Protein AF-A0A502F7H4-F1 (afdb_monomer_lite)

InterPro domains:
  IPR032774 WG containing repeat [PF14903] (383-417)
  IPR032774 WG containing repeat [PF14903] (544-573)
  IPR032774 WG containing repeat [PF14903] (972-1001)
  IPR032774 WG containing repeat [PF14903] (1230-1254)

Structure (mmCIF, N/CA/C/O backbone):
data_AF-A0A502F7H4-F1
#
_entry.id   AF-A0A502F7H4-F1
#
loop_
_atom_site.group_PDB
_atom_site.id
_atom_site.type_symbol
_atom_site.label_atom_id
_atom_site.label_alt_id
_atom_site.label_comp_id
_atom_site.label_asym_id
_atom_site.label_entity_id
_atom_site.label_seq_id
_atom_site.pdbx_PDB_ins_code
_atom_site.Cartn_x
_atom_site.Cartn_y
_atom_site.Cartn_z
_atom_site.occupancy
_atom_site.B_iso_or_equiv
_atom_site.auth_seq_id
_atom_site.auth_comp_id
_atom_site.auth_asym_id
_atom_site.auth_atom_id
_atom_site.pdbx_PDB_model_num
ATOM 1 N N . MET A 1 1 ? -47.985 -21.378 -7.177 1.00 28.03 1 MET A N 1
ATOM 2 C CA . MET A 1 1 ? -47.290 -22.493 -6.497 1.00 28.03 1 MET A CA 1
ATOM 3 C C . MET A 1 1 ? -46.793 -22.004 -5.147 1.00 28.03 1 MET A C 1
ATOM 5 O O . MET A 1 1 ? -45.737 -21.401 -5.066 1.00 28.03 1 MET A O 1
ATOM 9 N N . ILE A 1 2 ? -47.601 -22.182 -4.105 1.00 29.59 2 ILE A N 1
ATOM 10 C CA . ILE A 1 2 ? -47.288 -21.796 -2.725 1.00 29.59 2 ILE A CA 1
ATOM 11 C C . ILE A 1 2 ? -47.338 -23.095 -1.933 1.00 29.59 2 ILE A C 1
ATOM 13 O O . ILE A 1 2 ? -48.426 -23.618 -1.712 1.00 29.59 2 ILE A O 1
ATOM 17 N N . LYS A 1 3 ? -46.186 -23.669 -1.583 1.00 32.53 3 LYS A N 1
ATOM 18 C CA . LYS A 1 3 ? -46.082 -24.738 -0.580 1.00 32.53 3 LYS A CA 1
ATOM 19 C C . LYS A 1 3 ? -44.624 -24.886 -0.144 1.00 32.53 3 LYS A C 1
ATOM 21 O O . LYS A 1 3 ? -43.753 -25.041 -0.989 1.00 32.53 3 LYS A O 1
ATOM 26 N N . LYS A 1 4 ? -44.443 -24.927 1.183 1.00 33.91 4 LYS A N 1
ATOM 27 C CA . LYS A 1 4 ? -43.222 -25.197 1.970 1.00 33.91 4 LYS A CA 1
ATOM 28 C C . LYS A 1 4 ? -42.332 -23.990 2.302 1.00 33.91 4 LYS A C 1
ATOM 30 O O . LYS A 1 4 ? -41.309 -23.777 1.675 1.00 33.91 4 LYS A O 1
ATOM 35 N N . LEU A 1 5 ? -42.692 -23.289 3.381 1.00 29.53 5 LEU A N 1
ATOM 36 C CA . LEU A 1 5 ? -41.850 -23.168 4.586 1.00 29.53 5 LEU A CA 1
ATOM 37 C C . LEU A 1 5 ? -42.707 -22.582 5.731 1.00 29.53 5 LEU A C 1
ATOM 39 O O . LEU A 1 5 ? -42.729 -21.383 5.976 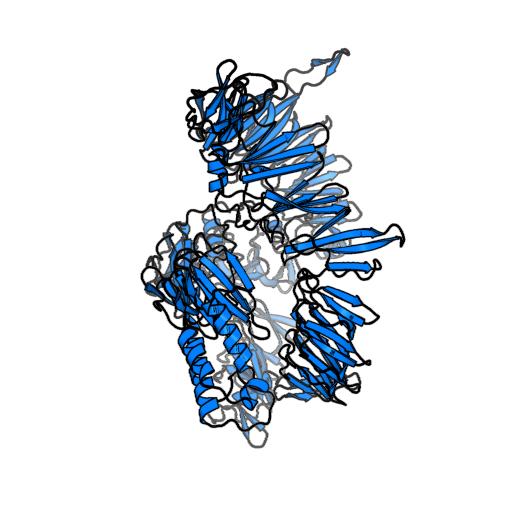1.00 29.53 5 LEU A O 1
ATOM 43 N N . PHE A 1 6 ? -43.482 -23.440 6.399 1.00 31.56 6 PHE A N 1
ATOM 44 C CA . PHE A 1 6 ? -44.110 -23.132 7.689 1.00 31.56 6 PHE A CA 1
ATOM 45 C C . PHE A 1 6 ? -43.195 -23.718 8.766 1.00 31.56 6 PHE A C 1
ATOM 47 O O . PHE A 1 6 ? -43.112 -24.938 8.879 1.00 31.56 6 PHE A O 1
ATOM 54 N N . PHE A 1 7 ? -42.487 -22.883 9.528 1.00 37.47 7 PHE A N 1
ATOM 55 C CA . PHE A 1 7 ? -41.624 -23.347 10.621 1.00 37.47 7 PHE A CA 1
ATOM 56 C C . PHE A 1 7 ? -41.727 -22.443 11.853 1.00 37.47 7 PHE A C 1
ATOM 58 O O . PHE A 1 7 ? -40.773 -21.803 12.263 1.00 37.47 7 PHE A O 1
ATOM 65 N N . VAL A 1 8 ? -42.911 -22.432 12.467 1.00 40.22 8 VAL A N 1
ATOM 66 C CA . VAL A 1 8 ? -43.048 -22.348 13.937 1.00 40.22 8 VAL A CA 1
ATOM 67 C C . VAL A 1 8 ? -44.054 -23.395 14.462 1.00 40.22 8 VAL A C 1
ATOM 69 O O . VAL A 1 8 ? -44.104 -23.682 15.656 1.00 40.22 8 VAL A O 1
ATOM 72 N N . PHE A 1 9 ? -44.807 -24.076 13.585 1.00 40.28 9 PHE A N 1
ATOM 73 C CA . PHE A 1 9 ? -45.880 -24.973 14.009 1.00 40.28 9 PHE A CA 1
ATOM 74 C C . PHE A 1 9 ? -46.032 -26.261 13.153 1.00 40.28 9 PHE A C 1
ATOM 76 O O . PHE A 1 9 ? -47.104 -26.554 12.640 1.00 40.28 9 PHE A O 1
ATOM 83 N N . ILE A 1 10 ? -45.002 -27.115 13.097 1.00 40.81 10 ILE A N 1
ATOM 84 C CA . ILE A 1 10 ? -45.096 -28.551 12.714 1.00 40.81 10 ILE A CA 1
ATOM 85 C C . ILE A 1 10 ? -44.168 -29.322 13.686 1.00 40.81 10 ILE A C 1
ATOM 87 O O . ILE A 1 10 ? -42.985 -29.020 13.731 1.00 40.81 10 ILE A O 1
ATOM 91 N N . LEU A 1 11 ? -44.653 -30.039 14.713 1.00 40.09 11 LEU A N 1
ATOM 92 C CA . LEU A 1 11 ? -45.137 -31.438 14.735 1.00 40.09 11 LEU A CA 1
ATOM 93 C C . LEU A 1 11 ? -44.173 -32.474 14.129 1.00 40.09 11 LEU A C 1
ATOM 95 O O . LEU A 1 11 ? -44.089 -32.606 12.915 1.00 40.09 11 LEU A O 1
ATOM 99 N N . LEU A 1 12 ? -43.560 -33.303 14.980 1.00 31.23 12 LEU A N 1
ATOM 100 C CA . LEU A 1 12 ? -43.298 -34.707 14.627 1.00 31.23 12 LEU A CA 1
ATOM 101 C C . LEU A 1 12 ? -44.657 -35.466 14.612 1.00 31.23 12 LEU A C 1
ATOM 103 O O . LEU A 1 12 ? -45.571 -35.052 15.328 1.00 31.23 12 LEU A O 1
ATOM 107 N N . PRO A 1 13 ? -44.859 -36.476 13.740 1.00 49.09 13 PRO A N 1
ATOM 108 C CA . PRO A 1 13 ? -46.152 -36.747 13.094 1.00 49.09 13 PRO A CA 1
ATOM 109 C C . PRO A 1 13 ? -47.101 -37.692 13.862 1.00 49.09 13 PRO A C 1
ATOM 111 O O . PRO A 1 13 ? -46.689 -38.379 14.789 1.00 49.09 13 PRO A O 1
ATOM 114 N N . LEU A 1 14 ? -48.344 -37.773 13.349 1.00 37.44 14 LEU A N 1
ATOM 115 C CA . LEU A 1 14 ? -49.436 -38.737 13.617 1.00 37.44 14 LEU A CA 1
ATOM 116 C C . LEU A 1 14 ? -50.524 -38.356 14.638 1.00 37.44 14 LEU A C 1
ATOM 118 O O . LEU A 1 14 ? -50.857 -39.171 15.482 1.00 37.44 14 LEU A O 1
ATOM 122 N N . PHE A 1 15 ? -51.206 -37.214 14.490 1.00 46.66 15 PHE A N 1
ATOM 123 C CA . PHE A 1 15 ? -52.634 -37.160 14.852 1.00 46.66 15 PHE A CA 1
ATOM 124 C C . PHE A 1 15 ? -53.412 -36.234 13.911 1.00 46.66 15 PHE A C 1
ATOM 126 O O . PHE A 1 15 ? -52.964 -35.141 13.571 1.00 46.66 15 PHE A O 1
ATOM 133 N N . VAL A 1 16 ? -54.586 -36.699 13.480 1.00 46.00 16 VAL A N 1
ATOM 134 C CA . VAL A 1 16 ? -55.570 -35.912 12.730 1.00 46.00 16 VAL A CA 1
ATOM 135 C C . VAL A 1 16 ? -56.130 -34.847 13.678 1.00 46.00 16 VAL A C 1
ATOM 137 O O . VAL A 1 16 ? -56.802 -35.184 14.651 1.00 46.00 16 VAL A O 1
ATOM 140 N N . PHE A 1 17 ? -55.824 -33.570 13.431 1.00 54.81 17 PHE A N 1
ATOM 141 C CA . PHE A 1 17 ? -56.501 -32.454 14.102 1.00 54.81 17 PHE A CA 1
ATOM 142 C C . PHE A 1 17 ? -57.950 -32.366 13.619 1.00 54.81 17 PHE A C 1
ATOM 144 O O . PHE A 1 17 ? -58.230 -32.653 12.454 1.00 54.81 17 PHE A O 1
ATOM 151 N N . SER A 1 18 ? -58.867 -31.887 14.461 1.00 62.34 18 SER A N 1
ATOM 152 C CA . SER A 1 18 ? -60.132 -31.366 13.937 1.00 62.34 18 SER A CA 1
ATOM 153 C C . SER A 1 18 ? -59.858 -30.103 13.108 1.00 62.34 18 SER A C 1
ATOM 155 O O . SER A 1 18 ? -58.998 -29.292 13.470 1.00 62.34 18 SER A O 1
ATOM 157 N N . GLN A 1 19 ? -60.576 -29.931 11.993 1.00 60.41 19 GLN A N 1
ATOM 158 C CA . GLN A 1 19 ? -60.394 -28.812 11.052 1.00 60.41 19 GLN A CA 1
ATOM 159 C C . GLN A 1 19 ? -60.458 -27.440 11.758 1.00 60.41 19 GLN A C 1
ATOM 161 O O . GLN A 1 19 ? -59.660 -26.548 11.467 1.00 60.41 19 GLN A O 1
ATOM 166 N N . ASP A 1 20 ? -61.323 -27.316 12.768 1.00 72.12 20 ASP A N 1
ATOM 167 C CA . ASP A 1 20 ? -61.491 -26.103 13.576 1.00 72.12 20 ASP A CA 1
ATOM 168 C C . ASP A 1 20 ? -60.264 -25.751 14.431 1.00 72.12 20 ASP A C 1
ATOM 170 O O . ASP A 1 20 ? -59.916 -24.577 14.582 1.00 72.12 20 ASP A O 1
ATOM 174 N N . THR A 1 21 ? -59.561 -26.747 14.976 1.00 73.75 21 THR A N 1
ATOM 175 C CA . THR A 1 21 ? -58.402 -26.517 15.859 1.00 73.75 21 THR A CA 1
ATOM 176 C C . THR A 1 21 ? -57.195 -26.005 15.075 1.00 73.75 21 THR A C 1
ATOM 178 O O . THR A 1 21 ? -56.481 -25.108 15.532 1.00 73.75 21 THR A O 1
ATOM 181 N N . GLN A 1 22 ? -56.993 -26.531 13.866 1.00 75.00 22 GLN A N 1
ATOM 182 C CA . GLN A 1 22 ? -55.946 -26.065 12.961 1.00 75.00 22 GLN A CA 1
ATOM 183 C C . GLN A 1 22 ? -56.221 -24.624 12.491 1.00 75.00 22 GLN A C 1
ATOM 185 O O . GLN A 1 22 ? -55.320 -23.786 12.542 1.00 75.00 22 GLN A O 1
ATOM 190 N N . ALA A 1 23 ? -57.473 -24.298 12.147 1.00 77.56 23 ALA A N 1
ATOM 191 C CA . ALA A 1 23 ? -57.866 -22.944 11.751 1.00 77.56 23 ALA A CA 1
ATOM 192 C C . ALA A 1 23 ? -57.669 -21.910 12.878 1.00 77.56 23 ALA A C 1
ATOM 194 O O . ALA A 1 23 ? -57.207 -20.791 12.635 1.00 77.56 23 ALA A O 1
ATOM 195 N N . LEU A 1 24 ? -57.974 -22.274 14.131 1.00 82.12 24 LEU A N 1
ATOM 196 C CA . LEU A 1 24 ? -57.732 -21.414 15.296 1.00 82.12 24 LEU A CA 1
ATOM 197 C C . LEU A 1 24 ? -56.237 -21.156 15.529 1.00 82.12 24 LEU A C 1
ATOM 199 O O . LEU A 1 24 ? -55.853 -20.032 15.849 1.00 82.12 24 LEU A O 1
ATOM 203 N N . ARG A 1 25 ? -55.386 -22.166 15.337 1.00 78.50 25 ARG A N 1
ATOM 204 C CA . ARG A 1 25 ? -53.929 -22.044 15.490 1.00 78.50 25 ARG A CA 1
ATOM 205 C C . ARG A 1 25 ? -53.314 -21.137 14.426 1.00 78.50 25 ARG A C 1
ATOM 207 O O . ARG A 1 25 ? -52.563 -20.231 14.774 1.00 78.50 25 ARG A O 1
ATOM 214 N N . GLU A 1 26 ? -53.684 -21.326 13.162 1.00 80.06 26 GLU A N 1
ATOM 215 C CA . GLU A 1 26 ? -53.226 -20.477 12.053 1.00 80.06 26 GLU A CA 1
ATOM 216 C C . GLU A 1 26 ? -53.678 -19.021 12.236 1.00 80.06 26 GLU A C 1
ATOM 218 O O . GLU A 1 26 ? -52.897 -18.085 12.048 1.00 80.06 26 GLU A O 1
ATOM 223 N N . ARG A 1 27 ? -54.920 -18.811 12.692 1.00 84.19 27 ARG A N 1
ATOM 224 C CA . ARG A 1 27 ? -55.437 -17.473 13.007 1.00 84.19 27 ARG A CA 1
ATOM 225 C C . ARG A 1 27 ? -54.692 -16.832 14.183 1.00 84.19 27 ARG A C 1
ATOM 227 O O . ARG A 1 27 ? -54.361 -15.650 14.118 1.00 84.19 27 ARG A O 1
ATOM 234 N N . ALA A 1 28 ? -54.394 -17.590 15.237 1.00 82.50 28 ALA A N 1
ATOM 235 C CA . ALA A 1 28 ? -53.617 -17.091 16.367 1.00 82.50 28 ALA A CA 1
ATOM 236 C C . ALA A 1 28 ? -52.179 -16.726 15.981 1.00 82.50 28 ALA A C 1
ATOM 238 O O . ALA A 1 28 ? -51.658 -15.707 16.440 1.00 82.50 28 ALA A O 1
ATOM 239 N N . GLU A 1 29 ? -51.546 -17.526 15.125 1.00 80.12 29 GLU A N 1
ATOM 240 C CA . GLU A 1 29 ? -50.216 -17.241 14.598 1.00 80.12 29 GLU A CA 1
ATOM 241 C C . GLU A 1 29 ? -50.236 -15.957 13.764 1.00 80.12 29 GLU A C 1
ATOM 243 O O . GLU A 1 29 ? -49.413 -15.076 13.988 1.00 80.12 29 GLU A O 1
ATOM 248 N N . ALA A 1 30 ? -51.234 -15.763 12.899 1.00 79.81 30 ALA A N 1
ATOM 249 C CA . ALA A 1 30 ? -51.377 -14.520 12.143 1.00 79.81 30 ALA A CA 1
ATOM 250 C C . ALA A 1 30 ? -51.477 -13.273 13.049 1.00 79.81 30 ALA A C 1
ATOM 252 O O . ALA A 1 30 ? -50.875 -12.243 12.736 1.00 79.81 30 ALA A O 1
ATOM 253 N N . TYR A 1 31 ? -52.186 -13.357 14.182 1.00 85.56 31 TYR A N 1
ATOM 254 C CA . TYR A 1 31 ? -52.224 -12.276 15.176 1.00 85.56 31 TYR A CA 1
ATOM 255 C C . TYR A 1 31 ? -50.870 -12.062 15.864 1.00 85.56 31 TYR A C 1
ATOM 257 O O . TYR A 1 31 ? -50.421 -10.922 15.979 1.00 85.56 31 TYR A O 1
ATOM 265 N N . TYR A 1 32 ? -50.177 -13.141 16.242 1.00 84.75 32 TYR A N 1
ATOM 266 C CA . TYR A 1 32 ? -48.832 -13.068 16.820 1.00 84.75 32 TYR A CA 1
ATOM 267 C C . TYR A 1 32 ? -47.852 -12.368 15.878 1.00 84.75 32 TYR A C 1
ATOM 269 O O . TYR A 1 32 ? -47.140 -11.456 16.290 1.00 84.75 32 TYR A O 1
ATOM 277 N N . GLN A 1 33 ? -47.863 -12.738 14.594 1.00 80.00 33 GLN A N 1
ATOM 278 C CA . GLN A 1 33 ? -46.980 -12.153 13.586 1.00 80.00 33 GLN A CA 1
ATOM 279 C C . GLN A 1 33 ? -47.222 -10.647 13.390 1.00 80.00 33 GLN A C 1
ATOM 281 O O . GLN A 1 33 ? -46.280 -9.922 13.070 1.00 80.00 33 GLN A O 1
ATOM 286 N N . LYS A 1 34 ? -48.455 -10.172 13.616 1.00 81.75 34 LYS A N 1
ATOM 287 C CA . LYS A 1 34 ? -48.834 -8.749 13.574 1.00 81.75 34 LYS A CA 1
ATOM 288 C C . LYS A 1 34 ? -48.540 -7.993 14.876 1.00 81.75 34 LYS A C 1
ATOM 290 O O . LYS A 1 34 ? -48.750 -6.787 14.926 1.00 81.75 34 LYS A O 1
ATOM 295 N N . GLY A 1 35 ? -48.073 -8.678 15.921 1.00 83.31 35 GLY A N 1
ATOM 296 C CA . GLY A 1 35 ? -47.876 -8.098 17.250 1.00 83.31 35 GLY A CA 1
ATOM 297 C C . GLY A 1 35 ? -49.164 -7.936 18.068 1.00 83.31 35 GLY A C 1
ATOM 298 O O . GLY A 1 35 ? -49.128 -7.316 19.129 1.00 83.31 35 GLY A O 1
ATOM 299 N N . ASP A 1 36 ? -50.294 -8.498 17.620 1.00 89.44 36 ASP A N 1
ATOM 300 C CA . ASP A 1 36 ? -51.555 -8.513 18.373 1.00 89.44 36 ASP A CA 1
ATOM 301 C C . ASP A 1 36 ? -51.586 -9.718 19.322 1.00 89.44 36 ASP A C 1
ATOM 303 O O . ASP A 1 36 ? -52.230 -10.749 19.100 1.00 89.44 36 ASP A O 1
ATOM 307 N N . PHE A 1 37 ? -50.796 -9.603 20.386 1.00 91.25 37 PHE A N 1
ATOM 308 C CA . PHE A 1 37 ? -50.578 -10.694 21.330 1.00 91.25 37 PHE A CA 1
ATOM 309 C C . PHE A 1 37 ? -51.839 -11.057 22.117 1.00 91.25 37 PHE A C 1
ATOM 311 O O . PHE A 1 37 ? -52.034 -12.228 22.440 1.00 91.25 37 PHE A O 1
ATOM 318 N N . LEU A 1 38 ? -52.722 -10.084 22.367 1.00 90.62 38 LEU A N 1
ATOM 319 C CA . LEU A 1 38 ? -53.966 -10.316 23.094 1.00 90.62 38 LEU A CA 1
ATOM 320 C C . LEU A 1 38 ? -54.949 -11.139 22.257 1.00 90.62 38 LEU A C 1
ATOM 322 O O . LEU A 1 38 ? -55.455 -12.148 22.749 1.00 90.62 38 LEU A O 1
ATOM 326 N N . GLN A 1 39 ? -55.182 -10.771 20.991 1.00 90.75 39 GLN A N 1
ATOM 327 C CA . GLN A 1 39 ? -56.037 -11.571 20.106 1.00 90.75 39 GLN A CA 1
ATOM 328 C C . GLN A 1 39 ? -55.432 -12.941 19.813 1.00 90.75 39 GLN A C 1
ATOM 330 O O . GLN A 1 39 ? -56.157 -13.939 19.769 1.00 90.75 39 GLN A O 1
ATOM 335 N N . SER A 1 40 ? -54.105 -13.022 19.672 1.00 88.81 40 SER A N 1
ATOM 336 C CA . SER A 1 40 ? -53.405 -14.301 19.532 1.00 88.81 40 SER A CA 1
ATOM 337 C C . SER A 1 40 ? -53.673 -15.216 20.734 1.00 88.81 40 SER A C 1
ATOM 339 O O . SER A 1 40 ? -54.110 -16.357 20.570 1.00 88.81 40 SER A O 1
ATOM 341 N N . TYR A 1 41 ? -53.523 -14.687 21.950 1.00 89.62 41 TYR A N 1
ATOM 342 C CA . TYR A 1 41 ? -53.738 -15.429 23.190 1.00 89.62 41 TYR A CA 1
ATOM 343 C C . TYR A 1 41 ? -55.202 -15.850 23.374 1.00 89.62 41 TYR A C 1
ATOM 345 O O . TYR A 1 41 ? -55.490 -17.018 23.647 1.00 89.62 41 TYR A O 1
ATOM 353 N N . GLN A 1 42 ? -56.147 -14.933 23.145 1.00 90.62 42 GLN A N 1
ATOM 354 C CA . GLN A 1 42 ? -57.584 -15.221 23.201 1.00 90.62 42 GLN A CA 1
ATOM 355 C C . GLN A 1 42 ? -57.995 -16.289 22.181 1.00 90.62 42 GLN A C 1
ATOM 357 O O . GLN A 1 42 ? -58.807 -17.160 22.493 1.00 90.62 42 GLN A O 1
ATOM 362 N N . THR A 1 43 ? -57.413 -16.261 20.979 1.00 89.25 43 THR A N 1
ATOM 363 C CA . THR A 1 43 ? -57.678 -17.260 19.938 1.00 89.25 43 THR A CA 1
ATOM 364 C C . THR A 1 43 ? -57.154 -18.637 20.348 1.00 89.25 43 THR A C 1
ATOM 366 O O . THR A 1 43 ? -57.890 -19.617 20.235 1.00 89.25 43 THR A O 1
ATOM 369 N N . LEU A 1 44 ? -55.945 -18.729 20.915 1.00 84.56 44 LEU A N 1
ATOM 370 C CA . LEU A 1 44 ? -55.416 -19.999 21.432 1.00 84.56 44 LEU A CA 1
ATOM 371 C C . LEU A 1 44 ? -56.202 -20.524 22.638 1.00 84.56 44 LEU A C 1
ATOM 373 O O . LEU A 1 44 ? -56.296 -21.736 22.826 1.00 84.56 44 LEU A O 1
ATOM 377 N N . ASN A 1 45 ? -56.794 -19.653 23.458 1.00 87.19 45 ASN A N 1
ATOM 378 C CA . ASN A 1 45 ? -57.625 -20.063 24.596 1.00 87.19 45 ASN A CA 1
ATOM 379 C C . ASN A 1 45 ? -58.962 -20.704 24.206 1.00 87.19 45 ASN A C 1
ATOM 381 O O . ASN A 1 45 ? -59.573 -21.379 25.036 1.00 87.19 45 ASN A O 1
ATOM 385 N N . LYS A 1 46 ? -59.386 -20.577 22.942 1.00 87.62 46 LYS A N 1
ATOM 386 C CA . LYS A 1 46 ? -60.527 -21.331 22.401 1.00 87.62 46 LYS A CA 1
ATOM 387 C C . LYS A 1 46 ? -60.203 -22.816 22.207 1.00 87.62 46 LYS A C 1
ATOM 389 O O . LYS A 1 46 ? -61.117 -23.633 22.176 1.00 87.62 46 LYS A O 1
ATOM 394 N N . ILE A 1 47 ? -58.918 -23.180 22.142 1.00 83.38 47 ILE A N 1
ATOM 395 C CA . ILE A 1 47 ? -58.469 -24.574 22.084 1.00 83.38 47 ILE A CA 1
ATOM 396 C C . ILE A 1 47 ? -58.470 -25.143 23.508 1.00 83.38 47 ILE A C 1
ATOM 398 O O . ILE A 1 47 ? -57.589 -24.828 24.314 1.00 83.38 47 ILE A O 1
ATOM 402 N N . LYS A 1 48 ? -59.485 -25.963 23.808 1.00 80.50 48 LYS A N 1
ATOM 403 C CA . LYS A 1 48 ? -59.674 -26.662 25.095 1.00 80.50 48 LYS A CA 1
ATOM 404 C C . LYS A 1 48 ? -59.524 -28.184 24.998 1.00 80.50 48 LYS A C 1
ATOM 406 O O . LYS A 1 48 ? -59.615 -28.862 26.017 1.00 80.50 48 LYS A O 1
ATOM 411 N N . ASP A 1 49 ? -59.313 -28.719 23.795 1.00 80.12 49 ASP A N 1
ATOM 412 C CA . ASP A 1 49 ? -59.144 -30.157 23.586 1.00 80.12 49 ASP A CA 1
ATOM 413 C C . ASP A 1 49 ? -57.907 -30.671 24.333 1.00 80.12 49 ASP A C 1
ATOM 415 O O . ASP A 1 49 ? -56.774 -30.280 24.042 1.00 80.12 49 ASP A O 1
ATOM 419 N N . LYS A 1 50 ? -58.135 -31.553 25.311 1.00 73.81 50 LYS A N 1
ATOM 420 C CA . LYS A 1 50 ? -57.101 -32.049 26.224 1.00 73.81 50 LYS A CA 1
ATOM 421 C C . LYS A 1 50 ? -55.988 -32.778 25.468 1.00 73.81 50 LYS A C 1
ATOM 423 O O . LYS A 1 50 ? -54.814 -32.541 25.737 1.00 73.81 50 LYS A O 1
ATOM 428 N N . LYS A 1 51 ? -56.348 -33.577 24.457 1.00 70.62 51 LYS A N 1
ATOM 429 C CA . LYS A 1 51 ? -55.387 -34.334 23.646 1.00 70.62 51 LYS A CA 1
ATOM 430 C C . LYS A 1 51 ? -54.486 -33.404 22.829 1.00 70.62 51 LYS A C 1
ATOM 432 O O . LYS A 1 51 ? -53.287 -33.649 22.737 1.00 70.62 51 LYS A O 1
ATOM 437 N N . THR A 1 52 ? -55.021 -32.314 22.287 1.00 69.94 52 THR A N 1
ATOM 438 C CA . THR A 1 52 ? -54.238 -31.288 21.587 1.00 69.94 52 THR A CA 1
ATOM 439 C C . THR A 1 52 ? -53.348 -30.507 22.551 1.00 69.94 52 THR A C 1
ATOM 441 O O . THR A 1 52 ? -52.190 -30.254 22.236 1.00 69.94 52 THR A O 1
ATOM 444 N N . LEU A 1 53 ? -53.848 -30.124 23.727 1.00 73.62 53 LEU A N 1
ATOM 445 C CA . LEU A 1 53 ? -53.075 -29.355 24.709 1.00 73.62 53 LEU A CA 1
ATOM 446 C C . LEU A 1 53 ? -51.894 -30.141 25.302 1.00 73.62 53 LEU A C 1
ATOM 448 O O . LEU A 1 53 ? -50.864 -29.537 25.593 1.00 73.62 53 LEU A O 1
ATOM 452 N N . GLU A 1 54 ? -52.037 -31.457 25.465 1.00 71.19 54 GLU A N 1
ATOM 453 C CA . GLU A 1 54 ? -50.978 -32.342 25.973 1.00 71.19 54 GLU A CA 1
ATOM 454 C C . GLU A 1 54 ? -49.951 -32.710 24.892 1.00 71.19 54 GLU A C 1
ATOM 456 O O . GLU A 1 54 ? -48.760 -32.788 25.181 1.00 71.19 54 GLU A O 1
ATOM 461 N N . ASN A 1 55 ? -50.387 -32.888 23.640 1.00 62.97 55 ASN A N 1
ATOM 462 C CA . ASN A 1 55 ? -49.526 -33.384 22.558 1.00 62.97 55 ASN A CA 1
ATOM 463 C C . ASN A 1 55 ? -48.994 -32.290 21.617 1.00 62.97 55 ASN A C 1
ATOM 465 O O . ASN A 1 55 ? -48.346 -32.597 20.617 1.00 62.97 55 ASN A O 1
ATOM 469 N N . THR A 1 56 ? -49.273 -31.011 21.885 1.00 67.38 56 THR A N 1
ATOM 470 C CA . THR A 1 56 ? -48.790 -29.899 21.053 1.00 67.38 56 THR A CA 1
ATOM 471 C C . THR A 1 56 ? -48.198 -28.759 21.870 1.00 67.38 56 THR A C 1
ATOM 473 O O . THR A 1 56 ? -48.435 -28.601 23.063 1.00 67.38 56 THR A O 1
ATOM 476 N N . ASN A 1 57 ? -47.485 -27.872 21.178 1.00 71.00 57 ASN A N 1
ATOM 477 C CA . ASN A 1 57 ? -46.839 -26.707 21.777 1.00 71.00 57 ASN A CA 1
ATOM 478 C C . ASN A 1 57 ? -47.803 -25.529 22.039 1.00 71.00 57 ASN A C 1
ATOM 480 O O . ASN A 1 57 ? -47.346 -24.411 22.269 1.00 71.00 57 ASN A O 1
ATOM 484 N N . VAL A 1 58 ? -49.129 -25.731 22.003 1.00 77.81 58 VAL A N 1
ATOM 485 C CA . VAL A 1 58 ? -50.123 -24.656 22.212 1.00 77.81 58 VAL A CA 1
ATOM 486 C C . VAL A 1 58 ? -49.957 -23.995 23.584 1.00 77.81 58 VAL A C 1
ATOM 488 O O . VAL A 1 58 ? -49.957 -22.768 23.673 1.00 77.81 58 VAL A O 1
ATOM 491 N N . ASN A 1 59 ? -49.741 -24.779 24.644 1.00 80.00 59 ASN A N 1
ATOM 492 C CA . ASN A 1 59 ? -49.510 -24.242 25.991 1.00 80.00 59 ASN A CA 1
ATOM 493 C C . ASN A 1 59 ? -48.183 -23.476 26.104 1.00 80.00 59 ASN A C 1
ATOM 495 O O . ASN A 1 59 ? -48.113 -22.458 26.789 1.00 80.00 59 ASN A O 1
ATOM 499 N N . LEU A 1 60 ? -47.153 -23.905 25.369 1.00 77.19 60 LEU A N 1
ATOM 500 C CA . LEU A 1 60 ? -45.883 -23.180 25.288 1.00 77.19 60 LEU A CA 1
ATOM 501 C C . LEU A 1 60 ? -46.060 -21.821 24.599 1.00 77.19 60 LEU A C 1
ATOM 503 O O . LEU A 1 60 ? -45.497 -20.826 25.049 1.00 77.19 60 LEU A O 1
ATOM 507 N N . TYR A 1 61 ? -46.885 -21.763 23.552 1.00 77.25 61 TYR A N 1
ATOM 508 C CA . TYR A 1 61 ? -47.203 -20.525 22.840 1.00 77.25 61 TYR A CA 1
ATOM 509 C C . TYR A 1 61 ? -48.027 -19.557 23.698 1.00 77.25 61 TYR A C 1
ATOM 511 O O . TYR A 1 61 ? -47.735 -18.364 23.728 1.00 77.25 61 TYR A O 1
ATOM 519 N N . LYS A 1 62 ? -49.012 -20.071 24.450 1.00 84.44 62 LYS A N 1
ATOM 520 C CA . LYS A 1 62 ? -49.783 -19.290 25.432 1.00 84.44 62 LYS A CA 1
ATOM 521 C C . LYS A 1 62 ? -48.874 -18.679 26.497 1.00 84.44 62 LYS A C 1
ATOM 523 O O . LYS A 1 62 ? -48.924 -17.474 26.704 1.00 84.44 62 LYS A O 1
ATOM 528 N N . SER A 1 63 ? -47.984 -19.482 27.081 1.00 84.50 63 SER A N 1
ATOM 529 C CA . SER A 1 63 ? -47.001 -19.003 28.059 1.00 84.50 63 SER A CA 1
ATOM 530 C C . SER A 1 63 ? -46.042 -17.964 27.460 1.00 84.50 63 SER A C 1
ATOM 532 O O . SER A 1 63 ? -45.705 -16.969 28.102 1.00 84.50 63 SER A O 1
ATOM 534 N N . HIS A 1 64 ? -45.627 -18.138 26.200 1.00 87.00 64 HIS A N 1
ATOM 535 C CA . HIS A 1 64 ? -44.802 -17.147 25.503 1.00 87.00 64 HIS A CA 1
ATOM 536 C C . HIS A 1 64 ? -45.538 -15.817 25.309 1.00 87.00 64 HIS A C 1
ATOM 538 O O . HIS A 1 64 ? -44.975 -14.761 25.582 1.00 87.00 64 HIS A O 1
ATOM 544 N N . LEU A 1 65 ? -46.806 -15.861 24.894 1.00 87.69 65 LEU A N 1
ATOM 545 C CA . LEU A 1 65 ? -47.669 -14.684 24.756 1.00 87.69 65 LEU A CA 1
ATOM 546 C C . LEU A 1 65 ? -47.915 -13.985 26.094 1.00 87.69 65 LEU A C 1
ATOM 548 O O . LEU A 1 65 ? -47.861 -12.759 26.151 1.00 87.69 65 LEU A O 1
ATOM 552 N N . GLU A 1 66 ? -48.139 -14.736 27.172 1.00 88.00 66 GLU A N 1
ATOM 553 C CA . GLU A 1 66 ? -48.262 -14.188 28.527 1.00 88.00 66 GLU A CA 1
ATOM 554 C C . GLU A 1 66 ? -47.001 -13.426 28.927 1.00 88.00 66 GLU A C 1
ATOM 556 O O . GLU A 1 66 ? -47.101 -12.283 29.367 1.00 88.00 66 GLU A O 1
ATOM 561 N N . ASN A 1 67 ? -45.817 -13.994 28.678 1.00 88.75 67 ASN A N 1
ATOM 562 C CA . ASN A 1 67 ? -44.557 -13.306 28.948 1.00 88.75 67 ASN A CA 1
ATOM 563 C C . ASN A 1 67 ? -44.419 -12.006 28.139 1.00 88.75 67 ASN A C 1
ATOM 565 O O . ASN A 1 67 ? -43.921 -11.010 28.660 1.00 88.75 67 ASN A O 1
ATOM 569 N N . ILE A 1 68 ? -44.895 -11.980 26.890 1.00 89.44 68 ILE A N 1
ATOM 570 C CA . ILE A 1 68 ? -44.917 -10.760 26.072 1.00 89.44 68 ILE A CA 1
ATOM 571 C C . ILE A 1 68 ? -45.868 -9.716 26.658 1.00 89.44 68 ILE A C 1
ATOM 573 O O . ILE A 1 68 ? -45.476 -8.564 26.842 1.00 89.44 68 ILE A O 1
ATOM 577 N N . MET A 1 69 ? -47.105 -10.097 26.966 1.00 90.69 69 MET A N 1
ATOM 578 C CA . MET A 1 69 ? -48.123 -9.168 27.464 1.00 90.69 69 MET A CA 1
ATOM 579 C C . MET A 1 69 ? -47.799 -8.640 28.869 1.00 90.69 69 MET A C 1
ATOM 581 O O . MET A 1 69 ? -48.104 -7.492 29.179 1.00 90.69 69 MET A O 1
ATOM 585 N N . GLN A 1 70 ? -47.150 -9.455 29.703 1.00 90.31 70 GLN A N 1
ATOM 586 C CA . GLN A 1 70 ? -46.723 -9.092 31.059 1.00 90.31 70 GLN A CA 1
ATOM 587 C C . GLN A 1 70 ? -45.349 -8.401 31.090 1.00 90.31 70 GLN A C 1
ATOM 589 O O . GLN A 1 70 ? -44.865 -8.053 32.163 1.00 90.31 70 GLN A O 1
ATOM 594 N N . HIS A 1 71 ? -44.719 -8.172 29.929 1.00 90.38 71 HIS A N 1
ATOM 595 C CA . HIS A 1 71 ? -43.375 -7.590 29.816 1.00 90.38 71 HIS A CA 1
ATOM 596 C C . HIS A 1 71 ? -42.304 -8.377 30.603 1.00 90.38 71 HIS A C 1
ATOM 598 O O . HIS A 1 71 ? -41.331 -7.816 31.112 1.00 90.38 71 HIS A O 1
ATOM 604 N N . HIS A 1 72 ? -42.467 -9.699 30.696 1.00 89.62 72 HIS A N 1
ATOM 605 C CA . HIS A 1 72 ? -41.499 -10.605 31.305 1.00 89.62 72 HIS A CA 1
ATOM 606 C C . HIS A 1 72 ? -40.350 -10.886 30.333 1.00 89.62 72 HIS A C 1
ATOM 608 O O . HIS A 1 72 ? -40.374 -11.808 29.514 1.00 89.62 72 HIS A O 1
ATOM 614 N N . PHE A 1 73 ? -39.312 -10.059 30.429 1.00 90.12 73 PHE A N 1
ATOM 615 C CA . PHE A 1 73 ? -38.122 -10.165 29.594 1.00 90.12 73 PHE A CA 1
ATOM 616 C C . PHE A 1 73 ? -37.117 -11.164 30.169 1.00 90.12 73 PHE A C 1
ATOM 618 O O . PHE A 1 73 ? -36.666 -11.036 31.304 1.00 90.12 73 PHE A O 1
ATOM 625 N N . PHE A 1 74 ? -36.685 -12.115 29.344 1.00 83.62 74 PHE A N 1
ATOM 626 C CA . PHE A 1 74 ? -35.576 -13.019 29.652 1.00 83.62 74 PHE A CA 1
ATOM 627 C C . PHE A 1 74 ? -34.226 -12.284 29.686 1.00 83.62 74 PHE A C 1
ATOM 629 O O . PHE A 1 74 ? -33.355 -12.589 30.500 1.00 83.62 74 PHE A O 1
ATOM 636 N N . LYS A 1 75 ? -34.035 -11.313 28.788 1.00 84.12 75 LYS A N 1
ATOM 637 C CA . LYS A 1 75 ? -32.865 -10.423 28.744 1.00 84.12 75 LYS A CA 1
ATOM 638 C C . LYS A 1 75 ? -33.312 -9.057 28.227 1.00 84.12 75 LYS A C 1
ATOM 640 O O . LYS A 1 75 ? -34.244 -8.968 27.434 1.00 84.12 75 LYS A O 1
ATOM 645 N N . LYS A 1 76 ? -32.644 -7.993 28.663 1.00 86.62 76 LYS A N 1
ATOM 646 C CA . LYS A 1 76 ? -32.921 -6.610 28.260 1.00 86.62 76 LYS A CA 1
ATOM 647 C C . LYS A 1 76 ? -31.599 -5.855 28.118 1.00 86.62 76 LYS A C 1
ATOM 649 O O . LYS A 1 76 ? -30.749 -5.972 28.996 1.00 86.62 76 LYS A O 1
ATOM 654 N N . VAL A 1 77 ? -31.409 -5.133 27.016 1.00 84.06 77 VAL A N 1
ATOM 655 C CA . VAL A 1 77 ? -30.176 -4.410 26.652 1.00 84.06 77 VAL A CA 1
ATOM 656 C C . VAL A 1 77 ? -30.553 -2.978 26.280 1.00 84.06 77 VAL A C 1
ATOM 658 O O . VAL A 1 77 ? -31.461 -2.785 25.478 1.00 84.06 77 VAL A O 1
ATOM 661 N N . ARG A 1 78 ? -29.914 -1.976 26.891 1.00 83.88 78 ARG A N 1
ATOM 662 C CA . ARG A 1 78 ? -30.199 -0.556 26.621 1.00 83.88 78 ARG A CA 1
ATOM 663 C C . ARG A 1 78 ? -29.669 -0.178 25.235 1.00 83.88 78 ARG A C 1
ATOM 665 O O . ARG A 1 78 ? -28.575 -0.601 24.891 1.00 83.88 78 ARG A O 1
ATOM 672 N N . LEU A 1 79 ? -30.460 0.571 24.467 1.00 75.69 79 LEU A N 1
ATOM 673 C CA . LEU A 1 79 ? -30.061 1.126 23.166 1.00 75.69 79 LEU A CA 1
ATOM 674 C C . LEU A 1 79 ? -29.877 2.646 23.230 1.00 75.69 79 LEU A C 1
ATOM 676 O O . LEU A 1 79 ? -28.977 3.181 22.604 1.00 75.69 79 LEU A O 1
ATOM 680 N N . ASN A 1 80 ? -30.741 3.341 23.976 1.00 78.25 80 ASN A N 1
ATOM 681 C CA . ASN A 1 80 ? -30.593 4.759 24.314 1.00 78.25 80 ASN A CA 1
ATOM 682 C C . ASN A 1 80 ? -31.343 5.069 25.627 1.00 78.25 80 ASN A C 1
ATOM 684 O O . ASN A 1 80 ? -31.688 4.162 26.389 1.00 78.25 80 ASN A O 1
ATOM 688 N N . ASP A 1 81 ? -31.607 6.343 25.923 1.00 76.25 81 ASP A N 1
ATOM 689 C CA . ASP A 1 81 ? -32.268 6.783 27.163 1.00 76.25 81 ASP A CA 1
ATOM 690 C C . ASP A 1 81 ? -33.690 6.261 27.370 1.00 76.25 81 ASP A C 1
ATOM 692 O O . ASP A 1 81 ? -34.185 6.260 28.497 1.00 76.25 81 ASP A O 1
ATOM 696 N N . SER A 1 82 ? -34.368 5.834 26.305 1.00 83.56 82 SER A N 1
ATOM 697 C CA . SER A 1 82 ? -35.774 5.423 26.374 1.00 83.56 82 SER A CA 1
ATOM 698 C C . SER A 1 82 ? -36.023 4.025 25.807 1.00 83.56 82 SER A C 1
ATOM 700 O O . SER A 1 82 ? -37.021 3.410 26.172 1.00 83.56 82 SER A O 1
ATOM 702 N N . LEU A 1 83 ? -35.140 3.503 24.951 1.00 88.69 83 LEU A N 1
ATOM 703 C CA . LEU A 1 83 ? -35.335 2.256 24.210 1.00 88.69 83 LEU A CA 1
ATOM 704 C C . LEU A 1 83 ? -34.413 1.142 24.696 1.00 88.69 83 LEU A C 1
ATOM 706 O O . LEU A 1 83 ? -33.213 1.331 24.906 1.00 88.69 83 LEU A O 1
ATOM 710 N N . TYR A 1 84 ? -34.981 -0.053 24.794 1.00 90.38 84 TYR A N 1
ATOM 711 C CA . TYR A 1 84 ? -34.292 -1.272 25.175 1.00 90.38 84 TYR A CA 1
ATOM 712 C C . TYR A 1 84 ? -34.582 -2.377 24.170 1.00 90.38 84 TYR A C 1
ATOM 714 O O . TYR A 1 84 ? -35.736 -2.680 23.882 1.00 90.38 84 TYR A O 1
ATOM 722 N N . LYS A 1 85 ? -33.544 -3.065 23.709 1.00 90.81 85 LYS A N 1
ATOM 723 C CA . LYS A 1 85 ? -33.691 -4.360 23.056 1.00 90.81 85 LYS A CA 1
ATOM 724 C C . LYS A 1 85 ? -34.070 -5.404 24.103 1.00 90.81 85 LYS A C 1
ATOM 726 O O . LYS A 1 85 ? -33.335 -5.626 25.065 1.00 90.81 85 LYS A O 1
ATOM 731 N N . VAL A 1 86 ? -35.198 -6.070 23.913 1.00 92.19 86 VAL A N 1
ATOM 732 C CA . VAL A 1 86 ? -35.731 -7.083 24.827 1.00 92.19 86 VAL A CA 1
ATOM 733 C C . VAL A 1 86 ? -35.724 -8.454 24.175 1.00 92.19 86 VAL A C 1
ATOM 735 O O . VAL A 1 86 ? -35.939 -8.588 22.975 1.00 92.19 86 VAL A O 1
ATOM 738 N N . TYR A 1 87 ? -35.472 -9.471 24.986 1.00 90.00 87 TYR A N 1
ATOM 739 C CA . TYR A 1 87 ? -35.478 -10.874 24.606 1.00 90.00 87 TYR A CA 1
ATOM 740 C C . TYR A 1 87 ? -36.535 -11.563 25.451 1.00 90.00 87 TYR A C 1
ATOM 742 O O . TYR A 1 87 ? -36.536 -11.425 26.675 1.00 90.00 87 TYR A O 1
ATOM 750 N N . ILE A 1 88 ? -37.400 -12.332 24.812 1.00 87.50 88 ILE A N 1
ATOM 751 C CA . ILE A 1 88 ? -38.461 -13.088 25.461 1.00 87.50 88 ILE A CA 1
ATOM 752 C C . ILE A 1 88 ? -38.219 -14.550 25.146 1.00 87.50 88 ILE A C 1
ATOM 754 O O . ILE A 1 88 ? -37.943 -14.915 24.004 1.00 87.50 88 ILE A O 1
ATOM 758 N N . LYS A 1 89 ? -38.246 -15.378 26.186 1.00 79.94 89 LYS A N 1
ATOM 759 C CA . LYS A 1 89 ? -37.939 -16.797 26.076 1.00 79.94 89 LYS A CA 1
ATOM 760 C C . LYS A 1 89 ? -38.930 -17.611 26.896 1.00 79.94 89 LYS A C 1
ATOM 762 O O . LYS A 1 89 ? -39.012 -17.423 28.105 1.00 79.94 89 LYS A O 1
ATOM 767 N N . SER A 1 90 ? -39.614 -18.541 26.241 1.00 75.62 90 SER A N 1
ATOM 768 C CA . SER A 1 90 ? -40.289 -19.682 26.872 1.00 75.62 90 SER A CA 1
ATOM 769 C C . SER A 1 90 ? -39.438 -20.948 26.677 1.00 75.62 90 SER A C 1
ATOM 771 O O . SER A 1 90 ? -38.350 -20.878 26.099 1.00 75.62 90 SER A O 1
ATOM 773 N N . ASN A 1 91 ? -39.883 -22.111 27.171 1.00 60.97 91 ASN A N 1
ATOM 774 C CA . ASN A 1 91 ? -39.088 -23.351 27.138 1.00 60.97 91 ASN A CA 1
ATOM 775 C C . ASN A 1 91 ? -38.525 -23.691 25.743 1.00 60.97 91 ASN A C 1
ATOM 777 O O . ASN A 1 91 ? -37.427 -24.236 25.667 1.00 60.97 91 ASN A O 1
ATOM 781 N N . VAL A 1 92 ? -39.229 -23.323 24.662 1.00 58.50 92 VAL A N 1
ATOM 782 C CA . VAL A 1 92 ? -38.823 -23.633 23.277 1.00 58.50 92 VAL A CA 1
ATOM 783 C C . VAL A 1 92 ? -38.767 -22.395 22.365 1.00 58.50 92 VAL A C 1
ATOM 785 O O . VAL A 1 92 ? -37.983 -22.380 21.423 1.00 58.50 92 VAL A O 1
ATOM 788 N N . LEU A 1 93 ? -39.525 -21.323 22.639 1.00 67.69 93 LEU A N 1
ATOM 789 C CA . LEU A 1 93 ? -39.568 -20.137 21.767 1.00 67.69 93 LEU A CA 1
ATOM 790 C C . LEU A 1 93 ? -38.666 -19.021 22.293 1.00 67.69 93 LEU A C 1
ATOM 792 O O . LEU A 1 93 ? -38.679 -18.709 23.484 1.00 67.69 93 LEU A O 1
ATOM 796 N N . LYS A 1 94 ? -37.915 -18.384 21.392 1.00 81.25 94 LYS A N 1
ATOM 797 C CA . LYS A 1 94 ? -37.131 -17.171 21.650 1.00 81.25 94 LYS A CA 1
ATOM 798 C C . LYS A 1 94 ? -37.577 -16.102 20.657 1.00 81.25 94 LYS A C 1
ATOM 800 O O . LYS A 1 94 ? -37.670 -16.389 19.472 1.00 81.25 94 LYS A O 1
ATOM 805 N N . SER A 1 95 ? -37.821 -14.885 21.125 1.00 85.75 95 SER A N 1
ATOM 806 C CA . SER A 1 95 ? -38.081 -13.742 20.250 1.00 85.75 95 SER A CA 1
ATOM 807 C C . SER A 1 95 ? -37.488 -12.455 20.820 1.00 85.75 95 SER A C 1
ATOM 809 O O . SER A 1 95 ? -37.225 -12.345 22.019 1.00 85.75 95 SER A O 1
ATOM 811 N N . GLN A 1 96 ? -37.220 -11.490 19.948 1.00 92.38 96 GLN A N 1
ATOM 812 C CA . GLN A 1 96 ? -36.577 -10.216 20.246 1.00 92.38 96 GLN A CA 1
ATOM 813 C C . GLN A 1 96 ? -37.445 -9.063 19.745 1.00 92.38 96 GLN A C 1
ATOM 815 O O . GLN A 1 96 ? -38.092 -9.178 18.703 1.00 92.38 96 GLN A O 1
ATOM 820 N N . GLY A 1 97 ? -37.451 -7.954 20.483 1.00 91.75 97 GLY A N 1
ATOM 821 C CA . GLY A 1 97 ? -38.159 -6.720 20.132 1.00 91.75 97 GLY A CA 1
ATOM 822 C C . GLY A 1 97 ? -37.489 -5.490 20.737 1.00 91.75 97 GLY A C 1
ATOM 823 O O . GLY A 1 97 ? -36.475 -5.611 21.428 1.00 91.75 97 GLY A O 1
ATOM 824 N N . ILE A 1 98 ? -38.066 -4.312 20.503 1.00 92.19 98 ILE A N 1
ATOM 825 C CA . ILE A 1 98 ? -37.634 -3.050 21.112 1.00 92.19 98 ILE A CA 1
ATOM 826 C C . ILE A 1 98 ? -38.752 -2.539 22.013 1.00 92.19 98 ILE A C 1
ATOM 828 O O . ILE A 1 98 ? -39.888 -2.356 21.582 1.00 92.19 98 ILE A O 1
ATOM 832 N N . TYR A 1 99 ? -38.420 -2.326 23.277 1.00 93.31 99 TYR A N 1
ATOM 833 C CA . TYR A 1 99 ? -39.313 -1.853 24.318 1.00 93.31 99 TYR A CA 1
ATOM 834 C C . TYR A 1 99 ? -38.921 -0.442 24.736 1.00 93.31 99 TYR A C 1
ATOM 836 O O . TYR A 1 99 ? -37.766 -0.186 25.078 1.00 93.31 99 TYR A O 1
ATOM 844 N N . ASN A 1 100 ? -39.884 0.473 24.718 1.00 91.69 100 ASN A N 1
ATOM 845 C CA . ASN A 1 100 ? -39.709 1.816 25.233 1.00 91.69 100 ASN A CA 1
ATOM 846 C C . ASN A 1 100 ? -40.128 1.857 26.703 1.00 91.69 100 ASN A C 1
ATOM 848 O O . ASN A 1 100 ? -41.294 1.650 27.043 1.00 91.69 100 ASN A O 1
ATOM 852 N N . GLU A 1 101 ? -39.165 2.147 27.571 1.00 89.25 101 GLU A N 1
ATOM 853 C CA . GLU A 1 101 ? -39.365 2.139 29.018 1.00 89.25 101 GLU A CA 1
ATOM 854 C C . GLU A 1 101 ? -40.288 3.259 29.488 1.00 89.25 101 GLU A C 1
ATOM 856 O O . GLU A 1 101 ? -41.092 3.058 30.397 1.00 89.25 101 GLU A O 1
ATOM 861 N N . LYS A 1 102 ? -40.187 4.438 28.860 1.00 86.94 102 LYS A N 1
ATOM 862 C CA . LYS A 1 102 ? -40.961 5.622 29.249 1.00 86.94 102 LYS A CA 1
ATOM 863 C C . LYS A 1 102 ? -42.433 5.454 28.894 1.00 86.94 102 LYS A C 1
ATOM 865 O O . LYS A 1 102 ? -43.294 5.762 29.711 1.00 86.94 102 LYS A O 1
ATOM 870 N N . SER A 1 103 ? -42.727 4.949 27.695 1.00 89.50 103 SER A N 1
ATOM 871 C CA . SER A 1 103 ? -44.110 4.732 27.250 1.00 89.50 103 SER A CA 1
ATOM 872 C C . SER A 1 103 ? -44.693 3.385 27.682 1.00 89.50 103 SER A C 1
ATOM 874 O O . SER A 1 103 ? -45.895 3.178 27.523 1.00 89.50 103 SER A O 1
ATOM 876 N N . LYS A 1 104 ? -43.863 2.479 28.221 1.00 88.56 104 LYS A N 1
ATOM 877 C CA . LYS A 1 104 ? -44.208 1.088 28.555 1.00 88.56 104 LYS A CA 1
ATOM 878 C C . LYS A 1 104 ? -44.842 0.324 27.387 1.00 88.56 104 LYS A C 1
ATOM 880 O O . LYS A 1 104 ? -45.779 -0.450 27.566 1.00 88.56 104 LYS A O 1
ATOM 885 N N . LYS A 1 105 ? -44.356 0.580 26.172 1.00 89.56 105 LYS A N 1
ATOM 886 C CA . LYS A 1 105 ? -44.847 -0.036 24.933 1.00 89.56 105 LYS A CA 1
ATOM 887 C C . LYS A 1 105 ? -43.690 -0.589 24.118 1.00 89.56 105 LYS A C 1
ATOM 889 O O . LYS A 1 105 ? -42.597 -0.026 24.107 1.00 89.56 105 LYS A O 1
ATOM 894 N N . TYR A 1 106 ? -43.949 -1.659 23.376 1.00 91.06 106 TYR A N 1
ATOM 895 C CA . TYR A 1 106 ? -43.036 -2.114 22.334 1.00 91.06 106 TYR A CA 1
ATOM 896 C C . TYR A 1 106 ? -43.062 -1.125 21.162 1.00 91.06 106 TYR A C 1
ATOM 898 O O . TYR A 1 106 ? -44.115 -0.939 20.557 1.00 91.06 106 TYR A O 1
ATOM 906 N N . THR A 1 107 ? -41.930 -0.490 20.838 1.00 89.62 107 THR A N 1
ATOM 907 C CA . THR A 1 107 ? -41.782 0.234 19.560 1.00 89.62 107 THR A CA 1
ATOM 908 C C . THR A 1 107 ? -41.583 -0.749 18.418 1.00 89.62 107 THR A C 1
ATOM 910 O O . THR A 1 107 ? -42.067 -0.515 17.318 1.00 89.62 107 THR A O 1
ATOM 913 N N . LEU A 1 108 ? -40.949 -1.891 18.695 1.00 90.31 108 LEU A N 1
ATOM 914 C CA . LEU A 1 108 ? -40.892 -3.022 17.784 1.00 90.31 108 LEU A CA 1
ATOM 915 C C . LEU A 1 108 ? -41.395 -4.280 18.512 1.00 90.31 108 LEU A C 1
ATOM 917 O O . LEU A 1 108 ? -40.790 -4.665 19.521 1.00 90.31 108 LEU A O 1
ATOM 921 N N . PRO A 1 109 ? -42.482 -4.924 18.047 1.00 90.25 109 PRO A N 1
ATOM 922 C CA . PRO A 1 109 ? -43.051 -6.083 18.725 1.00 90.25 109 PRO A CA 1
ATOM 923 C C . PRO A 1 109 ? -42.031 -7.233 18.794 1.00 90.25 109 PRO A C 1
ATOM 925 O O . PRO A 1 109 ? -41.269 -7.430 17.844 1.00 90.25 109 PRO A O 1
ATOM 928 N N . PRO A 1 110 ? -41.995 -8.010 19.893 1.00 91.06 110 PRO A N 1
ATOM 929 C CA . PRO A 1 110 ? -41.018 -9.073 20.093 1.00 91.06 110 PRO A CA 1
ATOM 930 C C . PRO A 1 110 ? -41.340 -10.333 19.279 1.00 91.06 110 PRO A C 1
ATOM 932 O O . PRO A 1 110 ? -41.706 -11.375 19.827 1.00 91.06 110 PRO A O 1
ATOM 935 N N . VAL A 1 111 ? -41.208 -10.220 17.960 1.00 87.56 111 VAL A N 1
ATOM 936 C CA . VAL A 1 111 ? -41.511 -11.258 16.959 1.00 87.56 111 VAL A CA 1
ATOM 937 C C . VAL A 1 111 ? -40.318 -11.563 16.043 1.00 87.56 111 VAL A C 1
ATOM 939 O O . VAL A 1 111 ? -40.493 -12.273 15.056 1.00 87.56 111 VAL A O 1
ATOM 942 N N . TYR A 1 112 ? -39.143 -10.985 16.317 1.00 88.25 112 TYR A N 1
ATOM 943 C CA . TYR A 1 112 ? -37.926 -11.130 15.508 1.00 88.25 112 TYR A CA 1
ATOM 944 C C . TYR A 1 112 ? -36.960 -12.133 16.140 1.00 88.25 112 TYR A C 1
ATOM 946 O O . TYR A 1 112 ? -36.901 -12.253 17.362 1.00 88.25 112 TYR A O 1
ATOM 954 N N . ASP A 1 113 ? -36.164 -12.817 15.328 1.00 84.00 113 ASP A N 1
ATOM 955 C CA . ASP A 1 113 ? -35.190 -13.800 15.813 1.00 84.00 113 ASP A CA 1
ATOM 956 C C . ASP A 1 113 ? -33.897 -13.126 16.272 1.00 84.00 113 ASP A C 1
ATOM 958 O O . ASP A 1 113 ? -33.282 -13.551 17.253 1.00 84.00 113 ASP A O 1
ATOM 962 N N . SER A 1 114 ? -33.494 -12.050 15.582 1.00 85.50 114 SER A N 1
ATOM 963 C CA . SER A 1 114 ? -32.276 -11.291 15.875 1.00 85.50 114 SER A CA 1
ATOM 964 C C . SER A 1 114 ? -32.412 -9.807 15.532 1.00 85.50 114 SER A C 1
ATOM 966 O O . SER A 1 114 ? -33.074 -9.437 14.573 1.00 85.50 114 SER A O 1
ATOM 968 N N . ILE A 1 115 ? -31.761 -8.944 16.310 1.00 86.56 115 ILE A N 1
ATOM 969 C CA . ILE A 1 115 ? -31.629 -7.498 16.065 1.00 86.56 115 ILE A CA 1
ATOM 970 C C . ILE A 1 115 ? -30.164 -7.127 16.365 1.00 86.56 115 ILE A C 1
ATOM 972 O O . ILE A 1 115 ? -29.817 -7.047 17.549 1.00 86.56 115 ILE A O 1
ATOM 976 N N . PRO A 1 116 ? -29.256 -6.984 15.383 1.00 73.25 116 PRO A N 1
ATOM 977 C CA . PRO A 1 116 ? -27.857 -6.662 15.647 1.00 73.25 116 PRO A CA 1
ATOM 978 C C . PRO A 1 116 ? -27.715 -5.210 16.101 1.00 73.25 116 PRO A C 1
ATOM 980 O O . PRO A 1 116 ? -28.478 -4.339 15.695 1.00 73.25 116 PRO A O 1
ATOM 983 N N . TYR A 1 117 ? -26.718 -4.953 16.939 1.00 58.62 117 TYR A N 1
ATOM 984 C CA . TYR A 1 117 ? -26.405 -3.619 17.440 1.00 58.62 117 TYR A CA 1
ATOM 985 C C . TYR A 1 117 ? -25.086 -3.130 16.828 1.00 58.62 117 TYR A C 1
ATOM 987 O O . TYR A 1 117 ? -24.111 -3.881 16.822 1.00 58.62 117 TYR A O 1
ATOM 995 N N . ARG A 1 118 ? -25.060 -1.893 16.312 1.00 56.97 118 ARG A N 1
ATOM 996 C CA . ARG A 1 118 ? -23.857 -1.178 15.847 1.00 56.97 118 ARG A CA 1
ATOM 997 C C . ARG A 1 118 ? -23.919 0.272 16.345 1.00 56.97 118 ARG A C 1
ATOM 999 O O . ARG A 1 118 ? -24.984 0.878 16.310 1.00 56.97 118 ARG A O 1
ATOM 1006 N N . GLU A 1 119 ? -22.795 0.814 16.815 1.00 47.22 119 GLU A N 1
ATOM 1007 C CA . GLU A 1 119 ? -22.753 2.123 17.498 1.00 47.22 119 GLU A CA 1
ATOM 1008 C C . GLU A 1 119 ? -22.845 3.327 16.562 1.00 47.22 119 GLU A C 1
ATOM 1010 O O . GLU A 1 119 ? -23.421 4.353 16.915 1.00 47.22 119 GLU A O 1
ATOM 1015 N N . HIS A 1 120 ? -22.300 3.212 15.352 1.00 46.56 120 HIS A N 1
ATOM 1016 C CA . HIS A 1 120 ? -22.489 4.229 14.325 1.00 46.56 120 HIS A CA 1
ATOM 1017 C C . HIS A 1 120 ? -23.841 3.936 13.661 1.00 46.56 120 HIS A C 1
ATOM 1019 O O . HIS A 1 120 ? -24.017 2.855 13.102 1.00 46.56 120 HIS A O 1
ATOM 1025 N N . TYR A 1 121 ? -24.784 4.881 13.771 1.00 54.78 121 TYR A N 1
ATOM 1026 C CA . TYR A 1 121 ? -26.157 4.842 13.230 1.00 54.78 121 TYR A CA 1
ATOM 1027 C C . TYR A 1 121 ? -27.245 4.119 14.066 1.00 54.78 121 TYR A C 1
ATOM 1029 O O . TYR A 1 121 ? -28.137 3.486 13.509 1.00 54.78 121 TYR A O 1
ATOM 1037 N N . PHE A 1 122 ? -27.262 4.276 15.402 1.00 65.44 122 PHE A N 1
ATOM 1038 C CA . PHE A 1 122 ? -28.216 3.586 16.305 1.00 65.44 122 PHE A CA 1
ATOM 1039 C C . PHE A 1 122 ? -29.714 3.749 15.965 1.00 65.44 122 PHE A C 1
ATOM 1041 O O . PHE A 1 122 ? -30.517 2.889 16.321 1.00 65.44 122 PHE A O 1
ATOM 1048 N N . LYS A 1 123 ? -30.120 4.843 15.306 1.00 77.00 123 LYS A N 1
ATOM 1049 C CA . LYS A 1 123 ? -31.534 5.144 15.019 1.00 77.00 123 LYS A CA 1
ATOM 1050 C C . LYS A 1 123 ? -32.166 4.191 14.000 1.00 77.00 123 LYS A C 1
ATOM 1052 O O . LYS A 1 123 ? -33.377 3.960 14.064 1.00 77.00 123 LYS A O 1
ATOM 1057 N N . TYR A 1 124 ? -31.371 3.626 13.091 1.00 83.00 124 TYR A N 1
ATOM 1058 C CA . TYR A 1 124 ? -31.860 2.710 12.067 1.00 83.00 124 TYR A CA 1
ATOM 1059 C C . TYR A 1 124 ? -31.031 1.429 12.059 1.00 83.00 124 TYR A C 1
ATOM 1061 O O . TYR A 1 124 ? -29.812 1.477 11.919 1.00 83.00 124 TYR A O 1
ATOM 1069 N N . LEU A 1 125 ? -31.692 0.284 12.225 1.00 81.25 125 LEU A N 1
ATOM 1070 C CA . LEU A 1 125 ? -31.025 -1.006 12.384 1.00 81.25 125 LEU A CA 1
ATOM 1071 C C . LEU A 1 125 ? -31.658 -2.081 11.495 1.00 81.25 125 LEU A C 1
ATOM 1073 O O . LEU A 1 125 ? -32.881 -2.076 11.307 1.00 81.25 125 LEU A O 1
ATOM 1077 N N . PRO A 1 126 ? -30.857 -3.051 11.017 1.00 85.56 126 PRO A N 1
ATOM 1078 C CA . PRO A 1 126 ? -31.397 -4.278 10.462 1.00 85.56 126 PRO A CA 1
ATOM 1079 C C . PRO A 1 126 ? -32.012 -5.141 11.579 1.00 85.56 126 PRO A C 1
ATOM 1081 O O . PRO A 1 126 ? -31.545 -5.159 12.718 1.00 85.56 126 PRO A O 1
ATOM 1084 N N . VAL A 1 127 ? -33.070 -5.877 11.267 1.00 87.75 127 VAL A N 1
ATOM 1085 C CA . VAL A 1 127 ? -33.749 -6.839 12.142 1.00 87.75 127 VAL A CA 1
ATOM 1086 C C . VAL A 1 127 ? -34.033 -8.098 11.339 1.00 87.75 127 VAL A C 1
ATOM 1088 O O . VAL A 1 127 ? -34.411 -8.022 10.177 1.00 87.75 127 VAL A O 1
ATOM 1091 N N . TYR A 1 128 ? -33.869 -9.266 11.949 1.00 85.94 128 TYR A N 1
ATOM 1092 C CA . TYR A 1 128 ? -33.924 -10.546 11.254 1.00 85.94 128 TYR A CA 1
ATOM 1093 C C . TYR A 1 128 ? -35.058 -11.412 11.768 1.00 85.94 128 TYR A C 1
ATOM 1095 O O . TYR A 1 128 ? -35.281 -11.527 12.977 1.00 85.94 128 TYR A O 1
ATOM 1103 N N . LYS A 1 129 ? -35.747 -12.059 10.835 1.00 83.62 129 LYS A N 1
ATOM 1104 C CA . LYS A 1 129 ? -36.803 -13.030 11.099 1.00 83.62 129 LYS A CA 1
ATOM 1105 C C . LYS A 1 129 ? -36.799 -14.095 10.011 1.00 83.62 129 LYS A C 1
ATOM 1107 O O . LYS A 1 129 ? -36.848 -13.765 8.834 1.00 83.62 129 LYS A O 1
ATOM 1112 N N . ASN A 1 130 ? -36.723 -15.365 10.384 1.00 76.19 130 ASN A N 1
ATOM 1113 C CA . ASN A 1 130 ? -36.626 -16.524 9.501 1.00 76.19 130 ASN A CA 1
ATOM 1114 C C . ASN A 1 130 ? -35.525 -16.386 8.432 1.00 76.19 130 ASN A C 1
ATOM 1116 O O . ASN A 1 130 ? -35.750 -16.701 7.266 1.00 76.19 130 ASN A O 1
ATOM 1120 N N . LYS A 1 131 ? -34.338 -15.900 8.829 1.00 73.19 131 LYS A N 1
ATOM 1121 C CA . LYS A 1 131 ? -33.197 -15.579 7.937 1.00 73.19 131 LYS A CA 1
ATOM 1122 C C . LYS A 1 131 ? -33.453 -14.442 6.929 1.00 73.19 131 LYS A C 1
ATOM 1124 O O . LYS A 1 131 ? -32.613 -14.208 6.068 1.00 73.19 131 LYS A O 1
ATOM 1129 N N . GLN A 1 132 ? -34.573 -13.732 7.044 1.00 80.56 132 GLN A N 1
ATOM 1130 C CA . GLN A 1 132 ? -34.889 -12.540 6.256 1.00 80.56 132 GLN A CA 1
ATOM 1131 C C . GLN A 1 132 ? -34.556 -11.287 7.060 1.00 80.56 132 GLN A C 1
ATOM 1133 O O . GLN A 1 132 ? -34.782 -11.271 8.269 1.00 80.56 132 GLN A O 1
ATOM 1138 N N . GLU A 1 133 ? -34.057 -10.245 6.405 1.00 88.44 133 GLU A N 1
ATOM 1139 C CA . GLU A 1 133 ? -33.743 -8.952 7.013 1.00 88.44 133 GLU A CA 1
ATOM 1140 C C . GLU A 1 133 ? -34.843 -7.932 6.702 1.00 88.44 133 GLU A C 1
ATOM 1142 O O . GLU A 1 133 ? -35.348 -7.871 5.584 1.00 88.44 133 GLU A O 1
ATOM 1147 N N . ALA A 1 134 ? -35.204 -7.119 7.686 1.00 87.31 134 ALA A N 1
ATOM 1148 C CA . ALA A 1 134 ? -35.896 -5.849 7.519 1.00 87.31 134 ALA A CA 1
ATOM 1149 C C . ALA A 1 134 ? -35.011 -4.738 8.074 1.00 87.31 134 ALA A C 1
ATOM 1151 O O . ALA A 1 134 ? -34.242 -4.968 8.999 1.00 87.31 134 ALA A O 1
ATOM 1152 N N . PHE A 1 135 ? -35.167 -3.518 7.579 1.00 88.12 135 PHE A N 1
ATOM 1153 C CA . PHE A 1 135 ? -34.484 -2.348 8.117 1.00 88.12 135 PHE A CA 1
ATOM 1154 C C . PHE A 1 135 ? -35.510 -1.433 8.768 1.00 88.12 135 PHE A C 1
ATOM 1156 O O . PHE A 1 135 ? -36.521 -1.094 8.150 1.00 88.12 135 PHE A O 1
ATOM 1163 N N . VAL A 1 136 ? -35.303 -1.057 10.026 1.00 88.12 136 VAL A N 1
ATOM 1164 C CA . VAL A 1 136 ? -36.314 -0.338 10.810 1.00 88.12 136 VAL A CA 1
ATOM 1165 C C . VAL A 1 136 ? -35.713 0.864 11.516 1.00 88.12 136 VAL A C 1
ATOM 1167 O O . VAL A 1 136 ? -34.583 0.828 11.998 1.00 88.12 136 VAL A O 1
ATOM 1170 N N . ASN A 1 137 ? -36.506 1.922 11.633 1.00 88.81 137 ASN A N 1
ATOM 1171 C CA . ASN A 1 137 ? -36.257 2.983 12.589 1.00 88.81 137 ASN A CA 1
ATOM 1172 C C . ASN A 1 137 ? -36.741 2.499 13.961 1.00 88.81 137 ASN A C 1
ATOM 1174 O O . ASN A 1 137 ? -37.943 2.361 14.195 1.00 88.81 137 ASN A O 1
ATOM 1178 N N . ILE A 1 138 ? -35.811 2.228 14.872 1.00 85.81 138 ILE A N 1
ATOM 1179 C CA . ILE A 1 138 ? -36.132 1.597 16.160 1.00 85.81 138 ILE A CA 1
ATOM 1180 C C . ILE A 1 138 ? -36.840 2.535 17.149 1.00 85.81 138 ILE A C 1
ATOM 1182 O O . ILE A 1 138 ? -37.487 2.060 18.088 1.00 85.81 138 ILE A O 1
ATOM 1186 N N . GLU A 1 139 ? -36.742 3.852 16.942 1.00 83.12 139 GLU A N 1
ATOM 1187 C CA . GLU A 1 139 ? -37.390 4.859 17.793 1.00 83.12 139 GLU A CA 1
ATOM 1188 C C . GLU A 1 139 ? -38.885 4.949 17.523 1.00 83.12 139 GLU A C 1
ATOM 1190 O O . GLU A 1 139 ? -39.690 5.036 18.449 1.00 83.12 139 GLU A O 1
ATOM 1195 N N . THR A 1 140 ? -39.248 4.893 16.246 1.00 83.62 140 THR A N 1
ATOM 1196 C CA . THR A 1 140 ? -40.636 5.001 15.787 1.00 83.62 140 THR A CA 1
ATOM 1197 C C . THR A 1 140 ? -41.290 3.643 15.552 1.00 83.62 140 THR A C 1
ATOM 1199 O O . THR A 1 140 ? -42.510 3.571 15.445 1.00 83.62 140 THR A O 1
ATOM 1202 N N . GLY A 1 141 ? -40.501 2.569 15.439 1.00 79.75 141 GLY A N 1
ATOM 1203 C CA . GLY A 1 141 ? -40.982 1.266 14.978 1.00 79.75 141 GLY A CA 1
ATOM 1204 C C . GLY A 1 141 ? -41.271 1.219 13.476 1.00 79.75 141 GLY A C 1
ATOM 1205 O O . GLY A 1 141 ? -41.749 0.202 12.973 1.00 79.75 141 GLY A O 1
ATOM 1206 N N . LYS A 1 142 ? -41.004 2.311 12.746 1.00 85.69 142 LYS A N 1
ATOM 1207 C CA . LYS A 1 142 ? -41.278 2.402 11.315 1.00 85.69 142 LYS A CA 1
ATOM 1208 C C . LYS A 1 142 ? -40.355 1.453 10.561 1.00 85.69 142 LYS A C 1
ATOM 1210 O O . LYS A 1 142 ? -39.132 1.582 10.612 1.00 85.69 142 LYS A O 1
ATOM 1215 N N . VAL A 1 143 ? -40.955 0.524 9.830 1.00 85.69 143 VAL A N 1
ATOM 1216 C CA . VAL A 1 143 ? -40.239 -0.321 8.878 1.00 85.69 143 VAL A CA 1
ATOM 1217 C C . VAL A 1 143 ? -39.847 0.545 7.684 1.00 85.69 143 VAL A C 1
ATOM 1219 O O . VAL A 1 143 ? -40.714 1.090 7.005 1.00 85.69 143 VAL A O 1
ATOM 1222 N N . ILE A 1 144 ? -38.543 0.706 7.475 1.00 87.31 144 ILE A N 1
ATOM 1223 C CA . ILE A 1 144 ? -37.957 1.441 6.349 1.00 87.31 144 ILE A CA 1
ATOM 1224 C C . ILE A 1 144 ? -37.853 0.506 5.145 1.00 87.31 144 ILE A C 1
ATOM 1226 O O . ILE A 1 144 ? -38.266 0.861 4.048 1.00 87.31 144 ILE A O 1
ATOM 1230 N N . ILE A 1 145 ? -37.370 -0.717 5.378 1.00 86.50 145 ILE A N 1
ATOM 1231 C CA . ILE A 1 145 ? -37.279 -1.784 4.380 1.00 86.50 145 ILE A CA 1
ATOM 1232 C C . ILE A 1 145 ? -37.957 -3.031 4.967 1.00 86.50 145 ILE A C 1
ATOM 1234 O O . ILE A 1 145 ? -37.579 -3.455 6.062 1.00 86.50 145 ILE A O 1
ATOM 1238 N N . PRO A 1 146 ? -38.981 -3.605 4.308 1.00 84.69 146 PRO A N 1
ATOM 1239 C CA . PRO A 1 146 ? -39.703 -4.770 4.817 1.00 84.69 146 PRO A CA 1
ATOM 1240 C C . PRO A 1 146 ? -38.848 -6.041 4.803 1.00 84.69 146 PRO A C 1
ATOM 1242 O O . PRO A 1 146 ? -37.833 -6.105 4.116 1.00 84.69 146 PRO A O 1
ATOM 1245 N N . LEU A 1 147 ? -39.294 -7.062 5.547 1.00 82.12 147 LEU A N 1
ATOM 1246 C CA . LEU A 1 147 ? -38.609 -8.355 5.641 1.00 82.12 147 LEU A CA 1
ATOM 1247 C C . LEU A 1 147 ? -38.415 -8.975 4.250 1.00 82.12 147 LEU A C 1
ATOM 1249 O O . LEU A 1 147 ? -39.387 -9.180 3.521 1.00 82.12 147 LEU A O 1
ATOM 1253 N N . GLY A 1 148 ? -37.172 -9.310 3.911 1.00 81.06 148 GLY A N 1
ATOM 1254 C CA . GLY A 1 148 ? -36.815 -9.949 2.649 1.00 81.06 148 GLY A CA 1
ATOM 1255 C C . GLY A 1 148 ? -35.434 -10.608 2.667 1.00 81.06 148 GLY A C 1
ATOM 1256 O O . GLY A 1 148 ? -34.663 -10.476 3.613 1.00 81.06 148 GLY A O 1
ATOM 1257 N N . ASN A 1 149 ? -35.114 -11.340 1.599 1.00 77.62 149 ASN A N 1
ATOM 1258 C CA . ASN A 1 149 ? -33.815 -12.002 1.422 1.00 77.62 149 ASN A CA 1
ATOM 1259 C C . ASN A 1 149 ? -32.776 -11.018 0.841 1.00 77.62 149 ASN A C 1
ATOM 1261 O O . ASN A 1 149 ? -32.290 -11.221 -0.270 1.00 77.62 149 ASN A O 1
ATOM 1265 N N . LYS A 1 150 ? -32.507 -9.913 1.544 1.00 74.94 150 LYS A N 1
ATOM 1266 C CA . LYS A 1 150 ? -31.555 -8.852 1.162 1.00 74.94 150 LYS A CA 1
ATOM 1267 C C . LYS A 1 150 ? -30.809 -8.356 2.416 1.00 74.94 150 LYS A C 1
ATOM 1269 O O . LYS A 1 150 ? -31.209 -8.706 3.519 1.00 74.94 150 LYS A O 1
ATOM 1274 N N . SER A 1 151 ? -29.738 -7.586 2.250 1.00 78.50 151 SER A N 1
ATOM 1275 C CA . SER A 1 151 ? -28.927 -6.962 3.306 1.00 78.50 151 SER A CA 1
ATOM 1276 C C . SER A 1 151 ? -28.812 -5.461 3.061 1.00 78.50 151 SER A C 1
ATOM 1278 O O . SER A 1 151 ? -28.750 -5.046 1.902 1.00 78.50 151 SER A O 1
ATOM 1280 N N . SER A 1 152 ? -28.788 -4.649 4.121 1.00 80.31 152 SER A N 1
ATOM 1281 C CA . SER A 1 152 ? -28.863 -3.187 4.019 1.00 80.31 152 SER A CA 1
ATOM 1282 C C . SER A 1 152 ? -27.774 -2.452 4.817 1.00 80.31 152 SER A C 1
ATOM 1284 O O . SER A 1 152 ? -27.490 -2.807 5.962 1.00 80.31 152 SER A O 1
ATOM 1286 N N . ILE A 1 153 ? -27.182 -1.395 4.240 1.00 72.44 153 ILE A N 1
ATOM 1287 C CA . ILE A 1 153 ? -26.106 -0.574 4.838 1.00 72.44 153 ILE A CA 1
ATOM 1288 C C . ILE A 1 153 ? -26.371 0.934 4.692 1.00 72.44 153 ILE A C 1
ATOM 1290 O O . ILE A 1 153 ? -27.154 1.364 3.847 1.00 72.44 153 ILE A O 1
ATOM 1294 N N . PHE A 1 154 ? -25.676 1.740 5.497 1.00 71.81 154 PHE A N 1
ATOM 1295 C CA . PHE A 1 154 ? -25.687 3.205 5.422 1.00 71.81 154 PHE A CA 1
ATOM 1296 C C . PHE A 1 154 ? -24.685 3.751 4.400 1.00 71.81 154 PHE A C 1
ATOM 1298 O O . PHE A 1 154 ? -23.553 3.277 4.338 1.00 71.81 154 PHE A O 1
ATOM 1305 N N . TYR A 1 155 ? -25.078 4.797 3.669 1.00 67.06 155 TYR A N 1
ATOM 1306 C CA . TYR A 1 155 ? -24.206 5.572 2.783 1.00 67.06 155 TYR A CA 1
ATOM 1307 C C . TYR A 1 155 ? -24.596 7.056 2.829 1.00 67.06 155 TYR A C 1
ATOM 1309 O O . TYR A 1 155 ? -25.638 7.444 2.294 1.00 67.06 155 TYR A O 1
ATOM 1317 N N . GLY A 1 156 ? -23.788 7.880 3.508 1.00 68.31 156 GLY A N 1
ATOM 1318 C CA . GLY A 1 156 ? -24.151 9.268 3.813 1.00 68.31 156 GLY A CA 1
ATOM 1319 C C . GLY A 1 156 ? -25.494 9.337 4.552 1.00 68.31 156 GLY A C 1
ATOM 1320 O O . GLY A 1 156 ? -25.683 8.659 5.561 1.00 68.31 156 GLY A O 1
ATOM 1321 N N . ASP A 1 157 ? -26.445 10.093 3.999 1.00 72.31 157 ASP A N 1
ATOM 1322 C CA . ASP A 1 157 ? -27.814 10.244 4.519 1.00 72.31 157 ASP A CA 1
ATOM 1323 C C . ASP A 1 157 ? -28.829 9.231 3.935 1.00 72.31 157 ASP A C 1
ATOM 1325 O O . ASP A 1 157 ? -30.042 9.445 4.004 1.00 72.31 157 ASP A O 1
ATOM 1329 N N . TYR A 1 158 ? -28.369 8.123 3.343 1.00 79.06 158 TYR A N 1
ATOM 1330 C CA . TYR A 1 158 ? -29.212 7.154 2.626 1.00 79.06 158 TYR A CA 1
ATOM 1331 C C . TYR A 1 158 ? -28.952 5.706 3.054 1.00 79.06 158 TYR A C 1
ATOM 1333 O O . TYR A 1 158 ? -27.935 5.390 3.676 1.00 79.06 158 TYR A O 1
ATOM 1341 N N . ILE A 1 159 ? -29.884 4.810 2.707 1.00 80.31 159 ILE A N 1
ATOM 1342 C CA . ILE A 1 159 ? -29.796 3.372 2.993 1.00 80.31 159 ILE A CA 1
ATOM 1343 C C . ILE A 1 159 ? -29.771 2.592 1.682 1.00 80.31 159 ILE A C 1
ATOM 1345 O O . ILE A 1 159 ? -30.652 2.738 0.837 1.00 80.31 159 ILE A O 1
ATOM 1349 N N . LEU A 1 160 ? -28.773 1.734 1.535 1.00 79.94 160 LEU A N 1
ATOM 1350 C CA . LEU A 1 160 ? -28.576 0.849 0.394 1.00 79.94 160 LEU A CA 1
ATOM 1351 C C . LEU A 1 160 ? -28.991 -0.571 0.779 1.00 79.94 160 LEU A C 1
ATOM 1353 O O . LEU A 1 160 ? -28.622 -1.011 1.859 1.00 79.94 160 LEU A O 1
ATOM 1357 N N . SER A 1 161 ? -29.726 -1.296 -0.067 1.00 83.50 161 SER A N 1
ATOM 1358 C CA . SER A 1 161 ? -30.204 -2.658 0.222 1.00 83.50 161 SER A CA 1
ATOM 1359 C C . SER A 1 161 ? -30.108 -3.594 -0.981 1.00 83.50 161 SER A C 1
ATOM 1361 O O . SER A 1 161 ? -30.726 -3.337 -2.014 1.00 83.50 161 SER A O 1
ATOM 1363 N N . GLY A 1 162 ? -29.375 -4.699 -0.851 1.00 78.69 162 GLY A N 1
ATOM 1364 C CA . GLY A 1 162 ? -29.076 -5.637 -1.938 1.00 78.69 162 GLY A CA 1
ATOM 1365 C C . GLY A 1 162 ? -28.656 -7.026 -1.457 1.00 78.69 162 GLY A C 1
ATOM 1366 O O . GLY A 1 162 ? -28.666 -7.305 -0.261 1.00 78.69 162 GLY A O 1
ATOM 1367 N N . THR A 1 163 ? -28.318 -7.938 -2.365 1.00 70.19 163 THR A N 1
ATOM 1368 C CA . THR A 1 163 ? -27.669 -9.214 -1.998 1.00 70.19 163 THR A CA 1
ATOM 1369 C C . THR A 1 163 ? -26.225 -8.951 -1.550 1.00 70.19 163 THR A C 1
ATOM 1371 O O . THR A 1 163 ? -25.606 -8.022 -2.044 1.00 70.19 163 THR A O 1
ATOM 1374 N N . MET A 1 164 ? -25.695 -9.693 -0.571 1.00 59.00 164 MET A N 1
ATOM 1375 C CA . MET A 1 164 ? -24.314 -9.525 -0.078 1.00 59.00 164 MET A CA 1
ATOM 1376 C C . MET A 1 164 ? -23.505 -10.804 -0.287 1.00 59.00 164 MET A C 1
ATOM 1378 O O . MET A 1 164 ? -23.975 -11.877 0.093 1.00 59.00 164 MET A O 1
ATOM 1382 N N . ASN A 1 165 ? -22.259 -10.677 -0.764 1.00 49.88 165 ASN A N 1
ATOM 1383 C CA . ASN A 1 165 ? -21.285 -11.771 -0.829 1.00 49.88 165 ASN A CA 1
ATOM 1384 C C . ASN A 1 165 ? -19.971 -11.452 -0.076 1.00 49.88 165 ASN A C 1
ATOM 1386 O O . ASN A 1 165 ? -19.317 -10.445 -0.315 1.00 49.88 165 ASN A O 1
ATOM 1390 N N . LYS A 1 166 ? -19.585 -12.375 0.820 1.00 40.28 166 LYS A N 1
ATOM 1391 C CA . LYS A 1 166 ? -18.278 -12.632 1.478 1.00 40.28 166 LYS A CA 1
ATOM 1392 C C . LYS A 1 166 ? -17.458 -11.515 2.169 1.00 40.28 166 LYS A C 1
ATOM 1394 O O . LYS A 1 166 ? -16.655 -11.892 3.017 1.00 40.28 166 LYS A O 1
ATOM 1399 N N . TYR A 1 167 ? -17.648 -10.213 1.932 1.00 40.69 167 TYR A N 1
ATOM 1400 C CA . TYR A 1 167 ? -16.735 -9.179 2.470 1.00 40.69 167 TYR A CA 1
ATOM 1401 C C . TYR A 1 167 ? -17.399 -7.880 2.952 1.00 40.69 167 TYR A C 1
ATOM 1403 O O . TYR A 1 167 ? -16.927 -6.825 2.588 1.00 40.69 167 TYR A O 1
ATOM 1411 N N . ASN A 1 168 ? -18.451 -7.904 3.778 1.00 47.28 168 ASN A N 1
ATOM 1412 C CA . ASN A 1 168 ? -19.035 -6.706 4.437 1.00 47.28 168 ASN A CA 1
ATOM 1413 C C . ASN A 1 168 ? -19.369 -5.455 3.567 1.00 47.28 168 ASN A C 1
ATOM 1415 O O . ASN A 1 168 ? -19.923 -4.506 4.116 1.00 47.28 168 ASN A O 1
ATOM 1419 N N . ASP A 1 169 ? -19.179 -5.516 2.250 1.00 55.44 169 ASP A N 1
ATOM 1420 C CA . ASP A 1 169 ? -19.396 -4.492 1.231 1.00 55.44 169 ASP A CA 1
ATOM 1421 C C . ASP A 1 169 ? -20.171 -5.127 0.058 1.00 55.44 169 ASP A C 1
ATOM 1423 O O . ASP A 1 169 ? -20.070 -6.336 -0.180 1.00 55.44 169 ASP A O 1
ATOM 1427 N N . PHE A 1 170 ? -20.979 -4.341 -0.663 1.00 56.81 170 PHE A N 1
ATOM 1428 C CA . PHE A 1 170 ? -21.643 -4.826 -1.880 1.00 56.81 170 PHE A CA 1
ATOM 1429 C C . PHE A 1 170 ? -20.606 -5.078 -2.976 1.00 56.81 170 PHE A C 1
ATOM 1431 O O . PHE A 1 170 ? -19.728 -4.245 -3.207 1.00 56.81 170 PHE A O 1
ATOM 1438 N N . SER A 1 171 ? -20.710 -6.219 -3.657 1.00 54.62 171 SER A N 1
ATOM 1439 C CA . SER A 1 171 ? -19.835 -6.537 -4.781 1.00 54.62 171 SER A CA 1
ATOM 1440 C C . SER A 1 171 ? -20.285 -5.823 -6.059 1.00 54.62 171 SER A C 1
ATOM 1442 O O . SER A 1 171 ? -21.425 -5.365 -6.182 1.00 54.62 171 SER A O 1
ATOM 1444 N N . PHE A 1 172 ? -19.391 -5.774 -7.049 1.00 55.00 172 PHE A N 1
ATOM 1445 C CA . PHE A 1 172 ? -19.671 -5.212 -8.372 1.00 55.00 172 PHE A CA 1
ATOM 1446 C C . PHE A 1 172 ? -20.867 -5.865 -9.086 1.00 55.00 172 PHE A C 1
ATOM 1448 O O . PHE A 1 172 ? -21.379 -5.286 -10.029 1.00 55.00 172 PHE A O 1
ATOM 1455 N N . ASP A 1 173 ? -21.355 -7.025 -8.659 1.00 57.16 173 ASP A N 1
ATOM 1456 C CA . ASP A 1 173 ? -22.452 -7.713 -9.348 1.00 57.16 173 ASP A CA 1
ATOM 1457 C C . ASP A 1 173 ? -23.742 -7.788 -8.507 1.00 57.16 173 ASP A C 1
ATOM 1459 O O . ASP A 1 173 ? -24.706 -8.439 -8.908 1.00 57.16 173 ASP A O 1
ATOM 1463 N N . ASP A 1 174 ? -23.800 -7.101 -7.359 1.00 65.06 174 ASP A N 1
ATOM 1464 C CA . ASP A 1 174 ? -24.992 -7.082 -6.506 1.00 65.06 174 ASP A CA 1
ATOM 1465 C C . ASP A 1 174 ? -26.018 -6.022 -6.951 1.00 65.06 174 ASP A C 1
ATOM 1467 O O . ASP A 1 174 ? -25.674 -4.881 -7.267 1.00 65.06 174 ASP A O 1
ATOM 1471 N N . LEU A 1 175 ? -27.307 -6.392 -6.939 1.00 72.69 175 LEU A N 1
ATOM 1472 C CA . LEU A 1 175 ? -28.431 -5.476 -7.175 1.00 72.69 175 LEU A CA 1
ATOM 1473 C C . LEU A 1 175 ? -28.756 -4.695 -5.899 1.00 72.69 175 LEU A C 1
ATOM 1475 O O . LEU A 1 175 ? -29.183 -5.293 -4.907 1.00 72.69 175 LEU A O 1
ATOM 1479 N N . VAL A 1 176 ? -28.639 -3.365 -5.938 1.00 76.69 176 VAL A N 1
ATOM 1480 C CA . VAL A 1 176 ? -28.811 -2.489 -4.768 1.00 76.69 176 VAL A CA 1
ATOM 1481 C C . VAL A 1 176 ? -29.978 -1.514 -4.961 1.00 76.69 176 VAL A C 1
ATOM 1483 O O . VAL A 1 176 ? -30.077 -0.801 -5.949 1.00 76.69 176 VAL A O 1
ATOM 1486 N N . SER A 1 177 ? -30.893 -1.450 -3.999 1.00 82.88 177 SER A N 1
ATOM 1487 C CA . SER A 1 177 ? -31.966 -0.449 -3.922 1.00 82.88 177 SER A CA 1
ATOM 1488 C C . SER A 1 177 ? -31.596 0.652 -2.927 1.00 82.88 177 SER A C 1
ATOM 1490 O O . SER A 1 177 ? -31.025 0.355 -1.882 1.00 82.88 177 SER A O 1
ATOM 1492 N N . VAL A 1 178 ? -31.936 1.906 -3.223 1.00 80.12 178 VAL A N 1
ATOM 1493 C CA . VAL A 1 178 ? -31.642 3.077 -2.381 1.00 80.12 178 VAL A CA 1
ATOM 1494 C C . VAL A 1 178 ? -32.933 3.574 -1.748 1.00 80.12 178 VAL A C 1
ATOM 1496 O O . VAL A 1 178 ? -33.918 3.832 -2.444 1.00 80.12 178 VAL A O 1
ATOM 1499 N N . PHE A 1 179 ? -32.912 3.768 -0.439 1.00 83.56 179 PHE A N 1
ATOM 1500 C CA . PHE A 1 179 ? -34.008 4.310 0.347 1.00 83.56 179 PHE A CA 1
ATOM 1501 C C . PHE A 1 179 ? -33.554 5.588 1.044 1.00 83.56 179 PHE A C 1
ATOM 1503 O O . PHE A 1 179 ? -32.409 5.694 1.491 1.00 83.56 179 PHE A O 1
ATOM 1510 N N . ASP A 1 180 ? -34.460 6.554 1.162 1.00 83.88 180 ASP A N 1
ATOM 1511 C CA . ASP A 1 180 ? -34.261 7.637 2.118 1.00 83.88 180 ASP A CA 1
ATOM 1512 C C . ASP A 1 180 ? -34.522 7.147 3.552 1.00 83.88 180 ASP A C 1
ATOM 1514 O O . ASP A 1 180 ? -35.066 6.065 3.795 1.00 83.88 180 ASP A O 1
ATOM 1518 N N . LEU A 1 181 ? -34.175 7.980 4.530 1.00 82.69 181 LEU A N 1
ATOM 1519 C CA . LEU A 1 181 ? -34.396 7.676 5.945 1.00 82.69 181 LEU A CA 1
ATOM 1520 C C . LEU A 1 181 ? -35.884 7.616 6.342 1.00 82.69 181 LEU A C 1
ATOM 1522 O O . LEU A 1 181 ? -36.217 7.163 7.437 1.00 82.69 181 LEU A O 1
ATOM 1526 N N . ASN A 1 182 ? -36.796 8.042 5.462 1.00 82.44 182 ASN A N 1
ATOM 1527 C CA . ASN A 1 182 ? -38.236 7.901 5.648 1.00 82.44 182 ASN A CA 1
ATOM 1528 C C . ASN A 1 182 ? -38.769 6.567 5.101 1.00 82.44 182 ASN A C 1
ATOM 1530 O O . ASN A 1 182 ? -39.952 6.286 5.304 1.00 82.44 182 ASN A O 1
ATOM 1534 N N . GLY A 1 183 ? -37.940 5.737 4.464 1.00 80.75 183 GLY A N 1
ATOM 1535 C CA . GLY A 1 183 ? -38.358 4.483 3.832 1.00 80.75 183 GLY A CA 1
ATOM 1536 C C . GLY A 1 183 ? -38.995 4.672 2.463 1.00 80.75 183 GLY A C 1
ATOM 1537 O O . GLY A 1 183 ? -39.569 3.728 1.922 1.00 80.75 183 GLY A O 1
ATOM 1538 N N . ASN A 1 184 ? -38.898 5.867 1.881 1.00 84.12 184 ASN A N 1
ATOM 1539 C CA . ASN A 1 184 ? -39.260 6.041 0.488 1.00 84.12 184 ASN A CA 1
ATOM 1540 C C . ASN A 1 184 ? -38.170 5.393 -0.360 1.00 84.12 184 ASN A C 1
ATOM 1542 O O . ASN A 1 184 ? -36.989 5.737 -0.260 1.00 84.12 184 ASN A O 1
ATOM 1546 N N . LEU A 1 185 ? -38.586 4.457 -1.206 1.00 84.12 185 LEU A N 1
ATOM 1547 C CA . LEU A 1 185 ? -37.733 3.880 -2.229 1.00 84.12 185 LEU A CA 1
ATOM 1548 C C . LEU A 1 185 ? -37.372 4.986 -3.221 1.00 84.12 185 LEU A C 1
ATOM 1550 O O . LEU A 1 185 ? -38.221 5.438 -3.986 1.00 84.12 185 LEU A O 1
ATOM 1554 N N . LEU A 1 186 ? -36.123 5.436 -3.176 1.00 76.62 186 LEU A N 1
ATOM 1555 C CA . LEU A 1 186 ? -35.602 6.397 -4.137 1.00 76.62 186 LEU A CA 1
ATOM 1556 C C . LEU A 1 186 ? -35.256 5.676 -5.441 1.00 76.62 186 LEU A C 1
ATOM 1558 O O . LEU A 1 186 ? -35.621 6.153 -6.511 1.00 76.62 186 LEU A O 1
ATOM 1562 N N . PHE A 1 187 ? -34.609 4.507 -5.340 1.00 74.06 187 PHE A N 1
ATOM 1563 C CA . PHE A 1 187 ? -34.187 3.698 -6.487 1.00 74.06 187 PHE A CA 1
ATOM 1564 C C . PHE A 1 187 ? -34.331 2.214 -6.204 1.00 74.06 187 PHE A C 1
ATOM 1566 O O . PHE A 1 187 ? -33.998 1.748 -5.118 1.00 74.06 187 PHE A O 1
ATOM 1573 N N . LYS A 1 188 ? -34.792 1.462 -7.203 1.00 79.31 188 LYS A N 1
ATOM 1574 C CA . LYS A 1 188 ? -35.014 0.021 -7.109 1.00 79.31 188 LYS A CA 1
ATOM 1575 C C . LYS A 1 188 ? -34.037 -0.729 -8.009 1.00 79.31 188 LYS A C 1
ATOM 1577 O O . LYS A 1 188 ? -33.973 -0.419 -9.192 1.00 79.31 188 LYS A O 1
ATOM 1582 N N . ASP A 1 189 ? -33.369 -1.734 -7.444 1.00 71.31 189 ASP A N 1
ATOM 1583 C CA . ASP A 1 189 ? -32.561 -2.730 -8.163 1.00 71.31 189 ASP A CA 1
ATOM 1584 C C . ASP A 1 189 ? -31.529 -2.104 -9.140 1.00 71.31 189 ASP A C 1
ATOM 1586 O O . ASP A 1 189 ? -31.512 -2.422 -10.328 1.00 71.31 189 ASP A O 1
ATOM 1590 N N . LEU A 1 190 ? -30.681 -1.193 -8.643 1.00 68.44 190 LEU A N 1
ATOM 1591 C CA . LEU A 1 190 ? -29.524 -0.671 -9.378 1.00 68.44 190 LEU A CA 1
ATOM 1592 C C . LEU A 1 190 ? -28.505 -1.804 -9.554 1.00 68.44 190 LEU A C 1
ATOM 1594 O O . LEU A 1 190 ? -28.071 -2.398 -8.569 1.00 68.44 190 LEU A O 1
ATOM 1598 N N . ASP A 1 191 ? -28.141 -2.110 -10.796 1.00 60.41 191 ASP A N 1
ATOM 1599 C CA . ASP A 1 191 ? -27.073 -3.060 -11.123 1.00 60.41 191 ASP A CA 1
ATOM 1600 C C . ASP A 1 191 ? -25.741 -2.473 -10.615 1.00 60.41 191 ASP A C 1
ATOM 1602 O O . ASP A 1 191 ? -25.458 -1.311 -10.879 1.00 60.41 191 ASP A O 1
ATOM 1606 N N . THR A 1 192 ? -24.904 -3.252 -9.912 1.00 59.06 192 THR A N 1
ATOM 1607 C CA . THR A 1 192 ? -23.493 -2.916 -9.587 1.00 59.06 192 THR A CA 1
ATOM 1608 C C . THR A 1 192 ? -23.272 -1.716 -8.649 1.00 59.06 192 THR A C 1
ATOM 1610 O O . THR A 1 192 ? -23.678 -0.594 -8.934 1.00 59.06 192 THR A O 1
ATOM 1613 N N . PHE A 1 193 ? -22.501 -1.891 -7.574 1.00 55.09 193 PHE A N 1
ATOM 1614 C CA . PHE A 1 193 ? -22.125 -0.799 -6.666 1.00 55.09 193 PHE A CA 1
ATOM 1615 C C . PHE A 1 193 ? -20.601 -0.629 -6.600 1.00 55.09 193 PHE A C 1
ATOM 1617 O O . PHE A 1 193 ? -19.886 -1.585 -6.322 1.00 55.09 193 PHE A O 1
ATOM 1624 N N . ASN A 1 194 ? -20.095 0.588 -6.842 1.00 56.53 194 ASN A N 1
ATOM 1625 C CA . ASN A 1 194 ? -18.764 0.992 -6.371 1.00 56.53 194 ASN A CA 1
ATOM 1626 C C . ASN A 1 194 ? -18.834 2.403 -5.773 1.00 56.53 194 ASN A C 1
ATOM 1628 O O . ASN A 1 194 ? -19.311 3.333 -6.431 1.00 56.53 194 ASN A O 1
ATOM 1632 N N . THR A 1 195 ? -18.364 2.566 -4.537 1.00 52.22 195 THR A N 1
ATOM 1633 C CA . THR A 1 195 ? -18.298 3.871 -3.873 1.00 52.22 195 THR A CA 1
ATOM 1634 C C . THR A 1 195 ? -17.259 4.748 -4.553 1.00 52.22 195 THR A C 1
ATOM 1636 O O . THR A 1 195 ? -16.085 4.392 -4.598 1.00 52.22 195 THR A O 1
ATOM 1639 N N . MET A 1 196 ? -17.654 5.936 -5.010 1.00 51.00 196 MET A N 1
ATOM 1640 C CA . MET A 1 196 ? -16.680 7.018 -5.138 1.00 51.00 196 MET A CA 1
ATOM 1641 C C . MET A 1 196 ? -16.482 7.612 -3.738 1.00 51.00 196 MET A C 1
ATOM 1643 O O . MET A 1 196 ? -17.453 7.726 -2.987 1.00 51.00 196 MET A O 1
ATOM 1647 N N . TYR A 1 197 ? -15.249 7.979 -3.372 1.00 50.84 197 TYR A N 1
ATOM 1648 C CA . TYR A 1 197 ? -14.889 8.603 -2.081 1.00 50.84 197 TYR A CA 1
ATOM 1649 C C . TYR A 1 197 ? -15.414 10.051 -1.946 1.00 50.84 197 TYR A C 1
ATOM 1651 O O . TYR A 1 197 ? -14.732 10.945 -1.456 1.00 50.84 197 TYR A O 1
ATOM 1659 N N . TYR A 1 198 ? -16.643 10.288 -2.401 1.00 56.09 198 TYR A N 1
ATOM 1660 C CA . TYR A 1 198 ? -17.364 11.548 -2.323 1.00 56.09 198 TYR A CA 1
ATOM 1661 C C . TYR A 1 198 ? -18.779 11.233 -1.829 1.00 56.09 198 TYR A C 1
ATOM 1663 O O . TYR A 1 198 ? -19.480 10.467 -2.488 1.00 56.09 198 TYR A O 1
ATOM 1671 N N . PRO A 1 199 ? -19.231 11.806 -0.699 1.00 56.44 199 PRO A N 1
ATOM 1672 C CA . PRO A 1 199 ? -20.382 11.311 0.071 1.00 56.44 199 PRO A CA 1
ATOM 1673 C C . PRO A 1 199 ? -21.741 11.348 -0.655 1.00 56.44 199 PRO A C 1
ATOM 1675 O O . PRO A 1 199 ? -22.735 10.881 -0.108 1.00 56.44 199 PRO A O 1
ATOM 1678 N N . ASN A 1 200 ? -21.803 11.895 -1.873 1.00 68.75 200 ASN A N 1
ATOM 1679 C CA . ASN A 1 200 ? -23.045 12.211 -2.576 1.00 68.75 200 ASN A CA 1
ATOM 1680 C C . ASN A 1 200 ? -23.185 11.581 -3.971 1.00 68.75 200 ASN A C 1
ATOM 1682 O O . ASN A 1 200 ? -24.249 11.721 -4.575 1.00 68.75 200 ASN A O 1
ATOM 1686 N N . PHE A 1 201 ? -22.153 10.911 -4.497 1.00 73.44 201 PHE A N 1
ATOM 1687 C CA . PHE A 1 201 ? -22.164 10.386 -5.865 1.00 73.44 201 PHE A CA 1
ATOM 1688 C C . PHE A 1 201 ? -22.001 8.863 -5.880 1.00 73.44 201 PHE A C 1
ATOM 1690 O O . PHE A 1 201 ? -20.969 8.334 -5.471 1.00 73.44 201 PHE A O 1
ATOM 1697 N N . ILE A 1 202 ? -23.002 8.153 -6.406 1.00 71.81 202 ILE A N 1
ATOM 1698 C CA . ILE A 1 202 ? -22.975 6.690 -6.542 1.00 71.81 202 ILE A CA 1
ATOM 1699 C C . ILE A 1 202 ? -22.688 6.332 -7.990 1.00 71.81 202 ILE A C 1
ATOM 1701 O O . ILE A 1 202 ? -23.418 6.754 -8.887 1.00 71.81 202 ILE A O 1
ATOM 1705 N N . ARG A 1 203 ? -21.678 5.490 -8.218 1.00 74.69 203 ARG A N 1
ATOM 1706 C CA . ARG A 1 203 ? -21.504 4.815 -9.502 1.00 74.69 203 ARG A CA 1
ATOM 1707 C C . ARG A 1 203 ? -22.307 3.518 -9.504 1.00 74.69 203 ARG A C 1
ATOM 1709 O O . ARG A 1 203 ? -22.081 2.648 -8.666 1.00 74.69 203 ARG A O 1
ATOM 1716 N N . THR A 1 204 ? -23.199 3.388 -10.473 1.00 69.69 204 THR A N 1
ATOM 1717 C CA . THR A 1 204 ? -23.977 2.170 -10.726 1.00 69.69 204 THR A CA 1
ATOM 1718 C C . THR A 1 204 ? -23.702 1.664 -12.132 1.00 69.69 204 THR A C 1
ATOM 1720 O O . THR A 1 204 ? -23.157 2.408 -12.945 1.00 69.69 204 THR A O 1
ATOM 1723 N N . LYS A 1 205 ? -24.032 0.413 -12.431 1.00 71.06 205 LYS A N 1
ATOM 1724 C CA . LYS A 1 205 ? -24.046 -0.147 -13.782 1.00 71.06 205 LYS A CA 1
ATOM 1725 C C . LYS A 1 205 ? -25.447 -0.598 -14.168 1.00 71.06 205 LYS A C 1
ATOM 1727 O O . LYS A 1 205 ? -26.381 -0.567 -13.384 1.00 71.06 205 LYS A O 1
ATOM 1732 N N . LYS A 1 206 ? -25.658 -0.781 -15.455 1.00 71.75 206 LYS A N 1
ATOM 1733 C CA . LYS A 1 206 ? -26.924 -1.071 -16.111 1.00 71.75 206 LYS A CA 1
ATOM 1734 C C . LYS A 1 206 ? -26.858 -2.506 -16.620 1.00 71.75 206 LYS A C 1
ATOM 1736 O O . LYS A 1 206 ? -25.772 -3.049 -16.833 1.00 71.75 206 LYS A O 1
ATOM 1741 N N . LYS A 1 207 ? -28.015 -3.082 -16.953 1.00 67.00 207 LYS A N 1
ATOM 1742 C CA . LYS A 1 207 ? -28.118 -4.431 -17.545 1.00 67.00 207 LYS A CA 1
ATOM 1743 C C . LYS A 1 207 ? -27.272 -4.623 -18.806 1.00 67.00 207 LYS A C 1
ATOM 1745 O O . LYS A 1 207 ? -26.813 -5.726 -19.081 1.00 67.00 207 LYS A O 1
ATOM 1750 N N . ASN A 1 208 ? -27.049 -3.554 -19.571 1.00 71.56 208 ASN A N 1
ATOM 1751 C CA . ASN A 1 208 ? -26.187 -3.544 -20.758 1.00 71.56 208 ASN A CA 1
ATOM 1752 C C . ASN A 1 208 ? -24.679 -3.483 -20.420 1.00 71.56 208 ASN A C 1
ATOM 1754 O O . ASN A 1 208 ? -23.866 -3.304 -21.319 1.00 71.56 208 ASN A O 1
ATOM 1758 N N . LYS A 1 209 ? -24.304 -3.619 -19.140 1.00 70.44 209 LYS A N 1
ATOM 1759 C CA . LYS A 1 209 ? -22.948 -3.494 -18.589 1.00 70.44 209 LYS A CA 1
ATOM 1760 C C . LYS A 1 209 ? -22.316 -2.095 -18.673 1.00 70.44 209 LYS A C 1
ATOM 1762 O O . LYS A 1 209 ? -21.163 -1.967 -18.268 1.00 70.44 209 LYS A O 1
ATOM 1767 N N . LYS A 1 210 ? -23.055 -1.065 -19.100 1.00 75.50 210 LYS A N 1
ATOM 1768 C CA . LYS A 1 210 ? -22.646 0.348 -19.004 1.00 75.50 210 LYS A CA 1
ATOM 1769 C C . LYS A 1 210 ? -22.878 0.873 -17.587 1.00 75.50 210 LYS A C 1
ATOM 1771 O O . LYS A 1 210 ? -23.699 0.341 -16.859 1.00 75.50 210 LYS A O 1
ATOM 1776 N N . TYR A 1 211 ? -22.190 1.922 -17.193 1.00 77.44 211 TYR A N 1
ATOM 1777 C CA . TYR A 1 211 ? -22.201 2.574 -15.894 1.00 77.44 211 TYR A CA 1
ATOM 1778 C C . TYR A 1 211 ? -22.886 3.943 -15.961 1.00 77.44 211 TYR A C 1
ATOM 1780 O O . TYR A 1 211 ? -23.001 4.553 -17.017 1.00 77.44 211 TYR A O 1
ATOM 1788 N N . GLN A 1 212 ? -23.344 4.432 -14.817 1.00 77.88 212 GLN A N 1
ATOM 1789 C CA . GLN A 1 212 ? -23.947 5.747 -14.628 1.00 77.88 212 GLN A CA 1
ATOM 1790 C C . GLN A 1 212 ? -23.540 6.285 -13.246 1.00 77.88 212 GLN A C 1
ATOM 1792 O O . GLN A 1 212 ? -23.369 5.514 -12.300 1.00 77.88 212 GLN A O 1
ATOM 1797 N N . ILE A 1 213 ? -23.369 7.599 -13.114 1.00 79.44 213 ILE A N 1
ATOM 1798 C CA . ILE A 1 213 ? -23.176 8.295 -11.846 1.00 79.44 213 ILE A CA 1
ATOM 1799 C C . ILE A 1 213 ? -24.456 9.022 -11.490 1.00 79.44 213 ILE A C 1
ATOM 1801 O O . ILE A 1 213 ? -25.001 9.827 -12.247 1.00 79.44 213 ILE A O 1
ATOM 1805 N N . PHE A 1 214 ? -24.885 8.755 -10.274 1.00 73.62 214 PHE A N 1
ATOM 1806 C CA . PHE A 1 214 ? -26.083 9.286 -9.690 1.00 73.62 214 PHE A CA 1
ATOM 1807 C C . PHE A 1 214 ? -25.734 10.239 -8.547 1.00 73.62 214 PHE A C 1
ATOM 1809 O O . PHE A 1 214 ? -25.019 9.851 -7.622 1.00 73.62 214 PHE A O 1
ATOM 1816 N N . ASP A 1 215 ? -26.241 11.472 -8.599 1.00 78.06 215 ASP A N 1
ATOM 1817 C CA . ASP A 1 215 ? -26.197 12.387 -7.457 1.00 78.06 215 ASP A CA 1
ATOM 1818 C C . ASP A 1 215 ? -27.420 12.139 -6.579 1.00 78.06 215 ASP A C 1
ATOM 1820 O O . ASP A 1 215 ? -28.566 12.417 -6.958 1.00 78.06 215 ASP A O 1
ATOM 1824 N N . ILE A 1 216 ? -27.167 11.626 -5.378 1.00 71.75 216 ILE A N 1
ATOM 1825 C CA . ILE A 1 216 ? -28.242 11.223 -4.478 1.00 71.75 216 ILE A CA 1
ATOM 1826 C C . ILE A 1 216 ? -29.016 12.430 -3.944 1.00 71.75 216 ILE A C 1
ATOM 1828 O O . ILE A 1 216 ? -30.225 12.334 -3.727 1.00 71.75 216 ILE A O 1
ATOM 1832 N N . ARG A 1 217 ? -28.363 13.591 -3.802 1.00 73.50 217 ARG A N 1
ATOM 1833 C CA . ARG A 1 217 ? -28.985 14.814 -3.269 1.00 73.50 217 ARG A CA 1
ATOM 1834 C C . ARG A 1 217 ? -30.030 15.367 -4.226 1.00 73.50 217 ARG A C 1
ATOM 1836 O O . ARG A 1 217 ? -31.138 15.706 -3.820 1.00 73.50 217 ARG A O 1
ATOM 1843 N N . THR A 1 218 ? -29.673 15.465 -5.505 1.00 78.44 218 THR A N 1
ATOM 1844 C CA . THR A 1 218 ? -30.554 16.026 -6.543 1.00 78.44 218 THR A CA 1
ATOM 1845 C C . THR A 1 218 ? -31.519 14.995 -7.114 1.00 78.44 218 THR A C 1
ATOM 1847 O O . THR A 1 218 ? -32.456 15.349 -7.828 1.00 78.44 218 THR A O 1
ATOM 1850 N N . LYS A 1 219 ? -31.304 13.722 -6.781 1.00 73.75 219 LYS A N 1
ATOM 1851 C CA . LYS A 1 219 ? -32.002 12.564 -7.323 1.00 73.75 219 LYS A CA 1
ATOM 1852 C C . LYS A 1 219 ? -31.897 12.439 -8.846 1.00 73.75 219 LYS A C 1
ATOM 1854 O O . LYS A 1 219 ? -32.824 11.952 -9.495 1.00 73.75 219 LYS A O 1
ATOM 1859 N N . LYS A 1 220 ? -30.791 12.903 -9.427 1.00 77.44 220 LYS A N 1
ATOM 1860 C CA . LYS A 1 220 ? -30.577 12.921 -10.876 1.00 77.44 220 LYS A CA 1
ATOM 1861 C C . LYS A 1 220 ? -29.368 12.081 -11.249 1.00 77.44 220 LYS A C 1
ATOM 1863 O O . LYS A 1 220 ? -28.347 12.081 -10.564 1.00 77.44 220 LYS A O 1
ATOM 1868 N N . ILE A 1 221 ? -29.487 11.393 -12.379 1.00 77.69 221 ILE A N 1
ATOM 1869 C CA . ILE A 1 221 ? -28.326 10.846 -13.071 1.00 77.69 221 ILE A CA 1
ATOM 1870 C C . ILE A 1 221 ? -27.567 12.045 -13.637 1.00 77.69 221 ILE A C 1
ATOM 1872 O O . ILE A 1 221 ? -28.125 12.813 -14.419 1.00 77.69 221 ILE A O 1
ATOM 1876 N N . ILE A 1 222 ? -26.332 12.231 -13.180 1.00 78.31 222 ILE A N 1
ATOM 1877 C CA . ILE A 1 222 ? -25.474 13.336 -13.620 1.00 78.31 222 ILE A CA 1
ATOM 1878 C C . ILE A 1 222 ? -24.539 12.905 -14.744 1.00 78.31 222 ILE A C 1
ATOM 1880 O O . ILE A 1 222 ? -24.196 13.721 -15.588 1.00 78.31 222 ILE A O 1
ATOM 1884 N N . LEU A 1 223 ? -24.183 11.619 -14.795 1.00 78.81 223 LEU A N 1
ATOM 1885 C CA . LEU A 1 223 ? -23.487 11.005 -15.922 1.00 78.81 223 LEU A CA 1
ATOM 1886 C C . LEU A 1 223 ? -24.117 9.654 -16.194 1.00 78.81 223 LEU A C 1
ATOM 1888 O O . LEU A 1 223 ? -24.362 8.897 -15.265 1.00 78.81 223 LEU A O 1
ATOM 1892 N N . ASP A 1 224 ? -24.383 9.340 -17.452 1.00 82.81 224 ASP A N 1
ATOM 1893 C CA . ASP A 1 224 ? -25.110 8.126 -17.810 1.00 82.81 224 ASP A CA 1
ATOM 1894 C C . ASP A 1 224 ? -24.404 7.335 -18.907 1.00 82.81 224 ASP A C 1
ATOM 1896 O O . ASP A 1 224 ? -23.727 7.921 -19.747 1.00 82.81 224 ASP A O 1
ATOM 1900 N N . ASP A 1 225 ? -24.642 6.027 -18.939 1.00 79.88 225 ASP A N 1
ATOM 1901 C CA . ASP A 1 225 ? -24.333 5.108 -20.040 1.00 79.88 225 ASP A CA 1
ATOM 1902 C C . ASP A 1 225 ? -22.856 5.060 -20.488 1.00 79.88 225 ASP A C 1
ATOM 1904 O O . ASP A 1 225 ? -22.568 5.003 -21.678 1.00 79.88 225 ASP A O 1
ATOM 1908 N N . PHE A 1 226 ? -21.910 5.095 -19.548 1.00 78.06 226 PHE A N 1
ATOM 1909 C CA . PHE A 1 226 ? -20.467 5.059 -19.811 1.00 78.06 226 PHE A CA 1
ATOM 1910 C C . PHE A 1 226 ? -19.854 3.670 -19.560 1.00 78.06 226 PHE A C 1
ATOM 1912 O O . PHE A 1 226 ? -20.289 2.926 -18.706 1.00 78.06 226 PHE A O 1
ATOM 1919 N N . ASP A 1 227 ? -18.839 3.263 -20.295 1.00 73.75 227 ASP A N 1
ATOM 1920 C CA . ASP A 1 227 ? -18.242 1.927 -20.293 1.00 73.75 227 ASP A CA 1
ATOM 1921 C C . ASP A 1 227 ? -17.408 1.573 -19.048 1.00 73.75 227 ASP A C 1
ATOM 1923 O O . ASP A 1 227 ? -17.474 0.435 -18.590 1.00 73.75 227 ASP A O 1
ATOM 1927 N N . TYR A 1 228 ? -16.630 2.510 -18.488 1.00 66.38 228 TYR A N 1
ATOM 1928 C CA . TYR A 1 228 ? -15.903 2.381 -17.207 1.00 66.38 228 TYR A CA 1
ATOM 1929 C C . TYR A 1 228 ? -15.328 3.743 -16.748 1.00 66.38 228 TYR A C 1
ATOM 1931 O O . TYR A 1 228 ? -15.249 4.686 -17.537 1.00 66.38 228 TYR A O 1
ATOM 1939 N N . THR A 1 229 ? -14.907 3.858 -15.477 1.00 57.91 229 THR A N 1
ATOM 1940 C CA . THR A 1 229 ? -14.083 4.983 -14.965 1.00 57.91 229 THR A CA 1
ATOM 1941 C C . THR A 1 229 ? -12.756 4.457 -14.421 1.00 57.91 229 THR A C 1
ATOM 1943 O O . THR A 1 229 ? -12.713 3.333 -13.911 1.00 57.91 229 THR A O 1
ATOM 1946 N N . LEU A 1 230 ? -11.688 5.265 -14.462 1.00 54.22 230 LEU A N 1
ATOM 1947 C CA . LEU A 1 230 ? -10.515 5.002 -13.618 1.00 54.22 230 LEU A CA 1
ATOM 1948 C C . LEU A 1 230 ? -10.918 5.176 -12.151 1.00 54.22 230 LEU A C 1
ATOM 1950 O O . LEU A 1 230 ? -11.679 6.080 -11.806 1.00 54.22 230 LEU A O 1
ATOM 1954 N N . ASP A 1 231 ? -10.440 4.272 -11.308 1.00 48.59 231 ASP A N 1
ATOM 1955 C CA . ASP A 1 231 ? -10.677 4.299 -9.874 1.00 48.59 231 ASP A CA 1
ATOM 1956 C C . ASP A 1 231 ? -9.548 5.113 -9.218 1.00 48.59 231 ASP A C 1
ATOM 1958 O O . ASP A 1 231 ? -8.392 4.691 -9.297 1.00 48.59 231 ASP A O 1
ATOM 1962 N N . PRO A 1 232 ? -9.805 6.282 -8.602 1.00 43.25 232 PRO A N 1
ATOM 1963 C CA . PRO A 1 232 ? -8.765 7.048 -7.911 1.00 43.25 232 PRO A CA 1
ATOM 1964 C C . PRO A 1 232 ? -8.306 6.389 -6.587 1.00 43.25 232 PRO A C 1
ATOM 1966 O O . PRO A 1 232 ? -7.743 7.062 -5.729 1.00 43.25 232 PRO A O 1
ATOM 1969 N N . THR A 1 233 ? -8.521 5.081 -6.392 1.00 36.09 233 THR A N 1
ATOM 1970 C CA . THR A 1 233 ? -8.417 4.312 -5.131 1.00 36.09 233 THR A CA 1
ATOM 1971 C C . THR A 1 233 ? -7.009 4.065 -4.579 1.00 36.09 233 THR A C 1
ATOM 1973 O O . THR A 1 233 ? -6.758 3.078 -3.886 1.00 36.09 233 THR A O 1
ATOM 1976 N N . GLY A 1 234 ? -6.076 4.992 -4.771 1.00 36.53 234 GLY A N 1
ATOM 1977 C CA . GLY A 1 234 ? -4.910 5.070 -3.895 1.00 36.53 234 GLY A CA 1
ATOM 1978 C C . GLY A 1 234 ? -5.312 5.716 -2.570 1.00 36.53 234 GLY A C 1
ATOM 1979 O O . GLY A 1 234 ? -5.241 6.931 -2.475 1.00 36.53 234 GLY A O 1
ATOM 1980 N N . SER A 1 235 ? -5.764 4.918 -1.593 1.00 32.75 235 SER A N 1
ATOM 1981 C CA . SER A 1 235 ? -6.040 5.267 -0.185 1.00 32.75 235 SER A CA 1
ATOM 1982 C C . SER A 1 235 ? -6.000 6.767 0.134 1.00 32.75 235 SER A C 1
ATOM 1984 O O . SER A 1 235 ? -4.985 7.283 0.608 1.00 32.75 235 SER A O 1
ATOM 1986 N N . ILE A 1 236 ? -7.110 7.465 -0.109 1.00 37.53 236 ILE A N 1
ATOM 1987 C CA . ILE A 1 236 ? -7.288 8.823 0.398 1.00 37.53 236 ILE A CA 1
ATOM 1988 C C . ILE A 1 236 ? -7.378 8.681 1.915 1.00 37.53 236 ILE A C 1
ATOM 1990 O O . ILE A 1 236 ? -8.360 8.167 2.448 1.00 37.53 236 ILE A O 1
ATOM 1994 N N . ILE A 1 237 ? -6.314 9.071 2.613 1.00 37.19 237 ILE A N 1
ATOM 1995 C CA . ILE A 1 237 ? -6.380 9.277 4.054 1.00 37.19 237 ILE A CA 1
ATOM 1996 C C . ILE A 1 237 ? -7.360 10.433 4.230 1.00 37.19 237 ILE A C 1
ATOM 1998 O O . ILE A 1 237 ? -7.065 11.564 3.841 1.00 37.19 237 ILE A O 1
ATOM 2002 N N . GLU A 1 238 ? -8.548 10.128 4.752 1.00 37.12 238 GLU A N 1
ATOM 2003 C CA . GLU A 1 238 ? -9.467 11.122 5.294 1.00 37.12 238 GLU A CA 1
ATOM 2004 C C . GLU A 1 238 ? -8.648 12.011 6.237 1.00 37.12 238 GLU A C 1
ATOM 2006 O O . GLU A 1 238 ? -8.234 11.535 7.294 1.00 37.12 238 GLU A O 1
ATOM 2011 N N . ASN A 1 239 ? -8.297 13.232 5.807 1.00 37.97 239 ASN A N 1
ATOM 2012 C CA . ASN A 1 239 ? -8.372 14.462 6.611 1.00 37.97 239 ASN A CA 1
ATOM 2013 C C . ASN A 1 239 ? -7.589 15.687 6.088 1.00 37.97 239 ASN A C 1
ATOM 2015 O O . ASN A 1 239 ? -7.780 16.733 6.691 1.00 37.97 239 ASN A O 1
ATOM 2019 N N . ASP A 1 240 ? -6.790 15.658 5.006 1.00 40.03 240 ASP A N 1
ATOM 2020 C CA . ASP A 1 240 ? -5.903 16.820 4.713 1.00 40.03 240 ASP A CA 1
ATOM 2021 C C . ASP A 1 240 ? -5.717 17.245 3.232 1.00 40.03 240 ASP A C 1
ATOM 2023 O O . ASP A 1 240 ? -4.700 17.843 2.884 1.00 40.03 240 ASP A O 1
ATOM 2027 N N . ILE A 1 241 ? -6.680 17.013 2.329 1.00 41.62 241 ILE A N 1
ATOM 2028 C CA . ILE A 1 241 ? -6.587 17.535 0.944 1.00 41.62 241 ILE A CA 1
ATOM 2029 C C . ILE A 1 241 ? -7.816 18.379 0.597 1.00 41.62 241 ILE A C 1
ATOM 2031 O O . ILE A 1 241 ? -8.949 17.926 0.738 1.00 41.62 241 ILE A O 1
ATOM 2035 N N . SER A 1 242 ? -7.595 19.612 0.124 1.00 43.94 242 SER A N 1
ATOM 2036 C CA . SER A 1 242 ? -8.645 20.440 -0.475 1.00 43.94 242 SER A CA 1
ATOM 2037 C C . SER A 1 242 ? -9.140 19.777 -1.762 1.00 43.94 242 SER A C 1
ATOM 2039 O O . SER A 1 242 ? -8.371 19.616 -2.709 1.00 43.94 242 SER A O 1
ATOM 2041 N N . TYR A 1 243 ? -10.418 19.408 -1.805 1.00 49.78 243 TYR A N 1
ATOM 2042 C CA . TYR A 1 243 ? -11.054 18.634 -2.880 1.00 49.78 243 TYR A CA 1
ATOM 2043 C C . TYR A 1 243 ? -11.290 19.406 -4.199 1.00 49.78 243 TYR A C 1
ATOM 2045 O O . TYR A 1 243 ? -12.130 19.002 -5.004 1.00 49.78 243 TYR A O 1
ATOM 2053 N N . ASP A 1 244 ? -10.567 20.502 -4.434 1.00 49.84 244 ASP A N 1
ATOM 2054 C CA . ASP A 1 244 ? -10.740 21.371 -5.598 1.00 49.84 244 ASP A CA 1
ATOM 2055 C C . ASP A 1 244 ? -9.636 21.099 -6.639 1.00 49.84 244 ASP A C 1
ATOM 2057 O O . ASP A 1 244 ? -8.454 21.286 -6.355 1.00 49.84 244 ASP A O 1
ATOM 2061 N N . ASN A 1 245 ? -10.036 20.710 -7.862 1.00 54.34 245 ASN A N 1
ATOM 2062 C CA . ASN A 1 245 ? -9.201 20.408 -9.051 1.00 54.34 245 ASN A CA 1
ATOM 2063 C C . ASN A 1 245 ? -8.791 18.939 -9.280 1.00 54.34 245 ASN A C 1
ATOM 2065 O O . ASN A 1 245 ? -7.700 18.669 -9.784 1.00 54.34 245 ASN A O 1
ATOM 2069 N N . VAL A 1 246 ? -9.685 17.985 -9.009 1.00 62.50 246 VAL A N 1
ATOM 2070 C CA . VAL A 1 246 ? -9.505 16.595 -9.463 1.00 62.50 246 VAL A CA 1
ATOM 2071 C C . VAL A 1 246 ? -10.132 16.425 -10.849 1.00 62.50 246 VAL A C 1
ATOM 2073 O O . VAL A 1 246 ? -11.288 16.788 -11.048 1.00 62.50 246 VAL A O 1
ATOM 2076 N N . TRP A 1 247 ? -9.398 15.869 -11.816 1.00 68.56 247 TRP A N 1
ATOM 2077 C CA . TRP A 1 247 ? -9.950 15.497 -13.125 1.00 68.56 247 TRP A CA 1
ATOM 2078 C C . TRP A 1 247 ? -10.268 14.000 -13.160 1.00 68.56 247 TRP A C 1
ATOM 2080 O O . TRP A 1 247 ? -9.401 13.166 -12.901 1.00 68.56 247 TRP A O 1
ATOM 2090 N N . LEU A 1 248 ? -11.516 13.669 -13.480 1.00 70.06 248 LEU A N 1
ATOM 2091 C CA . LEU A 1 248 ? -12.046 12.316 -13.573 1.00 70.06 248 LEU A CA 1
ATOM 2092 C C . LEU A 1 248 ? -12.171 11.888 -15.045 1.00 70.06 248 LEU A C 1
ATOM 2094 O O . LEU A 1 248 ? -12.937 12.498 -15.794 1.00 70.06 248 LEU A O 1
ATOM 2098 N N . PRO A 1 249 ? -11.458 10.839 -15.473 1.00 72.44 249 PRO A N 1
ATOM 2099 C CA . PRO A 1 249 ? -11.598 10.272 -16.808 1.00 72.44 249 PRO A CA 1
ATOM 2100 C C . PRO A 1 249 ? -12.723 9.229 -16.889 1.00 72.44 249 PRO A C 1
ATOM 2102 O O . PRO A 1 249 ? -12.890 8.380 -16.007 1.00 72.44 249 PRO A O 1
ATOM 2105 N N . PHE A 1 250 ? -13.446 9.264 -18.003 1.00 72.62 250 PHE A N 1
ATOM 2106 C CA . PHE A 1 250 ? -14.580 8.402 -18.329 1.00 72.62 250 PHE A CA 1
ATOM 2107 C C . PHE A 1 250 ? -14.412 7.820 -19.726 1.00 72.62 250 PHE A C 1
ATOM 2109 O O . PHE A 1 250 ? -13.862 8.484 -20.593 1.00 72.62 250 PHE A O 1
ATOM 2116 N N . HIS A 1 251 ? -14.930 6.620 -19.970 1.00 75.00 251 HIS A N 1
ATOM 2117 C CA . HIS A 1 251 ? -15.067 6.061 -21.316 1.00 75.00 251 HIS A CA 1
ATOM 2118 C C . HIS A 1 251 ? -16.549 5.848 -21.616 1.00 75.00 251 HIS A C 1
ATOM 2120 O O . HIS A 1 251 ? -17.225 5.290 -20.766 1.00 75.00 251 HIS A O 1
ATOM 2126 N N . LYS A 1 252 ? -17.079 6.293 -22.756 1.00 78.75 252 LYS A N 1
ATOM 2127 C CA . LYS A 1 252 ? -18.475 6.120 -23.181 1.00 78.75 252 LYS A CA 1
ATOM 2128 C C . LYS A 1 252 ? -18.564 6.105 -24.707 1.00 78.75 252 LYS A C 1
ATOM 2130 O O . LYS A 1 252 ? -18.075 7.026 -25.346 1.00 78.75 252 LYS A O 1
ATOM 2135 N N . ASN A 1 253 ? -19.252 5.114 -25.277 1.00 77.19 253 ASN A N 1
ATOM 2136 C CA . ASN A 1 253 ? -19.501 5.012 -26.727 1.00 77.19 253 ASN A CA 1
ATOM 2137 C C . ASN A 1 253 ? -18.202 5.067 -27.551 1.00 77.19 253 ASN A C 1
ATOM 2139 O O . ASN A 1 253 ? -18.101 5.840 -28.502 1.00 77.19 253 ASN A O 1
ATOM 2143 N N . ASP A 1 254 ? -17.195 4.299 -27.127 1.00 70.25 254 ASP A N 1
ATOM 2144 C CA . ASP A 1 254 ? -15.852 4.257 -27.721 1.00 70.25 254 ASP A CA 1
ATOM 2145 C C . ASP A 1 254 ? -15.087 5.601 -27.682 1.00 70.25 254 ASP A C 1
ATOM 2147 O O . ASP A 1 254 ? -14.029 5.752 -28.292 1.00 70.25 254 ASP A O 1
ATOM 2151 N N . GLN A 1 255 ? -15.575 6.578 -26.908 1.00 76.00 255 GLN A N 1
ATOM 2152 C CA . GLN A 1 255 ? -14.942 7.877 -26.672 1.00 76.00 255 GLN A CA 1
ATOM 2153 C C . GLN A 1 255 ? -14.525 8.022 -25.209 1.00 76.00 255 GLN A C 1
ATOM 2155 O O . GLN A 1 255 ? -15.167 7.492 -24.309 1.00 76.00 255 GLN A O 1
ATOM 2160 N N . ASN A 1 256 ? -13.440 8.745 -24.942 1.00 78.69 256 ASN A N 1
ATOM 2161 C CA . ASN A 1 256 ? -12.986 9.030 -23.585 1.00 78.69 256 ASN A CA 1
ATOM 2162 C C . ASN A 1 256 ? -13.223 10.498 -23.235 1.00 78.69 256 ASN A C 1
ATOM 2164 O O . ASN A 1 256 ? -12.794 11.388 -23.955 1.00 78.69 256 ASN A O 1
ATOM 2168 N N . TYR A 1 257 ? -13.824 10.771 -22.089 1.00 79.38 257 TYR A N 1
ATOM 2169 C CA . TYR A 1 257 ? -14.168 12.108 -21.621 1.00 79.38 257 TYR A CA 1
ATOM 2170 C C . TYR A 1 257 ? -13.404 12.448 -20.347 1.00 79.38 257 TYR A C 1
ATOM 2172 O O . TYR A 1 257 ? -13.034 11.561 -19.578 1.00 79.38 257 TYR A O 1
ATOM 2180 N N . LEU A 1 258 ? -13.191 13.738 -20.095 1.00 77.06 258 LEU A N 1
ATOM 2181 C CA . LEU A 1 258 ? -12.498 14.216 -18.903 1.00 77.06 258 LEU A CA 1
ATOM 2182 C C . LEU A 1 258 ? -13.355 15.272 -18.197 1.00 77.06 258 LEU A C 1
ATOM 2184 O O . LEU A 1 258 ? -13.548 16.369 -18.714 1.00 77.06 258 LEU A O 1
ATOM 2188 N N . TYR A 1 259 ? -13.850 14.941 -17.007 1.00 78.19 259 TYR A N 1
ATOM 2189 C CA . TYR A 1 259 ? -14.703 15.818 -16.204 1.00 78.19 259 TYR A CA 1
ATOM 2190 C C . TYR A 1 259 ? -13.921 16.394 -15.032 1.00 78.19 259 TYR A C 1
ATOM 2192 O O . TYR A 1 259 ? -13.046 15.735 -14.472 1.00 78.19 259 TYR A O 1
ATOM 2200 N N . LYS A 1 260 ? -14.257 17.611 -14.616 1.00 76.19 260 LYS A N 1
ATOM 2201 C CA . LYS A 1 260 ? -13.686 18.224 -13.419 1.00 76.19 260 LYS A CA 1
ATOM 2202 C C . LYS A 1 260 ? -14.579 17.923 -12.219 1.00 76.19 260 LYS A C 1
ATOM 2204 O O . LYS A 1 260 ? -15.773 18.195 -12.248 1.00 76.19 260 LYS A O 1
ATOM 2209 N N . LEU A 1 261 ? -14.001 17.376 -11.160 1.00 70.81 261 LEU A N 1
ATOM 2210 C CA . LEU A 1 261 ? -14.682 17.067 -9.911 1.00 70.81 261 LEU A CA 1
ATOM 2211 C C . LEU A 1 261 ? -14.363 18.121 -8.851 1.00 70.81 261 LEU A C 1
ATOM 2213 O O . LEU A 1 261 ? -13.203 18.500 -8.656 1.00 70.81 261 LEU A O 1
ATOM 2217 N N . THR A 1 262 ? -15.403 18.554 -8.147 1.00 68.44 262 THR A N 1
ATOM 2218 C CA . THR A 1 262 ? -15.311 19.380 -6.939 1.00 68.44 262 THR A CA 1
ATOM 2219 C C . THR A 1 262 ? -15.997 18.669 -5.771 1.00 68.44 262 THR A C 1
ATOM 2221 O O . THR A 1 262 ? -16.625 17.620 -5.935 1.00 68.44 262 THR A O 1
ATOM 2224 N N . SER A 1 263 ? -15.926 19.256 -4.576 1.00 62.03 263 SER A N 1
ATOM 2225 C CA . SER A 1 263 ? -16.666 18.772 -3.399 1.00 62.03 263 SER A CA 1
ATOM 2226 C C . SER A 1 263 ? -18.189 18.685 -3.610 1.00 62.03 263 SER A C 1
ATOM 2228 O O . SER A 1 263 ? -18.855 17.911 -2.919 1.00 62.03 263 SER A O 1
ATOM 2230 N N . ASN A 1 264 ? -18.743 19.442 -4.567 1.00 65.81 264 ASN A N 1
ATOM 2231 C CA . ASN A 1 264 ? -20.185 19.601 -4.738 1.00 65.81 264 ASN A CA 1
ATOM 2232 C C . ASN A 1 264 ? -20.726 19.231 -6.125 1.00 65.81 264 ASN A C 1
ATOM 2234 O O . ASN A 1 264 ? -21.927 18.983 -6.219 1.00 65.81 264 ASN A O 1
ATOM 2238 N N . GLU A 1 265 ? -19.905 19.160 -7.172 1.00 71.62 265 GLU A N 1
ATOM 2239 C CA . GLU A 1 265 ? -20.365 18.954 -8.553 1.00 71.62 265 GLU A CA 1
ATOM 2240 C C . GLU A 1 265 ? -19.353 18.193 -9.422 1.00 71.62 265 GLU A C 1
ATOM 2242 O O . GLU A 1 265 ? -18.148 18.186 -9.162 1.00 71.62 265 GLU A O 1
ATOM 2247 N N . ILE A 1 266 ? -19.872 17.558 -10.478 1.00 75.75 266 ILE A N 1
ATOM 2248 C CA . ILE A 1 266 ? -19.087 17.048 -11.604 1.00 75.75 266 ILE A CA 1
ATOM 2249 C C . ILE A 1 266 ? -19.361 17.977 -12.783 1.00 75.75 266 ILE A C 1
ATOM 2251 O O . ILE A 1 266 ? -20.486 18.047 -13.273 1.00 75.75 266 ILE A O 1
ATOM 2255 N N . ILE A 1 267 ? -18.335 18.704 -13.211 1.00 78.31 267 ILE A N 1
ATOM 2256 C CA . ILE A 1 267 ? -18.416 19.721 -14.253 1.00 78.31 267 ILE A CA 1
ATOM 2257 C C . ILE A 1 267 ? -17.850 19.137 -15.542 1.00 78.31 267 ILE A C 1
ATOM 2259 O O . ILE A 1 267 ? -16.671 18.781 -15.618 1.00 78.31 267 ILE A O 1
ATOM 2263 N N . ASP A 1 268 ? -18.687 19.079 -16.570 1.00 76.25 268 ASP A N 1
ATOM 2264 C CA . ASP A 1 268 ? -18.222 18.887 -17.937 1.00 76.25 268 ASP A CA 1
ATOM 2265 C C . ASP A 1 268 ? -17.663 20.208 -18.464 1.00 76.25 268 ASP A C 1
ATOM 2267 O O . ASP A 1 268 ? -18.394 21.191 -18.615 1.00 76.25 268 ASP A O 1
ATOM 2271 N N . THR A 1 269 ? -16.366 20.253 -18.748 1.00 72.69 269 THR A N 1
ATOM 2272 C CA . THR A 1 269 ? -15.752 21.481 -19.259 1.00 72.69 269 THR A CA 1
ATOM 2273 C C . THR A 1 269 ? -16.049 21.717 -20.740 1.00 72.69 269 THR A C 1
ATOM 2275 O O . THR A 1 269 ? -15.797 22.823 -21.214 1.00 72.69 269 THR A O 1
ATOM 2278 N N . HIS A 1 270 ? -16.579 20.717 -21.467 1.00 74.00 270 HIS A N 1
ATOM 2279 C CA . HIS A 1 270 ? -16.867 20.759 -22.909 1.00 74.00 270 HIS A CA 1
ATOM 2280 C C . HIS A 1 270 ? -15.704 21.307 -23.754 1.00 74.00 270 HIS A C 1
ATOM 2282 O O . HIS A 1 270 ? -15.899 21.926 -24.804 1.00 74.00 270 HIS A O 1
ATOM 2288 N N . LYS A 1 271 ? -14.460 21.136 -23.289 1.00 79.94 271 LYS A N 1
ATOM 2289 C CA . LYS A 1 271 ? -13.299 21.724 -23.965 1.00 79.94 271 LYS A CA 1
ATOM 2290 C C . LYS A 1 271 ? -13.031 21.026 -25.300 1.00 79.94 271 LYS A C 1
ATOM 2292 O O . LYS A 1 271 ? -12.669 21.726 -26.247 1.00 79.94 271 LYS A O 1
ATOM 2297 N N . PHE A 1 272 ? -13.236 19.707 -25.370 1.00 87.94 272 PHE A N 1
ATOM 2298 C CA . PHE A 1 272 ? -12.980 18.800 -26.501 1.00 87.94 272 PHE A CA 1
ATOM 2299 C C . PHE A 1 272 ? -13.992 17.632 -26.514 1.00 87.94 272 PHE A C 1
ATOM 2301 O O . PHE A 1 272 ? -14.583 17.339 -25.478 1.00 87.94 272 PHE A O 1
ATOM 2308 N N . ASP A 1 273 ? -14.160 16.956 -27.658 1.00 86.00 273 ASP A N 1
ATOM 2309 C CA . ASP A 1 273 ? -15.119 15.848 -27.851 1.00 86.00 273 ASP A CA 1
ATOM 2310 C C . ASP A 1 273 ? -14.670 14.555 -27.154 1.00 86.00 273 ASP A C 1
ATOM 2312 O O . ASP A 1 273 ? -15.482 13.828 -26.593 1.00 86.00 273 ASP A O 1
ATOM 2316 N N . THR A 1 274 ? -13.371 14.242 -27.213 1.00 86.44 274 THR A N 1
ATOM 2317 C CA . THR A 1 274 ? -12.781 13.061 -26.563 1.00 86.44 274 THR A CA 1
ATOM 2318 C C . THR A 1 274 ? -11.292 13.272 -26.290 1.00 86.44 274 THR A C 1
ATOM 2320 O O . THR A 1 274 ? -10.645 14.083 -26.946 1.00 86.44 274 THR A O 1
ATOM 2323 N N . TYR A 1 275 ? -10.709 12.520 -25.360 1.00 83.69 275 TYR A N 1
ATOM 2324 C CA . TYR A 1 275 ? -9.261 12.372 -25.212 1.00 83.69 275 TYR A CA 1
ATOM 2325 C C . TYR A 1 275 ? -8.792 10.976 -25.645 1.00 83.69 275 TYR A C 1
ATOM 2327 O O . TYR A 1 275 ? -9.589 10.043 -25.755 1.00 83.69 275 TYR A O 1
ATOM 2335 N N . ILE A 1 276 ? -7.499 10.838 -25.932 1.00 76.88 276 ILE A N 1
ATOM 2336 C CA . ILE A 1 276 ? -6.865 9.574 -26.318 1.00 76.88 276 ILE A CA 1
ATOM 2337 C C . ILE A 1 276 ? -6.050 9.058 -25.122 1.00 76.88 276 ILE A C 1
ATOM 2339 O O . ILE A 1 276 ? -5.098 9.725 -24.709 1.00 76.88 276 ILE A O 1
ATOM 2343 N N . PRO A 1 277 ? -6.407 7.908 -24.522 1.00 64.56 277 PRO A N 1
ATOM 2344 C CA . PRO A 1 277 ? -5.637 7.289 -23.450 1.00 64.56 277 PRO A CA 1
ATOM 2345 C C . PRO A 1 277 ? -4.311 6.756 -23.993 1.00 64.56 277 PRO A C 1
ATOM 2347 O O . PRO A 1 277 ? -4.286 6.065 -25.005 1.00 64.56 277 PRO A O 1
ATOM 2350 N N . LEU A 1 278 ? -3.206 7.044 -23.307 1.00 59.03 278 LEU A N 1
ATOM 2351 C CA . LEU A 1 278 ? -1.855 6.740 -23.801 1.00 59.03 278 LEU A CA 1
ATOM 2352 C C . LEU A 1 278 ? -1.215 5.512 -23.119 1.00 59.03 278 LEU A C 1
ATOM 2354 O O . LEU A 1 278 ? 0.007 5.389 -23.098 1.00 59.03 278 LEU A O 1
ATOM 2358 N N . TYR A 1 279 ? -2.027 4.586 -22.578 1.00 57.47 279 TYR A N 1
ATOM 2359 C CA . TYR A 1 279 ? -1.564 3.392 -21.847 1.00 57.47 279 TYR A CA 1
ATOM 2360 C C . TYR A 1 279 ? -2.410 2.141 -22.111 1.00 57.47 279 TYR A C 1
ATOM 2362 O O . TYR A 1 279 ? -3.628 2.235 -22.227 1.00 57.47 279 TYR A O 1
ATOM 2370 N N . SER A 1 280 ? -1.766 0.966 -22.089 1.00 41.25 280 SER A N 1
ATOM 2371 C CA . SER A 1 280 ? -2.412 -0.347 -22.258 1.00 41.25 280 SER A CA 1
ATOM 2372 C C . SER A 1 280 ? -2.836 -1.032 -20.949 1.00 41.25 280 SER A C 1
ATOM 2374 O O . SER A 1 280 ? -3.761 -1.834 -20.967 1.00 41.25 280 SER A O 1
ATOM 2376 N N . ASN A 1 281 ? -2.213 -0.711 -19.804 1.00 41.25 281 ASN A N 1
ATOM 2377 C CA . ASN A 1 281 ? -2.532 -1.302 -18.496 1.00 41.25 281 ASN A CA 1
ATOM 2378 C C . ASN A 1 281 ? -2.707 -0.209 -17.430 1.00 41.25 281 ASN A C 1
ATOM 2380 O O . ASN A 1 281 ? -1.738 0.329 -16.897 1.00 41.25 281 ASN A O 1
ATOM 2384 N N . PHE A 1 282 ? -3.970 0.096 -17.137 1.00 47.38 282 PHE A N 1
ATOM 2385 C CA . PHE A 1 282 ? -4.547 1.174 -16.320 1.00 47.38 282 PHE A CA 1
ATOM 2386 C C . PHE A 1 282 ? -4.075 1.297 -14.844 1.00 47.38 282 PHE A C 1
ATOM 2388 O O . PHE A 1 282 ? -4.911 1.443 -13.954 1.00 47.38 282 PHE A O 1
ATOM 2395 N N . ARG A 1 283 ? -2.768 1.227 -14.532 1.00 33.56 283 ARG A N 1
ATOM 2396 C CA . ARG A 1 283 ? -2.269 1.297 -13.139 1.00 33.56 283 ARG A CA 1
ATOM 2397 C C . ARG A 1 283 ? -1.063 2.194 -12.824 1.00 33.56 283 ARG A C 1
ATOM 2399 O O . ARG A 1 283 ? -0.814 2.335 -11.638 1.00 33.56 283 ARG A O 1
ATOM 2406 N N . ASN A 1 284 ? -0.351 2.839 -13.758 1.00 42.34 284 ASN A N 1
ATOM 2407 C CA . ASN A 1 284 ? 0.752 3.766 -13.406 1.00 42.34 284 ASN A CA 1
ATOM 2408 C C . ASN A 1 284 ? 0.936 4.901 -14.443 1.00 42.34 284 ASN A C 1
ATOM 2410 O O . ASN A 1 284 ? 0.849 4.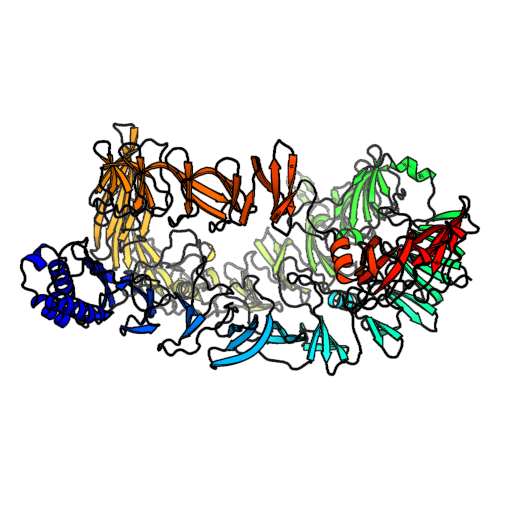652 -15.641 1.00 42.34 284 ASN A O 1
ATOM 2414 N N . PHE A 1 285 ? 1.194 6.137 -13.983 1.00 41.34 285 PHE A N 1
ATOM 2415 C CA . PHE A 1 285 ? 1.207 7.372 -14.792 1.00 41.34 285 PHE A CA 1
ATOM 2416 C C . PHE A 1 285 ? 2.626 7.840 -15.184 1.00 41.34 285 PHE A C 1
ATOM 2418 O O . PHE A 1 285 ? 3.255 8.596 -14.449 1.00 41.34 285 PHE A O 1
ATOM 2425 N N . GLY A 1 286 ? 3.089 7.473 -16.382 1.00 48.31 286 GLY A N 1
ATOM 2426 C CA . GLY A 1 286 ? 4.197 8.139 -17.086 1.00 48.31 286 GLY A CA 1
ATOM 2427 C C . GLY A 1 286 ? 3.924 8.228 -18.595 1.00 48.31 286 GLY A C 1
ATOM 2428 O O . GLY A 1 286 ? 4.109 7.246 -19.305 1.00 48.31 286 GLY A O 1
ATOM 2429 N N . ASN A 1 287 ? 3.439 9.377 -19.087 1.00 61.69 287 ASN A N 1
ATOM 2430 C CA . ASN A 1 287 ? 2.944 9.536 -20.464 1.00 61.69 287 ASN A CA 1
ATOM 2431 C C . ASN A 1 287 ? 4.054 10.083 -21.380 1.00 61.69 287 ASN A C 1
ATOM 2433 O O . ASN A 1 287 ? 4.603 11.145 -21.083 1.00 61.69 287 ASN A O 1
ATOM 2437 N N . ALA A 1 288 ? 4.347 9.415 -22.503 1.00 67.19 288 ALA A N 1
ATOM 2438 C CA . ALA A 1 288 ? 5.422 9.781 -23.434 1.00 67.19 288 ALA A CA 1
ATOM 2439 C C . ALA A 1 288 ? 5.331 11.230 -23.949 1.00 67.19 288 ALA A C 1
ATOM 2441 O O . ALA A 1 288 ? 6.347 11.918 -24.013 1.00 67.19 288 ALA A O 1
ATOM 2442 N N . ILE A 1 289 ? 4.124 11.730 -24.238 1.00 75.62 289 ILE A N 1
ATOM 2443 C CA . ILE A 1 289 ? 3.937 13.111 -24.710 1.00 75.62 289 ILE A CA 1
ATOM 2444 C C . ILE A 1 289 ? 4.282 14.143 -23.626 1.00 75.62 289 ILE A C 1
ATOM 2446 O O . ILE A 1 289 ? 4.898 15.162 -23.920 1.00 75.62 289 ILE A O 1
ATOM 2450 N N . THR A 1 290 ? 3.953 13.854 -22.359 1.00 74.06 290 THR A N 1
ATOM 2451 C CA . THR A 1 290 ? 4.324 14.694 -21.210 1.00 74.06 290 THR A CA 1
ATOM 2452 C C . THR A 1 290 ? 5.837 14.719 -21.040 1.00 74.06 290 THR A C 1
ATOM 2454 O O . THR A 1 290 ? 6.406 15.781 -20.820 1.00 74.06 290 THR A O 1
ATOM 2457 N N . ILE A 1 291 ? 6.492 13.562 -21.173 1.00 68.25 291 ILE A N 1
ATOM 2458 C CA . ILE A 1 291 ? 7.950 13.448 -21.064 1.00 68.25 291 ILE A CA 1
ATOM 2459 C C . ILE A 1 291 ? 8.632 14.272 -22.161 1.00 68.25 291 ILE A C 1
ATOM 2461 O O . ILE A 1 291 ? 9.496 15.084 -21.851 1.00 68.25 291 ILE A O 1
ATOM 2465 N N . LEU A 1 292 ? 8.220 14.118 -23.422 1.00 72.19 292 LEU A N 1
ATOM 2466 C CA . LEU A 1 292 ? 8.822 14.836 -24.550 1.00 72.19 292 LEU A CA 1
ATOM 2467 C C . LEU A 1 292 ? 8.601 16.349 -24.482 1.00 72.19 292 LEU A C 1
ATOM 2469 O O . LEU A 1 292 ? 9.541 17.107 -24.711 1.00 72.19 292 LEU A O 1
ATOM 2473 N N . ILE A 1 293 ? 7.393 16.801 -24.128 1.00 77.62 293 ILE A N 1
ATOM 2474 C CA . ILE A 1 293 ? 7.121 18.233 -23.943 1.00 77.62 293 ILE A CA 1
ATOM 2475 C C . ILE A 1 293 ? 7.968 18.784 -22.793 1.00 77.62 293 ILE A C 1
ATOM 2477 O O . ILE A 1 293 ? 8.579 19.836 -22.945 1.00 77.62 293 ILE A O 1
ATOM 2481 N N . ASN A 1 294 ? 8.082 18.058 -21.677 1.00 71.44 294 ASN A N 1
ATOM 2482 C CA . ASN A 1 294 ? 8.899 18.495 -20.545 1.00 71.44 294 ASN A CA 1
ATOM 2483 C C . ASN A 1 294 ? 10.402 18.510 -20.873 1.00 71.44 294 ASN A C 1
ATOM 2485 O O . ASN A 1 294 ? 11.097 19.431 -20.446 1.00 71.44 294 ASN A O 1
ATOM 2489 N N . LEU A 1 295 ? 10.892 17.552 -21.670 1.00 66.88 295 LEU A N 1
ATOM 2490 C CA . LEU A 1 295 ? 12.266 17.532 -22.185 1.00 66.88 295 LEU A CA 1
ATOM 2491 C C . LEU A 1 295 ? 12.537 18.707 -23.131 1.00 66.88 295 LEU A C 1
ATOM 2493 O O . LEU A 1 295 ? 13.527 19.412 -22.946 1.00 66.88 295 LEU A O 1
ATOM 2497 N N . LYS A 1 296 ? 11.648 18.960 -24.100 1.00 75.44 296 LYS A N 1
ATOM 2498 C CA . LYS A 1 296 ? 11.751 20.103 -25.021 1.00 75.44 296 LYS A CA 1
ATOM 2499 C C . LYS A 1 296 ? 11.718 21.437 -24.269 1.00 75.44 296 LYS A C 1
ATOM 2501 O O . LYS A 1 296 ? 12.532 22.320 -24.533 1.00 75.44 296 LYS A O 1
ATOM 2506 N N . ASP A 1 297 ? 10.786 21.588 -23.330 1.00 72.88 297 ASP A N 1
ATOM 2507 C CA . ASP A 1 297 ? 10.566 22.835 -22.592 1.00 72.88 297 ASP A CA 1
ATOM 2508 C C . ASP A 1 297 ? 11.588 23.032 -21.448 1.00 72.88 297 ASP A C 1
ATOM 2510 O O . ASP A 1 297 ? 11.520 24.030 -20.726 1.00 72.88 297 ASP A O 1
ATOM 2514 N N . ASN A 1 298 ? 12.546 22.106 -21.268 1.00 63.16 298 ASN A N 1
ATOM 2515 C CA . ASN A 1 298 ? 13.489 22.070 -20.142 1.00 63.16 298 ASN A CA 1
ATOM 2516 C C . ASN A 1 298 ? 12.790 22.201 -18.771 1.00 63.16 298 ASN A C 1
ATOM 2518 O O . ASN A 1 298 ? 13.322 22.811 -17.835 1.00 63.16 298 ASN A O 1
ATOM 2522 N N . ALA A 1 299 ? 11.579 21.653 -18.645 1.00 52.31 299 ALA A N 1
ATOM 2523 C CA . ALA A 1 299 ? 10.832 21.671 -17.398 1.00 52.31 299 ALA A CA 1
ATOM 2524 C C . ALA A 1 299 ? 11.516 20.742 -16.374 1.00 52.31 299 ALA A C 1
ATOM 2526 O O . ALA A 1 299 ? 11.927 19.635 -16.729 1.00 52.31 299 ALA A O 1
ATOM 2527 N N . PRO A 1 300 ? 11.672 21.156 -15.101 1.00 43.22 300 PRO A N 1
ATOM 2528 C CA . PRO A 1 300 ? 12.290 20.307 -14.092 1.00 43.22 300 PRO A CA 1
ATOM 2529 C C . PRO A 1 300 ? 11.452 19.040 -13.904 1.00 43.22 300 PRO A C 1
ATOM 2531 O O . PRO A 1 300 ? 10.269 19.122 -13.577 1.00 43.22 300 PRO A O 1
ATOM 2534 N N . PHE A 1 301 ? 12.073 17.871 -14.081 1.00 44.28 301 PHE A N 1
ATOM 2535 C CA . PHE A 1 301 ? 11.475 16.602 -13.680 1.00 44.28 301 PHE A CA 1
ATOM 2536 C C . PHE A 1 301 ? 11.120 16.686 -12.193 1.00 44.28 301 PHE A C 1
ATOM 2538 O O . PHE A 1 301 ? 11.994 16.900 -11.349 1.00 44.28 301 PHE A O 1
ATOM 2545 N N . ALA A 1 302 ? 9.839 16.539 -11.862 1.00 37.41 302 ALA A N 1
ATOM 2546 C CA . ALA A 1 302 ? 9.391 16.411 -10.483 1.00 37.41 302 ALA A CA 1
ATOM 2547 C C . ALA A 1 302 ? 9.780 15.019 -9.950 1.00 37.41 302 ALA A C 1
ATOM 2549 O O . ALA A 1 302 ? 8.950 14.127 -9.827 1.00 37.41 302 ALA A O 1
ATOM 2550 N N . LEU A 1 303 ? 11.065 14.824 -9.656 1.00 37.41 303 LEU A N 1
ATOM 2551 C CA . LEU A 1 303 ? 11.581 13.697 -8.880 1.00 37.41 303 LEU A CA 1
ATOM 2552 C C . LEU A 1 303 ? 11.515 14.061 -7.389 1.00 37.41 303 LEU A C 1
ATOM 2554 O O . LEU A 1 303 ? 12.542 14.209 -6.734 1.00 37.41 303 LEU A O 1
ATOM 2558 N N . ASP A 1 304 ? 10.310 14.270 -6.851 1.00 34.53 304 ASP A N 1
ATOM 2559 C CA . ASP A 1 304 ? 10.137 14.357 -5.397 1.00 34.53 304 ASP A CA 1
ATOM 2560 C C . ASP A 1 304 ? 9.833 12.960 -4.842 1.00 34.53 304 ASP A C 1
ATOM 2562 O O . ASP A 1 304 ? 8.688 12.520 -4.734 1.00 34.53 304 ASP A O 1
ATOM 2566 N N . THR A 1 305 ? 10.897 12.235 -4.505 1.00 35.72 305 THR A N 1
ATOM 2567 C CA . THR A 1 305 ? 10.865 10.897 -3.898 1.00 35.72 305 THR A CA 1
ATOM 2568 C C . THR A 1 305 ? 10.260 10.855 -2.486 1.00 35.72 305 THR A C 1
ATOM 2570 O O . THR A 1 305 ? 10.191 9.775 -1.902 1.00 35.72 305 THR A O 1
ATOM 2573 N N . VAL A 1 306 ? 9.779 11.975 -1.921 1.00 34.12 306 VAL A N 1
ATOM 2574 C CA . VAL A 1 306 ? 9.167 12.002 -0.574 1.00 34.12 306 VAL A CA 1
ATOM 2575 C C . VAL A 1 306 ? 7.678 12.383 -0.584 1.00 34.12 306 VAL A C 1
ATOM 2577 O O . VAL A 1 306 ? 6.997 12.235 0.432 1.00 34.12 306 VAL A O 1
ATOM 2580 N N . ARG A 1 307 ? 7.092 12.750 -1.730 1.00 33.69 307 ARG A N 1
ATOM 2581 C CA . ARG A 1 307 ? 5.640 12.963 -1.843 1.00 33.69 307 ARG A CA 1
ATOM 2582 C C . ARG A 1 307 ? 5.068 12.203 -3.030 1.00 33.69 307 ARG A C 1
ATOM 2584 O O . ARG A 1 307 ? 5.078 12.664 -4.162 1.00 33.69 307 ARG A O 1
ATOM 2591 N N . ARG A 1 308 ? 4.492 11.037 -2.728 1.00 40.62 308 ARG A N 1
ATOM 2592 C CA . ARG A 1 308 ? 3.486 10.360 -3.558 1.00 40.62 308 ARG A CA 1
ATOM 2593 C C . ARG A 1 308 ? 2.376 11.354 -3.927 1.00 40.62 308 ARG A C 1
ATOM 2595 O O . ARG A 1 308 ? 1.432 11.521 -3.160 1.00 40.62 308 ARG A O 1
ATOM 2602 N N . ILE A 1 309 ? 2.479 12.012 -5.077 1.00 39.66 309 ILE A N 1
ATOM 2603 C CA . ILE A 1 309 ? 1.413 12.863 -5.610 1.00 39.66 309 ILE A CA 1
ATOM 2604 C C . ILE A 1 309 ? 0.858 12.190 -6.865 1.00 39.66 309 ILE A C 1
ATOM 2606 O O . ILE A 1 309 ? 1.382 12.304 -7.967 1.00 39.66 309 ILE A O 1
ATOM 2610 N N . TYR A 1 310 ? -0.219 11.444 -6.635 1.00 44.91 310 TYR A N 1
ATOM 2611 C CA . TYR A 1 310 ? -1.033 10.695 -7.590 1.00 44.91 310 TYR A CA 1
ATOM 2612 C C . TYR A 1 310 ? -2.000 11.598 -8.384 1.00 44.91 310 TYR A C 1
ATOM 2614 O O . TYR A 1 310 ? -3.191 11.304 -8.465 1.00 44.91 310 TYR A O 1
ATOM 2622 N N . TYR A 1 311 ? -1.529 12.693 -8.988 1.00 42.94 311 TYR A N 1
ATOM 2623 C CA . TYR A 1 311 ? -2.409 13.591 -9.751 1.00 42.94 311 TYR A CA 1
ATOM 2624 C C . TYR A 1 311 ? -1.907 13.800 -11.181 1.00 42.94 311 TYR A C 1
ATOM 2626 O O . TYR A 1 311 ? -0.989 14.576 -11.392 1.00 42.94 311 TYR A O 1
ATOM 2634 N N . GLY A 1 312 ? -2.541 13.102 -12.134 1.00 48.28 312 GLY A N 1
ATOM 2635 C CA . GLY A 1 312 ? -2.683 13.468 -13.553 1.00 48.28 312 GLY A CA 1
ATOM 2636 C C . GLY A 1 312 ? -1.407 13.753 -14.357 1.00 48.28 312 GLY A C 1
ATOM 2637 O O . GLY A 1 312 ? -0.713 14.735 -14.139 1.00 48.28 312 GLY A O 1
ATOM 2638 N N . SER A 1 313 ? -1.142 12.965 -15.401 1.00 54.00 313 SER A N 1
ATOM 2639 C CA . SER A 1 313 ? -0.196 13.364 -16.455 1.00 54.00 313 SER A CA 1
ATOM 2640 C C . SER A 1 313 ? -0.526 14.772 -16.987 1.00 54.00 313 SER A C 1
ATOM 2642 O O . SER A 1 313 ? -1.654 15.006 -17.407 1.00 54.00 313 SER A O 1
ATOM 2644 N N . GLU A 1 314 ? 0.447 15.693 -16.984 1.00 65.94 314 GLU A N 1
ATOM 2645 C CA . GLU A 1 314 ? 0.216 17.124 -17.273 1.00 65.94 314 GLU A CA 1
ATOM 2646 C C . GLU A 1 314 ? -0.338 17.404 -18.680 1.00 65.94 314 GLU A C 1
ATOM 2648 O O . GLU A 1 314 ? -1.046 18.394 -18.862 1.00 65.94 314 GLU A O 1
ATOM 2653 N N . TYR A 1 315 ? -0.047 16.541 -19.661 1.00 78.94 315 TYR A N 1
ATOM 2654 C CA . TYR A 1 315 ? -0.490 16.664 -21.050 1.00 78.94 315 TYR A CA 1
ATOM 2655 C C . TYR A 1 315 ? -1.197 15.389 -21.542 1.00 78.94 315 TYR A C 1
ATOM 2657 O O . TYR A 1 315 ? -0.847 14.270 -21.153 1.00 78.94 315 TYR A O 1
ATOM 2665 N N . THR A 1 316 ? -2.181 15.557 -22.429 1.00 82.81 316 THR A N 1
ATOM 2666 C CA . THR A 1 316 ? -2.911 14.468 -23.101 1.00 82.81 316 THR A CA 1
ATOM 2667 C C . THR A 1 316 ? -3.275 14.843 -24.541 1.00 82.81 316 THR A C 1
ATOM 2669 O O . THR A 1 316 ? -3.318 16.026 -24.882 1.00 82.81 316 THR A O 1
ATOM 2672 N N . ILE A 1 317 ? -3.535 13.850 -25.392 1.00 86.06 317 ILE A N 1
ATOM 2673 C CA . ILE A 1 317 ? -4.049 14.070 -26.752 1.00 86.06 317 ILE A CA 1
ATOM 2674 C C . ILE A 1 317 ? -5.569 14.145 -26.678 1.00 86.06 317 ILE A C 1
ATOM 2676 O O . ILE A 1 317 ? -6.205 13.336 -26.002 1.00 86.06 317 ILE A O 1
ATOM 2680 N N . VAL A 1 318 ? -6.149 15.112 -27.377 1.00 89.50 318 VAL A N 1
ATOM 2681 C CA . VAL A 1 318 ? -7.592 15.356 -27.417 1.00 89.50 318 VAL A CA 1
ATOM 2682 C C . VAL A 1 318 ? -8.080 15.470 -28.850 1.00 89.50 318 VAL A C 1
ATOM 2684 O O . VAL A 1 318 ? -7.292 15.726 -29.754 1.00 89.50 318 VAL A O 1
ATOM 2687 N N . LYS A 1 319 ? -9.375 15.278 -29.068 1.00 90.31 319 LYS A N 1
ATOM 2688 C CA . LYS A 1 319 ? -10.043 15.406 -30.359 1.00 90.31 319 LYS A CA 1
ATOM 2689 C C . LYS A 1 319 ? -11.264 16.311 -30.203 1.00 90.31 319 LYS A C 1
ATOM 2691 O O . LYS A 1 319 ? -12.009 16.149 -29.242 1.00 90.31 319 LYS A O 1
ATOM 2696 N N . LYS A 1 320 ? -11.442 17.257 -31.121 1.00 92.06 320 LYS A N 1
ATOM 2697 C CA . LYS A 1 320 ? -12.555 18.208 -31.210 1.00 92.06 320 LYS A CA 1
ATOM 2698 C C . LYS A 1 320 ? -12.892 18.461 -32.681 1.00 92.06 320 LYS A C 1
ATOM 2700 O O . LYS A 1 320 ? -11.976 18.650 -33.475 1.00 92.06 320 LYS A O 1
ATOM 2705 N N . ASP A 1 321 ? -14.167 18.441 -33.055 1.00 90.62 321 ASP A N 1
ATOM 2706 C CA . ASP A 1 321 ? -14.650 18.664 -34.427 1.00 90.62 321 ASP A CA 1
ATOM 2707 C C . ASP A 1 321 ? -13.955 17.749 -35.459 1.00 90.62 321 ASP A C 1
ATOM 2709 O O . ASP A 1 321 ? -13.544 18.162 -36.543 1.00 90.62 321 ASP A O 1
ATOM 2713 N N . ASN A 1 322 ? -13.782 16.473 -35.095 1.00 84.00 322 ASN A N 1
ATOM 2714 C CA . ASN A 1 322 ? -13.025 15.461 -35.845 1.00 84.00 322 ASN A CA 1
ATOM 2715 C C . ASN A 1 322 ? -11.522 15.715 -36.040 1.00 84.00 322 ASN A C 1
ATOM 2717 O O . ASN A 1 322 ? -10.854 14.909 -36.688 1.00 84.00 322 ASN A O 1
ATOM 2721 N N . LYS A 1 323 ? -10.971 16.750 -35.413 1.00 90.00 323 LYS A N 1
ATOM 2722 C CA . LYS A 1 323 ? -9.551 17.084 -35.452 1.00 90.00 323 LYS A CA 1
ATOM 2723 C C . LYS A 1 323 ? -8.883 16.828 -34.105 1.00 90.00 323 LYS A C 1
ATOM 2725 O O . LYS A 1 323 ? -9.490 16.975 -33.055 1.00 90.00 323 LYS A O 1
ATOM 2730 N N . PHE A 1 324 ? -7.625 16.428 -34.119 1.00 91.19 324 PHE A N 1
ATOM 2731 C CA . PHE A 1 324 ? -6.814 16.091 -32.957 1.00 91.19 324 PHE A CA 1
ATOM 2732 C C . PHE A 1 324 ? -5.932 17.273 -32.551 1.00 91.19 324 PHE A C 1
ATOM 2734 O O . PHE A 1 324 ? -5.477 18.024 -33.412 1.00 91.19 324 PHE A O 1
ATOM 2741 N N . GLY A 1 325 ? -5.682 17.420 -31.248 1.00 93.12 325 GLY A N 1
ATOM 2742 C CA . GLY A 1 325 ? -4.819 18.421 -30.616 1.00 93.12 325 GLY A CA 1
ATOM 2743 C C . GLY A 1 325 ? -4.164 17.885 -29.335 1.00 93.12 325 GLY A C 1
ATOM 2744 O O . GLY A 1 325 ? -4.353 16.728 -28.959 1.00 93.12 325 GLY A O 1
ATOM 2745 N N . ILE A 1 326 ? -3.394 18.725 -28.643 1.00 91.81 326 ILE A N 1
ATOM 2746 C CA . ILE A 1 326 ? -2.711 18.382 -27.381 1.00 91.81 326 ILE A CA 1
ATOM 2747 C C . ILE A 1 326 ? -3.187 19.344 -26.294 1.00 91.81 326 ILE A C 1
ATOM 2749 O O . ILE A 1 326 ? -3.145 20.559 -26.479 1.00 91.81 326 ILE A O 1
ATOM 2753 N N . PHE A 1 327 ? -3.602 18.822 -25.142 1.00 88.38 327 PHE A N 1
ATOM 2754 C CA . PHE A 1 327 ? -4.180 19.588 -24.039 1.00 88.38 327 PHE A CA 1
ATOM 2755 C C . PHE A 1 327 ? -3.351 19.463 -22.759 1.00 88.38 327 PHE A C 1
ATOM 2757 O O . PHE A 1 327 ? -2.922 18.366 -22.408 1.00 88.38 327 PHE A O 1
ATOM 2764 N N . ASN A 1 328 ? -3.146 20.575 -22.048 1.00 84.75 328 ASN A N 1
ATOM 2765 C CA . ASN A 1 328 ? -2.522 20.606 -20.728 1.00 84.75 328 ASN A CA 1
ATOM 2766 C C . ASN A 1 328 ? -3.605 20.591 -19.636 1.00 84.75 328 ASN A C 1
ATOM 2768 O O . ASN A 1 328 ? -4.342 21.567 -19.478 1.00 84.75 328 ASN A O 1
ATOM 2772 N N . ILE A 1 329 ? -3.667 19.501 -18.870 1.00 75.94 329 ILE A N 1
ATOM 2773 C CA . ILE A 1 329 ? -4.697 19.245 -17.852 1.00 75.94 329 ILE A CA 1
ATOM 2774 C C . ILE A 1 329 ? -4.517 20.173 -16.641 1.00 75.94 329 ILE A C 1
ATOM 2776 O O . ILE A 1 329 ? -5.486 20.749 -16.146 1.00 75.94 329 ILE A O 1
ATOM 2780 N N . SER A 1 330 ? -3.276 20.371 -16.190 1.00 69.44 330 SER A N 1
ATOM 2781 C CA . SER A 1 330 ? -2.954 21.174 -15.000 1.00 69.44 330 SER A CA 1
ATOM 2782 C C . SER A 1 330 ? -3.199 22.672 -15.205 1.00 69.44 330 SER A C 1
ATOM 2784 O O . SER A 1 330 ? -3.522 23.389 -14.263 1.00 69.44 330 SER A O 1
ATOM 2786 N N . LYS A 1 331 ? -3.027 23.158 -16.438 1.00 74.75 331 LYS A N 1
ATOM 2787 C CA . LYS A 1 331 ? -3.196 24.568 -16.825 1.00 74.75 331 LYS A CA 1
ATOM 2788 C C . LYS A 1 331 ? -4.534 24.841 -17.525 1.00 74.75 331 LYS A C 1
ATOM 2790 O O . LYS A 1 331 ? -4.752 25.980 -17.927 1.00 74.75 331 LYS A O 1
ATOM 2795 N N . ASP A 1 332 ? -5.379 23.820 -17.696 1.00 78.00 332 ASP A N 1
ATOM 2796 C CA . ASP A 1 332 ? -6.696 23.883 -18.353 1.00 78.00 332 ASP A CA 1
ATOM 2797 C C . ASP A 1 332 ? -6.679 24.610 -19.723 1.00 78.00 332 ASP A C 1
ATOM 2799 O O . ASP A 1 332 ? -7.545 25.437 -20.036 1.00 78.00 332 ASP A O 1
ATOM 2803 N N . LYS A 1 333 ? -5.658 24.329 -20.550 1.00 87.38 333 LYS A N 1
ATOM 2804 C CA . LYS A 1 333 ? -5.422 25.012 -21.839 1.00 87.38 333 LYS A CA 1
ATOM 2805 C C . LYS A 1 333 ? -4.831 24.100 -22.916 1.00 87.38 333 LYS A C 1
ATOM 2807 O O . LYS A 1 333 ? -4.076 23.179 -22.606 1.00 87.38 333 LYS A O 1
ATOM 2812 N N . TYR A 1 334 ? -5.096 24.410 -24.186 1.00 91.00 334 TYR A N 1
ATOM 2813 C CA . TYR A 1 334 ? -4.467 23.730 -25.321 1.00 91.00 334 TYR A CA 1
ATOM 2814 C C . TYR A 1 334 ? -2.964 24.031 -25.394 1.00 91.00 334 TYR A C 1
ATOM 2816 O O . TYR A 1 334 ? -2.531 25.177 -25.274 1.00 91.00 334 TYR A O 1
ATOM 2824 N N . TYR A 1 335 ? -2.169 22.977 -25.569 1.00 90.81 335 TYR A N 1
ATOM 2825 C CA . TYR A 1 335 ? -0.770 23.064 -25.989 1.00 90.81 335 TYR A CA 1
ATOM 2826 C C . TYR A 1 335 ? -0.680 23.160 -27.519 1.00 90.81 335 TYR A C 1
ATOM 2828 O O . TYR A 1 335 ? 0.077 23.973 -28.044 1.00 90.81 335 TYR A O 1
ATOM 2836 N N . LYS A 1 336 ? -1.502 22.371 -28.227 1.00 92.94 336 LYS A N 1
ATOM 2837 C CA . LYS A 1 336 ? -1.739 22.470 -29.673 1.00 92.94 336 LYS A CA 1
ATOM 2838 C C . LYS A 1 336 ? -3.237 22.376 -29.938 1.00 92.94 336 LYS A C 1
ATOM 2840 O O . LYS A 1 336 ? -3.891 21.471 -29.420 1.00 92.94 336 LYS A O 1
ATOM 2845 N N . GLU A 1 337 ? -3.756 23.316 -30.721 1.00 93.81 337 GLU A N 1
ATOM 2846 C CA . GLU A 1 337 ? -5.177 23.374 -31.072 1.00 93.81 337 GLU A CA 1
ATOM 2847 C C . GLU A 1 337 ? -5.609 22.125 -31.861 1.00 93.81 337 GLU A C 1
ATOM 2849 O O . GLU A 1 337 ? -4.802 21.564 -32.611 1.00 93.81 337 GLU A O 1
ATOM 2854 N N . PRO A 1 338 ? -6.865 21.670 -31.707 1.00 93.25 338 PRO A N 1
ATOM 2855 C CA . PRO A 1 338 ? -7.373 20.493 -32.388 1.00 93.25 338 PRO A CA 1
ATOM 2856 C C . PRO A 1 338 ? -7.684 20.802 -33.857 1.00 93.25 338 PRO A C 1
ATOM 2858 O O . PRO A 1 338 ? -8.821 21.078 -34.218 1.00 93.25 338 PRO A O 1
ATOM 2861 N N . VAL A 1 339 ? -6.658 20.785 -34.711 1.00 92.31 339 VAL A N 1
ATOM 2862 C CA . VAL A 1 339 ? -6.772 21.067 -36.159 1.00 92.31 339 VAL A CA 1
ATOM 2863 C C . VAL A 1 339 ? -6.193 19.957 -37.049 1.00 92.31 339 VAL A C 1
ATOM 2865 O O . VAL A 1 339 ? -6.288 20.039 -38.274 1.00 92.31 339 VAL A O 1
ATOM 2868 N N . TYR A 1 340 ? -5.626 18.901 -36.456 1.00 88.12 340 TYR A N 1
ATOM 2869 C CA . TYR A 1 340 ? -4.891 17.841 -37.160 1.00 88.12 340 TYR A CA 1
ATOM 2870 C C . TYR A 1 340 ? -5.754 16.597 -37.413 1.00 88.12 340 TYR A C 1
ATOM 2872 O O . TYR A 1 340 ? -6.650 16.302 -36.636 1.00 88.12 340 TYR A O 1
ATOM 2880 N N . ASP A 1 341 ? -5.512 15.832 -38.479 1.00 81.44 341 ASP A N 1
ATOM 2881 C CA . ASP A 1 341 ? -6.336 14.649 -38.804 1.00 81.44 341 ASP A CA 1
ATOM 2882 C C . ASP A 1 341 ? -6.012 13.406 -37.951 1.00 81.44 341 ASP A C 1
ATOM 2884 O O . ASP A 1 341 ? -6.841 12.511 -37.813 1.00 81.44 341 ASP A O 1
ATOM 2888 N N . SER A 1 342 ? -4.829 13.354 -37.336 1.00 84.00 342 SER A N 1
ATOM 2889 C CA . SER A 1 342 ? -4.392 12.297 -36.407 1.00 84.00 342 SER A CA 1
ATOM 2890 C C . SER A 1 342 ? -3.252 12.811 -35.521 1.00 84.00 342 SER A C 1
ATOM 2892 O O . SER A 1 342 ? -2.568 13.741 -35.928 1.00 84.00 342 SER A O 1
ATOM 2894 N N . ILE A 1 343 ? -3.020 12.259 -34.324 1.00 85.12 343 ILE A N 1
ATOM 2895 C CA . ILE A 1 343 ? -1.802 12.513 -33.521 1.00 85.12 343 ILE A CA 1
ATOM 2896 C C . ILE A 1 343 ? -1.447 11.239 -32.747 1.00 85.12 343 ILE A C 1
ATOM 2898 O O . ILE A 1 343 ? -2.316 10.655 -32.102 1.00 85.12 343 ILE A O 1
ATOM 2902 N N . ASN A 1 344 ? -0.178 10.829 -32.763 1.00 78.56 344 ASN A N 1
ATOM 2903 C CA . ASN A 1 344 ? 0.314 9.689 -31.982 1.00 78.56 344 ASN A CA 1
ATOM 2904 C C . ASN A 1 344 ? 0.869 10.085 -30.606 1.00 78.56 344 ASN A C 1
ATOM 2906 O O . ASN A 1 344 ? 1.054 11.262 -30.300 1.00 78.56 344 ASN A O 1
ATOM 2910 N N . LYS A 1 345 ? 1.228 9.089 -29.787 1.00 73.00 345 LYS A N 1
ATOM 2911 C CA . LYS A 1 345 ? 1.748 9.283 -28.418 1.00 73.00 345 LYS A CA 1
ATOM 2912 C C . LYS A 1 345 ? 3.055 10.086 -28.300 1.00 73.00 345 LYS A C 1
ATOM 2914 O O . LYS A 1 345 ? 3.410 10.490 -27.197 1.00 73.00 345 LYS A O 1
ATOM 2919 N N . PHE A 1 346 ? 3.745 10.342 -29.409 1.00 76.19 346 PHE A N 1
ATOM 2920 C CA . PHE A 1 346 ? 4.960 11.159 -29.493 1.00 76.19 346 PHE A CA 1
ATOM 2921 C C . PHE A 1 346 ? 4.730 12.510 -30.189 1.00 76.19 346 PHE A C 1
ATOM 2923 O O . PHE A 1 346 ? 5.681 13.242 -30.458 1.00 76.19 346 PHE A O 1
ATOM 2930 N N . GLY A 1 347 ? 3.473 12.847 -30.485 1.00 80.94 347 GLY A N 1
ATOM 2931 C CA . GLY A 1 347 ? 3.100 14.083 -31.163 1.00 80.94 347 GLY A CA 1
ATOM 2932 C C . GLY A 1 347 ? 3.271 14.061 -32.686 1.00 80.94 347 GLY A C 1
ATOM 2933 O O . GLY A 1 347 ? 3.223 15.126 -33.286 1.00 80.94 347 GLY A O 1
ATOM 2934 N N . ASN A 1 348 ? 3.463 12.904 -33.328 1.00 84.69 348 ASN A N 1
ATOM 2935 C CA . ASN A 1 348 ? 3.555 12.793 -34.792 1.00 84.69 348 ASN A CA 1
ATOM 2936 C C . ASN A 1 348 ? 2.162 12.768 -35.442 1.00 84.69 348 ASN A C 1
ATOM 2938 O O . ASN A 1 348 ? 1.249 12.129 -34.917 1.00 84.69 348 ASN A O 1
ATOM 2942 N N . THR A 1 349 ? 2.018 13.404 -36.604 1.00 85.19 349 THR A N 1
ATOM 2943 C CA . THR A 1 349 ? 0.790 13.469 -37.413 1.00 85.19 349 THR A CA 1
ATOM 2944 C C . THR A 1 349 ? 1.107 13.431 -38.906 1.00 85.19 349 THR A C 1
ATOM 2946 O O . THR A 1 349 ? 2.166 13.902 -39.312 1.00 85.19 349 THR A O 1
ATOM 2949 N N . PHE A 1 350 ? 0.191 12.931 -39.736 1.00 81.81 350 PHE A N 1
ATOM 2950 C CA . PHE A 1 350 ? 0.211 13.167 -41.181 1.00 81.81 350 PHE A CA 1
ATOM 2951 C C . PHE A 1 350 ? -0.783 14.282 -41.527 1.00 81.81 350 PHE A C 1
ATOM 2953 O O . PHE A 1 350 ? -1.985 14.141 -41.304 1.00 81.81 350 PHE A O 1
ATOM 2960 N N . TYR A 1 351 ? -0.290 15.402 -42.056 1.00 79.81 351 TYR A N 1
ATOM 2961 C CA . TYR A 1 351 ? -1.071 16.609 -42.319 1.00 79.81 351 TYR A CA 1
ATOM 2962 C C . TYR A 1 351 ? -0.625 17.280 -43.628 1.00 79.81 351 TYR A C 1
ATOM 2964 O O . TYR A 1 351 ? 0.566 17.473 -43.868 1.00 79.81 351 TYR A O 1
ATOM 2972 N N . ASN A 1 352 ? -1.581 17.637 -44.495 1.00 80.00 352 ASN A N 1
ATOM 2973 C CA . ASN A 1 352 ? -1.333 18.243 -45.816 1.00 80.00 352 ASN A CA 1
ATOM 2974 C C . ASN A 1 352 ? -0.332 17.467 -46.704 1.00 80.00 352 ASN A C 1
ATOM 2976 O O . ASN A 1 352 ? 0.514 18.059 -47.374 1.00 80.00 352 ASN A O 1
ATOM 2980 N N . GLY A 1 353 ? -0.433 16.132 -46.720 1.00 76.00 353 GLY A N 1
ATOM 2981 C CA . GLY A 1 353 ? 0.403 15.264 -47.561 1.00 76.00 353 GLY A CA 1
ATOM 2982 C C . GLY A 1 353 ? 1.819 15.027 -47.025 1.00 76.00 353 GLY A C 1
ATOM 2983 O O . GLY A 1 353 ? 2.679 14.560 -47.772 1.00 76.00 353 GLY A O 1
ATOM 2984 N N . LYS A 1 354 ? 2.078 15.377 -45.761 1.00 82.38 354 LYS A N 1
ATOM 2985 C CA . LYS A 1 354 ? 3.394 15.307 -45.119 1.00 82.38 354 LYS A CA 1
ATOM 2986 C C . LYS A 1 354 ? 3.275 14.799 -43.688 1.00 82.38 354 LYS A C 1
ATOM 2988 O O . LYS A 1 354 ? 2.318 15.136 -42.997 1.00 82.38 354 LYS A O 1
ATOM 2993 N N . TRP A 1 355 ? 4.258 14.039 -43.217 1.00 84.44 355 TRP A N 1
ATOM 2994 C CA . TRP A 1 355 ? 4.372 13.729 -41.794 1.00 84.44 355 TRP A CA 1
ATOM 2995 C C . TRP A 1 355 ? 4.994 14.918 -41.047 1.00 84.44 355 TRP A C 1
ATOM 2997 O O . TRP A 1 355 ? 5.896 15.564 -41.569 1.00 84.44 355 TRP A O 1
ATOM 3007 N N . ILE A 1 356 ? 4.505 15.237 -39.848 1.00 88.31 356 ILE A N 1
ATOM 3008 C CA . ILE A 1 356 ? 4.937 16.368 -39.012 1.00 88.31 356 ILE A CA 1
ATOM 3009 C C . ILE A 1 356 ? 5.001 15.917 -37.546 1.00 88.31 356 ILE A C 1
ATOM 3011 O O . ILE A 1 356 ? 4.113 15.202 -37.083 1.00 88.31 356 ILE A O 1
ATOM 3015 N N . ASN A 1 357 ? 6.004 16.359 -36.786 1.00 89.25 357 ASN A N 1
ATOM 3016 C CA . ASN A 1 357 ? 6.000 16.268 -35.324 1.00 89.25 357 ASN A CA 1
ATOM 3017 C C . ASN A 1 357 ? 5.512 17.591 -34.708 1.00 89.25 357 ASN A C 1
ATOM 3019 O O . ASN A 1 357 ? 6.125 18.637 -34.898 1.00 89.25 357 ASN A O 1
ATOM 3023 N N . LEU A 1 358 ? 4.429 17.546 -33.934 1.00 88.06 358 LEU A N 1
ATOM 3024 C CA . LEU A 1 358 ? 3.762 18.712 -33.343 1.00 88.06 358 LEU A CA 1
ATOM 3025 C C . LEU A 1 358 ? 4.437 19.255 -32.081 1.00 88.06 358 LEU A C 1
ATOM 3027 O O . LEU A 1 358 ? 4.082 20.336 -31.614 1.00 88.06 358 LEU A O 1
ATOM 3031 N N . ILE A 1 359 ? 5.379 18.513 -31.499 1.00 88.31 359 ILE A N 1
ATOM 3032 C CA . ILE A 1 359 ? 6.172 18.979 -30.361 1.00 88.31 359 ILE A CA 1
ATOM 3033 C C . ILE A 1 359 ? 7.267 19.914 -30.879 1.00 88.31 359 ILE A C 1
ATOM 3035 O O . ILE A 1 359 ? 7.427 20.997 -30.322 1.00 88.31 359 ILE A O 1
ATOM 3039 N N . TYR A 1 360 ? 7.965 19.555 -31.961 1.00 87.12 360 TYR A N 1
ATOM 3040 C CA . TYR A 1 360 ? 9.064 20.354 -32.534 1.00 87.12 360 TYR A CA 1
ATOM 3041 C C . TYR A 1 360 ? 8.668 21.230 -33.730 1.00 87.12 360 TYR A C 1
ATOM 3043 O O . TYR A 1 360 ? 9.452 22.090 -34.109 1.00 87.12 360 TYR A O 1
ATOM 3051 N N . ASP A 1 361 ? 7.463 21.053 -34.279 1.00 86.69 361 ASP A N 1
ATOM 3052 C CA . ASP A 1 361 ? 6.949 21.767 -35.459 1.00 86.69 361 ASP A CA 1
ATOM 3053 C C . ASP A 1 361 ? 7.765 21.509 -36.751 1.00 86.69 361 ASP A C 1
ATOM 3055 O O . ASP A 1 361 ? 7.965 22.404 -37.569 1.00 86.69 361 ASP A O 1
ATOM 3059 N N . GLU A 1 362 ? 8.215 20.265 -36.958 1.00 85.19 362 GLU A N 1
ATOM 3060 C CA . GLU A 1 362 ? 9.085 19.855 -38.080 1.00 85.19 362 GLU A CA 1
ATOM 3061 C C . GLU A 1 362 ? 8.419 18.796 -38.975 1.00 85.19 362 GLU A C 1
ATOM 3063 O O . GLU A 1 362 ? 7.750 17.896 -38.464 1.00 85.19 362 GLU A O 1
ATOM 3068 N N . GLU A 1 363 ? 8.623 18.870 -40.301 1.00 89.88 363 GLU A N 1
ATOM 3069 C CA . GLU A 1 363 ? 8.260 17.790 -41.242 1.00 89.88 363 GLU A CA 1
ATOM 3070 C C . GLU A 1 363 ? 9.153 16.575 -40.957 1.00 89.88 363 GLU A C 1
ATOM 3072 O O . GLU A 1 363 ? 10.366 16.724 -40.828 1.00 89.88 363 GLU A O 1
ATOM 3077 N N . ILE A 1 364 ? 8.578 15.380 -40.842 1.00 86.56 364 ILE A N 1
ATOM 3078 C CA . ILE A 1 364 ? 9.287 14.140 -40.502 1.00 86.56 364 ILE A CA 1
ATOM 3079 C C . ILE A 1 364 ? 9.133 13.069 -41.580 1.00 86.56 364 ILE A C 1
ATOM 3081 O O . ILE A 1 364 ? 8.302 13.184 -42.480 1.00 86.56 364 ILE A O 1
ATOM 3085 N N . CYS A 1 365 ? 9.968 12.034 -41.510 1.00 77.00 365 CYS A N 1
ATOM 3086 C CA . CYS A 1 365 ? 9.688 10.779 -42.200 1.00 77.00 365 CYS A CA 1
ATOM 3087 C C . CYS A 1 365 ? 8.482 10.085 -41.578 1.00 77.00 365 CYS A C 1
ATOM 3089 O O . CYS A 1 365 ? 8.154 10.299 -40.408 1.00 77.00 365 CYS A O 1
ATOM 3091 N N . GLU A 1 366 ? 7.881 9.191 -42.352 1.00 74.94 366 GLU A N 1
ATOM 3092 C CA . GLU A 1 366 ? 7.018 8.166 -41.784 1.00 74.94 366 GLU A CA 1
ATOM 3093 C C . GLU A 1 366 ? 7.788 7.408 -40.682 1.00 74.94 366 GLU A C 1
ATOM 3095 O O . GLU A 1 366 ? 8.926 6.992 -40.913 1.00 74.94 366 GLU A O 1
ATOM 3100 N N . PRO A 1 367 ? 7.260 7.331 -39.449 1.00 65.06 367 PRO A N 1
ATOM 3101 C CA . PRO A 1 367 ? 7.993 6.747 -38.332 1.00 65.06 367 PRO A CA 1
ATOM 3102 C C . PRO A 1 367 ? 7.994 5.210 -38.393 1.00 65.06 367 PRO A C 1
ATOM 3104 O O . PRO A 1 367 ? 6.946 4.593 -38.248 1.00 65.06 367 PRO A O 1
ATOM 3107 N N . ASP A 1 368 ? 9.183 4.602 -38.489 1.00 53.41 368 ASP A N 1
ATOM 3108 C CA . ASP A 1 368 ? 9.384 3.141 -38.597 1.00 53.41 368 ASP A CA 1
ATOM 3109 C C . ASP A 1 368 ? 8.907 2.318 -37.373 1.00 53.41 368 ASP A C 1
ATOM 3111 O O . ASP A 1 368 ? 8.800 1.097 -37.470 1.00 53.41 368 ASP A O 1
ATOM 3115 N N . ASN A 1 369 ? 8.716 2.926 -36.186 1.00 54.44 369 ASN A N 1
ATOM 3116 C CA . ASN A 1 369 ? 8.331 2.217 -34.952 1.00 54.44 369 ASN A CA 1
ATOM 3117 C C . ASN A 1 369 ? 7.863 3.128 -33.799 1.00 54.44 369 ASN A C 1
ATOM 3119 O O . ASN A 1 369 ? 8.178 4.314 -33.710 1.00 54.44 369 ASN A O 1
ATOM 3123 N N . ASP A 1 370 ? 7.198 2.506 -32.822 1.00 51.72 370 ASP A N 1
ATOM 3124 C CA . ASP A 1 370 ? 6.534 3.129 -31.669 1.00 51.72 370 ASP A CA 1
ATOM 3125 C C . ASP A 1 370 ? 7.458 3.387 -30.445 1.00 51.72 370 ASP A C 1
ATOM 3127 O O . ASP A 1 370 ? 6.992 3.494 -29.302 1.00 51.72 370 ASP A O 1
ATOM 3131 N N . LYS A 1 371 ? 8.777 3.457 -30.680 1.00 53.66 371 LYS A N 1
ATOM 3132 C CA . LYS A 1 371 ? 9.844 3.749 -29.701 1.00 53.66 371 LYS A CA 1
ATOM 3133 C C . LYS A 1 371 ? 10.912 4.649 -30.347 1.00 53.66 371 LYS A C 1
ATOM 3135 O O . LYS A 1 371 ? 11.890 4.125 -30.879 1.00 53.66 371 LYS A O 1
ATOM 3140 N N . PRO A 1 372 ? 10.758 5.980 -30.351 1.00 58.16 372 PRO A N 1
ATOM 3141 C CA . PRO A 1 372 ? 11.762 6.832 -30.955 1.00 58.16 372 PRO A CA 1
ATOM 3142 C C . PRO A 1 372 ? 12.959 6.916 -30.009 1.00 58.16 372 PRO A C 1
ATOM 3144 O O . PRO A 1 372 ? 12.861 7.433 -28.905 1.00 58.16 372 PRO A O 1
ATOM 3147 N N . GLU A 1 373 ? 14.100 6.403 -30.452 1.00 67.31 373 GLU A N 1
ATOM 3148 C CA . GLU A 1 373 ? 15.415 6.747 -29.895 1.00 67.31 373 GLU A CA 1
ATOM 3149 C C . GLU A 1 373 ? 15.989 8.000 -30.608 1.00 67.31 373 GLU A C 1
ATOM 3151 O O . GLU A 1 373 ? 17.053 8.493 -30.252 1.00 67.31 373 GLU A O 1
ATOM 3156 N N . GLY A 1 374 ? 15.254 8.549 -31.589 1.00 76.31 374 GLY A N 1
ATOM 3157 C CA . GLY A 1 374 ? 15.517 9.785 -32.337 1.00 76.31 374 GLY A CA 1
ATOM 3158 C C . GLY A 1 374 ? 14.367 10.106 -33.312 1.00 76.31 374 GLY A C 1
ATOM 3159 O O . GLY A 1 374 ? 13.491 9.267 -33.525 1.00 76.31 374 GLY A O 1
ATOM 3160 N N . ILE A 1 375 ? 14.354 11.312 -33.891 1.00 82.50 375 ILE A N 1
ATOM 3161 C CA . ILE A 1 375 ? 13.320 11.812 -34.819 1.00 82.50 375 ILE A CA 1
ATOM 3162 C C . ILE A 1 375 ? 13.969 12.167 -36.162 1.00 82.50 375 ILE A C 1
ATOM 3164 O O . ILE A 1 375 ? 14.866 13.009 -36.221 1.00 82.50 375 ILE A O 1
ATOM 3168 N N . ILE A 1 376 ? 13.511 11.538 -37.248 1.00 87.56 376 ILE A N 1
ATOM 3169 C CA . ILE A 1 376 ? 14.004 11.798 -38.607 1.00 87.56 376 ILE A CA 1
ATOM 3170 C C . ILE A 1 376 ? 13.154 12.908 -39.227 1.00 87.56 376 ILE A C 1
ATOM 3172 O O . ILE A 1 376 ? 11.966 12.708 -39.466 1.00 87.56 376 ILE A O 1
ATOM 3176 N N . PHE A 1 377 ? 13.754 14.068 -39.482 1.00 90.25 377 PHE A N 1
ATOM 3177 C CA . PHE A 1 377 ? 13.082 15.232 -40.060 1.00 90.25 377 PHE A CA 1
ATOM 3178 C C . PHE A 1 377 ? 13.452 15.445 -41.529 1.00 90.25 377 PHE A C 1
ATOM 3180 O O . PHE A 1 377 ? 14.442 14.906 -42.019 1.00 90.25 377 PHE A O 1
ATOM 3187 N N . LYS A 1 378 ? 12.666 16.239 -42.254 1.00 88.25 378 LYS A N 1
ATOM 3188 C CA . LYS A 1 378 ? 12.837 16.494 -43.683 1.00 88.25 378 LYS A CA 1
ATOM 3189 C C . LYS A 1 378 ? 12.802 17.989 -43.975 1.00 88.25 378 LYS A C 1
ATOM 3191 O O . LYS A 1 378 ? 11.868 18.687 -43.600 1.00 88.25 378 LYS A O 1
ATOM 3196 N N . ARG A 1 379 ? 13.803 18.484 -44.706 1.00 90.19 379 ARG A N 1
ATOM 3197 C CA . ARG A 1 379 ? 13.853 19.861 -45.228 1.00 90.19 379 ARG A CA 1
ATOM 3198 C C . ARG A 1 379 ? 14.383 19.822 -46.659 1.00 90.19 379 ARG A C 1
ATOM 3200 O O . ARG A 1 379 ? 15.313 19.083 -46.953 1.00 90.19 379 ARG A O 1
ATOM 3207 N N . ASN A 1 380 ? 13.785 20.587 -47.573 1.00 86.50 380 ASN A N 1
ATOM 3208 C CA . ASN A 1 380 ? 14.219 20.675 -48.980 1.00 86.50 380 ASN A CA 1
ATOM 3209 C C . ASN A 1 380 ? 14.388 19.312 -49.701 1.00 86.50 380 ASN A C 1
ATOM 3211 O O . ASN A 1 380 ? 15.316 19.139 -50.486 1.00 86.50 380 ASN A O 1
ATOM 3215 N N . ASN A 1 381 ? 13.493 18.345 -49.451 1.00 83.62 381 ASN A N 1
ATOM 3216 C CA . ASN A 1 381 ? 13.546 16.965 -49.980 1.00 83.62 381 ASN A CA 1
ATOM 3217 C C . ASN A 1 381 ? 14.740 16.106 -49.529 1.00 83.62 381 ASN A C 1
ATOM 3219 O O . ASN A 1 381 ? 14.954 15.028 -50.081 1.00 83.62 381 ASN A O 1
ATOM 3223 N N . LEU A 1 382 ? 15.474 16.545 -48.512 1.00 89.88 382 LEU A N 1
ATOM 3224 C CA . LEU A 1 382 ? 16.541 15.786 -47.876 1.00 89.88 382 LEU A CA 1
ATOM 3225 C C . LEU A 1 382 ? 16.179 15.509 -46.416 1.00 89.88 382 LEU A C 1
ATOM 3227 O O . LEU A 1 382 ? 15.391 16.233 -45.803 1.00 89.88 382 LEU A O 1
ATOM 3231 N N . PHE A 1 383 ? 16.744 14.437 -45.880 1.00 90.38 383 PHE A N 1
ATOM 3232 C CA . PHE A 1 383 ? 16.445 13.920 -44.551 1.00 90.38 383 PHE A CA 1
ATOM 3233 C C . PHE A 1 383 ? 17.567 14.249 -43.571 1.00 90.38 383 PHE A C 1
ATOM 3235 O O . PHE A 1 383 ? 18.744 14.198 -43.934 1.00 90.38 383 PHE A O 1
ATOM 3242 N N . GLY A 1 384 ? 17.183 14.591 -42.343 1.00 91.56 384 GLY A N 1
ATOM 3243 C CA . GLY A 1 384 ? 18.034 14.869 -41.189 1.00 91.56 384 GLY A CA 1
ATOM 3244 C C . GLY A 1 384 ? 17.545 14.107 -39.953 1.00 91.56 384 GLY A C 1
ATOM 3245 O O . GLY A 1 384 ? 16.486 13.485 -39.970 1.00 91.56 384 GLY A O 1
ATOM 3246 N N . LEU A 1 385 ? 18.317 14.127 -38.872 1.00 90.12 385 LEU A N 1
ATOM 3247 C CA . LEU A 1 385 ? 18.042 13.388 -37.637 1.00 90.12 385 LEU A CA 1
ATOM 3248 C C . LEU A 1 385 ? 18.219 14.305 -36.424 1.00 90.12 385 LEU A C 1
ATOM 3250 O O . LEU A 1 385 ? 19.223 15.010 -36.343 1.00 90.12 385 LEU A O 1
ATOM 3254 N N . MET A 1 386 ? 17.293 14.270 -35.466 1.00 87.12 386 MET A N 1
ATOM 3255 C CA . MET A 1 386 ? 17.400 14.942 -34.163 1.00 87.12 386 MET A CA 1
ATOM 3256 C C . MET A 1 386 ? 17.158 13.969 -32.998 1.00 87.12 386 MET A C 1
ATOM 3258 O O . MET A 1 386 ? 16.541 12.921 -33.183 1.00 87.12 386 MET A O 1
ATOM 3262 N N . ASP A 1 387 ? 17.651 14.297 -31.803 1.00 81.00 387 ASP A N 1
ATOM 3263 C CA . ASP A 1 387 ? 17.365 13.535 -30.580 1.00 81.00 387 ASP A CA 1
ATOM 3264 C C . ASP A 1 387 ? 15.985 13.885 -29.980 1.00 81.00 387 ASP A C 1
ATOM 3266 O O . ASP A 1 387 ? 15.276 14.767 -30.466 1.00 81.00 387 ASP A O 1
ATOM 3270 N N . LEU A 1 388 ? 15.604 13.209 -28.889 1.00 78.50 388 LEU A N 1
ATOM 3271 C CA . LEU A 1 388 ? 14.335 13.433 -28.176 1.00 78.50 388 LEU A CA 1
ATOM 3272 C C . LEU A 1 388 ? 14.259 14.754 -27.396 1.00 78.50 388 LEU A C 1
ATOM 3274 O O . LEU A 1 388 ? 13.220 15.074 -26.826 1.00 78.50 388 LEU A O 1
ATOM 3278 N N . SER A 1 389 ? 15.341 15.528 -27.331 1.00 74.94 389 SER A N 1
ATOM 3279 C CA . SER A 1 389 ? 15.292 16.910 -26.840 1.00 74.94 389 SER A CA 1
ATOM 3280 C C . SER A 1 389 ? 15.027 17.911 -27.971 1.00 74.94 389 SER A C 1
ATOM 3282 O O . SER A 1 389 ? 14.748 19.078 -27.703 1.00 74.94 389 SER A O 1
ATOM 3284 N N . GLY A 1 390 ? 15.070 17.460 -29.232 1.00 78.62 390 GLY A N 1
ATOM 3285 C CA . GLY A 1 390 ? 14.970 18.292 -30.431 1.00 78.62 390 GLY A CA 1
ATOM 3286 C C . GLY A 1 390 ? 16.320 18.793 -30.951 1.00 78.62 390 GLY A C 1
ATOM 3287 O O . GLY A 1 390 ? 16.364 19.641 -31.841 1.00 78.62 390 GLY A O 1
ATOM 3288 N N . LYS A 1 391 ? 17.446 18.303 -30.419 1.00 84.81 391 LYS A N 1
ATOM 3289 C CA . LYS A 1 391 ? 18.779 18.699 -30.887 1.00 84.81 391 LYS A CA 1
ATOM 3290 C C . LYS A 1 391 ? 19.117 17.961 -32.181 1.00 84.81 391 LYS A C 1
ATOM 3292 O O . LYS A 1 391 ? 19.139 16.733 -32.211 1.00 84.81 391 LYS A O 1
ATOM 3297 N N . ILE A 1 392 ? 19.452 18.709 -33.234 1.00 89.06 392 ILE A N 1
ATOM 3298 C CA . ILE A 1 392 ? 19.867 18.152 -34.529 1.00 89.06 392 ILE A CA 1
ATOM 3299 C C . ILE A 1 392 ? 21.190 17.383 -34.370 1.00 89.06 392 ILE A C 1
ATOM 3301 O O . ILE A 1 392 ? 22.202 17.931 -33.930 1.00 89.06 392 ILE A O 1
ATOM 3305 N N . ILE A 1 393 ? 21.161 16.099 -34.726 1.00 87.75 393 ILE A N 1
ATOM 3306 C CA . ILE A 1 393 ? 22.301 15.172 -34.751 1.00 87.75 393 ILE A CA 1
ATOM 3307 C C . ILE A 1 393 ? 22.898 15.117 -36.166 1.00 87.75 393 ILE A C 1
ATOM 3309 O O . ILE A 1 393 ? 24.117 15.089 -36.329 1.00 87.75 393 ILE A O 1
ATOM 3313 N N . ALA A 1 394 ? 22.045 15.133 -37.194 1.00 89.69 394 ALA A N 1
ATOM 3314 C CA . ALA A 1 394 ? 22.439 15.215 -38.595 1.00 89.69 394 ALA A CA 1
ATOM 3315 C C . ALA A 1 394 ? 21.532 16.203 -39.338 1.00 89.69 394 ALA A C 1
ATOM 3317 O O . ALA A 1 394 ? 20.309 16.101 -39.259 1.00 89.69 394 ALA A O 1
ATOM 3318 N N . GLU A 1 395 ? 22.131 17.145 -40.065 1.00 93.00 395 GLU A N 1
ATOM 3319 C CA . GLU A 1 395 ? 21.389 18.088 -40.906 1.00 93.00 395 GLU A CA 1
ATOM 3320 C C . GLU A 1 395 ? 20.665 17.378 -42.055 1.00 93.00 395 GLU A C 1
ATOM 3322 O O . GLU A 1 395 ? 21.022 16.259 -42.441 1.00 93.00 395 GLU A O 1
ATOM 3327 N N . ALA A 1 396 ? 19.654 18.048 -42.610 1.00 92.19 396 ALA A N 1
ATOM 3328 C CA . ALA A 1 396 ? 18.860 17.556 -43.731 1.00 92.19 396 ALA A CA 1
ATOM 3329 C C . ALA A 1 396 ? 19.645 17.566 -45.060 1.00 92.19 396 ALA A C 1
ATOM 3331 O O . ALA A 1 396 ? 19.364 18.358 -45.954 1.00 92.19 396 ALA A O 1
ATOM 3332 N N . ASP A 1 397 ? 20.628 16.671 -45.175 1.00 93.06 397 ASP A N 1
ATOM 3333 C CA . ASP A 1 397 ? 21.600 16.589 -46.278 1.00 93.06 397 ASP A CA 1
ATOM 3334 C C . ASP A 1 397 ? 21.624 15.219 -46.982 1.00 93.06 397 ASP A C 1
ATOM 3336 O O . ASP A 1 397 ? 22.450 14.979 -47.879 1.00 93.06 397 ASP A O 1
ATOM 3340 N N . TYR A 1 398 ? 20.759 14.297 -46.553 1.00 91.94 398 TYR A N 1
ATOM 3341 C CA . TYR A 1 398 ? 20.796 12.888 -46.938 1.00 91.94 398 TYR A CA 1
ATOM 3342 C C . TYR A 1 398 ? 19.599 12.509 -47.808 1.00 91.94 398 TYR A C 1
ATOM 3344 O O . TYR A 1 398 ? 18.485 12.987 -47.615 1.00 91.94 398 TYR A O 1
ATOM 3352 N N . ASN A 1 399 ? 19.836 11.625 -48.779 1.00 88.62 399 ASN A N 1
ATOM 3353 C CA . ASN A 1 399 ? 18.793 11.066 -49.637 1.00 88.62 399 ASN A CA 1
ATOM 3354 C C . ASN A 1 399 ? 17.902 10.065 -48.897 1.00 88.62 399 ASN A C 1
ATOM 3356 O O . ASN A 1 399 ? 16.825 9.760 -49.393 1.00 88.62 399 ASN A O 1
ATOM 3360 N N . ASP A 1 400 ? 18.371 9.512 -47.775 1.00 84.31 400 ASP A N 1
ATOM 3361 C CA . ASP A 1 400 ? 17.616 8.580 -46.938 1.00 84.31 400 ASP A CA 1
ATOM 3362 C C . ASP A 1 400 ? 18.236 8.483 -45.534 1.00 84.31 400 ASP A C 1
ATOM 3364 O O . ASP A 1 400 ? 19.459 8.604 -45.400 1.00 84.31 400 ASP A O 1
ATOM 3368 N N . ILE A 1 401 ? 17.414 8.242 -44.513 1.00 87.25 401 ILE A N 1
ATOM 3369 C CA . ILE A 1 401 ? 17.828 7.936 -43.140 1.00 87.25 401 ILE A CA 1
ATOM 3370 C C . ILE A 1 401 ? 16.910 6.836 -42.606 1.00 87.25 401 ILE A C 1
ATOM 3372 O O . ILE A 1 401 ? 15.697 6.984 -42.670 1.00 87.25 401 ILE A O 1
ATOM 3376 N N . ARG A 1 402 ? 17.479 5.762 -42.049 1.00 81.38 402 ARG A N 1
ATOM 3377 C CA . ARG A 1 402 ? 16.718 4.612 -41.525 1.00 81.38 402 ARG A CA 1
ATOM 3378 C C . ARG A 1 402 ? 17.186 4.215 -40.139 1.00 81.38 402 ARG A C 1
ATOM 3380 O O . ARG A 1 402 ? 18.390 4.257 -39.871 1.00 81.38 402 ARG A O 1
ATOM 3387 N N . PHE A 1 403 ? 16.264 3.796 -39.278 1.00 77.06 403 PHE A N 1
ATOM 3388 C CA . PHE A 1 403 ? 16.624 3.218 -37.986 1.00 77.06 403 PHE A CA 1
ATOM 3389 C C . PHE A 1 403 ? 17.201 1.807 -38.164 1.00 77.06 403 PHE A C 1
ATOM 3391 O O . PHE A 1 403 ? 16.683 0.994 -38.924 1.00 77.06 403 PHE A O 1
ATOM 3398 N N . LEU A 1 404 ? 18.290 1.508 -37.452 1.00 73.62 404 LEU A N 1
ATOM 3399 C CA . LEU A 1 404 ? 18.953 0.210 -37.491 1.00 73.62 404 LEU A CA 1
ATOM 3400 C C . LEU A 1 404 ? 18.596 -0.613 -36.240 1.00 73.62 404 LEU A C 1
ATOM 3402 O O . LEU A 1 404 ? 17.874 -1.593 -36.387 1.00 73.62 404 LEU A O 1
ATOM 3406 N N . TRP A 1 405 ? 19.146 -0.287 -35.056 1.00 66.25 405 TRP A N 1
ATOM 3407 C CA . TRP A 1 405 ? 18.847 -0.871 -33.718 1.00 66.25 405 TRP A CA 1
ATOM 3408 C C . TRP A 1 405 ? 19.735 -0.240 -32.631 1.00 66.25 405 TRP A C 1
ATOM 3410 O O . TRP A 1 405 ? 20.826 0.223 -32.966 1.00 66.25 405 TRP A O 1
ATOM 3420 N N . ASN A 1 406 ? 19.340 -0.292 -31.347 1.00 68.19 406 ASN A N 1
ATOM 3421 C CA . ASN A 1 406 ? 20.085 0.270 -30.201 1.00 68.19 406 ASN A CA 1
ATOM 3422 C C . ASN A 1 406 ? 20.634 1.675 -30.505 1.00 68.19 406 ASN A C 1
ATOM 3424 O O . ASN A 1 406 ? 21.839 1.898 -30.424 1.00 68.19 406 ASN A O 1
ATOM 3428 N N . GLY A 1 407 ? 19.781 2.600 -30.924 1.00 74.06 407 GLY A N 1
ATOM 3429 C CA . GLY A 1 407 ? 20.087 4.011 -31.132 1.00 74.06 407 GLY A CA 1
ATOM 3430 C C . GLY A 1 407 ? 20.959 4.302 -32.348 1.00 74.06 407 GLY A C 1
ATOM 3431 O O . GLY A 1 407 ? 21.524 5.388 -32.428 1.00 74.06 407 GLY A O 1
ATOM 3432 N N . VAL A 1 408 ? 21.113 3.354 -33.275 1.00 82.75 408 VAL A N 1
ATOM 3433 C CA . VAL A 1 408 ? 21.882 3.530 -34.516 1.00 82.75 408 VAL A CA 1
ATOM 3434 C C . VAL A 1 408 ? 20.951 3.793 -35.691 1.00 82.75 408 VAL A C 1
ATOM 3436 O O . VAL A 1 408 ? 19.985 3.060 -35.883 1.00 82.75 408 VAL A O 1
ATOM 3439 N N . PHE A 1 409 ? 21.295 4.776 -36.519 1.00 87.00 409 PHE A N 1
ATOM 3440 C CA . PHE A 1 409 ? 20.628 5.131 -37.768 1.00 87.00 409 PHE A CA 1
ATOM 3441 C C . PHE A 1 409 ? 21.609 5.038 -38.940 1.00 87.00 409 PHE A C 1
ATOM 3443 O O . PHE A 1 409 ? 22.763 5.447 -38.834 1.00 87.00 409 PHE A O 1
ATOM 3450 N N . THR A 1 410 ? 21.164 4.523 -40.081 1.00 88.88 410 THR A N 1
ATOM 3451 C CA . THR A 1 410 ? 21.923 4.551 -41.341 1.00 88.88 410 THR A CA 1
ATOM 3452 C C . THR A 1 410 ? 21.509 5.742 -42.190 1.00 88.88 410 THR A C 1
ATOM 3454 O O . THR A 1 410 ? 20.336 6.088 -42.218 1.00 88.88 410 THR A O 1
ATOM 3457 N N . LEU A 1 411 ? 22.458 6.347 -42.900 1.00 91.81 411 LEU A N 1
ATOM 3458 C CA . LEU A 1 411 ? 22.290 7.572 -43.682 1.00 91.81 411 LEU A CA 1
ATOM 3459 C C . LEU A 1 411 ? 22.775 7.325 -45.114 1.00 91.81 411 LEU A C 1
ATOM 3461 O O . LEU A 1 411 ? 23.880 6.813 -45.306 1.00 91.81 411 LEU A O 1
ATOM 3465 N N . ARG A 1 412 ? 22.008 7.719 -46.129 1.00 91.50 412 ARG A N 1
ATOM 3466 C CA . ARG A 1 412 ? 22.377 7.545 -47.541 1.00 91.50 412 ARG A CA 1
ATOM 3467 C C . ARG A 1 412 ? 22.639 8.878 -48.223 1.00 91.50 412 ARG A C 1
ATOM 3469 O O . ARG A 1 412 ? 21.829 9.796 -48.138 1.00 91.50 412 ARG A O 1
ATOM 3476 N N . LYS A 1 413 ? 23.731 8.958 -48.985 1.00 90.12 413 LYS A N 1
ATOM 3477 C CA . LYS A 1 413 ? 23.991 10.059 -49.924 1.00 90.12 413 LYS A CA 1
ATOM 3478 C C . LYS A 1 413 ? 24.442 9.478 -51.264 1.00 90.12 413 LYS A C 1
ATOM 3480 O O . LYS A 1 413 ? 25.468 8.801 -51.341 1.00 90.12 413 LYS A O 1
ATOM 3485 N N . GLY A 1 414 ? 23.653 9.684 -52.315 1.00 86.88 414 GLY A N 1
ATOM 3486 C CA . GLY A 1 414 ? 23.791 8.969 -53.586 1.00 86.88 414 GLY A CA 1
ATOM 3487 C C . GLY A 1 414 ? 23.648 7.452 -53.407 1.00 86.88 414 GLY A C 1
ATOM 3488 O O . GLY A 1 414 ? 22.716 6.982 -52.764 1.00 86.88 414 GLY A O 1
ATOM 3489 N N . GLN A 1 415 ? 24.591 6.678 -53.953 1.00 81.62 415 GLN A N 1
ATOM 3490 C CA . GLN A 1 415 ? 24.618 5.208 -53.834 1.00 81.62 415 GLN A CA 1
ATOM 3491 C C . GLN A 1 415 ? 25.402 4.697 -52.615 1.00 81.62 415 GLN A C 1
ATOM 3493 O O . GLN A 1 415 ? 25.657 3.499 -52.507 1.00 81.62 415 GLN A O 1
ATOM 3498 N N . LYS A 1 416 ? 25.859 5.588 -51.729 1.00 89.00 416 LYS A N 1
ATOM 3499 C CA . LYS A 1 416 ? 26.687 5.212 -50.583 1.00 89.00 416 LYS A CA 1
ATOM 3500 C C . LYS A 1 416 ? 25.920 5.368 -49.282 1.00 89.00 416 LYS A C 1
ATOM 3502 O O . LYS A 1 416 ? 25.146 6.310 -49.116 1.00 89.00 416 LYS A O 1
ATOM 3507 N N . TRP A 1 417 ? 26.196 4.453 -48.365 1.00 90.44 417 TRP A N 1
ATOM 3508 C CA . TRP A 1 417 ? 25.648 4.387 -47.021 1.00 90.44 417 TRP A CA 1
ATOM 3509 C C . TRP A 1 417 ? 26.702 4.763 -45.985 1.00 90.44 417 TRP A C 1
ATOM 3511 O O . TRP A 1 417 ? 27.900 4.498 -46.149 1.00 90.44 417 TRP A O 1
ATOM 3521 N N . GLY A 1 418 ? 26.233 5.417 -44.933 1.00 92.75 418 GLY A N 1
ATOM 3522 C CA . GLY A 1 418 ? 26.925 5.771 -43.703 1.00 92.75 418 GLY A CA 1
ATOM 3523 C C . GLY A 1 418 ? 26.023 5.452 -42.514 1.00 92.75 418 GLY A C 1
ATOM 3524 O O . GLY A 1 418 ? 24.896 4.993 -42.698 1.00 92.75 418 GLY A O 1
ATOM 3525 N N . PHE A 1 419 ? 26.491 5.678 -41.295 1.00 91.44 419 PHE A N 1
ATOM 3526 C CA . PHE A 1 419 ? 25.664 5.486 -40.104 1.00 91.44 419 PHE A CA 1
ATOM 3527 C C . PHE A 1 419 ? 26.043 6.467 -39.000 1.00 91.44 419 PHE A C 1
ATOM 3529 O O . PHE A 1 419 ? 27.124 7.052 -39.026 1.00 91.44 419 PHE A O 1
ATOM 3536 N N . ILE A 1 420 ? 25.143 6.657 -38.047 1.00 89.31 420 ILE A N 1
ATOM 3537 C CA . ILE A 1 420 ? 25.302 7.532 -36.894 1.00 89.31 420 ILE A CA 1
ATOM 3538 C C . ILE A 1 420 ? 24.540 6.934 -35.714 1.00 89.31 420 ILE A C 1
ATOM 3540 O O . ILE A 1 420 ? 23.464 6.371 -35.896 1.00 89.31 420 ILE A O 1
ATOM 3544 N N . GLY A 1 421 ? 25.088 7.028 -34.511 1.00 82.62 421 GLY A N 1
ATOM 3545 C CA . GLY A 1 421 ? 24.333 6.732 -33.299 1.00 82.62 421 GLY A CA 1
ATOM 3546 C C . GLY A 1 421 ? 23.768 8.005 -32.657 1.00 82.62 421 GLY A C 1
ATOM 3547 O O . GLY A 1 421 ? 24.213 9.109 -32.963 1.00 82.62 421 GLY A O 1
ATOM 3548 N N . VAL A 1 422 ? 22.773 7.861 -31.783 1.00 74.06 422 VAL A N 1
ATOM 3549 C CA . VAL A 1 422 ? 22.063 8.986 -31.135 1.00 74.06 422 VAL A CA 1
ATOM 3550 C C . VAL A 1 422 ? 22.463 9.234 -29.680 1.00 74.06 422 VAL A C 1
ATOM 3552 O O . VAL A 1 422 ? 21.827 10.025 -28.990 1.00 74.06 422 VAL A O 1
ATOM 3555 N N . GLN A 1 423 ? 23.521 8.578 -29.192 1.00 71.19 423 GLN A N 1
ATOM 3556 C CA . GLN A 1 423 ? 24.103 8.894 -27.887 1.00 71.19 423 GLN A CA 1
ATOM 3557 C C . GLN A 1 423 ? 25.105 10.039 -28.027 1.00 71.19 423 GLN A C 1
ATOM 3559 O O . GLN A 1 423 ? 25.654 10.300 -29.096 1.00 71.19 423 GLN A O 1
ATOM 3564 N N . LYS A 1 424 ? 25.370 10.719 -26.910 1.00 63.72 424 LYS A N 1
ATOM 3565 C CA . LYS A 1 424 ? 26.157 11.958 -26.842 1.00 63.72 424 LYS A CA 1
ATOM 3566 C C . LYS A 1 424 ? 27.550 11.883 -27.499 1.00 63.72 424 LYS A C 1
ATOM 3568 O O . LYS A 1 424 ? 28.052 12.926 -27.915 1.00 63.72 424 LYS A O 1
ATOM 3573 N N . GLU A 1 425 ? 28.164 10.700 -27.589 1.00 66.81 425 GLU A N 1
ATOM 3574 C CA . GLU A 1 425 ? 29.517 10.494 -28.146 1.00 66.81 425 GLU A CA 1
ATOM 3575 C C . GLU A 1 425 ? 29.548 9.842 -29.533 1.00 66.81 425 GLU A C 1
ATOM 3577 O O . GLU A 1 425 ? 30.626 9.656 -30.109 1.00 66.81 425 GLU A O 1
ATOM 3582 N N . ASP A 1 426 ? 28.390 9.466 -30.071 1.00 78.62 426 ASP A N 1
ATOM 3583 C CA . ASP A 1 426 ? 28.327 8.744 -31.330 1.00 78.62 426 ASP A CA 1
ATOM 3584 C C . ASP A 1 426 ? 28.730 9.653 -32.496 1.00 78.62 426 ASP A C 1
ATOM 3586 O O . ASP A 1 426 ? 28.316 10.810 -32.598 1.00 78.62 426 ASP A O 1
ATOM 3590 N N . LYS A 1 427 ? 29.573 9.131 -33.395 1.00 82.25 427 LYS A N 1
ATOM 3591 C CA . LYS A 1 427 ? 30.060 9.885 -34.552 1.00 82.25 427 LYS A CA 1
ATOM 3592 C C . LYS A 1 427 ? 29.342 9.465 -35.818 1.00 82.25 427 LYS A C 1
ATOM 3594 O O . LYS A 1 427 ? 29.126 8.282 -36.073 1.00 82.25 427 LYS A O 1
ATOM 3599 N N . LEU A 1 428 ? 29.085 10.459 -36.660 1.00 88.31 428 LEU A N 1
ATOM 3600 C CA . LEU A 1 428 ? 28.718 10.246 -38.046 1.00 88.31 428 LEU A CA 1
ATOM 3601 C C . LEU A 1 428 ? 29.857 9.536 -38.781 1.00 88.31 428 LEU A C 1
ATOM 3603 O O . LEU A 1 428 ? 30.944 10.090 -38.960 1.00 88.31 428 LEU A O 1
ATOM 3607 N N . VAL A 1 429 ? 29.584 8.343 -39.285 1.00 91.31 429 VAL A N 1
ATOM 3608 C CA . VAL A 1 429 ? 30.411 7.710 -40.302 1.00 91.31 429 VAL A CA 1
ATOM 3609 C C . VAL A 1 429 ? 29.832 8.070 -41.661 1.00 91.31 429 VAL A C 1
ATOM 3611 O O . VAL A 1 429 ? 28.788 7.555 -42.058 1.00 91.31 429 VAL A O 1
ATOM 3614 N N . SER A 1 430 ? 30.515 8.975 -42.368 1.00 90.06 430 SER A N 1
ATOM 3615 C CA . SER A 1 430 ? 30.022 9.548 -43.622 1.00 90.06 430 SER A CA 1
ATOM 3616 C C . SER A 1 430 ? 29.699 8.484 -44.677 1.00 90.06 430 SER A C 1
ATOM 3618 O O . SER A 1 430 ? 30.426 7.484 -44.768 1.00 90.06 430 SER A O 1
ATOM 3620 N N . PRO A 1 431 ? 28.682 8.721 -45.528 1.00 93.62 431 PRO A N 1
ATOM 3621 C CA . PRO A 1 431 ? 28.311 7.789 -46.578 1.00 93.62 431 PRO A CA 1
ATOM 3622 C C . PRO A 1 431 ? 29.461 7.454 -47.532 1.00 93.62 431 PRO A C 1
ATOM 3624 O O . PRO A 1 431 ? 29.911 8.286 -48.316 1.00 93.62 431 PRO A O 1
ATOM 3627 N N . GLN A 1 432 ? 29.957 6.220 -47.457 1.00 92.19 432 GLN A N 1
ATOM 3628 C CA . GLN A 1 432 ? 31.057 5.724 -48.297 1.00 92.19 432 GLN A CA 1
ATOM 3629 C C . GLN A 1 432 ? 31.018 4.211 -48.538 1.00 92.19 432 GLN A C 1
ATOM 3631 O O . GLN A 1 432 ? 31.855 3.684 -49.281 1.00 92.19 432 GLN A O 1
ATOM 3636 N N . PHE A 1 433 ? 30.101 3.514 -47.870 1.00 88.56 433 PHE A N 1
ATOM 3637 C CA . PHE A 1 433 ? 29.953 2.070 -47.939 1.00 88.56 433 PHE A CA 1
ATOM 3638 C C . PHE A 1 433 ? 28.908 1.713 -48.978 1.00 88.56 433 PHE A C 1
ATOM 3640 O O . PHE A 1 433 ? 27.969 2.465 -49.215 1.00 88.56 433 PHE A O 1
ATOM 3647 N N . ASP A 1 434 ? 29.087 0.563 -49.607 1.00 82.62 434 ASP A N 1
ATOM 3648 C CA . ASP A 1 434 ? 28.074 0.010 -50.501 1.00 82.62 434 ASP A CA 1
ATOM 3649 C C . ASP A 1 434 ? 26.882 -0.506 -49.692 1.00 82.62 434 ASP A C 1
ATOM 3651 O O . ASP A 1 434 ? 25.759 -0.523 -50.182 1.00 82.62 434 ASP A O 1
ATOM 3655 N N . TYR A 1 435 ? 27.136 -0.923 -48.447 1.00 78.62 435 TYR A N 1
ATOM 3656 C CA . TYR A 1 435 ? 26.160 -1.607 -47.616 1.00 78.62 435 TYR A CA 1
ATOM 3657 C C . TYR A 1 435 ? 26.515 -1.549 -46.120 1.00 78.62 435 TYR A C 1
ATOM 3659 O O . TYR A 1 435 ? 27.698 -1.536 -45.776 1.00 78.62 435 TYR A O 1
ATOM 3667 N N . ILE A 1 436 ? 25.514 -1.526 -45.234 1.00 81.31 436 ILE A N 1
ATOM 3668 C CA . ILE A 1 436 ? 25.683 -1.504 -43.773 1.00 81.31 436 ILE A CA 1
ATOM 3669 C C . ILE A 1 436 ? 24.658 -2.443 -43.128 1.00 81.31 436 ILE A C 1
ATOM 3671 O O . ILE A 1 436 ? 23.481 -2.382 -43.459 1.00 81.31 436 ILE A O 1
ATOM 3675 N N . GLU A 1 437 ? 25.097 -3.276 -42.187 1.00 75.56 437 GLU A N 1
ATOM 3676 C CA . GLU A 1 437 ? 24.242 -4.150 -41.379 1.00 75.56 437 GLU A CA 1
ATOM 3677 C C . GLU A 1 437 ? 24.619 -4.095 -39.898 1.00 75.56 437 GLU A C 1
ATOM 3679 O O . GLU A 1 437 ? 25.706 -3.659 -39.521 1.00 75.56 437 GLU A O 1
ATOM 3684 N N . TYR A 1 438 ? 23.741 -4.609 -39.049 1.00 69.31 438 TYR A N 1
ATOM 3685 C CA . TYR A 1 438 ? 23.981 -4.741 -37.617 1.00 69.31 438 TYR A CA 1
ATOM 3686 C C . TYR A 1 438 ? 24.399 -6.156 -37.234 1.00 69.31 438 TYR A C 1
ATOM 3688 O O . TYR A 1 438 ? 23.895 -7.137 -37.776 1.00 69.31 438 TYR A O 1
ATOM 3696 N N . LEU A 1 439 ? 25.272 -6.256 -36.238 1.00 64.31 439 LEU A N 1
ATOM 3697 C CA . LEU A 1 439 ? 25.744 -7.507 -35.662 1.00 64.31 439 LEU A CA 1
ATOM 3698 C C . LEU A 1 439 ? 25.099 -7.705 -34.281 1.00 64.31 439 LEU A C 1
ATOM 3700 O O . LEU A 1 439 ? 25.224 -6.849 -33.407 1.00 64.31 439 LEU A O 1
ATOM 3704 N N . SER A 1 440 ? 24.435 -8.844 -34.071 1.00 47.03 440 SER A N 1
ATOM 3705 C CA . SER A 1 440 ? 23.784 -9.202 -32.800 1.00 47.03 440 SER A CA 1
ATOM 3706 C C . SER A 1 440 ? 24.770 -9.252 -31.618 1.00 47.03 440 SER A C 1
ATOM 3708 O O . SER A 1 440 ? 25.797 -9.925 -31.718 1.00 47.03 440 SER A O 1
ATOM 3710 N N . GLY A 1 441 ? 24.441 -8.586 -30.501 1.00 52.28 441 GLY A N 1
ATOM 3711 C CA . GLY A 1 441 ? 25.189 -8.581 -29.231 1.00 52.28 441 GLY A CA 1
ATOM 3712 C C . GLY A 1 441 ? 24.839 -7.366 -28.354 1.00 52.28 441 GLY A C 1
ATOM 3713 O O . GLY A 1 441 ? 24.260 -6.405 -28.862 1.00 52.28 441 GLY A O 1
ATOM 3714 N N . ASP A 1 442 ? 25.217 -7.388 -27.069 1.00 45.09 442 ASP A N 1
ATOM 3715 C CA . ASP A 1 442 ? 24.790 -6.417 -26.033 1.00 45.09 442 ASP A CA 1
ATOM 3716 C C . ASP A 1 442 ? 25.111 -4.938 -26.341 1.00 45.09 442 ASP A C 1
ATOM 3718 O O . ASP A 1 442 ? 24.537 -4.038 -25.735 1.00 45.09 442 ASP A O 1
ATOM 3722 N N . PHE A 1 443 ? 25.972 -4.659 -27.328 1.00 51.34 443 PHE A N 1
ATOM 3723 C CA . PHE A 1 443 ? 26.552 -3.328 -27.544 1.00 51.34 443 PHE A CA 1
ATOM 3724 C C . PHE A 1 443 ? 26.410 -2.765 -28.966 1.00 51.34 443 PHE A C 1
ATOM 3726 O O . PHE A 1 443 ? 26.978 -1.731 -29.283 1.00 51.34 443 PHE A O 1
ATOM 3733 N N . GLY A 1 444 ? 25.632 -3.399 -29.846 1.00 53.44 444 GLY A N 1
ATOM 3734 C CA . GLY A 1 444 ? 25.243 -2.790 -31.124 1.00 53.44 444 GLY A CA 1
ATOM 3735 C C . GLY A 1 444 ? 26.355 -2.520 -32.146 1.00 53.44 444 GLY A C 1
ATOM 3736 O O . GLY A 1 444 ? 26.474 -1.421 -32.685 1.00 53.44 444 GLY A O 1
ATOM 3737 N N . ASN A 1 445 ? 27.146 -3.545 -32.455 1.00 73.88 445 ASN A N 1
ATOM 3738 C CA . ASN A 1 445 ? 28.179 -3.482 -33.490 1.00 73.88 445 ASN A CA 1
ATOM 3739 C C . ASN A 1 445 ? 27.567 -3.388 -34.904 1.00 73.88 445 ASN A C 1
ATOM 3741 O O . ASN A 1 445 ? 26.526 -3.977 -35.186 1.00 73.88 445 ASN A O 1
ATOM 3745 N N . VAL A 1 446 ? 28.249 -2.699 -35.819 1.00 76.75 446 VAL A N 1
ATOM 3746 C CA . VAL A 1 446 ? 27.806 -2.425 -37.195 1.00 76.75 446 VAL A CA 1
ATOM 3747 C C . VAL A 1 446 ? 28.835 -2.973 -38.187 1.00 76.75 446 VAL A C 1
ATOM 3749 O O . VAL A 1 446 ? 30.011 -2.629 -38.127 1.00 76.75 446 VAL A O 1
ATOM 3752 N N . ALA A 1 447 ? 28.437 -3.819 -39.130 1.00 79.50 447 ALA A N 1
ATOM 3753 C CA . ALA A 1 447 ? 29.294 -4.246 -40.233 1.00 79.50 447 ALA A CA 1
ATOM 3754 C C . ALA A 1 447 ? 29.031 -3.386 -41.476 1.00 79.50 447 ALA A C 1
ATOM 3756 O O . ALA A 1 447 ? 27.926 -3.335 -42.001 1.00 79.50 447 ALA A O 1
ATOM 3757 N N . CYS A 1 448 ? 30.070 -2.710 -41.962 1.00 83.62 448 CYS A N 1
ATOM 3758 C CA . CYS A 1 448 ? 30.025 -1.844 -43.137 1.00 83.62 448 CYS A CA 1
ATOM 3759 C C . CYS A 1 448 ? 30.829 -2.466 -44.279 1.00 83.62 448 CYS A C 1
ATOM 3761 O O . CYS A 1 448 ? 31.991 -2.828 -44.111 1.00 83.62 448 CYS A O 1
ATOM 3763 N N . TYR A 1 449 ? 30.248 -2.557 -45.465 1.00 79.06 449 TYR A N 1
ATOM 3764 C CA . TYR A 1 449 ? 30.839 -3.239 -46.607 1.00 79.06 449 TYR A CA 1
ATOM 3765 C C . TYR A 1 449 ? 31.270 -2.230 -47.667 1.00 79.06 449 TYR A C 1
ATOM 3767 O O . TYR A 1 449 ? 30.487 -1.390 -48.109 1.00 79.06 449 TYR A O 1
ATOM 3775 N N . LYS A 1 450 ? 32.530 -2.324 -48.098 1.00 82.69 450 LYS A N 1
ATOM 3776 C CA . LYS A 1 450 ? 33.104 -1.519 -49.185 1.00 82.69 450 LYS A CA 1
ATOM 3777 C C . LYS A 1 450 ? 33.836 -2.442 -50.149 1.00 82.69 450 LYS A C 1
ATOM 3779 O O . LYS A 1 450 ? 34.754 -3.149 -49.737 1.00 82.69 450 LYS A O 1
ATOM 3784 N N . ASN A 1 451 ? 33.440 -2.465 -51.418 1.00 77.88 451 ASN A N 1
ATOM 3785 C CA . ASN A 1 451 ? 33.984 -3.350 -52.451 1.00 77.88 451 ASN A CA 1
ATOM 3786 C C . ASN A 1 451 ? 34.006 -4.830 -52.013 1.00 77.88 451 ASN A C 1
ATOM 3788 O O . ASN A 1 451 ? 35.031 -5.503 -52.126 1.00 77.88 451 ASN A O 1
ATOM 3792 N N . LYS A 1 452 ? 32.887 -5.328 -51.464 1.00 64.31 452 LYS A N 1
ATOM 3793 C CA . LYS A 1 452 ? 32.726 -6.696 -50.916 1.00 64.31 452 LYS A CA 1
ATOM 3794 C C . LYS A 1 452 ? 33.605 -7.039 -49.700 1.00 64.31 452 LYS A C 1
ATOM 3796 O O . LYS A 1 452 ? 33.579 -8.178 -49.244 1.00 64.31 452 LYS A O 1
ATOM 3801 N N . LYS A 1 453 ? 34.364 -6.086 -49.145 1.00 67.88 453 LYS A N 1
ATOM 3802 C CA . LYS A 1 453 ? 35.102 -6.266 -47.886 1.00 67.88 453 LYS A CA 1
ATOM 3803 C C . LYS A 1 453 ? 34.291 -5.705 -46.724 1.00 67.88 453 LYS A C 1
ATOM 3805 O O . LYS A 1 453 ? 33.940 -4.526 -46.743 1.00 67.88 453 LYS A O 1
ATOM 3810 N N . ALA A 1 454 ? 34.029 -6.542 -45.724 1.00 75.19 454 ALA A N 1
ATOM 3811 C CA . ALA A 1 454 ? 33.396 -6.132 -44.478 1.00 75.19 454 ALA A CA 1
ATOM 3812 C C . ALA A 1 454 ? 34.419 -5.449 -43.560 1.00 75.19 454 ALA A C 1
ATOM 3814 O O . ALA A 1 454 ? 35.505 -5.973 -43.314 1.00 75.19 454 ALA A O 1
ATOM 3815 N N . ILE A 1 455 ? 34.053 -4.288 -43.035 1.00 80.88 455 ILE A N 1
ATOM 3816 C CA . ILE A 1 455 ? 34.765 -3.552 -41.998 1.00 80.88 455 ILE A CA 1
ATOM 3817 C C . ILE A 1 455 ? 33.786 -3.427 -40.839 1.00 80.88 455 ILE A C 1
ATOM 3819 O O . ILE A 1 455 ? 32.706 -2.863 -40.992 1.00 80.88 455 ILE A O 1
ATOM 3823 N N . LYS A 1 456 ? 34.143 -3.985 -39.686 1.00 80.50 456 LYS A N 1
ATOM 3824 C CA . LYS A 1 456 ? 33.302 -3.907 -38.494 1.00 80.50 456 LYS A CA 1
ATOM 3825 C C . LYS A 1 456 ? 33.564 -2.599 -37.761 1.00 80.50 456 LYS A C 1
ATOM 3827 O O . LYS A 1 456 ? 34.710 -2.165 -37.656 1.00 80.50 456 LYS A O 1
ATOM 3832 N N . TYR A 1 457 ? 32.502 -2.014 -37.242 1.00 80.25 457 TYR A N 1
ATOM 3833 C CA . TYR A 1 457 ? 32.486 -0.787 -36.476 1.00 80.25 457 TYR A CA 1
ATOM 3834 C C . TYR A 1 457 ? 31.707 -0.985 -35.174 1.00 80.25 457 TYR A C 1
ATOM 3836 O O . TYR A 1 457 ? 30.756 -1.759 -35.113 1.00 80.25 457 TYR A O 1
ATOM 3844 N N . PHE A 1 458 ? 32.107 -0.266 -34.141 1.00 75.19 458 PHE A N 1
ATOM 3845 C CA . PHE A 1 458 ? 31.292 0.013 -32.969 1.00 75.19 458 PHE A CA 1
ATOM 3846 C C . PHE A 1 458 ? 30.220 1.063 -33.318 1.00 75.19 458 PHE A C 1
ATOM 3848 O O . PHE A 1 458 ? 30.403 1.824 -34.275 1.00 75.19 458 PHE A O 1
ATOM 3855 N N . ARG A 1 459 ? 29.113 1.138 -32.561 1.00 73.88 459 ARG A N 1
ATOM 3856 C CA . ARG A 1 459 ? 28.026 2.114 -32.815 1.00 73.88 459 ARG A CA 1
ATOM 3857 C C . ARG A 1 459 ? 28.520 3.568 -32.818 1.00 73.88 459 ARG A C 1
ATOM 3859 O O . ARG A 1 459 ? 28.015 4.374 -33.592 1.00 73.88 459 ARG A O 1
ATOM 3866 N N . ASN A 1 460 ? 29.567 3.881 -32.057 1.00 74.81 460 ASN A N 1
ATOM 3867 C CA . ASN A 1 460 ? 30.183 5.211 -32.037 1.00 74.81 460 ASN A CA 1
ATOM 3868 C C . ASN A 1 460 ? 30.995 5.558 -33.306 1.00 74.81 460 ASN A C 1
ATOM 3870 O O . ASN A 1 460 ? 31.597 6.631 -33.373 1.00 74.81 460 ASN A O 1
ATOM 3874 N N . GLY A 1 461 ? 31.069 4.657 -34.293 1.00 77.69 461 GLY A N 1
ATOM 3875 C CA . GLY A 1 461 ? 31.761 4.883 -35.561 1.00 77.69 461 GLY A CA 1
ATOM 3876 C C . GLY A 1 461 ? 33.235 4.469 -35.595 1.00 77.69 461 GLY A C 1
ATOM 3877 O O . GLY A 1 461 ? 33.909 4.693 -36.605 1.00 77.69 461 GLY A O 1
ATOM 3878 N N . SER A 1 462 ? 33.773 3.858 -34.534 1.00 79.81 462 SER A N 1
ATOM 3879 C CA . SER A 1 462 ? 35.164 3.373 -34.501 1.00 79.81 462 SER A CA 1
ATOM 3880 C C . SER A 1 462 ? 35.305 1.934 -35.028 1.00 79.81 462 SER A C 1
ATOM 3882 O O . SER A 1 462 ? 34.410 1.120 -34.847 1.00 79.81 462 SER A O 1
ATOM 3884 N N . LYS A 1 463 ? 36.404 1.605 -35.729 1.00 81.19 463 LYS A N 1
ATOM 3885 C CA . LYS A 1 463 ? 36.623 0.266 -36.324 1.00 81.19 463 LYS A CA 1
ATOM 3886 C C . LYS A 1 463 ? 36.949 -0.787 -35.253 1.00 81.19 463 LYS A C 1
ATOM 3888 O O . LYS A 1 463 ? 37.737 -0.505 -34.354 1.00 81.19 463 LYS A O 1
ATOM 3893 N N . ILE A 1 464 ? 36.420 -2.001 -35.406 1.00 69.38 464 ILE A N 1
ATOM 3894 C CA . ILE A 1 464 ? 36.707 -3.156 -34.539 1.00 69.38 464 ILE A CA 1
ATOM 3895 C C . ILE A 1 464 ? 37.968 -3.875 -35.033 1.00 69.38 464 ILE A C 1
ATOM 3897 O O . ILE A 1 464 ? 38.014 -4.326 -36.180 1.00 69.38 464 ILE A O 1
ATOM 3901 N N . ASP A 1 465 ? 38.963 -4.018 -34.156 1.00 61.75 465 ASP A N 1
ATOM 3902 C CA . ASP A 1 465 ? 40.157 -4.843 -34.366 1.00 61.75 465 ASP A CA 1
ATOM 3903 C C . ASP A 1 465 ? 39.958 -6.222 -33.704 1.00 61.75 465 ASP A C 1
ATOM 3905 O O . ASP A 1 465 ? 39.661 -6.322 -32.514 1.00 61.75 465 ASP A O 1
ATOM 3909 N N . LEU A 1 466 ? 40.069 -7.307 -34.479 1.00 48.66 466 LEU A N 1
ATOM 3910 C CA . LEU A 1 466 ? 39.768 -8.676 -34.028 1.00 48.66 466 LEU A CA 1
ATOM 3911 C C . LEU A 1 466 ? 40.752 -9.189 -32.962 1.00 48.66 466 LEU A C 1
ATOM 3913 O O . LEU A 1 466 ? 40.390 -10.073 -32.188 1.00 48.66 466 LEU A O 1
ATOM 3917 N N . ILE A 1 467 ? 41.950 -8.602 -32.864 1.00 48.12 467 ILE A N 1
ATOM 3918 C CA . ILE A 1 467 ? 42.963 -8.948 -31.849 1.00 48.12 467 ILE A CA 1
ATOM 3919 C C . ILE A 1 467 ? 42.467 -8.609 -30.426 1.00 48.12 467 ILE A C 1
ATOM 3921 O O . ILE A 1 467 ? 42.884 -9.214 -29.437 1.00 48.12 467 ILE A O 1
ATOM 3925 N N . THR A 1 468 ? 41.523 -7.673 -30.290 1.00 48.78 468 THR A N 1
ATOM 3926 C CA . THR A 1 468 ? 40.998 -7.227 -28.991 1.00 48.78 468 THR A CA 1
ATOM 3927 C C . THR A 1 468 ? 40.018 -8.230 -28.354 1.00 48.78 468 THR A C 1
ATOM 3929 O O . THR A 1 468 ? 39.911 -8.263 -27.131 1.00 48.78 468 THR A O 1
ATOM 3932 N N . LEU A 1 469 ? 39.369 -9.107 -29.137 1.00 46.69 469 LEU A N 1
ATOM 3933 C CA . LEU A 1 469 ? 38.374 -10.082 -28.648 1.00 46.69 469 LEU A CA 1
ATOM 3934 C C . LEU A 1 469 ? 38.981 -11.256 -27.855 1.00 46.69 469 LEU A C 1
ATOM 3936 O O . LEU A 1 469 ? 38.362 -11.738 -26.909 1.00 46.69 469 LEU A O 1
ATOM 3940 N N . GLU A 1 470 ? 40.207 -11.697 -28.154 1.00 45.16 470 GLU A N 1
ATOM 3941 C CA . GLU A 1 470 ? 40.879 -12.739 -27.350 1.00 45.16 470 GLU A CA 1
ATOM 3942 C C . GLU A 1 470 ? 41.291 -12.231 -25.959 1.00 45.16 470 GLU A C 1
ATOM 3944 O O . GLU A 1 470 ? 41.248 -12.972 -24.974 1.00 45.16 470 GLU A O 1
ATOM 3949 N N . ASN A 1 471 ? 41.600 -10.936 -25.842 1.00 49.97 471 ASN A N 1
ATOM 3950 C CA . ASN A 1 471 ? 41.911 -10.288 -24.566 1.00 49.97 471 ASN A CA 1
ATOM 3951 C C . ASN A 1 471 ? 40.690 -10.157 -23.629 1.00 49.97 471 ASN A C 1
ATOM 3953 O O . ASN A 1 471 ? 40.875 -9.920 -22.431 1.00 49.97 471 ASN A O 1
ATOM 3957 N N . GLN A 1 472 ? 39.463 -10.330 -24.141 1.00 53.19 472 GLN A N 1
ATOM 3958 C CA . GLN A 1 472 ? 38.205 -10.165 -23.394 1.00 53.19 472 GLN A CA 1
ATOM 3959 C C . GLN A 1 472 ? 37.845 -11.371 -22.513 1.00 53.19 472 GLN A C 1
ATOM 3961 O O . GLN A 1 472 ? 37.109 -11.218 -21.543 1.00 53.19 472 GLN A O 1
ATOM 3966 N N . LYS A 1 473 ? 38.421 -12.559 -22.752 1.00 54.00 473 LYS A N 1
ATOM 3967 C CA . LYS A 1 473 ? 38.110 -13.791 -21.993 1.00 54.00 473 LYS A CA 1
ATOM 3968 C C . LYS A 1 473 ? 38.540 -13.759 -20.510 1.00 54.00 473 LYS A C 1
ATOM 3970 O O . LYS A 1 473 ? 38.257 -14.700 -19.774 1.00 54.00 473 LYS A O 1
ATOM 3975 N N . TYR A 1 474 ? 39.228 -12.698 -20.075 1.00 57.78 474 TYR A N 1
ATOM 3976 C CA . TYR A 1 474 ? 39.869 -12.580 -18.757 1.00 57.78 474 TYR A CA 1
ATOM 3977 C C . TYR A 1 474 ? 39.428 -11.358 -17.929 1.00 57.78 474 TYR A C 1
ATOM 3979 O O . TYR A 1 474 ? 40.030 -11.103 -16.883 1.00 57.78 474 TYR A O 1
ATOM 3987 N N . LYS A 1 475 ? 38.427 -10.588 -18.380 1.00 70.31 475 LYS A N 1
ATOM 3988 C CA . LYS A 1 475 ? 37.921 -9.400 -17.670 1.00 70.31 475 LYS A CA 1
ATOM 3989 C C . LYS A 1 475 ? 36.666 -9.735 -16.858 1.00 70.31 475 LYS A C 1
ATOM 3991 O O . LYS A 1 475 ? 35.775 -10.418 -17.355 1.00 70.31 475 LYS A O 1
ATOM 3996 N N . LYS A 1 476 ? 36.587 -9.251 -15.615 1.00 74.50 476 LYS A N 1
ATOM 3997 C CA . LYS A 1 476 ? 35.367 -9.263 -14.787 1.00 74.50 476 LYS A CA 1
ATOM 3998 C C . LYS A 1 476 ? 34.806 -7.847 -14.703 1.00 74.50 476 LYS A C 1
ATOM 4000 O O . LYS A 1 476 ? 35.544 -6.938 -14.348 1.00 74.50 476 LYS A O 1
ATOM 4005 N N . TYR A 1 477 ? 33.530 -7.648 -15.011 1.00 74.38 477 TYR A N 1
ATOM 4006 C CA . TYR A 1 477 ? 32.905 -6.321 -15.009 1.00 74.38 477 TYR A CA 1
ATOM 4007 C C . TYR A 1 477 ? 32.196 -6.039 -13.684 1.00 74.38 477 TYR A C 1
ATOM 4009 O O . TYR A 1 477 ? 31.624 -6.948 -13.082 1.00 74.38 477 TYR A O 1
ATOM 4017 N N . LYS A 1 478 ? 32.248 -4.784 -13.223 1.00 65.81 478 LYS A N 1
ATOM 4018 C CA . LYS A 1 478 ? 31.634 -4.350 -11.962 1.00 65.81 478 LYS A CA 1
ATOM 4019 C C . LYS A 1 478 ? 30.314 -3.615 -12.230 1.00 65.81 478 LYS A C 1
ATOM 4021 O O . LYS A 1 478 ? 30.320 -2.571 -12.888 1.00 65.81 478 LYS A O 1
ATOM 4026 N N . SER A 1 479 ? 29.206 -4.143 -11.703 1.00 55.84 479 SER A N 1
ATOM 4027 C CA . SER A 1 479 ? 27.890 -3.485 -11.669 1.00 55.84 479 SER A CA 1
ATOM 4028 C C . SER A 1 479 ? 27.916 -2.235 -10.783 1.00 55.84 479 SER A C 1
ATOM 4030 O O . SER A 1 479 ? 28.722 -2.122 -9.855 1.00 55.84 479 SER A O 1
ATOM 4032 N N . SER A 1 480 ? 27.043 -1.268 -11.080 1.00 53.56 480 SER A N 1
ATOM 4033 C CA . SER A 1 480 ? 26.834 -0.041 -10.298 1.00 53.56 480 SER A CA 1
ATOM 4034 C C . SER A 1 480 ? 26.065 -0.335 -8.994 1.00 53.56 480 SER A C 1
ATOM 4036 O O . SER A 1 480 ? 24.945 0.137 -8.777 1.00 53.56 480 SER A O 1
ATOM 4038 N N . ASP A 1 481 ? 26.661 -1.164 -8.135 1.00 44.47 481 ASP A N 1
ATOM 4039 C CA . ASP A 1 481 ? 26.065 -1.656 -6.891 1.00 44.47 481 ASP A CA 1
ATOM 4040 C C . ASP A 1 481 ? 26.369 -0.732 -5.699 1.00 44.47 481 ASP A C 1
ATOM 4042 O O . ASP A 1 481 ? 27.451 -0.786 -5.115 1.00 44.47 481 ASP A O 1
ATOM 4046 N N . GLU A 1 482 ? 25.371 0.049 -5.281 1.00 39.06 482 GLU A N 1
ATOM 4047 C CA . GLU A 1 482 ? 25.131 0.364 -3.864 1.00 39.06 482 GLU A CA 1
ATOM 4048 C C . GLU A 1 482 ? 23.668 -0.001 -3.495 1.00 39.06 482 GLU A C 1
ATOM 4050 O O . GLU A 1 482 ? 22.782 0.138 -4.347 1.00 39.06 482 GLU A O 1
ATOM 4055 N N . PRO A 1 483 ? 23.382 -0.501 -2.269 1.00 36.41 483 PRO A N 1
ATOM 4056 C CA . PRO A 1 483 ? 22.086 -1.111 -1.928 1.00 36.41 483 PRO A CA 1
ATOM 4057 C C . PRO A 1 483 ? 21.000 -0.180 -1.303 1.00 36.41 483 PRO A C 1
ATOM 4059 O O . PRO A 1 483 ? 21.212 0.359 -0.223 1.00 36.41 483 PRO A O 1
ATOM 4062 N N . ASN A 1 484 ? 19.794 -0.188 -1.924 1.00 42.44 484 ASN A N 1
ATOM 4063 C CA . ASN A 1 484 ? 18.379 -0.215 -1.412 1.00 42.44 484 ASN A CA 1
ATOM 4064 C C . ASN A 1 484 ? 17.705 1.013 -0.700 1.00 42.44 484 ASN A C 1
ATOM 4066 O O . ASN A 1 484 ? 18.400 1.728 0.013 1.00 42.44 484 ASN A O 1
ATOM 4070 N N . PRO A 1 485 ? 16.356 1.268 -0.809 1.00 31.81 485 PRO A N 1
ATOM 4071 C CA . PRO A 1 485 ? 15.271 0.333 -0.448 1.00 31.81 485 PRO A CA 1
ATOM 4072 C C . PRO A 1 485 ? 13.972 0.406 -1.303 1.00 31.81 485 PRO A C 1
ATOM 4074 O O . PRO A 1 485 ? 12.899 0.544 -0.734 1.00 31.81 485 PRO A O 1
ATOM 4077 N N . TYR A 1 486 ? 13.997 0.308 -2.637 1.00 32.59 486 TYR A N 1
ATOM 4078 C CA . TYR A 1 486 ? 12.768 0.059 -3.424 1.00 32.59 486 TYR A CA 1
ATOM 4079 C C . TYR A 1 486 ? 13.084 -0.759 -4.679 1.00 32.59 486 TYR A C 1
ATOM 4081 O O . TYR A 1 486 ? 13.802 -0.319 -5.570 1.00 32.59 486 TYR A O 1
ATOM 4089 N N . SER A 1 487 ? 12.532 -1.965 -4.760 1.00 39.22 487 SER A N 1
ATOM 4090 C CA . SER A 1 487 ? 12.616 -2.837 -5.928 1.00 39.22 487 SER A CA 1
ATOM 4091 C C . SER A 1 487 ? 11.633 -2.385 -7.020 1.00 39.22 487 SER A C 1
ATOM 4093 O O . SER A 1 487 ? 10.448 -2.703 -6.908 1.00 39.22 487 SER A O 1
ATOM 4095 N N . ASN A 1 488 ? 12.099 -1.647 -8.044 1.00 32.62 488 ASN A N 1
ATOM 4096 C CA . ASN A 1 488 ? 11.682 -1.800 -9.457 1.00 32.62 488 ASN A CA 1
ATOM 4097 C C . ASN A 1 488 ? 12.365 -0.825 -10.460 1.00 32.62 488 ASN A C 1
ATOM 4099 O O . ASN A 1 488 ? 12.436 0.376 -10.229 1.00 32.62 488 ASN A O 1
ATOM 4103 N N . ILE A 1 489 ? 12.744 -1.394 -11.619 1.00 37.97 489 ILE A N 1
ATOM 4104 C CA . ILE A 1 489 ? 12.776 -0.891 -13.021 1.00 37.97 489 ILE A CA 1
ATOM 4105 C C . ILE A 1 489 ? 13.711 0.272 -13.451 1.00 37.97 489 ILE A C 1
ATOM 4107 O O . ILE A 1 489 ? 13.971 0.384 -14.647 1.00 37.97 489 ILE A O 1
ATOM 4111 N N . ASN A 1 490 ? 14.346 1.050 -12.574 1.00 37.47 490 ASN A N 1
ATOM 4112 C CA . ASN A 1 490 ? 15.202 2.173 -13.033 1.00 37.47 490 ASN A CA 1
ATOM 4113 C C . ASN A 1 490 ? 16.650 1.825 -13.451 1.00 37.47 490 ASN A C 1
ATOM 4115 O O . ASN A 1 490 ? 17.511 2.704 -13.478 1.00 37.47 490 ASN A O 1
ATOM 4119 N N . ASP A 1 491 ? 16.945 0.591 -13.869 1.00 35.38 491 ASP A N 1
ATOM 4120 C CA . ASP A 1 491 ? 18.293 0.261 -14.372 1.00 35.38 491 ASP A CA 1
ATOM 4121 C C . ASP A 1 491 ? 18.652 0.989 -15.689 1.00 35.38 491 ASP A C 1
ATOM 4123 O O . ASP A 1 491 ? 19.825 1.052 -16.045 1.00 35.38 491 ASP A O 1
ATOM 4127 N N . LEU A 1 492 ? 17.682 1.619 -16.373 1.00 35.56 492 LEU A N 1
ATOM 4128 C CA . LEU A 1 492 ? 17.918 2.476 -17.547 1.00 35.56 492 LEU A CA 1
ATOM 4129 C C . LEU A 1 492 ? 18.403 3.897 -17.200 1.00 35.56 492 LEU A C 1
ATOM 4131 O O . LEU A 1 492 ? 19.192 4.451 -17.956 1.00 35.56 492 LEU A O 1
ATOM 4135 N N . GLU A 1 493 ? 18.023 4.475 -16.054 1.00 39.28 493 GLU A N 1
ATOM 4136 C CA . GLU A 1 493 ? 18.481 5.828 -15.668 1.00 39.28 493 GLU A CA 1
ATOM 4137 C C . GLU A 1 493 ? 19.969 5.846 -15.281 1.00 39.28 493 GLU A C 1
ATOM 4139 O O . GLU A 1 493 ? 20.651 6.856 -15.447 1.00 39.28 493 GLU A O 1
ATOM 4144 N N . LYS A 1 494 ? 20.508 4.710 -14.814 1.00 40.06 494 LYS A N 1
ATOM 4145 C CA . LYS A 1 494 ? 21.941 4.561 -14.510 1.00 40.06 494 LYS A CA 1
ATOM 4146 C C . LYS A 1 494 ? 22.816 4.463 -15.768 1.00 40.06 494 LYS A C 1
ATOM 4148 O O . LYS A 1 494 ? 24.010 4.746 -15.680 1.00 40.06 494 LYS A O 1
ATOM 4153 N N . ILE A 1 495 ? 22.244 4.065 -16.910 1.00 39.97 495 ILE A N 1
ATOM 4154 C CA . ILE A 1 495 ? 22.956 3.903 -18.191 1.00 39.97 495 ILE A CA 1
ATOM 4155 C C . ILE A 1 495 ? 23.222 5.266 -18.858 1.00 39.97 495 ILE A C 1
ATOM 4157 O O . ILE A 1 495 ? 24.199 5.397 -19.590 1.00 39.97 495 ILE A O 1
ATOM 4161 N N . ASP A 1 496 ? 22.433 6.302 -18.551 1.00 45.56 496 ASP A N 1
ATOM 4162 C CA . ASP A 1 496 ? 22.594 7.633 -19.158 1.00 45.56 496 ASP A CA 1
ATOM 4163 C C . ASP A 1 496 ? 23.689 8.510 -18.505 1.00 45.56 496 ASP A C 1
ATOM 4165 O O . ASP A 1 496 ? 24.172 9.450 -19.142 1.00 45.56 496 ASP A O 1
ATOM 4169 N N . GLU A 1 497 ? 24.122 8.236 -17.262 1.00 53.75 497 GLU A N 1
ATOM 4170 C CA . GLU A 1 497 ? 25.150 9.059 -16.583 1.00 53.75 497 GLU A CA 1
ATOM 4171 C C . GLU A 1 497 ? 26.602 8.643 -16.897 1.00 53.75 497 GLU A C 1
ATOM 4173 O O . GLU A 1 497 ? 27.492 9.498 -16.829 1.00 53.75 497 GLU A O 1
ATOM 4178 N N . PHE A 1 498 ? 26.851 7.365 -17.218 1.00 63.62 498 PHE A N 1
ATOM 4179 C CA . PHE A 1 498 ? 28.198 6.801 -17.388 1.00 63.62 498 PHE A CA 1
ATOM 4180 C C . PHE A 1 498 ? 28.366 6.088 -18.717 1.00 63.62 498 PHE A C 1
ATOM 4182 O O . PHE A 1 498 ? 27.689 5.101 -18.962 1.00 63.62 498 PHE A O 1
ATOM 4189 N N . ASP A 1 499 ? 29.339 6.519 -19.515 1.00 66.81 499 ASP A N 1
ATOM 4190 C CA . ASP A 1 499 ? 29.621 6.002 -20.853 1.00 66.81 499 ASP A CA 1
ATOM 4191 C C . ASP A 1 499 ? 30.751 4.951 -20.933 1.00 66.81 499 ASP A C 1
ATOM 4193 O O . ASP A 1 499 ? 31.194 4.552 -22.020 1.00 66.81 499 ASP A O 1
ATOM 4197 N N . ARG A 1 500 ? 31.281 4.552 -19.773 1.00 80.31 500 ARG A N 1
ATOM 4198 C CA . ARG A 1 500 ? 32.333 3.540 -19.614 1.00 80.31 500 ARG A CA 1
ATOM 4199 C C . ARG A 1 500 ? 31.944 2.553 -18.532 1.00 80.31 500 ARG A C 1
ATOM 4201 O O . ARG A 1 500 ? 31.245 2.896 -17.579 1.00 80.31 500 ARG A O 1
ATOM 4208 N N . VAL A 1 501 ? 32.493 1.351 -18.640 1.00 77.94 501 VAL A N 1
ATOM 4209 C CA . VAL A 1 501 ? 32.292 0.271 -17.677 1.00 77.94 501 VAL A CA 1
ATOM 4210 C C . VAL A 1 501 ? 33.614 -0.051 -16.992 1.00 77.94 501 VAL A C 1
ATOM 4212 O O . VAL A 1 501 ? 34.663 -0.154 -17.629 1.00 77.94 501 VAL A O 1
ATOM 4215 N N . VAL A 1 502 ? 33.571 -0.230 -15.672 1.00 83.31 502 VAL A N 1
ATOM 4216 C CA . VAL A 1 502 ? 34.742 -0.647 -14.894 1.00 83.31 502 VAL A CA 1
ATOM 4217 C C . VAL A 1 502 ? 34.959 -2.152 -15.053 1.00 83.31 502 VAL A C 1
ATOM 4219 O O . VAL A 1 502 ? 34.070 -2.949 -14.735 1.00 83.31 502 VAL A O 1
ATOM 4222 N N . PHE A 1 503 ? 36.160 -2.547 -15.481 1.00 86.62 503 PHE A N 1
ATOM 4223 C CA . PHE A 1 503 ? 36.581 -3.949 -15.529 1.00 86.62 503 PHE A CA 1
ATOM 4224 C C . PHE A 1 503 ? 37.739 -4.226 -14.566 1.00 86.62 503 PHE A C 1
ATOM 4226 O O . PHE A 1 503 ? 38.552 -3.354 -14.262 1.00 86.62 503 PHE A O 1
ATOM 4233 N N . GLU A 1 504 ? 37.847 -5.478 -14.134 1.00 85.00 504 GLU A N 1
ATOM 4234 C CA . GLU A 1 504 ? 38.960 -6.043 -13.384 1.00 85.00 504 GLU A CA 1
ATOM 4235 C C . GLU A 1 504 ? 39.692 -7.081 -14.250 1.00 85.00 504 GLU A C 1
ATOM 4237 O O . GLU A 1 504 ? 39.081 -8.004 -14.796 1.00 85.00 504 GLU A O 1
ATOM 4242 N N . LYS A 1 505 ? 41.018 -6.955 -14.354 1.00 84.44 505 LYS A N 1
ATOM 4243 C CA . LYS A 1 505 ? 41.915 -7.904 -15.029 1.00 84.44 505 LYS A CA 1
ATOM 4244 C C . LYS A 1 505 ? 43.139 -8.133 -14.143 1.00 84.44 505 LYS A C 1
ATOM 4246 O O . LYS A 1 505 ? 43.889 -7.203 -13.866 1.00 84.44 505 LYS A O 1
ATOM 4251 N N . LYS A 1 506 ? 43.353 -9.376 -13.691 1.00 84.44 506 LYS A N 1
ATOM 4252 C CA . LYS A 1 506 ? 44.482 -9.768 -12.814 1.00 84.44 506 LYS A CA 1
ATOM 4253 C C . LYS A 1 506 ? 44.620 -8.898 -11.540 1.00 84.44 506 LYS A C 1
ATOM 4255 O O . LYS A 1 506 ? 45.732 -8.550 -11.153 1.00 84.44 506 LYS A O 1
ATOM 4260 N N . GLY A 1 507 ? 43.505 -8.530 -10.899 1.00 83.69 507 GLY A N 1
ATOM 4261 C CA . GLY A 1 507 ? 43.504 -7.721 -9.669 1.00 83.69 507 GLY A CA 1
ATOM 4262 C C . GLY A 1 507 ? 43.807 -6.229 -9.869 1.00 83.69 507 GLY A C 1
ATOM 4263 O O . GLY A 1 507 ? 44.045 -5.515 -8.895 1.00 83.69 507 GLY A O 1
ATOM 4264 N N . LYS A 1 508 ? 43.824 -5.752 -11.119 1.00 90.50 508 LYS A N 1
ATOM 4265 C CA . LYS A 1 508 ? 43.920 -4.334 -11.475 1.00 90.50 508 LYS A CA 1
ATOM 4266 C C . LYS A 1 508 ? 42.675 -3.899 -12.235 1.00 90.50 508 LYS A C 1
ATOM 4268 O O . LYS A 1 508 ? 42.082 -4.694 -12.965 1.00 90.50 508 LYS A O 1
ATOM 4273 N N . TYR A 1 509 ? 42.306 -2.637 -12.070 1.00 92.62 509 TYR A N 1
ATOM 4274 C CA . TYR A 1 509 ? 41.086 -2.068 -12.625 1.00 92.62 509 TYR A CA 1
ATOM 4275 C C . TYR A 1 509 ? 41.398 -1.095 -13.756 1.00 92.62 509 TYR A C 1
ATOM 4277 O O . TYR A 1 509 ? 42.353 -0.315 -13.671 1.00 92.62 509 TYR A O 1
ATOM 4285 N N . GLY A 1 510 ? 40.577 -1.154 -14.800 1.00 92.12 510 GLY A N 1
ATOM 4286 C CA . GLY A 1 510 ? 40.602 -0.249 -15.945 1.00 92.12 510 GLY A CA 1
ATOM 4287 C C . GLY A 1 510 ? 39.188 0.137 -16.376 1.00 92.12 510 GLY A C 1
ATOM 4288 O O . GLY A 1 510 ? 38.204 -0.253 -15.739 1.00 92.12 510 GLY A O 1
ATOM 4289 N N . LEU A 1 511 ? 39.097 0.913 -17.453 1.00 88.38 511 LEU A N 1
ATOM 4290 C CA . LEU A 1 511 ? 37.830 1.315 -18.064 1.00 88.38 511 LEU A CA 1
ATOM 4291 C C . LEU A 1 511 ? 37.750 0.750 -19.472 1.00 88.38 511 LEU A C 1
ATOM 4293 O O . LEU A 1 511 ? 38.652 0.962 -20.288 1.00 88.38 511 LEU A O 1
ATOM 4297 N N . ASP A 1 512 ? 36.647 0.075 -19.747 1.00 81.25 512 ASP A N 1
ATOM 4298 C CA . ASP A 1 512 ? 36.243 -0.258 -21.099 1.00 81.25 512 ASP A CA 1
ATOM 4299 C C . ASP A 1 512 ? 35.212 0.774 -21.568 1.00 81.25 512 ASP A C 1
ATOM 4301 O O . ASP A 1 512 ? 34.411 1.278 -20.775 1.00 81.25 512 ASP A O 1
ATOM 4305 N N . ASP A 1 513 ? 35.214 1.098 -22.859 1.00 65.69 513 ASP A N 1
ATOM 4306 C CA . ASP A 1 513 ? 34.019 1.688 -23.455 1.00 65.69 513 ASP A CA 1
ATOM 4307 C C . ASP A 1 513 ? 32.874 0.670 -23.452 1.00 65.69 513 ASP A C 1
ATOM 4309 O O . ASP A 1 513 ? 33.063 -0.522 -23.189 1.00 65.69 513 ASP A O 1
ATOM 4313 N N . PHE A 1 514 ? 31.664 1.123 -23.775 1.00 56.38 514 PHE A N 1
ATOM 4314 C CA . PHE A 1 514 ? 30.527 0.221 -23.935 1.00 56.38 514 PHE A CA 1
ATOM 4315 C C . PHE A 1 514 ? 30.736 -0.853 -24.995 1.00 56.38 514 PHE A C 1
ATOM 4317 O O . PHE A 1 514 ? 29.882 -1.697 -25.157 1.00 56.38 514 PHE A O 1
ATOM 4324 N N . TYR A 1 515 ? 31.839 -0.865 -25.731 1.00 53.25 515 TYR A N 1
ATOM 4325 C CA . TYR A 1 515 ? 32.126 -1.901 -26.700 1.00 53.25 515 TYR A CA 1
ATOM 4326 C C . TYR A 1 515 ? 33.229 -2.861 -26.257 1.00 53.25 515 TYR A C 1
ATOM 4328 O O . TYR A 1 515 ? 33.753 -3.634 -27.067 1.00 53.25 515 TYR A O 1
ATOM 4336 N N . ASN A 1 516 ? 33.563 -2.846 -24.964 1.00 61.12 516 ASN A N 1
ATOM 4337 C CA . ASN A 1 516 ? 34.603 -3.671 -24.356 1.00 61.12 516 ASN A CA 1
ATOM 4338 C C . ASN A 1 516 ? 35.996 -3.412 -24.948 1.00 61.12 516 ASN A C 1
ATOM 4340 O O . ASN A 1 516 ? 36.869 -4.294 -24.923 1.00 61.12 516 ASN A O 1
ATOM 4344 N N . LYS A 1 517 ? 36.215 -2.220 -25.517 1.00 69.88 517 LYS A N 1
ATOM 4345 C CA . LYS A 1 517 ? 37.548 -1.746 -25.865 1.00 69.88 517 LYS A CA 1
ATOM 4346 C C . LYS A 1 517 ? 38.148 -1.088 -24.634 1.00 69.88 517 LYS A C 1
ATOM 4348 O O . LYS A 1 517 ? 37.569 -0.170 -24.065 1.00 69.88 517 LYS A O 1
ATOM 4353 N N . GLU A 1 518 ? 39.347 -1.535 -24.283 1.00 78.81 518 GLU A N 1
ATOM 4354 C CA . GLU A 1 518 ? 40.135 -0.962 -23.194 1.00 78.81 518 GLU A CA 1
ATOM 4355 C C . GLU A 1 518 ? 40.490 0.485 -23.540 1.00 78.81 518 GLU A C 1
ATOM 4357 O O . GLU A 1 518 ? 41.326 0.747 -24.407 1.00 78.81 518 GLU A O 1
ATOM 4362 N N . VAL A 1 519 ? 39.793 1.425 -22.904 1.00 85.38 519 VAL A N 1
ATOM 4363 C CA . VAL A 1 519 ? 40.071 2.862 -23.004 1.00 85.38 519 VAL A CA 1
ATOM 4364 C C . VAL A 1 519 ? 41.139 3.235 -21.988 1.00 85.38 519 VAL A C 1
ATOM 4366 O O . VAL A 1 519 ? 42.053 4.000 -22.287 1.00 85.38 519 VAL A O 1
ATOM 4369 N N . VAL A 1 520 ? 41.051 2.645 -20.798 1.00 89.44 520 VAL A N 1
ATOM 4370 C CA . VAL A 1 520 ? 42.020 2.822 -19.724 1.00 89.44 520 VAL A CA 1
ATOM 4371 C C . VAL A 1 520 ? 42.540 1.460 -19.316 1.00 89.44 520 VAL A C 1
ATOM 4373 O O . VAL A 1 520 ? 41.772 0.620 -18.845 1.00 89.44 520 VAL A O 1
ATOM 4376 N N . GLU A 1 521 ? 43.848 1.259 -19.486 1.00 89.62 521 GLU A N 1
ATOM 4377 C CA . GLU A 1 521 ? 44.491 -0.003 -19.135 1.00 89.62 521 GLU A CA 1
ATOM 4378 C C . GLU A 1 521 ? 44.269 -0.358 -17.661 1.00 89.62 521 GLU A C 1
ATOM 4380 O O . GLU A 1 521 ? 44.268 0.522 -16.793 1.00 89.62 521 GLU A O 1
ATOM 4385 N N . GLY A 1 522 ? 44.109 -1.654 -17.375 1.00 87.75 522 GLY A N 1
ATOM 4386 C CA . GLY A 1 522 ? 44.020 -2.196 -16.018 1.00 87.75 522 GLY A CA 1
ATOM 4387 C C . GLY A 1 522 ? 45.281 -1.947 -15.179 1.00 87.75 522 GLY A C 1
ATOM 4388 O O . GLY A 1 522 ? 46.072 -2.864 -14.972 1.00 87.75 522 GLY A O 1
ATOM 4389 N N . LYS A 1 523 ? 45.474 -0.720 -14.676 1.00 92.06 523 LYS A N 1
ATOM 4390 C CA . LYS A 1 523 ? 46.646 -0.298 -13.879 1.00 92.06 523 LYS A CA 1
ATOM 4391 C C . LYS A 1 523 ? 46.304 0.157 -12.459 1.00 92.06 523 LYS A C 1
ATOM 4393 O O . LYS A 1 523 ? 47.172 0.149 -11.583 1.00 92.06 523 LYS A O 1
ATOM 4398 N N . TYR A 1 524 ? 45.050 0.526 -12.210 1.00 93.38 524 TYR A N 1
ATOM 4399 C CA . TYR A 1 524 ? 44.605 1.044 -10.918 1.00 93.38 524 TYR A CA 1
ATOM 4400 C C . TYR A 1 524 ? 44.377 -0.091 -9.916 1.00 93.38 524 TYR A C 1
ATOM 4402 O O . TYR A 1 524 ? 43.998 -1.201 -10.287 1.00 93.38 524 TYR A O 1
ATOM 4410 N N . SER A 1 525 ? 44.625 0.164 -8.630 1.00 92.94 525 SER A N 1
ATOM 4411 C CA . SER A 1 525 ? 44.277 -0.776 -7.556 1.00 92.94 525 SER A CA 1
ATOM 4412 C C . SER A 1 525 ? 42.770 -0.829 -7.301 1.00 92.94 525 SER A C 1
ATOM 4414 O O . SER A 1 525 ? 42.288 -1.845 -6.813 1.00 92.94 525 SER A O 1
ATOM 4416 N N . ASN A 1 526 ? 42.031 0.231 -7.642 1.00 91.94 526 ASN A N 1
ATOM 4417 C CA . ASN A 1 526 ? 40.569 0.280 -7.604 1.00 91.94 526 ASN A CA 1
ATOM 4418 C C . ASN A 1 526 ? 40.048 1.389 -8.537 1.00 91.94 526 ASN A C 1
ATOM 4420 O O . ASN A 1 526 ? 40.718 2.408 -8.718 1.00 91.94 526 ASN A O 1
ATOM 4424 N N . LEU A 1 527 ? 38.848 1.208 -9.086 1.00 92.06 527 LEU A N 1
ATOM 4425 C CA . LEU A 1 527 ? 38.093 2.231 -9.813 1.00 92.06 527 LEU A CA 1
ATOM 4426 C C . LEU A 1 527 ? 36.638 2.220 -9.331 1.00 92.06 527 LEU A C 1
ATOM 4428 O O . LEU A 1 527 ? 36.014 1.160 -9.225 1.00 92.06 527 LEU A O 1
ATOM 4432 N N . ARG A 1 528 ? 36.099 3.402 -9.024 1.00 89.31 528 ARG A N 1
ATOM 4433 C CA . ARG A 1 528 ? 34.701 3.601 -8.606 1.00 89.31 528 ARG A CA 1
ATOM 4434 C C . ARG A 1 528 ? 34.019 4.623 -9.513 1.00 89.31 528 ARG A C 1
ATOM 4436 O O . ARG A 1 528 ? 34.661 5.582 -9.938 1.00 89.31 528 ARG A O 1
ATOM 4443 N N . TYR A 1 529 ? 32.728 4.431 -9.778 1.00 86.12 529 TYR A N 1
ATOM 4444 C CA . TYR A 1 529 ? 31.916 5.401 -10.518 1.00 86.12 529 TYR A CA 1
ATOM 4445 C C . TYR A 1 529 ? 31.830 6.719 -9.730 1.00 86.12 529 TYR A C 1
ATOM 4447 O O . TYR A 1 529 ? 31.570 6.708 -8.526 1.00 86.12 529 TYR A O 1
ATOM 4455 N N . GLY A 1 530 ? 32.123 7.836 -10.397 1.00 83.38 530 GLY A N 1
ATOM 4456 C CA . GLY A 1 530 ? 32.040 9.188 -9.847 1.00 83.38 530 GLY A CA 1
ATOM 4457 C C . GLY A 1 530 ? 30.679 9.820 -10.137 1.00 83.38 530 GLY A C 1
ATOM 4458 O O . GLY A 1 530 ? 29.660 9.347 -9.641 1.00 83.38 530 GLY A O 1
ATOM 4459 N N . ILE A 1 531 ? 30.685 10.893 -10.931 1.00 79.88 531 ILE A N 1
ATOM 4460 C CA . ILE A 1 531 ? 29.506 11.591 -11.483 1.00 79.88 531 ILE A CA 1
ATOM 4461 C C . ILE A 1 531 ? 29.826 12.159 -12.859 1.00 79.88 531 ILE A C 1
ATOM 4463 O O . ILE A 1 531 ? 30.988 12.469 -13.124 1.00 79.88 531 ILE A O 1
ATOM 4467 N N . LYS A 1 532 ? 28.821 12.350 -13.719 1.00 76.06 532 LYS A N 1
ATOM 4468 C CA . LYS A 1 532 ? 28.990 12.971 -15.051 1.00 76.06 532 LYS A CA 1
ATOM 4469 C C . LYS A 1 532 ? 30.171 12.385 -15.860 1.00 76.06 532 LYS A C 1
ATOM 4471 O O . LYS A 1 532 ? 31.066 13.135 -16.253 1.00 76.06 532 LYS A O 1
ATOM 4476 N N . ASN A 1 533 ? 30.204 11.071 -16.102 1.00 82.62 533 ASN A N 1
ATOM 4477 C CA . ASN A 1 533 ? 31.304 10.385 -16.816 1.00 82.62 533 ASN A CA 1
ATOM 4478 C C . ASN A 1 533 ? 32.710 10.519 -16.177 1.00 82.62 533 ASN A C 1
ATOM 4480 O O . ASN A 1 533 ? 33.725 10.484 -16.876 1.00 82.62 533 ASN A O 1
ATOM 4484 N N . THR A 1 534 ? 32.806 10.668 -14.853 1.00 89.62 534 THR A N 1
ATOM 4485 C CA . THR A 1 534 ? 34.096 10.646 -14.133 1.00 89.62 534 THR A CA 1
ATOM 4486 C C . THR A 1 534 ? 34.241 9.410 -13.252 1.00 89.62 534 THR A C 1
ATOM 4488 O O . THR A 1 534 ? 33.250 8.809 -12.832 1.00 89.62 534 THR A O 1
ATOM 4491 N N . PHE A 1 535 ? 35.486 9.031 -12.956 1.00 91.81 535 PHE A N 1
ATOM 4492 C CA . PHE A 1 535 ? 35.815 7.826 -12.196 1.00 91.81 535 PHE A CA 1
ATOM 4493 C C . PHE A 1 535 ? 36.836 8.144 -11.108 1.00 91.81 535 PHE A C 1
ATOM 4495 O O . PHE A 1 535 ? 37.863 8.775 -11.362 1.00 91.81 535 PHE A O 1
ATOM 4502 N N . ILE A 1 536 ? 36.565 7.692 -9.885 1.00 93.81 536 ILE A N 1
ATOM 4503 C CA . ILE A 1 536 ? 37.503 7.815 -8.768 1.00 93.81 536 ILE A CA 1
ATOM 4504 C C . ILE A 1 536 ? 38.518 6.683 -8.903 1.00 93.81 536 ILE A C 1
ATOM 4506 O O . ILE A 1 536 ? 38.175 5.508 -8.739 1.00 93.81 536 ILE A O 1
ATOM 4510 N N . ALA A 1 537 ? 39.757 7.045 -9.216 1.00 94.88 537 ALA A N 1
ATOM 4511 C CA . ALA A 1 537 ? 40.848 6.123 -9.488 1.00 94.88 537 ALA A CA 1
ATOM 4512 C C . ALA A 1 537 ? 41.783 6.014 -8.286 1.00 94.88 537 ALA A C 1
ATOM 4514 O O . ALA A 1 537 ? 42.217 7.028 -7.743 1.00 94.88 537 ALA A O 1
ATOM 4515 N N . SER A 1 538 ? 42.115 4.786 -7.890 1.00 94.50 538 SER A N 1
ATOM 4516 C CA . SER A 1 538 ? 43.069 4.506 -6.815 1.00 94.50 538 SER A CA 1
ATOM 4517 C C . SER A 1 538 ? 44.334 3.861 -7.371 1.00 94.50 538 SER A C 1
ATOM 4519 O O . SER A 1 538 ? 44.262 2.897 -8.133 1.00 94.50 538 SER A O 1
ATOM 4521 N N . LEU A 1 539 ? 45.501 4.357 -6.966 1.00 93.12 539 LEU A N 1
ATOM 4522 C CA . LEU A 1 539 ? 46.801 3.759 -7.256 1.00 93.12 539 LEU A CA 1
ATOM 4523 C C . LEU A 1 539 ? 47.566 3.568 -5.940 1.00 93.12 539 LEU A C 1
ATOM 4525 O O . LEU A 1 539 ? 48.141 4.503 -5.387 1.00 93.12 539 LEU A O 1
ATOM 4529 N N . GLY A 1 540 ? 47.544 2.342 -5.413 1.00 88.94 540 GLY A N 1
ATOM 4530 C CA . GLY A 1 540 ? 48.043 2.075 -4.062 1.00 88.94 540 GLY A CA 1
ATOM 4531 C C . GLY A 1 540 ? 47.154 2.756 -3.021 1.00 88.94 540 GLY A C 1
ATOM 4532 O O . GLY A 1 540 ? 45.950 2.500 -3.004 1.00 88.94 540 GLY A O 1
ATOM 4533 N N . SER A 1 541 ? 47.747 3.609 -2.180 1.00 87.38 541 SER A N 1
ATOM 4534 C CA . SER A 1 541 ? 47.052 4.438 -1.182 1.00 87.38 541 SER A CA 1
ATOM 4535 C C . SER A 1 541 ? 46.593 5.798 -1.712 1.00 87.38 541 SER A C 1
ATOM 4537 O O . SER A 1 541 ? 45.875 6.497 -1.006 1.00 87.38 541 SER A O 1
ATOM 4539 N N . PHE A 1 542 ? 47.014 6.193 -2.918 1.00 93.56 542 PHE A N 1
ATOM 4540 C CA . PHE A 1 542 ? 46.646 7.481 -3.499 1.00 93.56 542 PHE A CA 1
ATOM 4541 C C . PHE A 1 542 ? 45.376 7.372 -4.329 1.00 93.56 542 PHE A C 1
ATOM 4543 O O . PHE A 1 542 ? 45.120 6.352 -4.975 1.00 93.56 542 PHE A O 1
ATOM 4550 N N . VAL A 1 543 ? 44.607 8.455 -4.356 1.00 95.62 543 VAL A N 1
ATOM 4551 C CA . VAL A 1 543 ? 43.393 8.580 -5.155 1.00 95.62 543 VAL A CA 1
ATOM 4552 C C . VAL A 1 543 ? 43.390 9.862 -5.981 1.00 95.62 543 VAL A C 1
ATOM 4554 O O . VAL A 1 543 ? 44.060 10.845 -5.661 1.00 95.62 543 VAL A O 1
ATOM 4557 N N . GLY A 1 544 ? 42.626 9.841 -7.064 1.00 95.94 544 GLY A N 1
ATOM 4558 C CA . GLY A 1 544 ? 42.376 10.976 -7.942 1.00 95.94 544 GLY A CA 1
ATOM 4559 C C . GLY A 1 544 ? 41.083 10.778 -8.722 1.00 95.94 544 GLY A C 1
ATOM 4560 O O . GLY A 1 544 ? 40.387 9.774 -8.557 1.00 95.94 544 GLY A O 1
ATOM 4561 N N . LEU A 1 545 ? 40.769 11.741 -9.580 1.00 96.25 545 LEU A N 1
ATOM 4562 C CA . LEU A 1 545 ? 39.608 11.697 -10.460 1.00 96.25 545 LEU A CA 1
ATOM 4563 C C . LEU A 1 545 ? 40.109 11.648 -11.892 1.00 96.25 545 LEU A C 1
ATOM 4565 O O . LEU A 1 545 ? 40.855 12.531 -12.315 1.00 96.25 545 LEU A O 1
ATOM 4569 N N . ILE A 1 546 ? 39.690 10.638 -12.634 1.00 95.25 546 ILE A N 1
ATOM 4570 C CA . ILE A 1 546 ? 39.957 10.538 -14.063 1.00 95.25 546 ILE A CA 1
ATOM 4571 C C . ILE A 1 546 ? 38.670 10.774 -14.841 1.00 95.25 546 ILE A C 1
ATOM 4573 O O . ILE A 1 546 ? 37.569 10.487 -14.361 1.00 95.25 546 ILE A O 1
ATOM 4577 N N . ASP A 1 547 ? 38.812 11.308 -16.045 1.00 91.44 547 ASP A N 1
ATOM 4578 C CA . ASP A 1 547 ? 37.725 11.304 -17.009 1.00 91.44 547 ASP A CA 1
ATOM 4579 C C . ASP A 1 547 ? 37.509 9.891 -17.577 1.00 91.44 547 ASP A C 1
ATOM 4581 O O . ASP A 1 547 ? 38.290 8.960 -17.356 1.00 91.44 547 ASP A O 1
ATOM 4585 N N . HIS A 1 548 ? 36.449 9.745 -18.360 1.00 88.44 548 HIS A N 1
ATOM 4586 C CA . HIS A 1 548 ? 36.141 8.555 -19.149 1.00 88.44 548 HIS A CA 1
ATOM 4587 C C . HIS A 1 548 ? 37.243 8.081 -20.129 1.00 88.44 548 HIS A C 1
ATOM 4589 O O . HIS A 1 548 ? 37.133 6.982 -20.672 1.00 88.44 548 HIS A O 1
ATOM 4595 N N . ASN A 1 549 ? 38.312 8.858 -20.358 1.00 89.62 549 ASN A N 1
ATOM 4596 C CA . ASN A 1 549 ? 39.477 8.487 -21.175 1.00 89.62 549 ASN A CA 1
ATOM 4597 C C . ASN A 1 549 ? 40.728 8.182 -20.333 1.00 89.62 549 ASN A C 1
ATOM 4599 O O . ASN A 1 549 ? 41.806 7.956 -20.882 1.00 89.62 549 ASN A O 1
ATOM 4603 N N . GLY A 1 550 ? 40.618 8.200 -19.003 1.00 87.81 550 GLY A N 1
ATOM 4604 C CA . GLY A 1 550 ? 41.746 7.994 -18.098 1.00 87.81 550 GLY A CA 1
ATOM 4605 C C . GLY A 1 550 ? 42.667 9.197 -17.946 1.00 87.81 550 GLY A C 1
ATOM 4606 O O . GLY A 1 550 ? 43.721 9.071 -17.317 1.00 87.81 550 GLY A O 1
ATOM 4607 N N . LYS A 1 551 ? 42.296 10.361 -18.490 1.00 93.44 551 LYS A N 1
ATOM 4608 C CA . LYS A 1 551 ? 43.007 11.607 -18.220 1.00 93.44 551 LYS A CA 1
ATOM 4609 C C . LYS A 1 551 ? 42.702 12.025 -16.790 1.00 93.44 551 LYS A C 1
ATOM 4611 O O . LYS A 1 551 ? 41.544 12.148 -16.401 1.00 93.44 551 LYS A O 1
ATOM 4616 N N . GLU A 1 552 ? 43.747 12.289 -16.020 1.00 93.88 552 GLU A N 1
ATOM 4617 C CA . GLU A 1 552 ? 43.604 12.815 -14.666 1.00 93.88 552 GLU A CA 1
ATOM 4618 C C . GLU A 1 552 ? 42.984 14.222 -14.715 1.00 93.88 552 GLU A C 1
ATOM 4620 O O . GLU A 1 552 ? 43.596 15.176 -15.197 1.00 93.88 552 GLU A O 1
ATOM 4625 N N . ILE A 1 553 ? 41.742 14.333 -14.239 1.00 96.25 553 ILE A N 1
ATOM 4626 C CA . ILE A 1 553 ? 41.045 15.595 -13.966 1.00 96.25 553 ILE A CA 1
ATOM 4627 C C . ILE A 1 553 ? 41.555 16.156 -12.635 1.00 96.25 553 ILE A C 1
ATOM 4629 O O . ILE A 1 553 ? 41.901 17.331 -12.528 1.00 96.25 553 ILE A O 1
ATOM 4633 N N . ILE A 1 554 ? 41.616 15.288 -11.622 1.00 95.31 554 ILE A N 1
ATOM 4634 C CA . ILE A 1 554 ? 42.233 15.548 -10.324 1.00 95.31 554 ILE A CA 1
ATOM 4635 C C . ILE A 1 554 ? 43.385 14.544 -10.193 1.00 95.31 554 ILE A C 1
ATOM 4637 O O . ILE A 1 554 ? 43.109 13.342 -10.200 1.00 95.31 554 ILE A O 1
ATOM 4641 N N . PRO A 1 555 ? 44.652 14.996 -10.094 1.00 94.69 555 PRO A N 1
ATOM 4642 C CA . PRO A 1 555 ? 45.808 14.102 -10.124 1.00 94.69 555 PRO A CA 1
ATOM 4643 C C . PRO A 1 555 ? 45.741 12.971 -9.091 1.00 94.69 555 PRO A C 1
ATOM 4645 O O . PRO A 1 555 ? 45.306 13.212 -7.967 1.00 94.69 555 PRO A O 1
ATOM 4648 N N . VAL A 1 556 ? 46.206 11.760 -9.422 1.00 94.12 556 VAL A N 1
ATOM 4649 C CA . VAL A 1 556 ? 46.181 10.596 -8.503 1.00 94.12 556 VAL A CA 1
ATOM 4650 C C . VAL A 1 556 ? 47.322 10.690 -7.483 1.00 94.12 556 VAL A C 1
ATOM 4652 O O . VAL A 1 556 ? 48.313 9.968 -7.541 1.00 94.12 556 VAL A O 1
ATOM 4655 N N . LYS A 1 557 ? 47.197 11.645 -6.560 1.00 95.06 557 LYS A N 1
ATOM 4656 C CA . LYS A 1 557 ? 48.204 11.978 -5.537 1.00 95.06 557 LYS A CA 1
ATOM 4657 C C . LYS A 1 557 ? 47.602 12.348 -4.180 1.00 95.06 557 LYS A C 1
ATOM 4659 O O . LYS A 1 557 ? 48.325 12.803 -3.305 1.00 95.06 557 LYS A O 1
ATOM 4664 N N . TYR A 1 558 ? 46.283 12.247 -4.037 1.00 95.00 558 TYR A N 1
ATOM 4665 C CA . TYR A 1 558 ? 45.563 12.650 -2.831 1.00 95.00 558 TYR A CA 1
ATOM 4666 C C . TYR A 1 558 ? 45.339 11.450 -1.915 1.00 95.00 558 TYR A C 1
ATOM 4668 O O . TYR A 1 558 ? 45.324 10.311 -2.376 1.00 95.00 558 TYR A O 1
ATOM 4676 N N . ALA A 1 559 ? 45.154 11.700 -0.624 1.00 92.06 559 ALA A N 1
ATOM 4677 C CA . ALA A 1 559 ? 45.016 10.651 0.380 1.00 92.06 559 ALA A CA 1
ATOM 4678 C C . ALA A 1 559 ? 43.634 9.974 0.343 1.00 92.06 559 ALA A C 1
ATOM 4680 O O . ALA A 1 559 ? 43.535 8.766 0.541 1.00 92.06 559 ALA A O 1
ATOM 4681 N N . ASN A 1 560 ? 42.559 10.732 0.088 1.00 92.62 560 ASN A N 1
ATOM 4682 C CA . ASN A 1 560 ? 41.197 10.198 -0.039 1.00 92.62 560 ASN A CA 1
ATOM 4683 C C . ASN A 1 560 ? 40.309 11.106 -0.916 1.00 92.62 560 ASN A C 1
ATOM 4685 O O . ASN A 1 560 ? 40.615 12.282 -1.120 1.00 92.62 560 ASN A O 1
ATOM 4689 N N . MET A 1 561 ? 39.220 10.553 -1.454 1.00 92.62 561 MET A N 1
ATOM 4690 C CA . MET A 1 561 ? 38.256 11.251 -2.297 1.00 92.62 561 MET A CA 1
ATOM 4691 C C . MET A 1 561 ? 36.865 10.630 -2.162 1.00 92.62 561 MET A C 1
ATOM 4693 O O . MET A 1 561 ? 36.699 9.414 -2.314 1.00 92.62 561 MET A O 1
ATOM 4697 N N . GLU A 1 562 ? 35.868 11.485 -1.943 1.00 88.38 562 GLU A N 1
ATOM 4698 C CA . GLU A 1 562 ? 34.469 11.107 -1.733 1.00 88.38 562 GLU A CA 1
ATOM 4699 C C . GLU A 1 562 ? 33.525 11.971 -2.579 1.00 88.38 562 GLU A C 1
ATOM 4701 O O . GLU A 1 562 ? 33.803 13.140 -2.857 1.00 88.38 562 GLU A O 1
ATOM 4706 N N . ARG A 1 563 ? 32.398 11.393 -3.013 1.00 86.19 563 ARG A N 1
ATOM 4707 C CA . ARG A 1 563 ? 31.335 12.112 -3.734 1.00 86.19 563 ARG A CA 1
ATOM 4708 C C . ARG A 1 563 ? 30.451 12.847 -2.727 1.00 86.19 563 ARG A C 1
ATOM 4710 O O . ARG A 1 563 ? 30.086 12.284 -1.703 1.00 86.19 563 ARG A O 1
ATOM 4717 N N . GLY A 1 564 ? 30.047 14.072 -3.054 1.00 69.31 564 GLY A N 1
ATOM 4718 C CA . GLY A 1 564 ? 29.212 14.898 -2.189 1.00 69.31 564 GLY A CA 1
ATOM 4719 C C . GLY A 1 564 ? 27.749 14.447 -2.039 1.00 69.31 564 GLY A C 1
ATOM 4720 O O . GLY A 1 564 ? 27.154 14.678 -0.997 1.00 69.31 564 GLY A O 1
ATOM 4721 N N . GLY A 1 565 ? 27.154 13.797 -3.045 1.00 68.25 565 GLY A N 1
ATOM 4722 C CA . GLY A 1 565 ? 25.766 13.301 -3.023 1.00 68.25 565 GLY A CA 1
ATOM 4723 C C . GLY A 1 565 ? 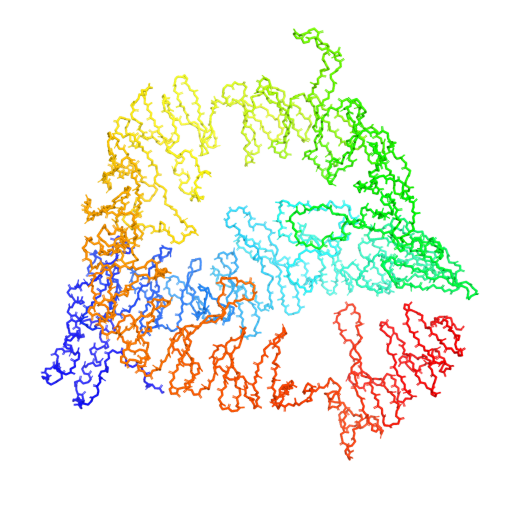25.213 13.003 -4.425 1.00 68.25 565 GLY A C 1
ATOM 4724 O O . GLY A 1 565 ? 25.819 13.420 -5.418 1.00 68.25 565 GLY A O 1
ATOM 4725 N N . TYR A 1 566 ? 24.074 12.296 -4.525 1.00 61.09 566 TYR A N 1
ATOM 4726 C CA . TYR A 1 566 ? 23.524 11.801 -5.804 1.00 61.09 566 TYR A CA 1
ATOM 4727 C C . TYR A 1 566 ? 23.187 12.917 -6.811 1.00 61.09 566 TYR A C 1
ATOM 4729 O O . TYR A 1 566 ? 23.516 12.803 -7.985 1.00 61.09 566 TYR A O 1
ATOM 4737 N N . ASN A 1 567 ? 22.655 14.049 -6.348 1.00 63.81 567 ASN A N 1
ATOM 4738 C CA . ASN A 1 567 ? 22.246 15.158 -7.224 1.00 63.81 567 ASN A CA 1
ATOM 4739 C C . ASN A 1 567 ? 23.264 16.315 -7.295 1.00 63.81 567 ASN A C 1
ATOM 4741 O O . ASN A 1 567 ? 22.975 17.361 -7.873 1.00 63.81 567 ASN A O 1
ATOM 4745 N N . SER A 1 568 ? 24.451 16.161 -6.694 1.00 72.06 568 SER A N 1
ATOM 4746 C CA . SER A 1 568 ? 25.457 17.230 -6.590 1.00 72.06 568 SER A CA 1
ATOM 4747 C C . SER A 1 568 ? 26.647 17.010 -7.526 1.00 72.06 568 SER A C 1
ATOM 4749 O O . SER A 1 568 ? 27.069 15.877 -7.733 1.00 72.06 568 SER A O 1
ATOM 4751 N N . ASP A 1 569 ? 27.233 18.102 -8.028 1.00 85.00 569 ASP A N 1
ATOM 4752 C CA . ASP A 1 569 ? 28.427 18.082 -8.887 1.00 85.00 569 ASP A CA 1
ATOM 4753 C C . ASP A 1 569 ? 29.770 18.089 -8.122 1.00 85.00 569 ASP A C 1
ATOM 4755 O O . ASP A 1 569 ? 30.774 18.603 -8.615 1.00 85.00 569 ASP A O 1
ATOM 4759 N N . LEU A 1 570 ? 29.779 17.631 -6.868 1.00 89.62 570 LEU A N 1
ATOM 4760 C CA . LEU A 1 570 ? 30.835 17.949 -5.904 1.00 89.62 570 LEU A CA 1
ATOM 4761 C C . LEU A 1 570 ? 31.621 16.714 -5.452 1.00 89.62 570 LEU A C 1
ATOM 4763 O O . LEU A 1 570 ? 31.047 15.653 -5.203 1.00 89.62 570 LEU A O 1
ATOM 4767 N N . PHE A 1 571 ? 32.929 16.899 -5.277 1.00 91.75 571 PHE A N 1
ATOM 4768 C CA . PHE A 1 571 ? 33.872 15.933 -4.724 1.00 91.75 571 PHE A CA 1
ATOM 4769 C C . PHE A 1 571 ? 34.631 16.539 -3.544 1.00 91.75 571 PHE A C 1
ATOM 4771 O O . PHE A 1 571 ? 35.151 17.654 -3.636 1.00 91.75 571 PHE A O 1
ATOM 4778 N N . PHE A 1 572 ? 34.743 15.777 -2.461 1.00 92.88 572 PHE A N 1
ATOM 4779 C CA . PHE A 1 572 ? 35.581 16.094 -1.312 1.00 92.88 572 PHE A CA 1
ATOM 4780 C C . PHE A 1 572 ? 36.926 15.395 -1.467 1.00 92.88 572 PHE A C 1
ATOM 4782 O O . PHE A 1 572 ? 36.974 14.173 -1.588 1.00 92.88 572 PHE A O 1
ATOM 4789 N N . VAL A 1 573 ? 38.016 16.163 -1.513 1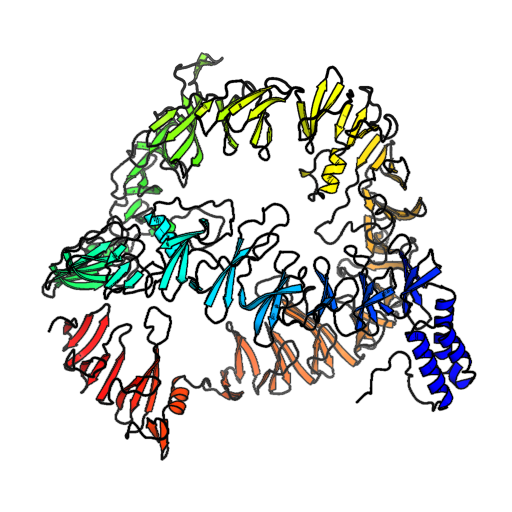.00 94.19 573 VAL A N 1
ATOM 4790 C CA . VAL A 1 573 ? 39.362 15.655 -1.829 1.00 94.19 573 VAL A CA 1
ATOM 4791 C C . VAL A 1 573 ? 40.310 15.941 -0.675 1.00 94.19 573 VAL A C 1
ATOM 4793 O O . VAL A 1 573 ? 40.587 17.107 -0.403 1.00 94.19 573 VAL A O 1
ATOM 4796 N N . ALA A 1 574 ? 40.819 14.893 -0.022 1.00 93.31 574 ALA A N 1
ATOM 4797 C CA . ALA A 1 574 ? 41.711 14.969 1.135 1.00 93.31 574 ALA A CA 1
ATOM 4798 C C . ALA A 1 574 ? 43.198 14.939 0.736 1.00 93.31 574 ALA A C 1
ATOM 4800 O O . ALA A 1 574 ? 43.643 14.071 -0.011 1.00 93.31 574 ALA A O 1
ATOM 4801 N N . PHE A 1 575 ? 43.982 15.866 1.273 1.00 92.50 575 PHE A N 1
ATOM 4802 C CA . PHE A 1 575 ? 45.428 15.995 1.098 1.00 92.50 575 PHE A CA 1
ATOM 4803 C C . PHE A 1 575 ? 46.177 15.193 2.176 1.00 92.50 575 PHE A C 1
ATOM 4805 O O . PHE A 1 575 ? 45.600 14.830 3.200 1.00 92.50 575 PHE A O 1
ATOM 4812 N N . ASP A 1 576 ? 47.484 14.979 1.994 1.00 87.38 576 ASP A N 1
ATOM 4813 C CA . ASP A 1 576 ? 48.331 14.197 2.920 1.00 87.38 576 ASP A CA 1
ATOM 4814 C C . ASP A 1 576 ? 48.344 14.736 4.359 1.00 87.38 576 ASP A C 1
ATOM 4816 O O . ASP A 1 576 ? 48.576 14.002 5.316 1.00 87.38 576 ASP A O 1
ATOM 4820 N N . ASN A 1 577 ? 48.071 16.031 4.533 1.00 84.44 577 ASN A N 1
ATOM 4821 C CA . ASN A 1 577 ? 47.973 16.675 5.842 1.00 84.44 577 ASN A CA 1
ATOM 4822 C C . ASN A 1 577 ? 46.613 16.458 6.544 1.00 84.44 577 ASN A C 1
ATOM 4824 O O . ASN A 1 577 ? 46.397 17.031 7.615 1.00 84.44 577 ASN A O 1
ATOM 4828 N N . GLY A 1 578 ? 45.703 15.691 5.933 1.00 84.62 578 GLY A N 1
ATOM 4829 C CA . GLY A 1 578 ? 44.353 15.399 6.416 1.00 84.62 578 GLY A CA 1
ATOM 4830 C C . GLY A 1 578 ? 43.303 16.476 6.120 1.00 84.62 578 GLY A C 1
ATOM 4831 O O . GLY A 1 578 ? 42.135 16.264 6.433 1.00 84.62 578 GLY A O 1
ATOM 4832 N N . LEU A 1 579 ? 43.678 17.617 5.528 1.00 91.06 579 LEU A N 1
ATOM 4833 C CA . LEU A 1 579 ? 42.729 18.654 5.112 1.00 91.06 579 LEU A CA 1
ATOM 4834 C C . LEU A 1 579 ? 42.157 18.338 3.735 1.00 91.06 579 LEU A C 1
ATOM 4836 O O . LEU A 1 579 ? 42.827 17.801 2.864 1.00 91.06 579 LEU A O 1
ATOM 4840 N N . GLN A 1 580 ? 40.917 18.731 3.534 1.00 93.75 580 GLN A N 1
ATOM 4841 C CA . GLN A 1 580 ? 40.100 18.518 2.365 1.00 93.75 580 GLN A CA 1
ATOM 4842 C C . GLN A 1 580 ? 39.826 19.832 1.640 1.00 93.75 580 GLN A C 1
ATOM 4844 O O . GLN A 1 580 ? 39.883 20.931 2.200 1.00 93.75 580 GLN A O 1
ATOM 4849 N N . SER A 1 581 ? 39.488 19.695 0.371 1.00 94.38 581 SER A N 1
ATOM 4850 C CA . SER A 1 581 ? 39.021 20.753 -0.511 1.00 94.38 581 SER A CA 1
ATOM 4851 C C . SER A 1 581 ? 37.790 20.263 -1.272 1.00 94.38 581 SER A C 1
ATOM 4853 O O . SER A 1 581 ? 37.557 19.057 -1.377 1.00 94.38 581 SER A O 1
ATOM 4855 N N . ILE A 1 582 ? 37.008 21.202 -1.806 1.00 94.19 582 ILE A N 1
ATOM 4856 C CA . ILE A 1 582 ? 35.863 20.902 -2.666 1.00 94.19 582 ILE A CA 1
ATOM 4857 C C . ILE A 1 582 ? 36.285 21.105 -4.111 1.00 94.19 582 ILE A C 1
ATOM 4859 O O . ILE A 1 582 ? 36.668 22.208 -4.509 1.00 94.19 582 ILE A O 1
ATOM 4863 N N . PHE A 1 583 ? 36.157 20.051 -4.900 1.00 94.31 583 PHE A N 1
ATOM 4864 C CA . PHE A 1 583 ? 36.323 20.079 -6.342 1.00 94.31 583 PHE A CA 1
ATOM 4865 C C . PHE A 1 583 ? 34.977 19.829 -7.013 1.00 94.31 583 PHE A C 1
ATOM 4867 O O . PHE A 1 583 ? 34.112 19.161 -6.449 1.00 94.31 583 PHE A O 1
ATOM 4874 N N . ASN A 1 584 ? 34.793 20.351 -8.221 1.00 91.50 584 ASN A N 1
ATOM 4875 C CA . ASN A 1 584 ? 33.728 19.865 -9.095 1.00 91.50 584 ASN A CA 1
ATOM 4876 C C . ASN A 1 584 ? 34.252 18.772 -10.036 1.00 91.50 584 ASN A C 1
ATOM 4878 O O . ASN A 1 584 ? 35.459 18.542 -10.140 1.00 91.50 584 ASN A O 1
ATOM 4882 N N . SER A 1 585 ? 33.348 18.136 -10.778 1.00 88.88 585 SER A N 1
ATOM 4883 C CA . SER A 1 585 ? 33.688 17.139 -11.807 1.00 88.88 585 SER A CA 1
ATOM 4884 C C . SER A 1 585 ? 34.577 17.657 -12.944 1.00 88.88 585 SER A C 1
ATOM 4886 O O . SER A 1 585 ? 35.154 16.859 -13.674 1.00 88.88 585 SER A O 1
ATOM 4888 N N . LYS A 1 586 ? 34.738 18.981 -13.097 1.00 90.81 586 LYS A N 1
ATOM 4889 C CA . LYS A 1 586 ? 35.680 19.594 -14.053 1.00 90.81 586 LYS A CA 1
ATOM 4890 C C . LYS A 1 586 ? 37.107 19.705 -13.497 1.00 90.81 586 LYS A C 1
ATOM 4892 O O . LYS A 1 586 ? 37.973 20.258 -14.171 1.00 90.81 586 LYS A O 1
ATOM 4897 N N . GLY A 1 587 ? 37.351 19.264 -12.260 1.00 90.69 587 GLY A N 1
ATOM 4898 C CA . GLY A 1 587 ? 38.643 19.404 -11.582 1.00 90.69 587 GLY A CA 1
ATOM 4899 C C . GLY A 1 587 ? 38.938 20.820 -11.101 1.00 90.69 587 GLY A C 1
ATOM 4900 O O . GLY A 1 587 ? 40.045 21.100 -10.641 1.00 90.69 587 GLY A O 1
ATOM 4901 N N . LYS A 1 588 ? 37.960 21.732 -11.175 1.00 93.12 588 LYS A N 1
ATOM 4902 C CA . LYS A 1 588 ? 38.105 23.067 -10.603 1.00 93.12 588 LYS A CA 1
ATOM 4903 C C . LYS A 1 588 ? 38.013 22.937 -9.090 1.00 93.12 588 LYS A C 1
ATOM 4905 O O . LYS A 1 588 ? 36.979 22.532 -8.561 1.00 93.12 588 LYS A O 1
ATOM 4910 N N . MET A 1 589 ? 39.081 23.333 -8.408 1.00 94.81 589 MET A N 1
ATOM 4911 C CA . MET A 1 589 ? 39.055 23.553 -6.969 1.00 94.81 589 MET A CA 1
ATOM 4912 C C . MET A 1 589 ? 38.109 24.725 -6.684 1.00 94.81 589 MET A C 1
ATOM 4914 O O . MET A 1 589 ? 38.421 25.875 -6.993 1.00 94.81 589 MET A O 1
ATOM 4918 N N . LEU A 1 590 ? 36.923 24.426 -6.162 1.00 94.81 590 LEU A N 1
ATOM 4919 C CA . LEU A 1 590 ? 35.911 25.422 -5.821 1.00 94.81 590 LEU A CA 1
ATOM 4920 C C . LEU A 1 590 ? 36.218 26.092 -4.482 1.00 94.81 590 LEU A C 1
ATOM 4922 O O . LEU A 1 590 ? 35.870 27.253 -4.293 1.00 94.81 590 LEU A O 1
ATOM 4926 N N . TYR A 1 591 ? 36.879 25.374 -3.572 1.00 93.75 591 TYR A N 1
ATOM 4927 C CA . TYR A 1 591 ? 37.188 25.859 -2.231 1.00 93.75 591 TYR A CA 1
ATOM 4928 C C . TYR A 1 591 ? 38.601 25.444 -1.790 1.00 93.75 591 TYR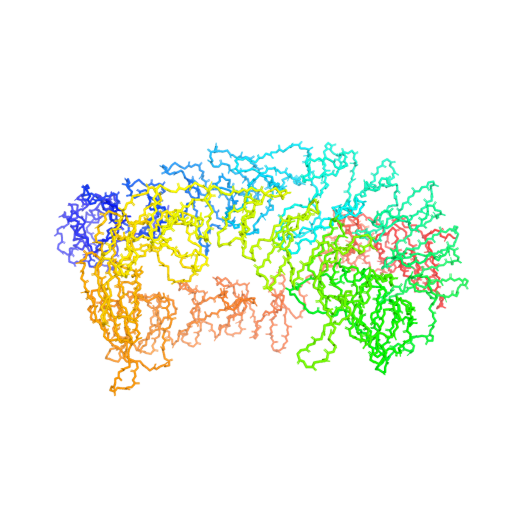 A C 1
ATOM 4930 O O . TYR A 1 591 ? 38.987 24.310 -2.069 1.00 93.75 591 TYR A O 1
ATOM 4938 N N . PRO A 1 592 ? 39.398 26.300 -1.122 1.00 91.06 592 PRO A N 1
ATOM 4939 C CA . PRO A 1 592 ? 40.777 25.975 -0.742 1.00 91.06 592 PRO A CA 1
ATOM 4940 C C . PRO A 1 592 ? 40.879 24.776 0.227 1.00 91.06 592 PRO A C 1
ATOM 4942 O O . PRO A 1 592 ? 39.910 24.470 0.925 1.00 91.06 592 PRO A O 1
ATOM 4945 N N . PRO A 1 593 ? 42.053 24.113 0.317 1.00 90.69 593 PRO A N 1
ATOM 4946 C CA . PRO A 1 593 ? 42.277 22.926 1.148 1.00 90.69 593 PRO A CA 1
ATOM 4947 C C . PRO A 1 593 ? 42.403 23.264 2.636 1.00 90.69 593 PRO A C 1
ATOM 4949 O O . PRO A 1 593 ? 43.471 23.171 3.240 1.00 90.69 593 PRO A O 1
ATOM 4952 N N . LYS A 1 594 ? 41.297 23.719 3.218 1.00 91.31 594 LYS A N 1
ATOM 4953 C CA . LYS A 1 594 ? 41.191 24.121 4.622 1.00 91.31 594 LYS A CA 1
ATOM 4954 C C . LYS A 1 594 ? 40.178 23.281 5.390 1.00 91.31 594 LYS A C 1
ATOM 4956 O O . LYS A 1 594 ? 40.113 23.412 6.603 1.00 91.31 594 LYS A O 1
ATOM 4961 N N . ILE A 1 595 ? 39.406 22.427 4.725 1.00 91.44 595 ILE A N 1
ATOM 4962 C CA . ILE A 1 595 ? 38.271 21.720 5.320 1.00 91.44 595 ILE A CA 1
ATOM 4963 C C . ILE A 1 595 ? 38.770 20.475 6.048 1.00 91.44 595 ILE A C 1
ATOM 4965 O O . ILE A 1 595 ? 39.337 19.593 5.441 1.00 91.44 595 ILE A O 1
ATOM 4969 N N . LYS A 1 596 ? 38.558 20.340 7.343 1.00 88.62 596 LYS A N 1
ATOM 4970 C CA . LYS A 1 596 ? 38.811 19.090 8.058 1.00 88.62 596 LYS A CA 1
ATOM 4971 C C . LYS A 1 596 ? 37.757 18.026 7.720 1.00 88.62 596 LYS A C 1
ATOM 4973 O O . LYS A 1 596 ? 38.105 16.886 7.436 1.00 88.62 596 LYS A O 1
ATOM 4978 N N . GLU A 1 597 ? 36.485 18.420 7.739 1.00 86.94 597 GLU A N 1
ATOM 4979 C CA . GLU A 1 597 ? 35.312 17.551 7.566 1.00 86.94 597 GLU A CA 1
ATOM 4980 C C . GLU A 1 597 ? 34.218 18.303 6.790 1.00 86.94 597 GLU A C 1
ATOM 4982 O O . GLU A 1 597 ? 34.051 19.512 6.988 1.00 86.94 597 GLU A O 1
ATOM 4987 N N . ALA A 1 598 ? 33.477 17.606 5.922 1.00 84.88 598 ALA A N 1
ATOM 4988 C CA . ALA A 1 598 ? 32.366 18.163 5.149 1.00 84.88 598 ALA A CA 1
ATOM 4989 C C . ALA A 1 598 ? 31.176 17.202 5.062 1.00 84.88 598 ALA A C 1
ATOM 4991 O O . ALA A 1 598 ? 31.335 15.983 5.081 1.00 84.88 598 ALA A O 1
ATOM 4992 N N . THR A 1 599 ? 29.971 17.748 4.920 1.00 78.50 599 THR A N 1
ATOM 4993 C CA . THR A 1 599 ? 28.751 16.974 4.655 1.00 78.50 599 THR A CA 1
ATOM 4994 C C . THR A 1 599 ? 27.801 17.785 3.773 1.00 78.50 599 THR A C 1
ATOM 4996 O O . THR A 1 599 ? 27.596 18.978 4.011 1.00 78.50 599 THR A O 1
ATOM 4999 N N . ILE A 1 600 ? 27.217 17.156 2.746 1.00 67.88 600 ILE A N 1
ATOM 5000 C CA . ILE A 1 600 ? 26.157 17.770 1.930 1.00 67.88 600 ILE A CA 1
ATOM 5001 C C . ILE A 1 600 ? 24.809 17.427 2.537 1.00 67.88 600 ILE A C 1
ATOM 5003 O O . ILE A 1 600 ? 24.528 16.260 2.796 1.00 67.88 600 ILE A O 1
ATOM 5007 N N . TYR A 1 601 ? 23.976 18.445 2.729 1.00 64.69 601 TYR A N 1
ATOM 5008 C CA . TYR A 1 601 ? 22.662 18.268 3.336 1.00 64.69 601 TYR A CA 1
ATOM 5009 C C . TYR A 1 601 ? 21.510 18.524 2.360 1.00 64.69 601 TYR A C 1
ATOM 5011 O O . TYR A 1 601 ? 20.489 17.852 2.456 1.00 64.69 601 TYR A O 1
ATOM 5019 N N . ASP A 1 602 ? 21.658 19.458 1.411 1.00 64.81 602 ASP A N 1
ATOM 5020 C CA . ASP A 1 602 ? 20.557 19.808 0.506 1.00 64.81 602 ASP A CA 1
ATOM 5021 C C . ASP A 1 602 ? 21.031 20.305 -0.872 1.00 64.81 602 ASP A C 1
ATOM 5023 O O . ASP A 1 602 ? 22.041 21.012 -0.999 1.00 64.81 602 ASP A O 1
ATOM 5027 N N . TYR A 1 603 ? 20.269 19.928 -1.902 1.00 65.81 603 TYR A N 1
ATOM 5028 C CA . TYR A 1 603 ? 20.424 20.345 -3.292 1.00 65.81 603 TYR A CA 1
ATOM 5029 C C . TYR A 1 603 ? 19.085 20.857 -3.816 1.00 65.81 603 TYR A C 1
ATOM 5031 O O . TYR A 1 603 ? 18.146 20.096 -4.053 1.00 65.81 603 TYR A O 1
ATOM 5039 N N . ASN A 1 604 ? 19.016 22.159 -4.081 1.00 64.06 604 ASN A N 1
ATOM 5040 C CA . ASN A 1 604 ? 17.838 22.750 -4.692 1.00 64.06 604 ASN A CA 1
ATOM 5041 C C . ASN A 1 604 ? 17.931 22.615 -6.218 1.00 64.06 604 ASN A C 1
ATOM 5043 O O . ASN A 1 604 ? 18.618 23.400 -6.875 1.00 64.06 604 ASN A O 1
ATOM 5047 N N . SER A 1 605 ? 17.212 21.646 -6.786 1.00 55.66 605 SER A N 1
ATOM 5048 C CA . SER A 1 605 ? 17.213 21.362 -8.230 1.00 55.66 605 SER A CA 1
ATOM 5049 C C . SER A 1 605 ? 16.739 22.540 -9.085 1.00 55.66 605 SER A C 1
ATOM 5051 O O . SER A 1 605 ? 17.301 22.796 -10.150 1.00 55.66 605 SER A O 1
ATOM 5053 N N . LYS A 1 606 ? 15.761 23.314 -8.595 1.00 55.06 606 LYS A N 1
ATOM 5054 C CA . LYS A 1 606 ? 15.208 24.483 -9.295 1.00 55.06 606 LYS A CA 1
ATOM 5055 C C . LYS A 1 606 ? 16.221 25.618 -9.418 1.00 55.06 606 LYS A C 1
ATOM 5057 O O . LYS A 1 606 ? 16.245 26.310 -10.431 1.00 55.06 606 LYS A O 1
ATOM 5062 N N . THR A 1 607 ? 17.042 25.831 -8.392 1.00 62.31 607 THR A N 1
ATOM 5063 C CA . THR A 1 607 ? 18.030 26.924 -8.370 1.00 62.31 607 THR A CA 1
ATOM 5064 C C . THR A 1 607 ? 19.464 26.463 -8.620 1.00 62.31 607 THR A C 1
ATOM 5066 O O . THR A 1 607 ? 20.351 27.312 -8.689 1.00 62.31 607 THR A O 1
ATOM 5069 N N . ARG A 1 608 ? 19.690 25.147 -8.751 1.00 70.50 608 ARG A N 1
ATOM 5070 C CA . ARG A 1 608 ? 21.003 24.486 -8.863 1.00 70.50 608 ARG A CA 1
ATOM 5071 C C . ARG A 1 608 ? 21.985 24.926 -7.773 1.00 70.50 608 ARG A C 1
ATOM 5073 O O . ARG A 1 608 ? 23.168 25.128 -8.035 1.00 70.50 608 ARG A O 1
ATOM 5080 N N . THR A 1 609 ? 21.472 25.085 -6.556 1.00 80.31 609 THR A N 1
ATOM 5081 C CA . THR A 1 609 ? 22.255 25.532 -5.401 1.00 80.31 609 THR A CA 1
ATOM 5082 C C . THR A 1 609 ? 22.513 24.354 -4.471 1.00 80.31 609 THR A C 1
ATOM 5084 O O . THR A 1 609 ? 21.566 23.682 -4.061 1.00 80.31 609 THR A O 1
ATOM 5087 N N . SER A 1 610 ? 23.781 24.136 -4.124 1.00 85.38 610 SER A N 1
ATOM 5088 C CA . SER A 1 610 ? 24.202 23.171 -3.107 1.00 85.38 610 SER A CA 1
ATOM 5089 C C . SER A 1 610 ? 24.633 23.899 -1.841 1.00 85.38 610 SER A C 1
ATOM 5091 O O . SER A 1 610 ? 25.379 24.879 -1.914 1.00 85.38 610 SER A O 1
ATOM 5093 N N . PHE A 1 611 ? 24.224 23.387 -0.685 1.00 86.81 611 PHE A N 1
ATOM 5094 C CA . PHE A 1 611 ? 24.715 23.852 0.610 1.00 86.81 611 PHE A CA 1
ATOM 5095 C C . PHE A 1 611 ? 25.595 22.773 1.237 1.00 86.81 611 PHE A C 1
ATOM 5097 O O . PHE A 1 611 ? 25.156 21.641 1.454 1.00 86.81 611 PHE A O 1
ATOM 5104 N N . VAL A 1 612 ? 26.853 23.128 1.499 1.00 88.75 612 VAL A N 1
ATOM 5105 C CA . VAL A 1 612 ? 27.851 22.233 2.089 1.00 88.75 612 VAL A CA 1
ATOM 5106 C C . VAL A 1 612 ? 28.206 22.733 3.479 1.00 88.75 612 VAL A C 1
ATOM 5108 O O . VAL A 1 612 ? 28.661 23.867 3.634 1.00 88.75 612 VAL A O 1
ATOM 5111 N N . PHE A 1 613 ? 28.021 21.886 4.485 1.00 88.38 613 PHE A N 1
ATOM 5112 C CA . PHE A 1 613 ? 28.448 22.170 5.851 1.00 88.38 613 PHE A CA 1
ATOM 5113 C C . PHE A 1 613 ? 29.887 21.701 6.017 1.00 88.38 613 PHE A C 1
ATOM 5115 O O . PHE A 1 613 ? 30.211 20.573 5.649 1.00 88.38 613 PHE A O 1
ATOM 5122 N N . VAL A 1 614 ? 30.756 22.575 6.523 1.00 89.44 614 VAL A N 1
ATOM 5123 C CA . VAL A 1 614 ? 32.195 22.317 6.640 1.00 89.44 614 VAL A CA 1
ATOM 5124 C C . VAL A 1 614 ? 32.720 22.677 8.021 1.00 89.44 614 VAL A C 1
ATOM 5126 O O . VAL A 1 614 ? 32.240 23.616 8.647 1.00 89.44 614 VAL A O 1
ATOM 5129 N N . THR A 1 615 ? 33.761 21.977 8.463 1.00 88.31 615 THR A N 1
ATOM 5130 C CA . THR A 1 615 ? 34.665 22.430 9.530 1.00 88.31 615 THR A CA 1
ATOM 5131 C C . THR A 1 615 ? 35.997 22.781 8.885 1.00 88.31 615 THR A C 1
ATOM 5133 O O . THR A 1 615 ? 36.605 21.901 8.293 1.00 88.31 615 THR A O 1
ATOM 5136 N N . GLU A 1 616 ? 36.470 24.025 8.957 1.00 87.06 616 GLU A N 1
ATOM 5137 C CA . GLU A 1 616 ? 37.664 24.495 8.237 1.00 87.06 616 GLU A CA 1
ATOM 5138 C C . GLU A 1 616 ? 38.709 25.209 9.111 1.00 87.06 616 GLU A C 1
ATOM 5140 O O . GLU A 1 616 ? 38.401 25.717 10.181 1.00 87.06 616 GLU A O 1
ATOM 5145 N N . LEU A 1 617 ? 39.970 25.237 8.673 1.00 84.44 617 LEU A N 1
ATOM 5146 C CA . LEU A 1 617 ? 41.103 25.839 9.380 1.00 84.44 617 LEU A CA 1
ATOM 5147 C C . LEU A 1 617 ? 40.949 27.370 9.488 1.00 84.44 617 LEU A C 1
ATOM 5149 O O . LEU A 1 617 ? 40.785 28.060 8.479 1.00 84.44 617 LEU A O 1
ATOM 5153 N N . SER A 1 618 ? 41.049 27.899 10.710 1.00 76.12 618 SER A N 1
ATOM 5154 C CA . SER A 1 618 ? 41.016 29.340 10.999 1.00 76.12 618 SER A CA 1
ATOM 5155 C C . SER A 1 618 ? 42.265 30.057 10.465 1.00 76.12 618 SER A C 1
ATOM 5157 O O . SER A 1 618 ? 43.333 29.456 10.377 1.00 76.12 618 SER A O 1
ATOM 5159 N N . GLN A 1 619 ? 42.147 31.352 10.141 1.00 65.19 619 GLN A N 1
ATOM 5160 C CA . GLN A 1 619 ? 43.276 32.185 9.689 1.00 65.19 619 GLN A CA 1
ATOM 5161 C C . GLN A 1 619 ? 44.300 32.478 10.802 1.00 65.19 619 GLN A C 1
ATOM 5163 O O . GLN A 1 619 ? 45.470 32.694 10.500 1.00 65.19 619 GLN A O 1
ATOM 5168 N N . ASP A 1 620 ? 43.890 32.427 12.074 1.00 59.81 620 ASP A N 1
ATOM 5169 C CA . ASP A 1 620 ? 44.799 32.507 13.223 1.00 59.81 620 ASP A CA 1
ATOM 5170 C C . ASP A 1 620 ? 45.529 31.167 13.404 1.00 59.81 620 ASP A C 1
ATOM 5172 O O . ASP A 1 620 ? 45.026 30.227 14.036 1.00 59.81 620 ASP A O 1
ATOM 5176 N N . GLU A 1 621 ? 46.711 31.053 12.799 1.00 54.72 621 GLU A N 1
ATOM 5177 C CA . GLU A 1 621 ? 47.564 29.876 12.915 1.00 54.72 621 GLU A CA 1
ATOM 5178 C C . GLU A 1 621 ? 48.096 29.736 14.350 1.00 54.72 621 GLU A C 1
ATOM 5180 O O . GLU A 1 621 ? 49.116 30.304 14.728 1.00 54.72 621 GLU A O 1
ATOM 5185 N N . THR A 1 622 ? 47.414 28.875 15.109 1.00 54.59 622 THR A N 1
ATOM 5186 C CA . THR A 1 622 ? 47.813 28.218 16.369 1.00 54.59 622 THR A CA 1
ATOM 5187 C C . THR A 1 622 ? 47.323 28.862 17.670 1.00 54.59 622 THR A C 1
ATOM 5189 O O . THR A 1 622 ? 47.572 30.027 17.960 1.00 54.59 622 THR A O 1
ATOM 5192 N N . LYS A 1 623 ? 46.651 28.049 18.500 1.00 50.59 623 LYS A N 1
ATOM 5193 C CA . LYS A 1 623 ? 46.407 28.327 19.923 1.00 50.59 623 LYS A CA 1
ATOM 5194 C C . LYS A 1 623 ? 47.401 27.490 20.735 1.00 50.59 623 LYS A C 1
ATOM 5196 O O . LYS A 1 623 ? 47.645 26.332 20.389 1.00 50.59 623 LYS A O 1
ATOM 5201 N N . ILE A 1 624 ? 48.002 28.078 21.766 1.00 55.94 624 ILE A N 1
ATOM 5202 C CA . ILE A 1 624 ? 48.862 27.357 22.713 1.00 55.94 624 ILE A CA 1
ATOM 5203 C C . ILE A 1 624 ? 47.927 26.683 23.720 1.00 55.94 624 ILE A C 1
ATOM 5205 O O . ILE A 1 624 ? 47.180 27.369 24.416 1.00 55.94 624 ILE A O 1
ATOM 5209 N N . ASP A 1 625 ? 47.898 25.352 23.725 1.00 52.25 625 ASP A N 1
ATOM 5210 C CA . ASP A 1 625 ? 47.164 24.574 24.731 1.00 52.25 625 ASP A CA 1
ATOM 5211 C C . ASP A 1 625 ? 47.924 24.588 26.074 1.00 52.25 625 ASP A C 1
ATOM 5213 O O . ASP A 1 625 ? 49.116 24.894 26.115 1.00 52.25 625 ASP A O 1
ATOM 5217 N N . ASN A 1 626 ? 47.266 24.207 27.170 1.00 55.41 626 ASN A N 1
ATOM 5218 C CA . ASN A 1 626 ? 47.780 24.164 28.546 1.00 55.41 626 ASN A CA 1
ATOM 5219 C C . ASN A 1 626 ? 49.034 23.278 28.733 1.00 55.41 626 ASN A C 1
ATOM 5221 O O . ASN A 1 626 ? 49.599 23.235 29.822 1.00 55.41 626 ASN A O 1
ATOM 5225 N N . SER A 1 627 ? 49.476 22.576 27.684 1.00 55.94 627 SER A N 1
ATOM 5226 C CA . SER A 1 627 ? 50.719 21.801 27.618 1.00 55.94 627 SER A CA 1
ATOM 5227 C C . SER A 1 627 ? 51.814 22.453 26.747 1.00 55.94 627 SER A C 1
ATOM 5229 O O . SER A 1 627 ? 52.678 21.737 26.239 1.00 55.94 627 SER A O 1
ATOM 5231 N N . GLU A 1 628 ? 51.718 23.755 26.452 1.00 53.59 628 GLU A N 1
ATOM 5232 C CA . GLU A 1 628 ? 52.622 24.533 25.578 1.00 53.59 628 GLU A CA 1
ATOM 5233 C C . GLU A 1 628 ? 52.754 24.025 24.123 1.00 53.59 628 GLU A C 1
ATOM 5235 O O . GLU A 1 628 ? 53.654 24.419 23.378 1.00 53.59 628 GLU A O 1
ATOM 5240 N N . LYS A 1 629 ? 51.829 23.176 23.654 1.00 52.53 629 LYS A N 1
ATOM 5241 C CA . LYS A 1 629 ? 51.816 22.684 22.267 1.00 52.53 629 LYS A CA 1
ATOM 5242 C C . LYS A 1 629 ? 50.960 23.584 21.377 1.00 52.53 629 LYS A C 1
ATOM 5244 O O . LYS A 1 629 ? 49.826 23.915 21.712 1.00 52.53 629 LYS A O 1
ATOM 5249 N N . LYS A 1 630 ? 51.495 23.946 20.206 1.00 55.59 630 LYS A N 1
ATOM 5250 C CA . LYS A 1 630 ? 50.767 24.663 19.148 1.00 55.59 630 LYS A CA 1
ATOM 5251 C C . LYS A 1 630 ? 49.724 23.738 18.507 1.00 55.59 630 LYS A C 1
ATOM 5253 O O . LYS A 1 630 ? 50.098 22.771 17.844 1.00 55.59 630 LYS A O 1
ATOM 5258 N N . VAL A 1 631 ? 48.434 24.042 18.662 1.00 61.31 631 VAL A N 1
ATOM 5259 C CA . VAL A 1 631 ? 47.322 23.265 18.075 1.00 61.31 631 VAL A CA 1
ATOM 5260 C C . VAL A 1 631 ? 46.630 24.067 16.965 1.00 61.31 631 VAL A C 1
ATOM 5262 O O . VAL A 1 631 ? 46.376 25.262 17.121 1.00 61.31 631 VAL A O 1
ATOM 5265 N N . LYS A 1 632 ? 46.330 23.415 15.829 1.00 69.81 632 LYS A N 1
ATOM 5266 C CA . LYS A 1 632 ? 45.581 23.991 14.693 1.00 69.81 632 LYS A CA 1
ATOM 5267 C C . LYS A 1 632 ? 44.142 24.326 15.109 1.00 69.81 632 LYS A C 1
ATOM 5269 O O . LYS A 1 632 ? 43.459 23.471 15.665 1.00 69.81 632 LYS A O 1
ATOM 5274 N N . ASN A 1 633 ? 43.682 25.542 14.814 1.00 77.06 633 ASN A N 1
ATOM 5275 C CA . ASN A 1 633 ? 42.336 26.010 15.153 1.00 77.06 633 ASN A CA 1
ATOM 5276 C C . ASN A 1 633 ? 41.366 25.802 13.974 1.00 77.06 633 ASN A C 1
ATOM 5278 O O . ASN A 1 633 ? 41.721 26.128 12.842 1.00 77.06 633 ASN A O 1
ATOM 5282 N N . TYR A 1 634 ? 40.154 25.300 14.226 1.00 82.12 634 TYR A N 1
ATOM 5283 C CA . TYR A 1 634 ? 39.134 25.028 13.203 1.00 82.12 634 TYR A CA 1
ATOM 5284 C C . TYR A 1 634 ? 37.806 25.717 13.549 1.00 82.12 634 TYR A C 1
ATOM 5286 O O . TYR A 1 634 ? 37.443 25.802 14.720 1.00 82.12 634 TYR A O 1
ATOM 5294 N N . LYS A 1 635 ? 37.072 26.187 12.538 1.00 82.88 635 LYS A N 1
ATOM 5295 C CA . LYS A 1 635 ? 35.757 26.831 12.647 1.00 82.88 635 LYS A CA 1
ATOM 5296 C C . LYS A 1 635 ? 34.752 26.170 11.706 1.00 82.88 635 LYS A C 1
ATOM 5298 O O . LYS A 1 635 ? 35.103 25.833 10.578 1.00 82.88 635 LYS A O 1
ATOM 5303 N N . GLY A 1 636 ? 33.506 26.012 12.143 1.00 86.12 636 GLY A N 1
ATOM 5304 C CA . GLY A 1 636 ? 32.434 25.547 11.268 1.00 86.12 636 GLY A CA 1
ATOM 5305 C C . GLY A 1 636 ? 31.909 26.658 10.353 1.00 86.12 636 GLY A C 1
ATOM 5306 O O . GLY A 1 636 ? 31.916 27.845 10.699 1.00 86.12 636 GLY A O 1
ATOM 5307 N N . GLY A 1 637 ? 31.444 26.276 9.167 1.00 88.50 637 GLY A N 1
ATOM 5308 C CA . GLY A 1 637 ? 30.882 27.185 8.180 1.00 88.50 637 GLY A CA 1
ATOM 5309 C C . GLY A 1 637 ? 29.942 26.508 7.190 1.00 88.50 637 GLY A C 1
ATOM 5310 O O . GLY A 1 637 ? 29.912 25.284 7.064 1.00 88.50 637 GLY A O 1
ATOM 5311 N N . VAL A 1 638 ? 29.207 27.332 6.440 1.00 90.19 638 VAL A N 1
ATOM 5312 C CA . VAL A 1 638 ? 28.425 26.887 5.282 1.00 90.19 638 VAL A CA 1
ATOM 5313 C C . VAL A 1 638 ? 29.017 27.465 4.010 1.00 90.19 638 VAL A C 1
ATOM 5315 O O . VAL A 1 638 ? 29.262 28.669 3.910 1.00 90.19 638 VAL A O 1
ATOM 5318 N N . ILE A 1 639 ? 29.210 26.602 3.021 1.00 90.81 639 ILE A N 1
ATOM 5319 C CA . ILE A 1 639 ? 29.590 26.988 1.670 1.00 90.81 639 ILE A CA 1
ATOM 5320 C C . ILE A 1 639 ? 28.355 26.826 0.788 1.00 90.81 639 ILE A C 1
ATOM 5322 O O . ILE A 1 639 ? 27.853 25.717 0.593 1.00 90.81 639 ILE A O 1
ATOM 5326 N N . LYS A 1 640 ? 27.862 27.946 0.258 1.00 90.31 640 LYS A N 1
ATOM 5327 C CA . LYS A 1 640 ? 26.824 27.983 -0.771 1.00 90.31 640 LYS A CA 1
ATOM 5328 C C . LYS A 1 640 ? 27.516 27.872 -2.119 1.00 90.31 640 LYS A C 1
ATOM 5330 O O . LYS A 1 640 ? 28.356 28.702 -2.462 1.00 90.31 640 LYS A O 1
ATOM 5335 N N . ILE A 1 641 ? 27.191 26.836 -2.880 1.00 89.94 641 ILE A N 1
ATOM 5336 C CA . ILE A 1 641 ? 27.760 26.614 -4.206 1.00 89.94 641 ILE A CA 1
ATOM 5337 C C . ILE A 1 641 ? 26.655 26.778 -5.235 1.00 89.94 641 ILE A C 1
ATOM 5339 O O . ILE A 1 641 ? 25.680 26.026 -5.240 1.00 89.94 641 ILE A O 1
ATOM 5343 N N . LYS A 1 642 ? 26.826 27.765 -6.111 1.00 86.94 642 LYS A N 1
ATOM 5344 C CA . LYS A 1 642 ? 25.919 28.059 -7.218 1.00 86.94 642 LYS A CA 1
ATOM 5345 C C . LYS A 1 642 ? 26.747 28.465 -8.434 1.00 86.94 642 LYS A C 1
ATOM 5347 O O . LYS A 1 642 ? 27.672 29.262 -8.308 1.00 86.94 642 LYS A O 1
ATOM 5352 N N . ASP A 1 643 ? 26.449 27.893 -9.597 1.00 84.19 643 ASP A N 1
ATOM 5353 C CA . ASP A 1 643 ? 27.111 28.220 -10.871 1.00 84.19 643 ASP A CA 1
ATOM 5354 C C . ASP A 1 643 ? 28.661 28.145 -10.826 1.00 84.19 643 ASP A C 1
ATOM 5356 O O . ASP A 1 643 ? 29.356 29.071 -11.248 1.00 84.19 643 ASP A O 1
ATOM 5360 N N . ASP A 1 644 ? 29.228 27.053 -10.287 1.00 85.50 644 ASP A N 1
ATOM 5361 C CA . ASP A 1 644 ? 30.685 26.842 -10.107 1.00 85.50 644 ASP A CA 1
ATOM 5362 C C . ASP A 1 644 ? 31.399 27.929 -9.266 1.00 85.50 644 ASP A C 1
ATOM 5364 O O . ASP A 1 644 ? 32.632 28.076 -9.324 1.00 85.50 644 ASP A O 1
ATOM 5368 N N . LYS A 1 645 ? 30.638 28.704 -8.485 1.00 87.69 645 LYS A N 1
ATOM 5369 C CA . LYS A 1 645 ? 31.138 29.661 -7.497 1.00 87.69 645 LYS A CA 1
ATOM 5370 C C . LYS A 1 645 ? 30.788 29.152 -6.107 1.00 87.69 645 LYS A C 1
ATOM 5372 O O . LYS A 1 645 ? 29.623 28.904 -5.808 1.00 87.69 645 LYS A O 1
ATOM 5377 N N . ALA A 1 646 ? 31.814 28.986 -5.282 1.00 91.00 646 ALA A N 1
ATOM 5378 C CA . ALA A 1 646 ? 31.653 28.731 -3.865 1.00 91.00 646 ALA A CA 1
ATOM 5379 C C . ALA A 1 646 ? 31.713 30.065 -3.125 1.00 91.00 646 ALA A C 1
ATOM 5381 O O . ALA A 1 646 ? 32.706 30.787 -3.206 1.00 91.00 646 ALA A O 1
ATOM 5382 N N . GLU A 1 647 ? 30.644 30.378 -2.414 1.00 91.50 647 GLU A N 1
ATOM 5383 C CA . GLU A 1 647 ? 30.572 31.500 -1.498 1.00 91.50 647 GLU A CA 1
ATOM 5384 C C . GLU A 1 647 ? 30.539 30.943 -0.081 1.00 91.50 647 GLU A C 1
ATOM 5386 O O . GLU A 1 647 ? 29.657 30.161 0.287 1.00 91.50 647 GLU A O 1
ATOM 5391 N N . ARG A 1 648 ? 31.522 31.339 0.725 1.00 88.88 648 ARG A N 1
ATOM 5392 C CA . ARG A 1 648 ? 31.461 31.113 2.162 1.00 88.88 648 ARG A CA 1
ATOM 5393 C C . ARG A 1 648 ? 30.418 32.077 2.718 1.00 88.88 648 ARG A C 1
ATOM 5395 O O . ARG A 1 648 ? 30.639 33.285 2.701 1.00 88.88 648 ARG A O 1
ATOM 5402 N N . LEU A 1 649 ? 29.289 31.546 3.184 1.00 87.69 649 LEU A N 1
ATOM 5403 C CA . LEU A 1 649 ? 28.262 32.376 3.802 1.00 87.69 649 LEU A CA 1
ATOM 5404 C C . LEU A 1 649 ? 28.834 33.030 5.059 1.00 87.69 649 LEU A C 1
ATOM 5406 O O . LEU A 1 649 ? 29.592 32.391 5.797 1.00 87.69 649 LEU A O 1
ATOM 5410 N N . ASN A 1 650 ? 28.429 34.275 5.324 1.00 80.50 650 ASN A N 1
ATOM 5411 C CA . ASN A 1 650 ? 28.717 34.966 6.583 1.00 80.50 650 ASN A CA 1
ATOM 5412 C C . ASN A 1 650 ? 27.850 34.392 7.717 1.00 80.50 650 ASN A C 1
ATOM 5414 O O . ASN A 1 650 ? 26.996 35.059 8.295 1.00 80.50 650 ASN A O 1
ATOM 5418 N N . LEU A 1 651 ? 28.014 33.095 7.939 1.00 81.06 651 LEU A N 1
ATOM 5419 C CA . LEU A 1 651 ? 27.276 32.282 8.875 1.00 81.06 651 LEU A CA 1
ATOM 5420 C C . LEU A 1 651 ? 28.304 31.374 9.559 1.00 81.06 651 LEU A C 1
ATOM 5422 O O . LEU A 1 651 ? 28.779 30.386 8.990 1.00 81.06 651 LEU A O 1
ATOM 5426 N N . GLU A 1 652 ? 28.709 31.772 10.763 1.00 76.75 652 GLU A N 1
ATOM 5427 C CA . GLU A 1 652 ? 29.610 30.999 11.618 1.00 76.75 652 GLU A CA 1
ATOM 5428 C C . GLU A 1 652 ? 28.800 30.177 12.624 1.00 76.75 652 GLU A C 1
ATOM 5430 O O . GLU A 1 652 ? 27.728 30.593 13.067 1.00 76.75 652 GLU A O 1
ATOM 5435 N N . GLY A 1 653 ? 29.312 29.002 12.983 1.00 77.44 653 GLY A N 1
ATOM 5436 C CA . GLY A 1 653 ? 28.694 28.100 13.948 1.00 77.44 653 GLY A CA 1
ATOM 5437 C C . GLY A 1 653 ? 29.473 26.800 14.070 1.00 77.44 653 GLY A C 1
ATOM 5438 O O . GLY A 1 653 ? 30.404 26.548 13.310 1.00 77.44 653 GLY A O 1
ATOM 5439 N N . ASN A 1 654 ? 29.089 25.975 15.033 1.00 77.12 654 ASN A N 1
ATOM 5440 C CA . ASN A 1 654 ? 29.665 24.648 15.233 1.00 77.12 654 ASN A CA 1
ATOM 5441 C C . ASN A 1 654 ? 28.854 23.579 14.478 1.00 77.12 654 ASN A C 1
ATOM 5443 O O . ASN A 1 654 ? 29.390 22.527 14.151 1.00 77.12 654 ASN A O 1
ATOM 5447 N N . SER A 1 655 ? 27.573 23.849 14.197 1.00 82.88 655 SER A N 1
ATOM 5448 C CA . SER A 1 655 ? 26.641 22.927 13.541 1.00 82.88 655 SER A CA 1
ATOM 5449 C C . SER A 1 655 ? 25.628 23.686 12.676 1.00 82.88 655 SER A C 1
ATOM 5451 O O . SER A 1 655 ? 25.276 24.824 12.983 1.00 82.88 655 SER A O 1
ATOM 5453 N N . PHE A 1 656 ? 25.140 23.064 11.602 1.00 85.69 656 PHE A N 1
ATOM 5454 C CA . PHE A 1 656 ? 24.222 23.676 10.636 1.00 85.69 656 PHE A CA 1
ATOM 5455 C C . PHE A 1 656 ? 23.113 22.695 10.250 1.00 85.69 656 PHE A C 1
ATOM 5457 O O . PHE A 1 656 ? 23.325 21.483 10.230 1.00 85.69 656 PHE A O 1
ATOM 5464 N N . SER A 1 657 ? 21.914 23.203 9.966 1.00 83.00 657 SER A N 1
ATOM 5465 C CA . SER A 1 657 ? 20.776 22.379 9.522 1.00 83.00 657 SER A CA 1
ATOM 5466 C C . SER A 1 657 ? 19.691 23.234 8.868 1.00 83.00 657 SER A C 1
ATOM 5468 O O . SER A 1 657 ? 19.692 24.453 9.023 1.00 83.00 657 SER A O 1
ATOM 5470 N N . PHE A 1 658 ? 18.756 22.614 8.153 1.00 82.38 658 PHE A N 1
ATOM 5471 C CA . PHE A 1 658 ? 17.557 23.295 7.659 1.00 82.38 658 PHE A CA 1
ATOM 5472 C C . PHE A 1 658 ? 16.469 23.261 8.732 1.00 82.38 658 PHE A C 1
ATOM 5474 O O . PHE A 1 658 ? 16.204 22.206 9.304 1.00 82.38 658 PHE A O 1
ATOM 5481 N N . ALA A 1 659 ? 15.855 24.409 9.015 1.00 76.19 659 ALA A N 1
ATOM 5482 C CA . ALA A 1 659 ? 14.696 24.481 9.901 1.00 76.19 659 ALA A CA 1
ATOM 5483 C C . ALA A 1 659 ? 13.416 24.120 9.136 1.00 76.19 659 ALA A C 1
ATOM 5485 O O . ALA A 1 659 ? 12.620 23.323 9.615 1.00 76.19 659 ALA A O 1
ATOM 5486 N N . ASN A 1 660 ? 13.252 24.668 7.928 1.00 77.69 660 ASN A N 1
ATOM 5487 C CA . ASN A 1 660 ? 12.170 24.357 6.990 1.00 77.69 660 ASN A CA 1
ATOM 5488 C C . ASN A 1 660 ? 12.563 24.817 5.569 1.00 77.69 660 ASN A C 1
ATOM 5490 O O . ASN A 1 660 ? 13.705 25.206 5.329 1.00 77.69 660 ASN A O 1
ATOM 5494 N N . SER A 1 661 ? 11.620 24.811 4.620 1.00 75.69 661 SER A N 1
ATOM 5495 C CA . SER A 1 661 ? 11.880 25.207 3.226 1.00 75.69 661 SER A CA 1
ATOM 5496 C C . SER A 1 661 ? 12.314 26.669 3.042 1.00 75.69 661 SER A C 1
ATOM 5498 O O . SER A 1 661 ? 12.804 27.024 1.973 1.00 75.69 661 SER A O 1
ATOM 5500 N N . ASN A 1 662 ? 12.107 27.525 4.047 1.00 79.88 662 ASN A N 1
ATOM 5501 C CA . ASN A 1 662 ? 12.409 28.954 3.992 1.00 79.88 662 ASN A CA 1
ATOM 5502 C C . ASN A 1 662 ? 13.657 29.331 4.804 1.00 79.88 662 ASN A C 1
ATOM 5504 O O . ASN A 1 662 ? 14.261 30.364 4.518 1.00 79.88 662 ASN A O 1
ATOM 5508 N N . PHE A 1 663 ? 14.055 28.522 5.794 1.00 84.88 663 PHE A N 1
ATOM 5509 C CA . PHE A 1 663 ? 15.104 28.878 6.751 1.00 84.88 663 PHE A CA 1
ATOM 5510 C C . PHE A 1 663 ? 16.152 27.781 6.942 1.00 84.88 663 PHE A C 1
ATOM 5512 O O . PHE A 1 663 ? 15.834 26.624 7.218 1.00 84.88 663 PHE A O 1
ATOM 5519 N N . MET A 1 664 ? 17.417 28.192 6.903 1.00 86.50 664 MET A N 1
ATOM 5520 C CA . MET A 1 664 ? 18.562 27.439 7.410 1.00 86.50 664 MET A CA 1
ATOM 5521 C C . MET A 1 664 ? 18.999 28.022 8.755 1.00 86.50 664 MET A C 1
ATOM 5523 O O . MET A 1 664 ? 18.804 29.206 9.020 1.00 86.50 664 MET A O 1
ATOM 5527 N N . ILE A 1 665 ? 19.596 27.197 9.607 1.00 87.62 665 ILE A N 1
ATOM 5528 C CA . ILE A 1 665 ? 20.082 27.603 10.920 1.00 87.62 665 ILE A CA 1
ATOM 5529 C C . ILE A 1 665 ? 21.557 27.277 11.104 1.00 87.62 665 ILE A C 1
ATOM 5531 O O . ILE A 1 665 ? 22.025 26.204 10.719 1.00 87.62 665 ILE A O 1
ATOM 5535 N N . SER A 1 666 ? 22.264 28.202 11.748 1.00 88.94 666 SER A N 1
ATOM 5536 C CA . SER A 1 666 ? 23.599 27.987 12.298 1.00 88.94 666 SER A CA 1
ATOM 5537 C C . SER A 1 666 ? 23.537 27.944 13.804 1.00 88.94 666 SER A C 1
ATOM 5539 O O . SER A 1 666 ? 22.964 28.837 14.415 1.00 88.94 666 SER A O 1
ATOM 5541 N N . LYS A 1 667 ? 24.135 26.920 14.395 1.00 86.69 667 LYS A N 1
ATOM 5542 C CA . LYS A 1 667 ? 24.105 26.633 15.821 1.00 86.69 667 LYS A CA 1
ATOM 5543 C C . LYS A 1 667 ? 25.491 26.831 16.421 1.00 86.69 667 LYS A C 1
ATOM 5545 O O . LYS A 1 667 ? 26.459 26.196 16.002 1.00 86.69 667 LYS A O 1
ATOM 5550 N N . ASN A 1 668 ? 25.584 27.667 17.445 1.00 84.19 668 ASN A N 1
ATOM 5551 C CA . ASN A 1 668 ? 26.759 27.799 18.292 1.00 84.19 668 ASN A CA 1
ATOM 5552 C C . ASN A 1 668 ? 26.559 26.949 19.551 1.00 84.19 668 ASN A C 1
ATOM 5554 O O . ASN A 1 668 ? 25.896 27.369 20.497 1.00 84.19 668 ASN A O 1
ATOM 5558 N N . GLU A 1 669 ? 27.130 25.746 19.566 1.00 77.62 669 GLU A N 1
ATOM 5559 C CA . GLU A 1 669 ? 26.979 24.803 20.685 1.00 77.62 669 GLU A CA 1
ATOM 5560 C C . GLU A 1 669 ? 27.613 25.316 21.984 1.00 77.62 669 GLU A C 1
ATOM 5562 O O . GLU A 1 669 ? 27.093 25.048 23.062 1.00 77.62 669 GLU A O 1
ATOM 5567 N N . ASN A 1 670 ? 28.677 26.123 21.891 1.00 77.81 670 ASN A N 1
ATOM 5568 C CA . ASN A 1 670 ? 29.364 26.675 23.063 1.00 77.81 670 ASN A CA 1
ATOM 5569 C C . ASN A 1 670 ? 28.529 27.746 23.778 1.00 77.81 670 ASN A C 1
ATOM 5571 O O . ASN A 1 670 ? 28.580 27.852 25.000 1.00 77.81 670 ASN A O 1
ATOM 5575 N N . ARG A 1 671 ? 27.787 28.563 23.018 1.00 77.94 671 ARG A N 1
ATOM 5576 C CA . ARG A 1 671 ? 26.888 29.598 23.561 1.00 77.94 671 ARG A CA 1
ATOM 5577 C C . ARG A 1 671 ? 25.445 29.113 23.716 1.00 77.94 671 ARG A C 1
ATOM 5579 O O . ARG A 1 671 ? 24.646 29.797 24.345 1.00 77.94 671 ARG A O 1
ATOM 5586 N N . GLY A 1 672 ? 25.106 27.955 23.147 1.00 82.75 672 GLY A N 1
ATOM 5587 C CA . GLY A 1 672 ? 23.733 27.458 23.082 1.00 82.75 672 GLY A CA 1
ATOM 5588 C C . GLY A 1 672 ? 22.819 28.350 22.239 1.00 82.75 672 GLY A C 1
ATOM 5589 O O . GLY A 1 672 ? 21.631 28.459 22.546 1.00 82.75 672 GLY A O 1
ATOM 5590 N N . THR A 1 673 ? 23.361 29.006 21.208 1.00 87.81 673 THR A N 1
ATOM 5591 C CA . THR A 1 673 ? 22.630 29.971 20.376 1.00 87.81 673 THR A CA 1
ATOM 5592 C C . THR A 1 673 ? 22.463 29.507 18.929 1.00 87.81 673 THR A C 1
ATOM 5594 O O . THR A 1 673 ? 23.163 28.607 18.464 1.00 87.81 673 THR A O 1
ATOM 5597 N N . VAL A 1 674 ? 21.508 30.098 18.213 1.00 90.31 674 VAL A N 1
ATOM 5598 C CA . VAL A 1 674 ? 21.188 29.858 16.813 1.00 90.31 674 VAL A CA 1
ATOM 5599 C C . VAL A 1 674 ? 21.002 31.181 16.072 1.00 90.31 674 VAL A C 1
ATOM 5601 O O . VAL A 1 674 ? 20.468 32.145 16.618 1.00 90.31 674 VAL A O 1
ATOM 5604 N N . VAL A 1 675 ? 21.427 31.210 14.814 1.00 90.50 675 VAL A N 1
ATOM 5605 C CA . VAL A 1 675 ? 21.189 32.302 13.865 1.00 90.50 675 VAL A CA 1
ATOM 5606 C C . VAL A 1 675 ? 20.398 31.742 12.690 1.00 90.50 675 VAL A C 1
ATOM 5608 O O . VAL A 1 675 ? 20.742 30.677 12.166 1.00 90.50 675 VAL A O 1
ATOM 5611 N N . PHE A 1 676 ? 19.347 32.448 12.271 1.00 90.44 676 PHE A N 1
ATOM 5612 C CA . PHE A 1 676 ? 18.528 32.050 11.127 1.00 90.44 676 PHE A CA 1
ATOM 5613 C C . PHE A 1 676 ? 19.026 32.718 9.847 1.00 90.44 676 PHE A C 1
ATOM 5615 O O . PHE A 1 676 ? 19.354 33.902 9.820 1.00 90.44 676 PHE A O 1
ATOM 5622 N N . TYR A 1 677 ? 19.030 31.957 8.764 1.00 89.00 677 TYR A N 1
ATOM 5623 C CA . TYR A 1 677 ? 19.340 32.408 7.420 1.00 89.00 677 TYR A CA 1
ATOM 5624 C C . TYR A 1 677 ? 18.134 32.140 6.526 1.00 89.00 677 TYR A C 1
ATOM 5626 O O . TYR A 1 677 ? 17.724 30.990 6.357 1.00 89.00 677 TYR A O 1
ATOM 5634 N N . ASN A 1 678 ? 17.544 33.196 5.974 1.00 87.75 678 ASN A N 1
ATOM 5635 C CA . ASN A 1 678 ? 16.408 33.071 5.074 1.00 87.75 678 ASN A CA 1
ATOM 5636 C C . ASN A 1 678 ? 16.898 32.718 3.661 1.00 87.75 678 ASN A C 1
ATOM 5638 O O . ASN A 1 678 ? 17.631 33.474 3.028 1.00 87.75 678 ASN A O 1
ATOM 5642 N N . LEU A 1 679 ? 16.456 31.568 3.157 1.00 83.00 679 LEU A N 1
ATOM 5643 C CA . LEU A 1 679 ? 16.874 31.003 1.872 1.00 83.00 679 LEU A CA 1
ATOM 5644 C C . LEU A 1 679 ? 16.285 31.741 0.659 1.00 83.00 679 LEU A C 1
ATOM 5646 O O . LEU A 1 679 ? 16.766 31.564 -0.458 1.00 83.00 679 LEU A O 1
ATOM 5650 N N . LYS A 1 680 ? 15.224 32.538 0.848 1.00 79.81 680 LYS A N 1
ATOM 5651 C CA . LYS A 1 680 ? 14.514 33.240 -0.232 1.00 79.81 680 LYS A CA 1
ATOM 5652 C C . LYS A 1 680 ? 15.153 34.582 -0.578 1.00 79.81 680 LYS A C 1
ATOM 5654 O O . LYS A 1 680 ? 15.132 34.975 -1.741 1.00 79.81 680 LYS A O 1
ATOM 5659 N N . ASN A 1 681 ? 15.663 35.300 0.418 1.00 84.25 681 ASN A N 1
ATOM 5660 C CA . ASN A 1 681 ? 16.228 36.644 0.252 1.00 84.25 681 ASN A CA 1
ATOM 5661 C C . ASN A 1 681 ? 17.680 36.760 0.739 1.00 84.25 681 ASN A C 1
ATOM 5663 O O . ASN A 1 681 ? 18.189 37.873 0.834 1.00 84.25 681 ASN A O 1
ATOM 5667 N N . ASP A 1 682 ? 18.329 35.631 1.046 1.00 82.38 682 ASP A N 1
ATOM 5668 C CA . ASP A 1 682 ? 19.711 35.539 1.528 1.00 82.38 682 ASP A CA 1
ATOM 5669 C C . ASP A 1 682 ? 19.989 36.391 2.789 1.00 82.38 682 ASP A C 1
ATOM 5671 O O . ASP A 1 682 ? 21.137 36.716 3.102 1.00 82.38 682 ASP A O 1
ATOM 5675 N N . LYS A 1 683 ? 18.938 36.755 3.540 1.00 85.88 683 LYS A N 1
ATOM 5676 C CA . LYS A 1 683 ? 19.032 37.600 4.732 1.00 85.88 683 LYS A CA 1
ATOM 5677 C C . LYS A 1 683 ? 19.420 36.758 5.944 1.00 85.88 683 LYS A C 1
ATOM 5679 O O . LYS A 1 683 ? 18.698 35.839 6.337 1.00 85.88 683 LYS A O 1
ATOM 5684 N N . VAL A 1 684 ? 20.529 37.129 6.580 1.00 87.69 684 VAL A N 1
ATOM 5685 C CA . VAL A 1 684 ? 20.851 36.686 7.940 1.00 87.69 684 VAL A CA 1
ATOM 5686 C C . VAL A 1 684 ? 19.947 37.449 8.904 1.00 87.69 684 VAL A C 1
ATOM 5688 O O . VAL A 1 684 ? 19.906 38.680 8.900 1.00 87.69 684 VAL A O 1
ATOM 5691 N N . ILE A 1 685 ? 19.188 36.717 9.708 1.00 89.62 685 ILE A N 1
ATOM 5692 C CA . ILE A 1 685 ? 18.359 37.281 10.766 1.00 89.62 685 ILE A CA 1
ATOM 5693 C C . ILE A 1 685 ? 19.240 37.348 11.999 1.00 89.62 685 ILE A C 1
ATOM 5695 O O . ILE A 1 685 ? 19.374 36.374 12.741 1.00 89.62 685 ILE A O 1
ATOM 5699 N N . ASP A 1 686 ? 19.898 38.494 12.132 1.00 68.31 686 ASP A N 1
ATOM 5700 C CA . ASP A 1 686 ? 20.887 38.725 13.169 1.00 68.31 686 ASP A CA 1
ATOM 5701 C C . ASP A 1 686 ? 20.214 38.968 14.528 1.00 68.31 686 ASP A C 1
ATOM 5703 O O . ASP A 1 686 ? 19.226 39.696 14.665 1.00 68.31 686 ASP A O 1
ATOM 5707 N N . GLY A 1 687 ? 20.732 38.274 15.527 1.00 70.94 687 GLY A N 1
ATOM 5708 C CA . GLY A 1 687 ? 20.114 38.042 16.818 1.00 70.94 687 GLY A CA 1
ATOM 5709 C C . GLY A 1 687 ? 20.554 36.670 17.287 1.00 70.94 687 GLY A C 1
ATOM 5710 O O . GLY A 1 687 ? 20.119 35.663 16.742 1.00 70.94 687 GLY A O 1
ATOM 5711 N N . GLU A 1 688 ? 21.449 36.616 18.271 1.00 76.25 688 GLU A N 1
ATOM 5712 C CA . GLU A 1 688 ? 21.773 35.357 18.935 1.00 76.25 688 GLU A CA 1
ATOM 5713 C C . GLU A 1 688 ? 20.502 34.848 19.639 1.00 76.25 688 GLU A C 1
ATOM 5715 O O . GLU A 1 688 ? 20.176 35.260 20.753 1.00 76.25 688 GLU A O 1
ATOM 5720 N N . PHE A 1 689 ? 19.735 33.998 18.954 1.00 89.12 689 PHE A N 1
ATOM 5721 C CA . PHE A 1 689 ? 18.600 33.292 19.534 1.00 89.12 689 PHE A CA 1
ATOM 5722 C C . PHE A 1 689 ? 19.114 32.057 20.250 1.00 89.12 689 PHE A C 1
ATOM 5724 O O . PHE A 1 689 ? 20.212 31.597 20.000 1.00 89.12 689 PHE A O 1
ATOM 5731 N N . ASN A 1 690 ? 18.345 31.481 21.146 1.00 88.44 690 ASN A N 1
ATOM 5732 C CA . ASN A 1 690 ? 18.659 30.225 21.782 1.00 88.44 690 ASN A CA 1
ATOM 5733 C C . ASN A 1 690 ? 18.494 29.071 20.784 1.00 88.44 690 ASN A C 1
ATOM 5735 O O . ASN A 1 690 ? 17.632 29.114 19.909 1.00 88.44 690 ASN A O 1
ATOM 5739 N N . TYR A 1 691 ? 19.277 28.012 20.967 1.00 84.56 691 TYR A N 1
ATOM 5740 C CA . TYR A 1 691 ? 19.235 26.795 20.155 1.00 84.56 691 TYR A CA 1
ATOM 5741 C C . TYR A 1 691 ? 17.827 26.189 20.011 1.00 84.56 691 TYR A C 1
ATOM 5743 O O . TYR A 1 691 ? 17.517 25.582 18.986 1.00 84.56 691 TYR A O 1
ATOM 5751 N N . TYR A 1 692 ? 16.976 26.346 21.029 1.00 84.94 692 TYR A N 1
ATOM 5752 C CA . TYR A 1 692 ? 15.594 25.879 21.012 1.00 84.94 692 TYR A CA 1
ATOM 5753 C C . TYR A 1 692 ? 14.669 26.949 20.413 1.00 84.94 692 TYR A C 1
ATOM 5755 O O . TYR A 1 692 ? 14.478 28.010 21.009 1.00 84.94 692 TYR A O 1
ATOM 5763 N N . PHE A 1 693 ? 14.086 26.639 19.253 1.00 89.62 693 PHE A N 1
ATOM 5764 C CA . PHE A 1 693 ? 13.064 27.412 18.537 1.00 89.62 693 PHE A CA 1
ATOM 5765 C C . PHE A 1 693 ? 11.893 26.498 18.146 1.00 89.62 693 PHE A C 1
ATOM 5767 O O . PHE A 1 693 ? 12.025 25.272 18.166 1.00 89.62 693 PHE A O 1
ATOM 5774 N N . ILE A 1 694 ? 10.752 27.084 17.784 1.00 87.69 694 ILE A N 1
ATOM 5775 C CA . ILE A 1 694 ? 9.552 26.344 17.369 1.00 87.69 694 ILE A CA 1
ATOM 5776 C C . ILE A 1 694 ? 9.192 26.734 15.938 1.00 87.69 694 ILE A C 1
ATOM 5778 O O . ILE A 1 694 ? 8.958 27.907 15.657 1.00 87.69 694 ILE A O 1
ATOM 5782 N N . ASP A 1 695 ? 9.133 25.744 15.048 1.00 85.12 695 ASP A N 1
ATOM 5783 C CA . ASP A 1 695 ? 8.660 25.910 13.673 1.00 85.12 695 ASP A CA 1
ATOM 5784 C C . ASP A 1 695 ? 7.140 25.695 13.597 1.00 85.12 695 ASP A C 1
ATOM 5786 O O . ASP A 1 695 ? 6.644 24.570 13.706 1.00 85.12 695 ASP A O 1
ATOM 5790 N N . ASP A 1 696 ? 6.392 26.783 13.422 1.00 80.38 696 ASP A N 1
ATOM 5791 C CA . ASP A 1 696 ? 4.948 26.771 13.188 1.00 80.38 696 ASP A CA 1
ATOM 5792 C C . ASP A 1 696 ? 4.689 26.761 11.677 1.00 80.38 696 ASP A C 1
ATOM 5794 O O . ASP A 1 696 ? 4.285 27.753 11.059 1.00 80.38 696 ASP A O 1
ATOM 5798 N N . TYR A 1 697 ? 4.963 25.605 11.067 1.00 68.94 697 TYR A N 1
ATOM 5799 C CA . TYR A 1 697 ? 4.884 25.423 9.618 1.00 68.94 697 TYR A CA 1
ATOM 5800 C C . TYR A 1 697 ? 3.483 25.706 9.054 1.00 68.94 697 TYR A C 1
ATOM 5802 O O . TYR A 1 697 ? 3.376 26.157 7.913 1.00 68.94 697 TYR A O 1
ATOM 5810 N N . LYS A 1 698 ? 2.418 25.467 9.841 1.00 67.94 698 LYS A N 1
ATOM 5811 C CA . LYS A 1 698 ? 1.019 25.688 9.434 1.00 67.94 698 LYS A CA 1
ATOM 5812 C C . LYS A 1 698 ? 0.724 27.165 9.202 1.00 67.94 698 LYS A C 1
ATOM 5814 O O . LYS A 1 698 ? -0.015 27.492 8.282 1.00 67.94 698 LYS A O 1
ATOM 5819 N N . ASN A 1 699 ? 1.320 28.037 10.014 1.00 74.19 699 ASN A N 1
ATOM 5820 C CA . ASN A 1 699 ? 1.152 29.487 9.913 1.00 74.19 699 ASN A CA 1
ATOM 5821 C C . ASN A 1 699 ? 2.382 30.188 9.309 1.00 74.19 699 ASN A C 1
ATOM 5823 O O . ASN A 1 699 ? 2.459 31.415 9.319 1.00 74.19 699 ASN A O 1
ATOM 5827 N N . HIS A 1 700 ? 3.343 29.420 8.784 1.00 80.00 700 HIS A N 1
ATOM 5828 C CA . HIS A 1 700 ? 4.557 29.906 8.125 1.00 80.00 700 HIS A CA 1
ATOM 5829 C C . HIS A 1 700 ? 5.383 30.905 8.963 1.00 80.00 700 HIS A C 1
ATOM 5831 O O . HIS A 1 700 ? 5.849 31.922 8.439 1.00 80.00 700 HIS A O 1
ATOM 5837 N N . ARG A 1 701 ? 5.580 30.615 10.256 1.00 86.69 701 ARG A N 1
ATOM 5838 C CA . ARG A 1 701 ? 6.352 31.455 11.193 1.00 86.69 701 ARG A CA 1
ATOM 5839 C C . ARG A 1 701 ? 7.231 30.623 12.134 1.00 86.69 701 ARG A C 1
ATOM 5841 O O . ARG A 1 701 ? 6.932 29.465 12.402 1.00 86.69 701 ARG A O 1
ATOM 5848 N N . ILE A 1 702 ? 8.295 31.226 12.660 1.00 90.69 702 ILE A N 1
ATOM 5849 C CA . ILE A 1 702 ? 9.183 30.639 13.674 1.00 90.69 702 ILE A CA 1
ATOM 5850 C C . ILE A 1 702 ? 9.058 31.434 14.972 1.00 90.69 702 ILE A C 1
ATOM 5852 O O . ILE A 1 702 ? 9.140 32.660 14.957 1.00 90.69 702 ILE A O 1
ATOM 5856 N N . PHE A 1 703 ? 8.921 30.740 16.099 1.00 92.38 703 PHE A N 1
ATOM 5857 C CA . PHE A 1 703 ? 9.070 31.337 17.423 1.00 92.38 703 PHE A CA 1
ATOM 5858 C C . PHE A 1 703 ? 10.486 31.104 17.943 1.00 92.38 703 PHE A C 1
ATOM 5860 O O . PHE A 1 703 ? 10.938 29.962 18.051 1.00 92.38 703 PHE A O 1
ATOM 5867 N N . ALA A 1 704 ? 11.178 32.185 18.282 1.00 91.94 704 ALA A N 1
ATOM 5868 C CA . ALA A 1 704 ? 12.547 32.178 18.774 1.00 91.94 704 ALA A CA 1
ATOM 5869 C C . ALA A 1 704 ? 12.636 32.894 20.129 1.00 91.94 704 ALA A C 1
ATOM 5871 O O . ALA A 1 704 ? 11.782 33.710 20.475 1.00 91.94 704 ALA A O 1
ATOM 5872 N N . LYS A 1 705 ? 13.673 32.577 20.908 1.00 90.31 705 LYS A N 1
ATOM 5873 C CA . LYS A 1 705 ? 13.933 33.182 22.222 1.00 90.31 705 LYS A CA 1
ATOM 5874 C C . LYS A 1 705 ? 15.357 33.688 22.309 1.00 90.31 705 LYS A C 1
ATOM 5876 O O . LYS A 1 705 ? 16.241 32.983 21.848 1.00 90.31 705 LYS A O 1
ATOM 5881 N N . ARG A 1 706 ? 15.617 34.851 22.910 1.00 85.25 706 ARG A N 1
ATOM 5882 C CA . ARG A 1 706 ? 16.998 35.277 23.250 1.00 85.25 706 ARG A CA 1
ATOM 5883 C C . ARG A 1 706 ? 17.407 34.876 24.666 1.00 85.25 706 ARG A C 1
ATOM 5885 O O . ARG A 1 706 ? 18.569 34.590 24.925 1.00 85.25 706 ARG A O 1
ATOM 5892 N N . GLY A 1 707 ? 16.440 34.839 25.577 1.00 82.00 707 GLY A N 1
ATOM 5893 C CA . GLY A 1 707 ? 16.618 34.401 26.958 1.00 82.00 707 GLY A CA 1
ATOM 5894 C C . GLY A 1 707 ? 15.925 33.069 27.227 1.00 82.00 707 GLY A C 1
ATOM 5895 O O . GLY A 1 707 ? 15.935 32.150 26.409 1.00 82.00 707 GLY A O 1
ATOM 5896 N N . TYR A 1 708 ? 15.290 32.974 28.392 1.00 82.44 708 TYR A N 1
ATOM 5897 C CA . TYR A 1 708 ? 14.534 31.786 28.788 1.00 82.44 708 TYR A CA 1
ATOM 5898 C C . TYR A 1 708 ? 13.208 31.623 28.023 1.00 82.44 708 TYR A C 1
ATOM 5900 O O . TYR A 1 708 ? 12.805 30.486 27.773 1.00 82.44 708 TYR A O 1
ATOM 5908 N N . TYR A 1 709 ? 12.587 32.732 27.602 1.00 89.56 709 TYR A N 1
ATOM 5909 C CA . TYR A 1 709 ? 11.252 32.781 26.993 1.00 89.56 709 TYR A CA 1
ATOM 5910 C C . TYR A 1 709 ? 11.302 33.126 25.501 1.00 89.56 709 TYR A C 1
ATOM 5912 O O . TYR A 1 709 ? 12.035 34.030 25.103 1.00 89.56 709 TYR A O 1
ATOM 5920 N N . TYR A 1 710 ? 10.499 32.429 24.698 1.00 92.25 710 TYR A N 1
ATOM 5921 C CA . TYR A 1 710 ? 10.114 32.765 23.328 1.00 92.25 710 TYR A CA 1
ATOM 5922 C C . TYR A 1 710 ? 9.423 34.119 23.310 1.00 92.25 710 TYR A C 1
ATOM 5924 O O . TYR A 1 710 ? 8.243 34.235 23.613 1.00 92.25 710 TYR A O 1
ATOM 5932 N N . ASP A 1 711 ? 10.197 35.144 22.981 1.00 91.00 711 ASP A N 1
ATOM 5933 C CA . ASP A 1 711 ? 9.809 36.550 22.939 1.00 91.00 711 ASP A CA 1
ATOM 5934 C C . ASP A 1 711 ? 9.698 37.077 21.505 1.00 91.00 711 ASP A C 1
ATOM 5936 O O . ASP A 1 711 ? 9.250 38.199 21.297 1.00 91.00 711 ASP A O 1
ATOM 5940 N N . THR A 1 712 ? 10.116 36.286 20.516 1.00 91.94 712 THR A N 1
ATOM 5941 C CA . THR A 1 712 ? 10.315 36.742 19.144 1.00 91.94 712 THR A CA 1
ATOM 5942 C C . THR A 1 712 ? 9.570 35.852 18.152 1.00 91.94 712 THR A C 1
ATOM 5944 O O . THR A 1 712 ? 9.670 34.626 18.212 1.00 91.94 712 THR A O 1
ATOM 5947 N N . VAL A 1 713 ? 8.882 36.468 17.188 1.00 91.94 713 VAL A N 1
ATOM 5948 C CA . VAL A 1 713 ? 8.312 35.797 16.011 1.00 91.94 713 VAL A CA 1
ATOM 5949 C C . VAL A 1 713 ? 9.079 36.222 14.767 1.00 91.94 713 VAL A C 1
ATOM 5951 O O . VAL A 1 713 ? 9.340 37.406 14.558 1.00 91.94 713 VAL A O 1
ATOM 5954 N N . ILE A 1 714 ? 9.424 35.246 13.935 1.00 92.25 714 ILE A N 1
ATOM 5955 C CA . ILE A 1 714 ? 10.028 35.438 12.623 1.00 92.25 714 ILE A CA 1
ATOM 5956 C C . ILE A 1 714 ? 9.018 34.961 11.579 1.00 92.25 714 ILE A C 1
ATOM 5958 O O . ILE A 1 714 ? 8.679 33.778 11.540 1.00 92.25 714 ILE A O 1
ATOM 5962 N N . ASP A 1 715 ? 8.513 35.866 10.746 1.00 89.38 715 ASP A N 1
ATOM 5963 C CA . ASP A 1 715 ? 7.588 35.500 9.667 1.00 89.38 715 ASP A CA 1
ATOM 5964 C C . ASP A 1 715 ? 8.309 34.830 8.482 1.00 89.38 715 ASP A C 1
ATOM 5966 O O . ASP A 1 715 ? 9.536 34.807 8.409 1.00 89.38 715 ASP A O 1
ATOM 5970 N N . SER A 1 716 ? 7.556 34.317 7.505 1.00 86.31 716 SER A N 1
ATOM 5971 C CA . SER A 1 716 ? 8.110 33.662 6.305 1.00 86.31 716 SER A CA 1
ATOM 5972 C C . SER A 1 716 ? 9.079 34.512 5.460 1.00 86.31 716 SER A C 1
ATOM 5974 O O . SER A 1 716 ? 9.857 33.961 4.676 1.00 86.31 716 SER A O 1
ATOM 5976 N N . LEU A 1 717 ? 9.055 35.842 5.594 1.00 86.56 717 LEU A N 1
ATOM 5977 C CA . LEU A 1 717 ? 9.935 36.771 4.878 1.00 86.56 717 LEU A CA 1
ATOM 5978 C C . LEU A 1 717 ? 11.192 37.125 5.688 1.00 86.56 717 LEU A C 1
ATOM 5980 O O . LEU A 1 717 ? 12.103 37.771 5.163 1.00 86.56 717 LEU A O 1
ATOM 5984 N N . GLY A 1 718 ? 11.276 36.674 6.941 1.00 86.19 718 GLY A N 1
ATOM 5985 C CA . GLY A 1 718 ? 12.358 37.011 7.857 1.00 86.19 718 GLY A CA 1
ATOM 5986 C C . GLY A 1 718 ? 12.194 38.387 8.505 1.00 86.19 718 GLY A C 1
ATOM 5987 O O . GLY A 1 718 ? 13.199 39.027 8.842 1.00 86.19 718 GLY A O 1
ATOM 5988 N N . ASN A 1 719 ? 10.957 38.876 8.640 1.00 90.50 719 ASN A N 1
ATOM 5989 C CA . ASN A 1 719 ? 10.654 40.014 9.502 1.00 90.50 719 ASN A CA 1
ATOM 5990 C C . ASN A 1 719 ? 10.529 39.535 10.945 1.00 90.50 719 ASN A C 1
ATOM 5992 O O . ASN A 1 719 ? 9.976 38.469 11.208 1.00 90.50 719 ASN A O 1
ATOM 5996 N N . VAL A 1 720 ? 11.057 40.338 11.863 1.00 91.25 720 VAL A N 1
ATOM 5997 C CA . VAL A 1 720 ? 11.166 40.009 13.283 1.00 91.25 720 VAL A CA 1
ATOM 5998 C C . VAL A 1 720 ? 10.225 40.916 14.066 1.00 91.25 720 VAL A C 1
ATOM 6000 O O . VAL A 1 720 ? 10.317 42.136 13.939 1.00 91.25 720 VAL A O 1
ATOM 6003 N N . SER A 1 721 ? 9.348 40.336 14.882 1.00 90.94 721 SER A N 1
ATOM 6004 C CA . SER A 1 721 ? 8.477 41.064 15.811 1.00 90.94 721 SER A CA 1
ATOM 6005 C C . SER A 1 721 ? 8.566 40.490 17.226 1.00 90.94 721 SER A C 1
ATOM 6007 O O . SER A 1 721 ? 8.903 39.320 17.415 1.00 90.94 721 SER A O 1
ATOM 6009 N N . THR A 1 722 ? 8.281 41.324 18.227 1.00 90.25 722 THR A N 1
ATOM 6010 C CA . THR A 1 722 ? 8.260 40.928 19.643 1.00 90.25 722 THR A CA 1
ATOM 6011 C C . THR A 1 722 ? 6.856 40.483 20.044 1.00 90.25 722 THR A C 1
ATOM 6013 O O . THR A 1 722 ? 5.872 41.118 19.664 1.00 90.25 722 THR A O 1
ATOM 6016 N N . LEU A 1 723 ? 6.761 39.404 20.817 1.00 89.44 723 LEU A N 1
ATOM 6017 C CA . LEU A 1 723 ? 5.515 38.931 21.414 1.00 89.44 723 LEU A CA 1
ATOM 6018 C C . LEU A 1 723 ? 5.106 39.813 22.591 1.00 89.44 723 LEU A C 1
ATOM 6020 O O . LEU A 1 723 ? 5.935 40.161 23.429 1.00 89.44 723 LEU A O 1
ATOM 6024 N N . GLU A 1 724 ? 3.810 40.099 22.689 1.00 86.69 724 GLU A N 1
ATOM 6025 C CA . GLU A 1 724 ? 3.224 40.780 23.848 1.00 86.69 724 GLU A CA 1
ATOM 6026 C C . GLU A 1 724 ? 3.412 39.963 25.138 1.00 86.69 724 GLU A C 1
ATOM 6028 O O . GLU A 1 724 ? 3.788 40.508 26.176 1.00 86.69 724 GLU A O 1
ATOM 6033 N N . HIS A 1 725 ? 3.243 38.639 25.052 1.00 89.56 725 HIS A N 1
ATOM 6034 C CA . HIS A 1 725 ? 3.484 37.702 26.149 1.00 89.56 725 HIS A CA 1
ATOM 6035 C C . HIS A 1 725 ? 4.550 36.665 25.759 1.00 89.56 725 HIS A C 1
ATOM 6037 O O . HIS A 1 725 ? 4.226 35.649 25.137 1.00 89.56 725 HIS A O 1
ATOM 6043 N N . PRO A 1 726 ? 5.829 36.886 26.110 1.00 92.00 726 PRO A N 1
ATOM 6044 C CA . PRO A 1 726 ? 6.878 35.899 25.893 1.00 92.00 726 PRO A CA 1
ATOM 6045 C C . PRO A 1 726 ? 6.607 34.586 26.636 1.00 92.00 726 PRO A C 1
ATOM 6047 O O . PRO A 1 726 ? 6.391 34.601 27.844 1.00 92.00 726 PRO A O 1
ATOM 6050 N N . PHE A 1 727 ? 6.660 33.447 25.949 1.00 93.00 727 PHE A N 1
ATOM 6051 C CA . PHE A 1 727 ? 6.251 32.140 26.486 1.00 93.00 727 PHE A CA 1
ATOM 6052 C C . PHE A 1 727 ? 7.451 31.193 26.676 1.00 93.00 727 PHE A C 1
ATOM 6054 O O . PHE A 1 727 ? 8.444 31.334 25.982 1.00 93.00 727 PHE A O 1
ATOM 6061 N N . ASP A 1 728 ? 7.451 30.248 27.617 1.00 87.00 728 ASP A N 1
ATOM 6062 C CA . ASP A 1 728 ? 8.566 29.300 27.843 1.00 87.00 728 ASP A CA 1
ATOM 6063 C C . ASP A 1 728 ? 8.359 27.940 27.171 1.00 87.00 728 ASP A C 1
ATOM 6065 O O . ASP A 1 728 ? 9.336 27.282 26.799 1.00 87.00 728 ASP A O 1
ATOM 6069 N N . GLU A 1 729 ? 7.110 27.516 26.997 1.00 87.56 729 GLU A N 1
ATOM 6070 C CA . GLU A 1 729 ? 6.778 26.163 26.557 1.00 87.56 729 GLU A CA 1
ATOM 6071 C C . GLU A 1 729 ? 5.518 26.122 25.682 1.00 87.56 729 GLU A C 1
ATOM 6073 O O . GLU A 1 729 ? 4.581 26.895 25.876 1.00 87.56 729 GLU A O 1
ATOM 6078 N N . VAL A 1 730 ? 5.476 25.178 24.733 1.00 87.00 730 VAL A N 1
ATOM 6079 C CA . VAL A 1 730 ? 4.277 24.869 23.940 1.00 87.00 730 VAL A CA 1
ATOM 6080 C C . VAL A 1 730 ? 3.864 23.433 24.181 1.00 87.00 730 VAL A C 1
ATOM 6082 O O . VAL A 1 730 ? 4.649 22.514 23.958 1.00 87.00 730 VAL A O 1
ATOM 6085 N N . LYS A 1 731 ? 2.613 23.234 24.591 1.00 86.00 731 LYS A N 1
ATOM 6086 C CA . LYS A 1 731 ? 2.024 21.909 24.800 1.00 86.00 731 LYS A CA 1
ATOM 6087 C C . LYS A 1 731 ? 0.606 21.886 24.245 1.00 86.00 731 LYS A C 1
ATOM 6089 O O . LYS A 1 731 ? -0.194 22.750 24.590 1.00 86.00 731 LYS A O 1
ATOM 6094 N N . ASN A 1 732 ? 0.280 20.868 23.445 1.00 81.94 732 ASN A N 1
ATOM 6095 C CA . ASN A 1 732 ? -1.074 20.616 22.921 1.00 81.94 732 ASN A CA 1
ATOM 6096 C C . ASN A 1 732 ? -1.756 21.864 22.330 1.00 81.94 732 ASN A C 1
ATOM 6098 O O . ASN A 1 732 ? -2.903 22.153 22.658 1.00 81.94 732 ASN A O 1
ATOM 6102 N N . ASP A 1 733 ? -1.036 22.598 21.481 1.00 81.06 733 ASP A N 1
ATOM 6103 C CA . ASP A 1 733 ? -1.480 23.839 20.821 1.00 81.06 733 ASP A CA 1
ATOM 6104 C C . ASP A 1 733 ? -1.669 25.065 21.744 1.00 81.06 733 ASP A C 1
ATOM 6106 O O . ASP A 1 733 ? -2.195 26.085 21.303 1.00 81.06 733 ASP A O 1
ATOM 6110 N N . ASN A 1 734 ? -1.199 25.002 22.996 1.00 88.75 734 ASN A N 1
ATOM 6111 C CA . ASN A 1 734 ? -1.191 26.126 23.937 1.00 88.75 734 ASN A CA 1
ATOM 6112 C C . ASN A 1 734 ? 0.235 26.596 24.253 1.00 88.75 734 ASN A C 1
ATOM 6114 O O . ASN A 1 734 ? 1.136 25.768 24.414 1.00 88.75 734 ASN A O 1
ATOM 6118 N N . TYR A 1 735 ? 0.413 27.907 24.422 1.00 92.00 735 TYR A N 1
ATOM 6119 C CA . TYR A 1 735 ? 1.687 28.554 24.753 1.00 92.00 735 TYR A CA 1
ATOM 6120 C C . TYR A 1 735 ? 1.681 29.029 26.210 1.00 92.00 735 TYR A C 1
ATOM 6122 O O . TYR A 1 735 ? 0.872 29.875 26.582 1.00 92.00 735 TYR A O 1
ATOM 6130 N N . PHE A 1 736 ? 2.567 28.508 27.050 1.00 93.06 736 PHE A N 1
ATOM 6131 C CA . PHE A 1 736 ? 2.651 28.861 28.471 1.00 93.06 736 PHE A CA 1
ATOM 6132 C C . PHE A 1 736 ? 3.661 29.978 28.686 1.00 93.06 736 PHE A C 1
ATOM 6134 O O . PHE A 1 736 ? 4.741 29.932 28.119 1.00 93.06 736 PHE A O 1
ATOM 6141 N N . PHE A 1 737 ? 3.325 30.984 29.489 1.00 93.94 737 PHE A N 1
ATOM 6142 C CA . PHE A 1 737 ? 4.207 32.121 29.764 1.00 93.94 737 PHE A CA 1
ATOM 6143 C C . PHE A 1 737 ? 4.276 32.444 31.251 1.00 93.94 737 PHE A C 1
ATOM 6145 O O . PHE A 1 737 ? 3.415 32.028 32.024 1.00 93.94 737 PHE A O 1
ATOM 6152 N N . LYS A 1 738 ? 5.296 33.197 31.673 1.00 91.56 738 LYS A N 1
ATOM 6153 C CA . LYS A 1 738 ? 5.480 33.601 33.074 1.00 91.56 738 LYS A CA 1
ATOM 6154 C C . LYS A 1 738 ? 5.202 35.084 33.269 1.00 91.56 738 LYS A C 1
ATOM 6156 O O . LYS A 1 738 ? 5.621 35.917 32.475 1.00 91.56 738 LYS A O 1
ATOM 6161 N N . GLU A 1 739 ? 4.555 35.399 34.381 1.00 89.00 739 GLU A N 1
ATOM 6162 C CA . GLU A 1 739 ? 4.308 36.756 34.855 1.00 89.00 739 GLU A CA 1
ATOM 6163 C C . GLU A 1 739 ? 4.604 36.802 36.362 1.00 89.00 739 GLU A C 1
ATOM 6165 O O . GLU A 1 739 ? 3.831 36.323 37.198 1.00 89.00 739 GLU A O 1
ATOM 6170 N N . GLY A 1 740 ? 5.796 37.293 36.716 1.00 88.12 740 GLY A N 1
ATOM 6171 C CA . GLY A 1 740 ? 6.329 37.177 38.075 1.00 88.12 740 GLY A CA 1
ATOM 6172 C C . GLY A 1 740 ? 6.517 35.713 38.499 1.00 88.12 740 GLY A C 1
ATOM 6173 O O . GLY A 1 740 ? 7.137 34.926 37.787 1.00 88.12 740 GLY A O 1
ATOM 6174 N N . ALA A 1 741 ? 5.980 35.341 39.665 1.00 87.00 741 ALA A N 1
ATOM 6175 C CA . ALA A 1 741 ? 5.995 33.958 40.159 1.00 87.00 741 ALA A CA 1
ATOM 6176 C C . ALA A 1 741 ? 4.898 33.072 39.538 1.00 87.00 741 ALA A C 1
ATOM 6178 O O . ALA A 1 741 ? 4.855 31.871 39.807 1.00 87.00 741 ALA A O 1
ATOM 6179 N N . ASN A 1 742 ? 4.007 33.653 38.731 1.00 91.81 742 ASN A N 1
ATOM 6180 C CA . ASN A 1 742 ? 2.836 32.975 38.199 1.00 91.81 742 ASN A CA 1
ATOM 6181 C C . ASN A 1 742 ? 3.021 32.599 36.725 1.00 91.81 742 ASN A C 1
ATOM 6183 O O . ASN A 1 742 ? 3.829 33.172 36.000 1.00 91.81 742 ASN A O 1
ATOM 6187 N N . THR A 1 743 ? 2.240 31.624 36.281 1.00 94.00 743 THR A N 1
ATOM 6188 C CA . THR A 1 743 ? 2.213 31.086 34.921 1.00 94.00 743 THR A CA 1
ATOM 6189 C C . THR A 1 743 ? 0.859 31.408 34.294 1.00 94.00 743 THR A C 1
ATOM 6191 O O . THR A 1 743 ? -0.174 31.160 34.921 1.00 94.00 743 THR A O 1
ATOM 6194 N N . GLY A 1 744 ? 0.866 31.965 33.087 1.00 94.94 744 GLY A N 1
ATOM 6195 C CA . GLY A 1 744 ? -0.285 32.157 32.207 1.00 94.94 744 GLY A CA 1
ATOM 6196 C C . GLY A 1 744 ? -0.237 31.222 30.999 1.00 94.94 744 GLY A C 1
ATOM 6197 O O . GLY A 1 744 ? 0.725 30.476 30.810 1.00 94.94 744 GLY A O 1
ATOM 6198 N N . VAL A 1 745 ? -1.290 31.251 30.184 1.00 95.25 745 VAL A N 1
ATOM 6199 C CA . VAL A 1 745 ? -1.393 30.444 28.964 1.00 95.25 745 VAL A CA 1
ATOM 6200 C C . VAL A 1 745 ? -2.081 31.221 27.841 1.00 95.25 745 VAL A C 1
ATOM 6202 O O . VAL A 1 745 ? -2.999 31.997 28.103 1.00 95.25 745 VAL A O 1
ATOM 6205 N N . MET A 1 746 ? -1.631 31.013 26.603 1.00 93.19 746 MET A N 1
ATOM 6206 C CA . MET A 1 746 ? -2.244 31.505 25.370 1.00 93.19 746 MET A CA 1
ATOM 6207 C C . MET A 1 746 ? -2.690 30.352 24.471 1.00 93.19 746 MET A C 1
ATOM 6209 O O . MET A 1 746 ? -2.079 29.282 24.481 1.00 93.19 746 MET A O 1
ATOM 6213 N N . ASN A 1 747 ? -3.719 30.585 23.660 1.00 89.12 747 ASN A N 1
ATOM 6214 C CA . ASN A 1 747 ? -4.157 29.654 22.617 1.00 89.12 747 ASN A CA 1
ATOM 6215 C C . ASN A 1 747 ? -3.298 29.769 21.338 1.00 89.12 747 ASN A C 1
ATOM 6217 O O . ASN A 1 747 ? -2.433 30.639 21.228 1.00 89.12 747 ASN A O 1
ATOM 6221 N N . LYS A 1 748 ? -3.559 28.909 20.343 1.00 83.50 748 LYS A N 1
ATOM 6222 C CA . LYS A 1 748 ? -2.873 28.890 19.032 1.00 83.50 748 LYS A CA 1
ATOM 6223 C C . LYS A 1 748 ? -2.926 30.235 18.269 1.00 83.50 748 LYS A C 1
ATOM 6225 O O . LYS A 1 748 ? -2.025 30.538 17.483 1.00 83.50 748 LYS A O 1
ATOM 6230 N N . GLU A 1 749 ? -3.948 31.056 18.522 1.00 85.50 749 GLU A N 1
ATOM 6231 C CA . GLU A 1 749 ? -4.114 32.417 17.991 1.00 85.50 749 GLU A CA 1
ATOM 6232 C C . GLU A 1 749 ? -3.319 33.492 18.762 1.00 85.50 749 GLU A C 1
ATOM 6234 O O . GLU A 1 749 ? -3.386 34.663 18.396 1.00 85.50 749 GLU A O 1
ATOM 6239 N N . LEU A 1 750 ? -2.531 33.110 19.775 1.00 86.31 750 LEU A N 1
ATOM 6240 C CA . LEU A 1 750 ? -1.759 33.996 20.661 1.00 86.31 750 LEU A CA 1
ATOM 6241 C C . LEU A 1 750 ? -2.620 34.911 21.553 1.00 86.31 750 LEU A C 1
ATOM 6243 O O . LEU A 1 750 ? -2.170 35.973 21.973 1.00 86.31 750 LEU A O 1
ATOM 6247 N N . GLN A 1 751 ? -3.847 34.501 21.877 1.00 90.19 751 GLN A N 1
ATOM 6248 C CA . GLN A 1 751 ? -4.694 35.195 22.851 1.00 90.19 751 GLN A CA 1
ATOM 6249 C C . GLN A 1 751 ? -4.419 34.640 24.248 1.00 90.19 751 GLN A C 1
ATOM 6251 O O . GLN A 1 751 ? -4.473 33.424 24.423 1.00 90.19 751 GLN A O 1
ATOM 6256 N N . ALA A 1 752 ? -4.138 35.495 25.233 1.00 92.88 752 ALA A N 1
ATOM 6257 C CA . ALA A 1 752 ? -3.903 35.088 26.620 1.00 92.88 752 ALA A CA 1
ATOM 6258 C C . ALA A 1 752 ? -5.205 34.887 27.407 1.00 92.88 752 ALA A C 1
ATOM 6260 O O . ALA A 1 752 ? -6.148 35.658 27.264 1.00 92.88 752 ALA A O 1
ATOM 6261 N N . ALA A 1 753 ? -5.235 33.873 28.273 1.00 93.88 753 ALA A N 1
ATOM 6262 C CA . ALA A 1 753 ? -6.289 33.709 29.274 1.00 93.88 753 ALA A CA 1
ATOM 6263 C C . ALA A 1 753 ? -6.180 34.776 30.383 1.00 93.88 753 ALA A C 1
ATOM 6265 O O . ALA A 1 753 ? -5.088 35.274 30.655 1.00 93.88 753 ALA A O 1
ATOM 6266 N N . ASP A 1 754 ? -7.267 35.067 31.101 1.00 92.25 754 ASP A N 1
ATOM 6267 C CA . ASP A 1 754 ? -7.318 36.136 32.122 1.00 92.25 754 ASP A CA 1
ATOM 6268 C C . ASP A 1 754 ? -6.776 35.736 33.515 1.00 92.25 754 ASP A C 1
ATOM 6270 O O . ASP A 1 754 ? -6.875 36.500 34.474 1.00 92.25 754 ASP A O 1
ATOM 6274 N N . PHE A 1 755 ? -6.193 34.541 33.673 1.00 93.56 755 PHE A N 1
ATOM 6275 C CA . PHE A 1 755 ? -5.702 34.035 34.966 1.00 93.56 755 PHE A CA 1
ATOM 6276 C C . PHE A 1 755 ? -4.203 33.704 34.968 1.00 93.56 755 PHE A C 1
ATOM 6278 O O . PHE A 1 755 ? -3.614 33.344 33.944 1.00 93.56 755 PHE A O 1
ATOM 6285 N N . ARG A 1 756 ? -3.578 33.788 36.152 1.00 93.62 756 ARG A N 1
ATOM 6286 C CA . ARG A 1 756 ? -2.165 33.449 36.396 1.00 93.62 756 ARG A CA 1
ATOM 6287 C C . ARG A 1 756 ? -2.029 32.653 37.694 1.00 93.62 756 ARG A C 1
ATOM 6289 O O . ARG A 1 756 ? -2.500 33.111 38.731 1.00 93.62 756 ARG A O 1
ATOM 6296 N N . TYR A 1 757 ? -1.344 31.506 37.666 1.00 92.88 757 TYR A N 1
ATOM 6297 C CA . TYR A 1 757 ? -1.115 30.678 38.866 1.00 92.88 757 TYR A CA 1
ATOM 6298 C C . TYR A 1 757 ? 0.341 30.215 39.007 1.00 92.88 757 TYR A C 1
ATOM 6300 O O . TYR A 1 757 ? 0.966 29.913 37.989 1.00 92.88 757 TYR A O 1
ATOM 6308 N N . PRO A 1 758 ? 0.889 30.085 40.234 1.00 89.88 758 PRO A N 1
ATOM 6309 C CA . PRO A 1 758 ? 2.247 29.574 40.450 1.00 89.88 758 PRO A CA 1
ATOM 6310 C C . PRO A 1 758 ? 2.501 28.227 39.771 1.00 89.88 758 PRO A C 1
ATOM 6312 O O . PRO A 1 758 ? 3.526 28.034 39.119 1.00 89.88 758 PRO A O 1
ATOM 6315 N N . VAL A 1 759 ? 1.527 27.319 39.860 1.00 89.50 759 VAL A N 1
ATOM 6316 C CA . VAL A 1 759 ? 1.514 26.060 39.113 1.00 89.50 759 VAL A CA 1
ATOM 6317 C C . VAL A 1 759 ? 0.388 26.137 38.091 1.00 89.50 759 VAL A C 1
ATOM 6319 O O . VAL A 1 759 ? -0.771 26.249 38.481 1.00 89.50 759 VAL A O 1
ATOM 6322 N N . LEU A 1 760 ? 0.722 26.060 36.801 1.00 92.19 760 LEU A N 1
ATOM 6323 C CA . LEU A 1 760 ? -0.231 25.912 35.701 1.00 92.19 760 LEU A CA 1
ATOM 6324 C C . LEU A 1 760 ? 0.378 24.993 34.638 1.00 92.19 760 LEU A C 1
ATOM 6326 O O . LEU A 1 760 ? 1.504 25.218 34.204 1.00 92.19 760 LEU A O 1
ATOM 6330 N N . LYS A 1 761 ? -0.344 23.950 34.230 1.00 90.12 761 LYS A N 1
ATOM 6331 C CA . LYS A 1 761 ? 0.090 23.009 33.183 1.00 90.12 761 LYS A CA 1
ATOM 6332 C C . LYS A 1 761 ? -1.114 22.426 32.456 1.00 90.12 761 LYS A C 1
ATOM 6334 O O . LYS A 1 761 ? -2.180 22.335 33.057 1.00 90.12 761 LYS A O 1
ATOM 6339 N N . ASN A 1 762 ? -0.965 21.990 31.204 1.00 89.19 762 ASN A N 1
ATOM 6340 C CA . ASN A 1 762 ? -2.042 21.258 30.528 1.00 89.19 762 ASN A CA 1
ATOM 6341 C C . ASN A 1 762 ? -2.474 20.035 31.344 1.00 89.19 762 ASN A C 1
ATOM 6343 O O . ASN A 1 762 ? -1.666 19.379 32.009 1.00 89.19 762 ASN A O 1
ATOM 6347 N N . LEU A 1 763 ? -3.765 19.722 31.275 1.00 87.31 763 LEU A N 1
ATOM 6348 C CA . LEU A 1 763 ? -4.311 18.537 31.921 1.00 87.31 763 LEU A CA 1
ATOM 6349 C C . LEU A 1 763 ? -3.838 17.239 31.248 1.00 87.31 763 LEU A C 1
ATOM 6351 O O . LEU A 1 763 ? -3.602 16.249 31.941 1.00 87.31 763 LEU A O 1
ATOM 6355 N N . VAL A 1 764 ? -3.679 17.265 29.923 1.00 82.44 764 VAL A N 1
ATOM 6356 C CA . VAL A 1 764 ? -3.060 16.200 29.121 1.00 82.44 764 VAL A CA 1
ATOM 6357 C C . VAL A 1 764 ? -1.633 16.622 28.791 1.00 82.44 764 VAL A C 1
ATOM 6359 O O . VAL A 1 764 ? -1.424 17.756 28.375 1.00 82.44 764 VAL A O 1
ATOM 6362 N N . GLU A 1 765 ? -0.648 15.746 28.993 1.00 67.69 765 GLU A N 1
ATOM 6363 C CA . GLU A 1 765 ? 0.760 16.124 28.815 1.00 67.69 765 GLU A CA 1
ATOM 6364 C C . GLU A 1 765 ? 1.101 16.353 27.334 1.00 67.69 765 GLU A C 1
ATOM 6366 O O . GLU A 1 765 ? 1.398 17.492 26.986 1.00 67.69 765 GLU A O 1
ATOM 6371 N N . GLU A 1 766 ? 0.943 15.360 26.442 1.00 68.25 766 GLU A N 1
ATOM 6372 C CA . GLU A 1 766 ? 1.143 15.520 24.985 1.00 68.25 766 GLU A CA 1
ATOM 6373 C C . GLU A 1 766 ? 0.374 14.487 24.128 1.00 68.25 766 GLU A C 1
ATOM 6375 O O . GLU A 1 766 ? 0.430 13.287 24.399 1.00 68.25 766 GLU A O 1
ATOM 6380 N N . TYR A 1 767 ? -0.271 14.920 23.031 1.00 66.50 767 TYR A N 1
ATOM 6381 C CA . TYR A 1 767 ? -0.998 14.008 22.122 1.00 66.50 767 TYR A CA 1
ATOM 6382 C C . TYR A 1 767 ? -0.102 13.029 21.351 1.00 66.50 767 TYR A C 1
ATOM 6384 O O . TYR A 1 767 ? -0.536 11.924 21.035 1.00 66.50 767 TYR A O 1
ATOM 6392 N N . ARG A 1 768 ? 1.141 13.407 21.018 1.00 55.31 768 ARG A N 1
ATOM 6393 C CA . ARG A 1 768 ? 2.014 12.608 20.129 1.00 55.31 768 ARG A CA 1
ATOM 6394 C C . ARG A 1 768 ? 2.505 11.304 20.754 1.00 55.31 768 ARG A C 1
ATOM 6396 O O . ARG A 1 768 ? 2.881 10.395 20.024 1.00 55.31 768 ARG A O 1
ATOM 6403 N N . PHE A 1 769 ? 2.494 11.209 22.081 1.00 49.69 769 PHE A N 1
ATOM 6404 C CA . PHE A 1 769 ? 2.862 9.992 22.807 1.00 49.69 769 PHE A CA 1
ATOM 6405 C C . PHE A 1 769 ? 1.664 9.082 23.086 1.00 49.69 769 PHE A C 1
ATOM 6407 O O . PHE A 1 769 ? 1.809 8.041 23.727 1.00 49.69 769 PHE A O 1
ATOM 6414 N N . MET A 1 770 ? 0.474 9.445 22.601 1.00 60.34 770 MET A N 1
ATOM 6415 C CA . MET A 1 770 ? -0.686 8.573 22.678 1.00 60.34 770 MET A CA 1
ATOM 6416 C C . MET A 1 770 ? -0.562 7.484 21.615 1.00 60.34 770 MET A C 1
ATOM 6418 O O . MET A 1 770 ? -0.283 7.762 20.452 1.00 60.34 770 MET A O 1
ATOM 6422 N N . SER A 1 771 ? -0.819 6.233 22.000 1.00 44.50 771 SER A N 1
ATOM 6423 C CA . SER A 1 771 ? -0.738 5.066 21.107 1.00 44.50 771 SER A CA 1
ATOM 6424 C C . SER A 1 771 ? -1.672 5.140 19.885 1.00 44.50 771 SER A C 1
ATOM 6426 O O . SER A 1 771 ? -1.580 4.295 18.997 1.00 44.50 771 SER A O 1
ATOM 6428 N N . PHE A 1 772 ? -2.572 6.130 19.845 1.00 58.66 772 PHE A N 1
ATOM 6429 C CA . PHE A 1 772 ? -3.511 6.438 18.768 1.00 58.66 772 PHE A CA 1
ATOM 6430 C C . PHE A 1 772 ? -3.691 7.955 18.682 1.00 58.66 772 PHE A C 1
ATOM 6432 O O . PHE A 1 772 ? -3.704 8.617 19.720 1.00 58.66 772 PHE A O 1
ATOM 6439 N N . TYR A 1 773 ? -3.899 8.492 17.476 1.00 56.97 773 TYR A N 1
ATOM 6440 C CA . TYR A 1 773 ? -4.262 9.898 17.296 1.00 56.97 773 TYR A CA 1
ATOM 6441 C C . TYR A 1 773 ? -5.684 10.132 17.837 1.00 56.97 773 TYR A C 1
ATOM 6443 O O . TYR A 1 773 ? -6.635 9.566 17.288 1.00 56.97 773 TYR A O 1
ATOM 6451 N N . PRO A 1 774 ? -5.857 10.906 18.927 1.00 64.25 774 PRO A N 1
ATOM 6452 C CA . PRO A 1 774 ? -7.181 11.185 19.461 1.00 64.25 774 PRO A CA 1
ATOM 6453 C C . PRO A 1 774 ? -8.031 11.972 18.459 1.00 64.25 774 PRO A C 1
ATOM 6455 O O . PRO A 1 774 ? -7.515 12.683 17.598 1.00 64.25 774 PRO A O 1
ATOM 6458 N N . SER A 1 775 ? -9.357 11.858 18.585 1.00 68.44 775 SER A N 1
ATOM 6459 C CA . SER A 1 775 ? -10.279 12.654 17.765 1.00 68.44 775 SER A CA 1
ATOM 6460 C C . SER A 1 775 ? -10.016 14.151 17.940 1.00 68.44 775 SER A C 1
ATOM 6462 O O . SER A 1 775 ? -9.737 14.590 19.057 1.00 68.44 775 SER A O 1
ATOM 6464 N N . LYS A 1 776 ? -10.206 14.935 16.872 1.00 72.38 776 LYS A N 1
ATOM 6465 C CA . LYS A 1 776 ? -10.096 16.403 16.910 1.00 72.38 776 LYS A CA 1
ATOM 6466 C C . LYS A 1 776 ? -10.915 17.014 18.057 1.00 72.38 776 LYS A C 1
ATOM 6468 O O . LYS A 1 776 ? -10.394 17.853 18.778 1.00 72.38 776 LYS A O 1
ATOM 6473 N N . GLU A 1 777 ? -12.134 16.515 18.293 1.00 77.25 777 GLU A N 1
ATOM 6474 C CA . GLU A 1 777 ? -13.002 16.965 19.397 1.00 77.25 777 GLU A CA 1
ATOM 6475 C C . GLU A 1 777 ? -12.375 16.724 20.785 1.00 77.25 777 GLU A C 1
ATOM 6477 O O . GLU A 1 777 ? -12.452 17.585 21.662 1.00 77.25 777 GLU A O 1
ATOM 6482 N N . TYR A 1 778 ? -11.735 15.564 20.994 1.00 81.88 778 TYR A N 1
ATOM 6483 C CA . TYR A 1 778 ? -11.003 15.285 22.234 1.00 81.88 778 TYR A CA 1
ATOM 6484 C C . TYR A 1 778 ? -9.817 16.234 22.390 1.00 81.88 778 TYR A C 1
ATOM 6486 O O . TYR A 1 778 ? -9.661 16.789 23.471 1.00 81.88 778 TYR A O 1
ATOM 6494 N N . CYS A 1 779 ? -9.017 16.446 21.338 1.00 79.69 779 CYS A N 1
ATOM 6495 C CA . CYS A 1 779 ? -7.869 17.354 21.397 1.00 79.69 779 CYS A CA 1
ATOM 6496 C C . CYS A 1 779 ? -8.302 18.783 21.739 1.00 79.69 779 CYS A C 1
ATOM 6498 O O . CYS A 1 779 ? -7.761 19.404 22.645 1.00 79.69 779 CYS A O 1
ATOM 6500 N N . GLU A 1 780 ? -9.329 19.295 21.065 1.00 81.56 780 GLU A N 1
ATOM 6501 C CA . GLU A 1 780 ? -9.842 20.644 21.313 1.00 81.56 780 GLU A CA 1
ATOM 6502 C C . GLU A 1 780 ? -10.347 20.799 22.755 1.00 81.56 780 GLU A C 1
ATOM 6504 O O . GLU A 1 780 ? -10.010 21.773 23.430 1.00 81.56 780 GLU A O 1
ATOM 6509 N N . LYS A 1 781 ? -11.091 19.812 23.276 1.00 84.19 781 LYS A N 1
ATOM 6510 C CA . LYS A 1 781 ? -11.555 19.835 24.672 1.00 84.19 781 LYS A CA 1
ATOM 6511 C C . LYS A 1 781 ? -10.416 19.665 25.673 1.00 84.19 781 LYS A C 1
ATOM 6513 O O . LYS A 1 781 ? -10.344 20.430 26.629 1.00 84.19 781 LYS A O 1
ATOM 6518 N N . ALA A 1 782 ? -9.535 18.690 25.484 1.00 84.12 782 ALA A N 1
ATOM 6519 C CA . ALA A 1 782 ? -8.430 18.404 26.393 1.00 84.12 782 ALA A CA 1
ATOM 6520 C C . ALA A 1 782 ? -7.447 19.582 26.503 1.00 84.12 782 ALA A C 1
ATOM 6522 O O . ALA A 1 782 ? -7.031 19.913 27.613 1.00 84.12 782 ALA A O 1
ATOM 6523 N N . SER A 1 783 ? -7.155 20.260 25.386 1.00 87.00 783 SER A N 1
ATOM 6524 C CA . SER A 1 783 ? -6.331 21.476 25.346 1.00 87.00 783 SER A CA 1
ATOM 6525 C C . SER A 1 783 ? -6.985 22.665 26.056 1.00 87.00 783 SER A C 1
ATOM 6527 O O . SER A 1 783 ? -6.298 23.616 26.399 1.00 87.00 783 SER A O 1
ATOM 6529 N N . SER A 1 784 ? -8.292 22.633 26.327 1.00 89.69 784 SER A N 1
ATOM 6530 C CA . SER A 1 784 ? -8.966 23.706 27.072 1.00 89.69 784 SER A CA 1
ATOM 6531 C C . SER A 1 784 ? -8.843 23.585 28.598 1.00 89.69 784 SER A C 1
ATOM 6533 O O . SER A 1 784 ? -9.237 24.516 29.301 1.00 89.69 784 SER A O 1
ATOM 6535 N N . TYR A 1 785 ? -8.312 22.470 29.123 1.00 91.50 785 TYR A N 1
ATOM 6536 C CA . TYR A 1 785 ? -8.205 22.197 30.559 1.00 91.50 785 TYR A CA 1
ATOM 6537 C C . TYR A 1 785 ? -6.759 22.248 31.058 1.00 91.50 785 TYR A C 1
ATOM 6539 O O . TYR A 1 785 ? -5.855 21.620 30.501 1.00 91.50 785 TYR A O 1
ATOM 6547 N N . PHE A 1 786 ? -6.568 22.889 32.207 1.00 92.88 786 PHE A N 1
ATOM 6548 C CA . PHE A 1 786 ? -5.267 23.085 32.836 1.00 92.88 786 PHE A CA 1
ATOM 6549 C C . PHE A 1 786 ? -5.306 22.645 34.296 1.00 92.88 786 PHE A C 1
ATOM 6551 O O . PHE A 1 786 ? -6.238 22.974 35.024 1.00 92.88 786 PHE A O 1
ATOM 6558 N N . LYS A 1 787 ? -4.283 21.922 34.756 1.00 92.44 787 LYS A N 1
ATOM 6559 C CA . LYS A 1 787 ? -4.038 21.722 36.188 1.00 92.44 787 LYS A CA 1
ATOM 6560 C C . LYS A 1 787 ? -3.476 23.016 36.774 1.00 92.44 787 LYS A C 1
ATOM 6562 O O . LYS A 1 787 ? -2.531 23.556 36.199 1.00 92.44 787 LYS A O 1
ATOM 6567 N N . PHE A 1 788 ? -3.992 23.467 37.918 1.00 92.88 788 PHE A N 1
ATOM 6568 C CA . PHE A 1 788 ? -3.499 24.674 38.592 1.00 92.88 788 PHE A CA 1
ATOM 6569 C C . PHE A 1 788 ? -3.301 24.492 40.106 1.00 92.88 788 PHE A C 1
ATOM 6571 O O . PHE A 1 788 ? -3.960 23.658 40.725 1.00 92.88 788 PHE A O 1
ATOM 6578 N N . ASN A 1 789 ? -2.415 25.282 40.717 1.00 89.38 789 ASN A N 1
ATOM 6579 C CA . ASN A 1 789 ? -2.314 25.426 42.174 1.00 89.38 789 ASN A CA 1
ATOM 6580 C C . ASN A 1 789 ? -1.964 26.888 42.537 1.00 89.38 789 ASN A C 1
ATOM 6582 O O . ASN A 1 789 ? -0.950 27.398 42.048 1.00 89.38 789 ASN A O 1
ATOM 6586 N N . PRO A 1 790 ? -2.773 27.570 43.376 1.00 84.31 790 PRO A N 1
ATOM 6587 C CA . PRO A 1 790 ? -2.538 28.953 43.795 1.00 84.31 790 PRO A CA 1
ATOM 6588 C C . PRO A 1 790 ? -1.372 29.126 44.779 1.00 84.31 790 PRO A C 1
ATOM 6590 O O . PRO A 1 790 ? -0.921 30.251 44.981 1.00 84.31 790 PRO A O 1
ATOM 6593 N N . LYS A 1 791 ? -0.874 28.050 45.400 1.00 80.00 791 LYS A N 1
ATOM 6594 C CA . LYS A 1 791 ? 0.304 28.069 46.276 1.00 80.00 791 LYS A CA 1
ATOM 6595 C C . LYS A 1 791 ? 1.402 27.215 45.650 1.00 80.00 791 LYS A C 1
ATOM 6597 O O . LYS A 1 791 ? 1.147 26.113 45.179 1.00 80.00 791 LYS A O 1
ATOM 6602 N N . ASN A 1 792 ? 2.642 27.700 45.664 1.00 67.31 792 ASN A N 1
ATOM 6603 C CA . ASN A 1 792 ? 3.809 26.931 45.219 1.00 67.31 792 ASN A CA 1
ATOM 6604 C C . ASN A 1 792 ? 4.204 25.881 46.282 1.00 67.31 792 ASN A C 1
ATOM 6606 O O . ASN A 1 792 ? 5.258 25.977 46.905 1.00 67.31 792 ASN A O 1
ATOM 6610 N N . SER A 1 793 ? 3.298 24.949 46.584 1.00 67.88 793 SER A N 1
ATOM 6611 C CA . SER A 1 793 ? 3.425 23.961 47.657 1.00 67.88 793 SER A CA 1
ATOM 6612 C C . SER A 1 793 ? 3.264 22.537 47.124 1.00 67.88 793 SER A C 1
ATOM 6614 O O . SER A 1 793 ? 2.823 22.315 45.998 1.00 67.88 793 SER A O 1
ATOM 6616 N N . THR A 1 794 ? 3.570 21.547 47.965 1.00 58.81 794 THR A N 1
ATOM 6617 C CA . THR A 1 794 ? 3.262 20.124 47.726 1.00 58.81 794 THR A CA 1
ATOM 6618 C C . THR A 1 794 ? 1.757 19.823 47.741 1.00 58.81 794 THR A C 1
ATOM 6620 O O . THR A 1 794 ? 1.358 18.658 47.725 1.00 58.81 794 THR A O 1
ATOM 6623 N N . GLU A 1 795 ? 0.904 20.853 47.796 1.00 66.88 795 GLU A N 1
ATOM 6624 C CA . GLU A 1 795 ? -0.539 20.690 47.730 1.00 66.88 795 GLU A CA 1
ATOM 6625 C C . GLU A 1 795 ? -0.971 20.146 46.360 1.00 66.88 795 GLU A C 1
ATOM 6627 O O . GLU A 1 795 ? -0.419 20.441 45.298 1.00 66.88 795 GLU A O 1
ATOM 6632 N N . LYS A 1 796 ? -2.010 19.323 46.421 1.00 85.94 796 LYS A N 1
ATOM 6633 C CA . LYS A 1 796 ? -2.673 18.672 45.295 1.00 85.94 796 LYS A CA 1
ATOM 6634 C C . LYS A 1 796 ? -3.187 19.704 44.279 1.00 85.94 796 LYS A C 1
ATOM 6636 O O . LYS A 1 796 ? -3.749 20.720 44.679 1.00 85.94 796 LYS A O 1
ATOM 6641 N N . ASN A 1 797 ? -3.055 19.435 42.980 1.00 89.38 797 ASN A N 1
ATOM 6642 C CA . ASN A 1 797 ? -3.504 20.359 41.927 1.00 89.38 797 ASN A CA 1
ATOM 6643 C C . ASN A 1 797 ? -5.038 20.368 41.774 1.00 89.38 797 ASN A C 1
ATOM 6645 O O . ASN A 1 797 ? -5.680 19.329 41.914 1.00 89.38 797 ASN A O 1
ATOM 6649 N N . GLY A 1 798 ? -5.600 21.526 41.428 1.00 92.69 798 GLY A N 1
ATOM 6650 C CA . GLY A 1 798 ? -6.954 21.686 40.893 1.00 92.69 798 GLY A CA 1
ATOM 6651 C C . GLY A 1 798 ? -6.976 21.626 39.361 1.00 92.69 798 GLY A C 1
ATOM 6652 O O . GLY A 1 798 ? -5.940 21.408 38.733 1.00 92.69 798 GLY A O 1
ATOM 6653 N N . VAL A 1 799 ? -8.144 21.843 38.748 1.00 93.94 799 VAL A N 1
ATOM 6654 C CA . VAL A 1 799 ? -8.316 21.968 37.286 1.00 93.94 799 VAL A CA 1
ATOM 6655 C C . VAL A 1 799 ? -9.142 23.206 36.953 1.00 93.94 799 VAL A C 1
ATOM 6657 O O . VAL A 1 799 ? -10.199 23.406 37.546 1.00 93.94 799 VAL A O 1
ATOM 6660 N N . ILE A 1 800 ? -8.687 23.992 35.981 1.00 94.06 800 ILE A N 1
ATOM 6661 C CA . ILE A 1 800 ? -9.319 25.212 35.468 1.00 94.06 800 ILE A CA 1
ATOM 6662 C C . ILE A 1 800 ? -9.431 25.144 33.939 1.00 94.06 800 ILE A C 1
ATOM 6664 O O . ILE A 1 800 ? -8.621 24.487 33.283 1.00 94.06 800 ILE A O 1
ATOM 6668 N N . LYS A 1 801 ? -10.444 25.787 33.361 1.00 93.31 801 LYS A N 1
ATOM 6669 C CA . LYS A 1 801 ? -10.595 25.958 31.909 1.00 93.31 801 LYS A CA 1
ATOM 6670 C C . LYS A 1 801 ? -9.880 27.208 31.397 1.00 93.31 801 LYS A C 1
ATOM 6672 O O . LYS A 1 801 ? -9.619 28.122 32.170 1.00 93.31 801 LYS A O 1
ATOM 6677 N N . PHE A 1 802 ? -9.633 27.280 30.087 1.00 92.50 802 PHE A N 1
ATOM 6678 C CA . PHE A 1 802 ? -9.052 28.462 29.430 1.00 92.50 802 PHE A CA 1
ATOM 6679 C C . PHE A 1 802 ? -9.848 29.760 29.674 1.00 92.50 802 PHE A C 1
ATOM 6681 O O . PHE A 1 802 ? -9.265 30.834 29.735 1.00 92.50 802 PHE A O 1
ATOM 6688 N N . ASP A 1 803 ? -11.166 29.663 29.869 1.00 92.06 803 ASP A N 1
ATOM 6689 C CA . ASP A 1 803 ? -12.050 30.794 30.193 1.00 92.06 803 ASP A CA 1
ATOM 6690 C C . ASP A 1 803 ? -12.018 31.223 31.678 1.00 92.06 803 ASP A C 1
ATOM 6692 O O . ASP A 1 803 ? -12.747 32.127 32.075 1.00 92.06 803 ASP A O 1
ATOM 6696 N N . GLY A 1 804 ? -11.204 30.569 32.515 1.00 91.94 804 GLY A N 1
ATOM 6697 C CA . GLY A 1 804 ? -11.090 30.848 33.949 1.00 91.94 804 GLY A CA 1
ATOM 6698 C C . GLY A 1 804 ? -12.034 30.043 34.849 1.00 91.94 804 GLY A C 1
ATOM 6699 O O . GLY A 1 804 ? -11.961 30.156 36.072 1.00 91.94 804 GLY A O 1
ATOM 6700 N N . THR A 1 805 ? -12.896 29.184 34.298 1.00 92.94 805 THR A N 1
ATOM 6701 C CA . THR A 1 805 ? -13.819 28.371 35.107 1.00 92.94 805 THR A CA 1
ATOM 6702 C C . THR A 1 805 ? -13.077 27.276 35.885 1.00 92.94 805 THR A C 1
ATOM 6704 O O . THR A 1 805 ? -12.499 26.368 35.281 1.00 92.94 805 THR A O 1
ATOM 6707 N N . ILE A 1 806 ? -13.133 27.297 37.224 1.00 92.94 806 ILE A N 1
ATOM 6708 C CA . ILE A 1 806 ? -12.558 26.249 38.090 1.00 92.94 806 ILE A CA 1
ATOM 6709 C C . ILE A 1 806 ? -13.474 25.016 38.118 1.00 92.94 806 ILE A C 1
ATOM 6711 O O . ILE A 1 806 ? -14.634 25.080 38.522 1.00 92.94 806 ILE A O 1
ATOM 6715 N N . ILE A 1 807 ? -12.928 23.868 37.715 1.00 92.94 807 ILE A N 1
ATOM 6716 C CA . ILE A 1 807 ? -13.616 22.571 37.669 1.00 92.94 807 ILE A CA 1
ATOM 6717 C C . ILE A 1 807 ? -13.353 21.762 38.943 1.00 92.94 807 ILE A C 1
ATOM 6719 O O . ILE A 1 807 ? -14.284 21.243 39.561 1.00 92.94 807 ILE A O 1
ATOM 6723 N N . PHE A 1 808 ? -12.094 21.695 39.381 1.00 92.56 808 PHE A N 1
ATOM 6724 C CA . PHE A 1 808 ? -11.692 21.059 40.639 1.00 92.56 808 PHE A CA 1
ATOM 6725 C C . PHE A 1 808 ? -10.832 22.026 41.447 1.00 92.56 808 PHE A C 1
ATOM 6727 O O . PHE A 1 808 ? -9.872 22.571 40.909 1.00 92.56 808 PHE A O 1
ATOM 6734 N N . GLU A 1 809 ? -11.154 22.210 42.728 1.00 90.44 809 GLU A N 1
ATOM 6735 C CA . GLU A 1 809 ? -10.314 23.001 43.636 1.00 90.44 809 GLU A CA 1
ATOM 6736 C C . GLU A 1 809 ? -8.985 22.279 43.897 1.00 90.44 809 GLU A C 1
ATOM 6738 O O . GLU A 1 809 ? -8.920 21.043 43.886 1.00 90.44 809 GLU A O 1
ATOM 6743 N N . ASN A 1 810 ? -7.929 23.040 44.183 1.00 87.56 810 ASN A N 1
ATOM 6744 C CA . ASN A 1 810 ? -6.674 22.473 44.668 1.00 87.56 810 ASN A CA 1
ATOM 6745 C C . ASN A 1 810 ? -6.856 21.852 46.070 1.00 87.56 810 ASN A C 1
ATOM 6747 O O . ASN A 1 810 ? -7.788 22.170 46.806 1.00 87.56 810 ASN A O 1
ATOM 6751 N N . GLY A 1 811 ? -5.972 20.927 46.448 1.00 84.38 811 GLY A N 1
ATOM 6752 C CA . GLY A 1 811 ? -6.011 20.262 47.758 1.00 84.38 811 GLY A CA 1
ATOM 6753 C C . GLY A 1 811 ? -6.904 19.015 47.848 1.00 84.38 811 GLY A C 1
ATOM 6754 O O . GLY A 1 811 ? -6.869 18.334 48.871 1.00 84.38 811 GLY A O 1
ATOM 6755 N N . ILE A 1 812 ? -7.662 18.665 46.798 1.00 87.81 812 ILE A N 1
ATOM 6756 C CA . ILE A 1 812 ? -8.639 17.558 46.853 1.00 87.81 812 ILE A CA 1
ATOM 6757 C C . ILE A 1 812 ? -8.047 16.197 46.429 1.00 87.81 812 ILE A C 1
ATOM 6759 O O . ILE A 1 812 ? -8.172 15.225 47.178 1.00 87.81 812 ILE A O 1
ATOM 6763 N N . TYR A 1 813 ? -7.401 16.096 45.258 1.00 90.06 813 TYR A N 1
ATOM 6764 C CA . TYR A 1 813 ? -6.982 14.814 44.651 1.00 90.06 813 TYR A CA 1
ATOM 6765 C C . TYR A 1 813 ? -5.480 14.740 44.357 1.00 90.06 813 TYR A C 1
ATOM 6767 O O . TYR A 1 813 ? -4.924 15.677 43.801 1.00 90.06 813 TYR A O 1
ATOM 6775 N N . ASP A 1 814 ? -4.818 13.635 44.716 1.00 88.25 814 ASP A N 1
ATOM 6776 C CA . ASP A 1 814 ? -3.372 13.458 44.485 1.00 88.25 814 ASP A CA 1
ATOM 6777 C C . ASP A 1 814 ? -2.999 13.495 42.996 1.00 88.25 814 ASP A C 1
ATOM 6779 O O . ASP A 1 814 ? -1.941 14.010 42.644 1.00 88.25 814 ASP A O 1
ATOM 6783 N N . ASP A 1 815 ? -3.875 13.004 42.115 1.00 88.88 815 ASP A N 1
ATOM 6784 C CA . ASP A 1 815 ? -3.753 13.193 40.665 1.00 88.88 815 ASP A CA 1
ATOM 6785 C C . ASP A 1 815 ? -5.130 13.329 40.000 1.00 88.88 815 ASP A C 1
ATOM 6787 O O . ASP A 1 815 ? -6.118 12.788 40.493 1.00 88.88 815 ASP A O 1
ATOM 6791 N N . ILE A 1 816 ? -5.194 14.048 38.879 1.00 91.50 816 ILE A N 1
ATOM 6792 C CA . ILE A 1 816 ? -6.401 14.247 38.065 1.00 91.50 816 ILE A CA 1
ATOM 6793 C C . ILE A 1 816 ? -6.013 14.056 36.596 1.00 91.50 816 ILE A C 1
ATOM 6795 O O . ILE A 1 816 ? -5.077 14.694 36.127 1.00 91.50 816 ILE A O 1
ATOM 6799 N N . GLN A 1 817 ? -6.708 13.207 35.846 1.00 89.38 817 GLN A N 1
ATOM 6800 C CA . GLN A 1 817 ? -6.431 12.958 34.424 1.00 89.38 817 GLN A CA 1
ATOM 6801 C C . GLN A 1 817 ? -7.711 13.072 33.601 1.00 89.38 817 GLN A C 1
ATOM 6803 O O . GLN A 1 817 ? -8.780 12.728 34.093 1.00 89.38 817 GLN A O 1
ATOM 6808 N N . PHE A 1 818 ? -7.620 13.520 32.349 1.00 87.75 818 PHE A N 1
ATOM 6809 C CA . PHE A 1 818 ? -8.774 13.592 31.448 1.00 87.75 818 PHE A CA 1
ATOM 6810 C C . PHE A 1 818 ? -8.918 12.308 30.629 1.00 87.75 818 PHE A C 1
ATOM 6812 O O . PHE A 1 818 ? -7.996 11.914 29.914 1.00 87.75 818 PHE A O 1
ATOM 6819 N N . LEU A 1 819 ? -10.070 11.645 30.721 1.00 83.38 819 LEU A N 1
ATOM 6820 C CA . LEU A 1 819 ? -10.277 10.330 30.119 1.00 83.38 819 LEU A CA 1
ATOM 6821 C C . LEU A 1 819 ? -10.471 10.421 28.594 1.00 83.38 819 LEU A C 1
ATOM 6823 O O . LEU A 1 819 ? -11.398 11.081 28.128 1.00 83.38 819 LEU A O 1
ATOM 6827 N N . ASN A 1 820 ? -9.635 9.715 27.820 1.00 75.62 820 ASN A N 1
ATOM 6828 C CA . ASN A 1 820 ? -9.782 9.576 26.363 1.00 75.62 820 ASN A CA 1
ATOM 6829 C C . ASN A 1 820 ? -10.638 8.357 25.975 1.00 75.62 820 ASN A C 1
ATOM 6831 O O . ASN A 1 820 ? -10.407 7.254 26.469 1.00 75.62 820 ASN A O 1
ATOM 6835 N N . PHE A 1 821 ? -11.560 8.543 25.026 1.00 66.00 821 PHE A N 1
ATOM 6836 C CA . PHE A 1 821 ? -12.374 7.490 24.410 1.00 66.00 821 PHE A CA 1
ATOM 6837 C C . PHE A 1 821 ? -11.905 7.263 22.956 1.00 66.00 821 PHE A C 1
ATOM 6839 O O . PHE A 1 821 ? -12.160 8.111 22.103 1.00 66.00 821 PHE A O 1
ATOM 6846 N N . GLY A 1 822 ? -11.236 6.143 22.636 1.00 54.03 822 GLY A N 1
ATOM 6847 C CA . GLY A 1 822 ? -10.692 5.896 21.284 1.00 54.03 822 GLY A CA 1
ATOM 6848 C C . GLY A 1 822 ? -10.642 4.423 20.845 1.00 54.03 822 GLY A C 1
ATOM 6849 O O . GLY A 1 822 ? -10.543 3.527 21.678 1.00 54.03 822 GLY A O 1
ATOM 6850 N N . LYS A 1 823 ? -10.708 4.170 19.523 1.00 46.09 823 LYS A N 1
ATOM 6851 C CA . LYS A 1 823 ? -10.600 2.828 18.908 1.00 46.09 823 LYS A CA 1
ATOM 6852 C C . LYS A 1 823 ? -9.149 2.335 18.915 1.00 46.09 823 LYS A C 1
ATOM 6854 O O . LYS A 1 823 ? -8.259 3.011 18.411 1.00 46.09 823 LYS A O 1
ATOM 6859 N N . THR A 1 824 ? -8.928 1.125 19.410 1.00 41.75 824 THR A N 1
ATOM 6860 C CA . THR A 1 824 ? -7.678 0.372 19.252 1.00 41.75 824 THR A CA 1
ATOM 6861 C C . THR A 1 824 ? -7.762 -0.470 17.972 1.00 41.75 824 THR A C 1
ATOM 6863 O O . THR A 1 824 ? -8.693 -1.253 17.794 1.00 41.75 824 THR A O 1
ATOM 6866 N N . ASN A 1 825 ? -6.781 -0.346 17.074 1.00 37.53 825 ASN A N 1
ATOM 6867 C CA . ASN A 1 825 ? -6.718 -1.108 15.813 1.00 37.53 825 ASN A CA 1
ATOM 6868 C C . ASN A 1 825 ? -6.237 -2.569 15.967 1.00 37.53 825 ASN A C 1
ATOM 6870 O O . ASN A 1 825 ? -5.846 -3.192 14.990 1.00 37.53 825 ASN A O 1
ATOM 6874 N N . ASN A 1 826 ? -6.293 -3.141 17.172 1.00 32.88 826 ASN A N 1
ATOM 6875 C CA . ASN A 1 826 ? -5.993 -4.550 17.427 1.00 32.88 826 ASN A CA 1
ATOM 6876 C C . ASN A 1 826 ? -7.063 -5.115 18.368 1.00 32.88 826 ASN A C 1
ATOM 6878 O O . ASN A 1 826 ? -6.965 -4.865 19.562 1.00 32.88 826 ASN A O 1
ATOM 6882 N N . ASP A 1 827 ? -8.070 -5.816 17.832 1.00 37.06 827 ASP A N 1
ATOM 6883 C CA . ASP A 1 827 ? -8.975 -6.817 18.456 1.00 37.06 827 ASP A CA 1
ATOM 6884 C C . ASP A 1 827 ? -9.376 -6.725 19.953 1.00 37.06 827 ASP A C 1
ATOM 6886 O O . ASP A 1 827 ? -9.834 -7.706 20.524 1.00 37.06 827 ASP A O 1
ATOM 6890 N N . ASN A 1 828 ? -9.287 -5.564 20.594 1.00 36.69 828 ASN A N 1
ATOM 6891 C CA . ASN A 1 828 ? -9.788 -5.270 21.937 1.00 36.69 828 ASN A CA 1
ATOM 6892 C C . ASN A 1 828 ? -10.156 -3.796 21.977 1.00 36.69 828 ASN A C 1
ATOM 6894 O O . ASN A 1 828 ? -9.437 -2.945 22.505 1.00 36.69 828 ASN A O 1
ATOM 6898 N N . SER A 1 829 ? -11.255 -3.506 21.302 1.00 36.19 829 SER A N 1
ATOM 6899 C CA . SER A 1 829 ? -11.785 -2.177 21.105 1.00 36.19 829 SER A CA 1
ATOM 6900 C C . SER A 1 829 ? -12.381 -1.647 22.412 1.00 36.19 829 SER A C 1
ATOM 6902 O O . SER A 1 829 ? -13.303 -2.261 22.944 1.00 36.19 829 SER A O 1
ATOM 6904 N N . PHE A 1 830 ? -11.907 -0.488 22.890 1.00 46.53 830 PHE A N 1
ATOM 6905 C CA . PHE A 1 830 ? -12.543 0.356 23.924 1.00 46.53 830 PHE A CA 1
ATOM 6906 C C . PHE A 1 830 ? -13.893 0.931 23.436 1.00 46.53 830 PHE A C 1
ATOM 6908 O O . PHE A 1 830 ? -14.186 2.116 23.592 1.00 46.53 830 PHE A O 1
ATOM 6915 N N . VAL A 1 831 ? -14.696 0.106 22.767 1.00 44.12 831 VAL A N 1
ATOM 6916 C CA . VAL A 1 831 ? -15.974 0.439 22.137 1.00 44.12 831 VAL A CA 1
ATOM 6917 C C . VAL A 1 831 ? -16.992 0.570 23.259 1.00 44.12 831 VAL A C 1
ATOM 6919 O O . VAL A 1 831 ? -17.637 -0.368 23.709 1.00 44.12 831 VAL A O 1
ATOM 6922 N N . GLU A 1 832 ? -16.922 1.774 23.812 1.00 50.19 832 GLU A N 1
ATOM 6923 C CA . GLU A 1 832 ? -17.943 2.526 24.497 1.00 50.19 832 GLU A CA 1
ATOM 6924 C C . GLU A 1 832 ? -18.796 1.725 25.493 1.00 50.19 832 GLU A C 1
ATOM 6926 O O . GLU A 1 832 ? -19.950 1.369 25.254 1.00 50.19 832 GLU A O 1
ATOM 6931 N N . ASN A 1 833 ? -18.247 1.546 26.695 1.00 58.75 833 ASN A N 1
ATOM 6932 C CA . ASN A 1 833 ? -19.036 1.223 27.877 1.00 58.75 833 ASN A CA 1
ATOM 6933 C C . ASN A 1 833 ? -20.288 2.131 27.925 1.00 58.75 833 ASN A C 1
ATOM 6935 O O . ASN A 1 833 ? -20.179 3.338 28.157 1.00 58.75 833 ASN A O 1
ATOM 6939 N N . GLU A 1 834 ? -21.470 1.555 27.674 1.00 63.59 834 GLU A N 1
ATOM 6940 C CA . GLU A 1 834 ? -22.750 2.271 27.517 1.00 63.59 834 GLU A CA 1
ATOM 6941 C C . GLU A 1 834 ? -23.063 3.192 28.703 1.00 63.59 834 GLU A C 1
ATOM 6943 O O . GLU A 1 834 ? -23.681 4.244 28.549 1.00 63.59 834 GLU A O 1
ATOM 6948 N N . PHE A 1 835 ? -22.615 2.825 29.906 1.00 75.44 835 PHE A N 1
ATOM 6949 C CA . PHE A 1 835 ? -22.799 3.651 31.094 1.00 75.44 835 PHE A CA 1
ATOM 6950 C C . PHE A 1 835 ? -21.953 4.936 31.066 1.00 75.44 835 PHE A C 1
ATOM 6952 O O . PHE A 1 835 ? -22.374 5.952 31.619 1.00 75.44 835 PHE A O 1
ATOM 6959 N N . LEU A 1 836 ? -20.786 4.910 30.416 1.00 75.75 836 LEU A N 1
ATOM 6960 C CA . LEU A 1 836 ? -19.847 6.033 30.357 1.00 75.75 836 LEU A CA 1
ATOM 6961 C C . LEU A 1 836 ? -20.045 6.941 29.137 1.00 75.75 836 LEU A C 1
ATOM 6963 O O . LEU A 1 836 ? -19.598 8.086 29.181 1.00 75.75 836 LEU A O 1
ATOM 6967 N N . LYS A 1 837 ? -20.764 6.489 28.094 1.00 72.94 837 LYS A N 1
ATOM 6968 C CA . LYS A 1 837 ? -21.096 7.298 26.898 1.00 72.94 837 LYS A CA 1
ATOM 6969 C C . LYS A 1 837 ? -21.692 8.661 27.239 1.00 72.94 837 LYS A C 1
ATOM 6971 O O . LYS A 1 837 ? -21.310 9.664 26.646 1.00 72.94 837 LYS A O 1
ATOM 6976 N N . GLN A 1 838 ? -22.602 8.702 28.213 1.00 78.94 838 GLN A N 1
ATOM 6977 C CA . GLN A 1 838 ? -23.279 9.935 28.640 1.00 78.94 838 GLN A CA 1
ATOM 6978 C C . GLN A 1 838 ? -22.321 10.997 29.210 1.00 78.94 838 GLN A C 1
ATOM 6980 O O . GLN A 1 838 ? -22.686 12.163 29.306 1.00 78.94 838 GLN A O 1
ATOM 6985 N N . TYR A 1 839 ? -21.100 10.597 29.568 1.00 81.25 839 TYR A N 1
ATOM 6986 C CA . TYR A 1 839 ? -20.065 11.458 30.127 1.00 81.25 839 TYR A CA 1
ATOM 6987 C C . TYR A 1 839 ? -18.851 11.591 29.180 1.00 81.25 839 TYR A C 1
ATOM 6989 O O . TYR A 1 839 ? -17.748 11.945 29.605 1.00 81.25 839 TYR A O 1
ATOM 6997 N N . LYS A 1 840 ? -19.019 11.259 27.889 1.00 75.69 840 LYS A N 1
ATOM 6998 C CA . LYS A 1 840 ? -17.956 11.337 26.878 1.00 75.69 840 LYS A CA 1
ATOM 6999 C C . LYS A 1 840 ? -17.389 12.754 26.808 1.00 75.69 840 LYS A C 1
ATOM 7001 O O . LYS A 1 840 ? -18.132 13.728 26.704 1.00 75.69 840 LYS A O 1
ATOM 7006 N N . ASN A 1 841 ? -16.062 12.855 26.837 1.00 77.00 841 ASN A N 1
ATOM 7007 C CA . ASN A 1 841 ? -15.329 14.123 26.866 1.00 77.00 841 ASN A CA 1
ATOM 7008 C C . ASN A 1 841 ? -15.683 15.031 28.073 1.00 77.00 841 ASN A C 1
ATOM 7010 O O . ASN A 1 841 ? -15.463 16.241 28.012 1.00 77.00 841 ASN A O 1
ATOM 7014 N N . ASP A 1 842 ? -16.227 14.459 29.156 1.00 86.00 842 ASP A N 1
ATOM 7015 C CA . ASP A 1 842 ? -16.542 15.129 30.429 1.00 86.00 842 ASP A CA 1
ATOM 7016 C C . ASP A 1 842 ? -16.271 14.207 31.640 1.00 86.00 842 ASP A C 1
ATOM 7018 O O . ASP A 1 842 ? -17.026 14.158 32.611 1.00 86.00 842 ASP A O 1
ATOM 7022 N N . LEU A 1 843 ? -15.199 13.412 31.566 1.00 88.69 843 LEU A N 1
ATOM 7023 C CA . LEU A 1 843 ? -14.811 12.453 32.602 1.00 88.69 843 LEU A CA 1
ATOM 7024 C C . LEU A 1 843 ? -13.351 12.634 32.994 1.00 88.69 843 LEU A C 1
ATOM 7026 O O . LEU A 1 843 ? -12.450 12.618 32.154 1.00 88.69 843 LEU A O 1
ATOM 7030 N N . PHE A 1 844 ? -13.133 12.733 34.298 1.00 91.38 844 PHE A N 1
ATOM 7031 C CA . PHE A 1 844 ? -11.833 12.897 34.918 1.00 91.38 844 PHE A CA 1
ATOM 7032 C C . PHE A 1 844 ? -11.550 11.710 35.840 1.00 91.38 844 PHE A C 1
ATOM 7034 O O . PHE A 1 844 ? -12.413 11.281 36.606 1.00 91.38 844 PHE A O 1
ATOM 7041 N N . ILE A 1 845 ? -10.339 11.169 35.765 1.00 91.44 845 ILE A N 1
ATOM 7042 C CA . ILE A 1 845 ? -9.826 10.153 36.681 1.00 91.44 845 ILE A CA 1
ATOM 7043 C C . ILE A 1 845 ? -9.114 10.889 37.813 1.00 91.44 845 ILE A C 1
ATOM 7045 O O . ILE A 1 845 ? -8.043 11.452 37.609 1.00 91.44 845 ILE A O 1
ATOM 7049 N N . CYS A 1 846 ? -9.694 10.872 39.003 1.00 92.81 846 CYS A N 1
ATOM 7050 C CA . CYS A 1 846 ? -9.170 11.510 40.201 1.00 92.81 846 CYS A CA 1
ATOM 7051 C C . CYS A 1 846 ? -8.616 10.449 41.163 1.00 92.81 846 CYS A C 1
ATOM 7053 O O . CYS A 1 846 ? -9.347 9.577 41.627 1.00 92.81 846 CYS A O 1
ATOM 7055 N N . THR A 1 847 ? -7.330 10.513 41.490 1.00 91.56 847 THR A N 1
ATOM 7056 C CA . THR A 1 847 ? -6.630 9.523 42.320 1.00 91.56 847 THR A CA 1
ATOM 7057 C C . THR A 1 847 ? -6.303 10.097 43.690 1.00 91.56 847 THR A C 1
ATOM 7059 O O . THR A 1 847 ? -5.897 11.248 43.792 1.00 91.56 847 THR A O 1
ATOM 7062 N N . ASN A 1 848 ? -6.433 9.287 44.741 1.00 91.62 848 ASN A N 1
ATOM 7063 C CA . ASN A 1 848 ? -5.862 9.545 46.058 1.00 91.62 848 ASN A CA 1
ATOM 7064 C C . ASN A 1 848 ? -4.946 8.388 46.474 1.00 91.62 848 ASN A C 1
ATOM 7066 O O . ASN A 1 848 ? -5.392 7.244 46.554 1.00 91.62 848 ASN A O 1
ATOM 7070 N N . ASN A 1 849 ? -3.679 8.673 46.750 1.00 87.44 849 ASN A N 1
ATOM 7071 C CA . ASN A 1 849 ? -2.662 7.676 47.063 1.00 87.44 849 ASN A CA 1
ATOM 7072 C C . ASN A 1 849 ? -2.518 7.488 48.578 1.00 87.44 849 ASN A C 1
ATOM 7074 O O . ASN A 1 849 ? -2.502 8.446 49.349 1.00 87.44 849 ASN A O 1
ATOM 7078 N N . LYS A 1 850 ? -2.363 6.234 49.010 1.00 86.19 850 LYS A N 1
ATOM 7079 C CA . LYS A 1 850 ? -1.932 5.850 50.360 1.00 86.19 850 LYS A CA 1
ATOM 7080 C C . LYS A 1 850 ? -0.724 4.911 50.263 1.00 86.19 850 LYS A C 1
ATOM 7082 O O . LYS A 1 850 ? -0.288 4.568 49.169 1.00 86.19 850 LYS A O 1
ATOM 7087 N N . LYS A 1 851 ? -0.156 4.511 51.408 1.00 82.50 851 LYS A N 1
ATOM 7088 C CA . LYS A 1 851 ? 1.118 3.765 51.470 1.00 82.50 851 LYS A CA 1
ATOM 7089 C C . LYS A 1 851 ? 1.094 2.431 50.705 1.00 82.50 851 LYS A C 1
ATOM 7091 O O . LYS A 1 851 ? 2.087 2.086 50.077 1.00 82.50 851 LYS A O 1
ATOM 7096 N N . GLU A 1 852 ? -0.023 1.705 50.749 1.00 85.62 852 GLU A N 1
ATOM 7097 C CA . GLU A 1 852 ? -0.138 0.345 50.185 1.00 85.62 852 GLU A CA 1
ATOM 7098 C C . GLU A 1 852 ? -1.150 0.242 49.028 1.00 85.62 852 GLU A C 1
ATOM 7100 O O . GLU A 1 852 ? -1.046 -0.645 48.181 1.00 85.62 852 GLU A O 1
ATOM 7105 N N . TYR A 1 853 ? -2.083 1.192 48.928 1.00 88.56 853 TYR A N 1
ATOM 7106 C CA . TYR A 1 853 ? -3.145 1.214 47.921 1.00 88.56 853 TYR A CA 1
ATOM 7107 C C . TYR A 1 853 ? -3.438 2.637 47.443 1.00 88.56 853 TYR A C 1
ATOM 7109 O O . TYR A 1 853 ? -3.070 3.621 48.087 1.00 88.56 853 TYR A O 1
ATOM 7117 N N . LYS A 1 854 ? -4.150 2.752 46.323 1.00 91.81 854 LYS A N 1
ATOM 7118 C CA . LYS A 1 854 ? -4.675 4.012 45.788 1.00 91.81 854 LYS A CA 1
ATOM 7119 C C . LYS A 1 854 ? -6.182 3.917 45.575 1.00 91.81 854 LYS A C 1
ATOM 7121 O O . LYS A 1 854 ? -6.692 2.888 45.133 1.00 91.81 854 LYS A O 1
ATOM 7126 N N . THR A 1 855 ? -6.896 4.991 45.896 1.00 94.00 855 THR A N 1
ATOM 7127 C CA . THR A 1 855 ? -8.326 5.156 45.623 1.00 94.00 855 THR A CA 1
ATOM 7128 C C . THR A 1 855 ? -8.490 5.925 44.316 1.00 94.00 855 THR A C 1
ATOM 7130 O O . THR A 1 855 ? -8.039 7.062 44.216 1.00 94.00 855 THR A O 1
ATOM 7133 N N . ILE A 1 856 ? -9.169 5.340 43.336 1.00 93.06 856 ILE A N 1
ATOM 7134 C CA . ILE A 1 856 ? -9.507 5.978 42.060 1.00 93.06 856 ILE A CA 1
ATOM 7135 C C . ILE A 1 856 ? -10.977 6.396 42.082 1.00 93.06 856 ILE A C 1
ATOM 7137 O O . ILE A 1 856 ? -11.844 5.616 42.483 1.00 93.06 856 ILE A O 1
ATOM 7141 N N . GLN A 1 857 ? -11.260 7.621 41.648 1.00 94.25 857 GLN A N 1
ATOM 7142 C CA . GLN A 1 857 ? -12.596 8.163 41.433 1.00 94.25 857 GLN A CA 1
ATOM 7143 C C . GLN A 1 857 ? -12.752 8.614 39.984 1.00 94.25 857 GLN A C 1
ATOM 7145 O O . GLN A 1 857 ? -11.867 9.256 39.438 1.00 94.25 857 GLN A O 1
ATOM 7150 N N . LEU A 1 858 ? -13.886 8.301 39.368 1.00 92.44 858 LEU A N 1
ATOM 7151 C CA . LEU A 1 858 ? -14.274 8.877 38.082 1.00 92.44 858 LEU A CA 1
ATOM 7152 C C . LEU A 1 858 ? -15.252 10.014 38.356 1.00 92.44 858 LEU A C 1
ATOM 7154 O O . LEU A 1 858 ? -16.285 9.771 38.982 1.00 92.44 858 LEU A O 1
ATOM 7158 N N . VAL A 1 859 ? -14.920 11.233 37.940 1.00 93.25 859 VAL A N 1
ATOM 7159 C CA . VAL A 1 859 ? -15.653 12.453 38.303 1.00 93.25 859 VAL A CA 1
ATOM 7160 C C . VAL A 1 859 ? -15.935 13.293 37.060 1.00 93.25 859 VAL A C 1
ATOM 7162 O O . VAL A 1 859 ? -15.082 13.379 36.184 1.00 93.25 859 VAL A O 1
ATOM 7165 N N . THR A 1 860 ? -17.115 13.903 36.954 1.00 92.69 860 THR A N 1
ATOM 7166 C CA . THR A 1 860 ? -17.463 14.804 35.833 1.00 92.69 860 THR A CA 1
ATOM 7167 C C . THR A 1 860 ? -17.036 16.251 36.095 1.00 92.69 860 THR A C 1
ATOM 7169 O O . THR A 1 860 ? -16.739 16.602 37.241 1.00 92.69 860 THR A O 1
ATOM 7172 N N . SER A 1 861 ? -17.066 17.138 35.087 1.00 87.81 861 SER A N 1
ATOM 7173 C CA . SER A 1 861 ? -16.808 18.576 35.319 1.00 87.81 861 SER A CA 1
ATOM 7174 C C . SER A 1 861 ? -17.820 19.234 36.265 1.00 87.81 861 SER A C 1
ATOM 7176 O O . SER A 1 861 ? -17.518 20.243 36.897 1.00 87.81 861 SER A O 1
ATOM 7178 N N . LYS A 1 862 ? -19.005 18.632 36.428 1.00 89.25 862 LYS A N 1
ATOM 7179 C CA . LYS A 1 862 ? -20.033 19.038 37.400 1.00 89.25 862 LYS A CA 1
ATOM 7180 C C . LYS A 1 862 ? -19.835 18.423 38.794 1.00 89.25 862 LYS A C 1
ATOM 7182 O O . LYS A 1 862 ? -20.740 18.498 39.621 1.00 89.25 862 LYS A O 1
ATOM 7187 N N . LYS A 1 863 ? -18.668 17.825 39.066 1.00 87.25 863 LYS A N 1
ATOM 7188 C CA . LYS A 1 863 ? -18.285 17.206 40.351 1.00 87.25 863 LYS A CA 1
ATOM 7189 C C . LYS A 1 863 ? -19.138 15.984 40.750 1.00 87.25 863 LYS A C 1
ATOM 7191 O O . LYS A 1 863 ? -19.181 15.612 41.921 1.00 87.25 863 LYS A O 1
ATOM 7196 N N . GLU A 1 864 ? -19.787 15.313 39.795 1.00 92.12 864 GLU A N 1
ATOM 7197 C CA . GLU A 1 864 ? -20.518 14.060 40.045 1.00 92.12 864 GLU A CA 1
ATOM 7198 C C . GLU A 1 864 ? -19.545 12.870 40.127 1.00 92.12 864 GLU A C 1
ATOM 7200 O O . GLU A 1 864 ? -18.811 12.622 39.172 1.00 92.12 864 GLU A O 1
ATOM 7205 N N . ILE A 1 865 ? -19.546 12.106 41.233 1.00 92.12 865 ILE A N 1
ATOM 7206 C CA . ILE A 1 865 ? -18.730 10.881 41.373 1.00 92.12 865 ILE A CA 1
ATOM 7207 C C . ILE A 1 865 ? -19.443 9.694 40.710 1.00 92.12 865 ILE A C 1
ATOM 7209 O O . ILE A 1 865 ? -20.345 9.057 41.278 1.00 92.12 865 ILE A O 1
ATOM 7213 N N . VAL A 1 866 ? -18.971 9.358 39.515 1.00 91.44 866 VAL A N 1
ATOM 7214 C CA . VAL A 1 866 ? -19.461 8.265 38.672 1.00 91.44 866 VAL A CA 1
ATOM 7215 C C . VAL A 1 866 ? -19.030 6.904 39.233 1.00 91.44 866 VAL A C 1
ATOM 7217 O O . VAL A 1 866 ? -19.864 6.010 39.370 1.00 91.44 866 VAL A O 1
ATOM 7220 N N . ALA A 1 867 ? -17.766 6.756 39.648 1.00 91.50 867 ALA A N 1
ATOM 7221 C CA . ALA A 1 867 ? -17.226 5.522 40.236 1.00 91.50 867 ALA A CA 1
ATOM 7222 C C . ALA A 1 867 ? -16.184 5.809 41.327 1.00 91.50 867 ALA A C 1
ATOM 7224 O O . ALA A 1 867 ? -15.520 6.841 41.270 1.00 91.50 867 ALA A O 1
ATOM 7225 N N . LYS A 1 868 ? -16.021 4.894 42.297 1.00 94.31 868 LYS A N 1
ATOM 7226 C CA . LYS A 1 868 ? -14.979 4.961 43.341 1.00 94.31 868 LYS A CA 1
ATOM 7227 C C . LYS A 1 868 ? -14.522 3.564 43.766 1.00 94.31 868 LYS A C 1
ATOM 7229 O O . LYS A 1 868 ? -15.327 2.805 44.301 1.00 94.31 868 LYS A O 1
ATOM 7234 N N . PHE A 1 869 ? -13.242 3.250 43.586 1.00 92.50 869 PHE A N 1
ATOM 7235 C CA . PHE A 1 869 ? -12.669 1.934 43.893 1.00 92.50 869 PHE A CA 1
ATOM 7236 C C . PHE A 1 869 ? -11.218 2.032 44.376 1.00 92.50 869 PHE A C 1
ATOM 7238 O O . PHE A 1 869 ? -10.552 3.043 44.165 1.00 92.50 869 PHE A O 1
ATOM 7245 N N . GLU A 1 870 ? -10.737 0.985 45.045 1.00 91.81 870 GLU A N 1
ATOM 7246 C CA . GLU A 1 870 ? -9.372 0.889 45.575 1.00 91.81 870 GLU A CA 1
ATOM 7247 C C . GLU A 1 870 ? -8.593 -0.217 44.861 1.00 91.81 870 GLU A C 1
ATOM 7249 O O . GLU A 1 870 ? -9.166 -1.233 44.463 1.00 91.81 870 GLU A O 1
ATOM 7254 N N . MET A 1 871 ? -7.287 -0.014 44.693 1.00 88.88 871 MET A N 1
ATOM 7255 C CA . MET A 1 871 ? -6.376 -1.016 44.138 1.00 88.88 871 MET A CA 1
ATOM 7256 C C . MET A 1 871 ? -4.983 -0.904 44.750 1.00 88.88 871 MET A C 1
ATOM 7258 O O . MET A 1 871 ? -4.591 0.173 45.208 1.00 88.88 871 MET A O 1
ATOM 7262 N N . ASP A 1 872 ? -4.215 -1.987 44.671 1.00 87.62 872 ASP A N 1
ATOM 7263 C CA . ASP A 1 872 ? -2.812 -1.991 45.078 1.00 87.62 872 ASP A CA 1
ATOM 7264 C C . ASP A 1 872 ? -2.013 -0.959 44.285 1.00 87.62 872 ASP A C 1
ATOM 7266 O O . ASP A 1 872 ? -2.286 -0.692 43.110 1.00 87.62 872 ASP A O 1
ATOM 7270 N N . ILE A 1 873 ? -0.977 -0.394 44.905 1.00 84.62 873 ILE A N 1
ATOM 7271 C CA . ILE A 1 873 ? -0.189 0.680 44.286 1.00 84.62 873 ILE A CA 1
ATOM 7272 C C . ILE A 1 873 ? 0.374 0.272 42.903 1.00 84.62 873 ILE A C 1
ATOM 7274 O O . ILE A 1 873 ? 0.345 1.073 41.963 1.00 84.62 873 ILE A O 1
ATOM 7278 N N . LYS A 1 874 ? 0.792 -1.001 42.762 1.00 83.00 874 LYS A N 1
ATOM 7279 C CA . LYS A 1 874 ? 1.319 -1.627 41.529 1.00 83.00 874 LYS A CA 1
ATOM 7280 C C . LYS A 1 874 ? 0.239 -2.258 40.635 1.00 83.00 874 LYS A C 1
ATOM 7282 O O . LYS A 1 874 ? 0.568 -2.819 39.594 1.00 83.00 874 LYS A O 1
ATOM 7287 N N . GLY A 1 875 ? -1.025 -2.197 41.043 1.00 83.62 875 GLY A N 1
ATOM 7288 C CA . GLY A 1 875 ? -2.149 -2.726 40.283 1.00 83.62 875 GLY A CA 1
ATOM 7289 C C . GLY A 1 875 ? -2.462 -1.892 39.039 1.00 83.62 875 GLY A C 1
ATOM 7290 O O . GLY A 1 875 ? -2.173 -0.691 38.963 1.00 83.62 875 GLY A O 1
ATOM 7291 N N . SER A 1 876 ? -3.087 -2.549 38.068 1.00 87.50 876 SER A N 1
ATOM 7292 C CA . SER A 1 876 ? -3.625 -1.962 36.841 1.00 87.50 876 SER A CA 1
ATOM 7293 C C . SER A 1 876 ? -5.144 -2.089 36.823 1.00 87.50 876 SER A C 1
ATOM 7295 O O . SER A 1 876 ? -5.720 -2.917 37.527 1.00 87.50 876 SER A O 1
ATOM 7297 N N . TRP A 1 877 ? -5.818 -1.278 36.018 1.00 89.31 877 TRP A N 1
ATOM 7298 C CA . TRP A 1 877 ? -7.256 -1.398 35.830 1.00 89.31 877 TRP A CA 1
ATOM 7299 C C . TRP A 1 877 ? -7.645 -0.997 34.414 1.00 89.31 877 TRP A C 1
ATOM 7301 O O . TRP A 1 877 ? -6.952 -0.200 33.790 1.00 89.31 877 TRP A O 1
ATOM 7311 N N . ASN A 1 878 ? -8.742 -1.558 33.915 1.00 84.69 878 ASN A N 1
ATOM 7312 C CA . ASN A 1 878 ? -9.317 -1.224 32.615 1.00 84.69 878 ASN A CA 1
ATOM 7313 C C . ASN A 1 878 ? -10.843 -1.338 32.673 1.00 84.69 878 ASN A C 1
ATOM 7315 O O . ASN A 1 878 ? -11.385 -2.090 33.486 1.00 84.69 878 ASN A O 1
ATOM 7319 N N . PHE A 1 879 ? -11.543 -0.621 31.798 1.00 82.19 879 PHE A N 1
ATOM 7320 C CA . PHE A 1 879 ? -12.972 -0.852 31.597 1.00 82.19 879 PHE A CA 1
ATOM 7321 C C . PHE A 1 879 ? -13.194 -2.212 30.932 1.00 82.19 879 PHE A C 1
ATOM 7323 O O . PHE A 1 879 ? -12.437 -2.609 30.048 1.00 82.19 879 PHE A O 1
ATOM 7330 N N . SER A 1 880 ? -14.223 -2.924 31.382 1.00 79.25 880 SER A N 1
ATOM 7331 C CA . SER A 1 880 ? -14.699 -4.145 30.733 1.00 79.25 880 SER A CA 1
ATOM 7332 C C . SER A 1 880 ? -15.173 -3.838 29.308 1.00 79.25 880 SER A C 1
ATOM 7334 O O . SER A 1 880 ? -15.793 -2.798 29.066 1.00 79.25 880 SER A O 1
ATOM 7336 N N . SER A 1 881 ? -14.884 -4.752 28.378 1.00 70.19 881 SER A N 1
ATOM 7337 C CA . SER A 1 881 ? -15.315 -4.647 26.977 1.00 70.19 881 SER A CA 1
ATOM 7338 C C . SER A 1 881 ? -16.748 -5.142 26.770 1.00 70.19 881 SER A C 1
ATOM 7340 O O . SER A 1 881 ? -17.387 -4.782 25.785 1.00 70.19 881 SER A O 1
ATOM 7342 N N . TYR A 1 882 ? -17.269 -5.969 27.683 1.00 71.19 882 TYR A N 1
ATOM 7343 C CA . TYR A 1 882 ? -18.554 -6.651 27.507 1.00 71.19 882 TYR A CA 1
ATOM 7344 C C . TYR A 1 882 ? -19.607 -6.293 28.565 1.00 71.19 882 TYR A C 1
ATOM 7346 O O . TYR A 1 882 ? -20.742 -6.772 28.472 1.00 71.19 882 TYR A O 1
ATOM 7354 N N . ASN A 1 883 ? -19.281 -5.496 29.588 1.00 73.75 883 ASN A N 1
ATOM 7355 C CA . ASN A 1 883 ? -20.219 -5.100 30.637 1.00 73.75 883 ASN A CA 1
ATOM 7356 C C . ASN A 1 883 ? -19.890 -3.735 31.289 1.00 73.75 883 ASN A C 1
ATOM 7358 O O . ASN A 1 883 ? -18.885 -3.088 31.004 1.00 73.75 883 ASN A O 1
ATOM 7362 N N . ASN A 1 884 ? -20.773 -3.271 32.183 1.00 81.94 884 ASN A N 1
ATOM 7363 C CA . ASN A 1 884 ? -20.651 -1.977 32.866 1.00 81.94 884 ASN A CA 1
ATOM 7364 C C . ASN A 1 884 ? -19.730 -2.049 34.096 1.00 81.94 884 ASN A C 1
ATOM 7366 O O . ASN A 1 884 ? -20.108 -1.580 35.171 1.00 81.94 884 ASN A O 1
ATOM 7370 N N . SER A 1 885 ? -18.547 -2.645 33.964 1.00 86.31 885 SER A N 1
ATOM 7371 C CA . SER A 1 885 ? -17.629 -2.823 35.092 1.00 86.31 885 SER A CA 1
ATOM 7372 C C . SER A 1 885 ? -16.221 -2.325 34.800 1.00 86.31 885 SER A C 1
ATOM 7374 O O . SER A 1 885 ? -15.820 -2.097 33.660 1.00 86.31 885 SER A O 1
ATOM 7376 N N . ILE A 1 886 ? -15.461 -2.166 35.873 1.00 88.56 886 ILE A N 1
ATOM 7377 C CA . ILE A 1 886 ? -14.029 -1.916 35.872 1.00 88.56 886 ILE A CA 1
ATOM 7378 C C . ILE A 1 886 ? -13.337 -3.188 36.350 1.00 88.56 886 ILE A C 1
ATOM 7380 O O . ILE A 1 886 ? -13.652 -3.715 37.416 1.00 88.56 886 ILE A O 1
ATOM 7384 N N . ILE A 1 887 ? -12.383 -3.671 35.564 1.00 88.19 887 ILE A N 1
ATOM 7385 C CA . ILE A 1 887 ? -11.520 -4.797 35.907 1.00 88.19 887 ILE A CA 1
ATOM 7386 C C . ILE A 1 887 ? -10.277 -4.225 36.582 1.00 88.19 887 ILE A C 1
ATOM 7388 O O . ILE A 1 887 ? -9.575 -3.414 35.986 1.00 88.19 887 ILE A O 1
ATOM 7392 N N . ILE A 1 888 ? -9.995 -4.660 37.805 1.00 91.50 888 ILE A N 1
ATOM 7393 C CA . ILE A 1 888 ? -8.846 -4.250 38.617 1.00 91.50 888 ILE A CA 1
ATOM 7394 C C . ILE A 1 888 ? -7.934 -5.471 38.750 1.00 91.50 888 ILE A C 1
ATOM 7396 O O . ILE A 1 888 ? -8.378 -6.508 39.230 1.00 91.50 888 ILE A O 1
ATOM 7400 N N . LYS A 1 889 ? -6.678 -5.383 38.313 1.00 87.94 889 LYS A N 1
ATOM 7401 C CA . LYS A 1 889 ? -5.705 -6.483 38.343 1.00 87.94 889 LYS A CA 1
ATOM 7402 C C . LYS A 1 889 ? -4.496 -6.112 39.196 1.00 87.94 889 LYS A C 1
ATOM 7404 O O . LYS A 1 889 ? -3.876 -5.075 38.970 1.00 87.94 889 LYS A O 1
ATOM 7409 N N . SER A 1 890 ? -4.124 -7.005 40.097 1.00 86.50 890 SER A N 1
ATOM 7410 C CA . SER A 1 890 ? -2.869 -6.998 40.848 1.00 86.50 890 SER A CA 1
ATOM 7411 C C . SER A 1 890 ? -1.965 -8.140 40.370 1.00 86.50 890 SER A C 1
ATOM 7413 O O . SER A 1 890 ? -2.308 -8.859 39.431 1.00 86.50 890 SER A O 1
ATOM 7415 N N . ALA A 1 891 ? -0.785 -8.295 40.978 1.00 80.31 891 ALA A N 1
ATOM 7416 C CA . ALA A 1 891 ? 0.181 -9.327 40.587 1.00 80.31 891 ALA A CA 1
ATOM 7417 C C . ALA A 1 891 ? -0.364 -10.760 40.752 1.00 80.31 891 ALA A C 1
ATOM 7419 O O . ALA A 1 891 ? -0.010 -11.645 39.977 1.00 80.31 891 ALA A O 1
ATOM 7420 N N . ASP A 1 892 ? -1.224 -10.964 41.746 1.00 84.38 892 ASP A N 1
ATOM 7421 C CA . ASP A 1 892 ? -1.752 -12.256 42.177 1.00 84.38 892 ASP A CA 1
ATOM 7422 C C . ASP A 1 892 ? -3.281 -12.264 42.313 1.00 84.38 892 ASP A C 1
ATOM 7424 O O . ASP A 1 892 ? -3.850 -13.266 42.732 1.00 84.38 892 ASP A O 1
ATOM 7428 N N . SER A 1 893 ? -3.983 -11.187 41.948 1.00 89.50 893 SER A N 1
ATOM 7429 C CA . SER A 1 893 ? -5.440 -11.129 42.066 1.00 89.50 893 SER A CA 1
ATOM 7430 C C . SER A 1 893 ? -6.120 -10.285 40.993 1.00 89.50 893 SER A C 1
ATOM 7432 O O . SER A 1 893 ? -5.527 -9.405 40.372 1.00 89.50 893 SER A O 1
ATOM 7434 N N . ALA A 1 894 ? -7.403 -10.560 40.767 1.00 91.06 894 ALA A N 1
ATOM 7435 C CA . ALA A 1 894 ? -8.270 -9.778 39.901 1.00 91.06 894 ALA A CA 1
ATOM 7436 C C . ALA A 1 894 ? -9.611 -9.510 40.591 1.00 91.06 894 ALA A C 1
ATOM 7438 O O . ALA A 1 894 ? -10.220 -10.425 41.153 1.00 91.06 894 ALA A O 1
ATOM 7439 N N . LYS A 1 895 ? -10.081 -8.261 40.516 1.00 92.31 895 LYS A N 1
ATOM 7440 C CA . LYS A 1 895 ? -11.380 -7.801 41.013 1.00 92.31 895 LYS A CA 1
ATOM 7441 C C . LYS A 1 895 ? -12.207 -7.196 39.885 1.00 92.31 895 LYS A C 1
ATOM 7443 O O . LYS A 1 895 ? -11.659 -6.603 38.959 1.00 92.31 895 LYS A O 1
ATOM 7448 N N . VAL A 1 896 ? -13.527 -7.293 39.984 1.00 90.44 896 VAL A N 1
ATOM 7449 C CA . VAL A 1 896 ? -14.457 -6.624 39.067 1.00 90.44 896 VAL A CA 1
ATOM 7450 C C . VAL A 1 896 ? -15.381 -5.710 39.859 1.00 90.44 896 VAL A C 1
ATOM 7452 O O . VAL A 1 896 ? -16.106 -6.163 40.745 1.00 90.44 896 VAL A O 1
ATOM 7455 N N . TYR A 1 897 ? -15.338 -4.418 39.549 1.00 90.19 897 TYR A N 1
ATOM 7456 C CA . TYR A 1 897 ? -16.134 -3.360 40.162 1.00 90.19 897 TYR A CA 1
ATOM 7457 C C . TYR A 1 897 ? -17.267 -2.945 39.223 1.00 90.19 897 TYR A C 1
ATOM 7459 O O . TYR A 1 897 ? -17.012 -2.415 38.148 1.00 90.19 897 TYR A O 1
ATOM 7467 N N . ASP A 1 898 ? -18.518 -3.147 39.619 1.00 88.06 898 ASP A N 1
ATOM 7468 C CA . ASP A 1 898 ? -19.673 -2.793 38.791 1.00 88.06 898 ASP A CA 1
ATOM 7469 C C . ASP A 1 898 ? -20.029 -1.309 38.965 1.00 88.06 898 ASP A C 1
ATOM 7471 O O . ASP A 1 898 ? -20.273 -0.828 40.075 1.00 88.06 898 ASP A O 1
ATOM 7475 N N . LEU A 1 899 ? -20.073 -0.577 37.848 1.00 87.00 899 LEU A N 1
ATOM 7476 C CA . LEU A 1 899 ? -20.303 0.871 37.808 1.00 87.00 899 LEU A CA 1
ATOM 7477 C C . LEU A 1 899 ? -21.724 1.265 38.230 1.00 87.00 899 LEU A C 1
ATOM 7479 O O . LEU A 1 899 ? -21.932 2.355 38.759 1.00 87.00 899 LEU A O 1
ATOM 7483 N N . LYS A 1 900 ? -22.714 0.389 38.020 1.00 83.56 900 LYS A N 1
ATOM 7484 C CA . LYS A 1 900 ? -24.125 0.684 38.302 1.00 83.56 900 LYS A CA 1
ATOM 7485 C C . LYS A 1 900 ? -24.437 0.560 39.793 1.00 83.56 900 LYS A C 1
ATOM 7487 O O . LYS A 1 900 ? -25.139 1.391 40.358 1.00 83.56 900 LYS A O 1
ATOM 7492 N N . SER A 1 901 ? -23.940 -0.503 40.412 1.00 86.62 901 SER A N 1
ATOM 7493 C CA . SER A 1 901 ? -24.101 -0.820 41.833 1.00 86.62 901 SER A CA 1
ATOM 7494 C C . SER A 1 901 ? -23.038 -0.166 42.713 1.00 86.62 901 SER A C 1
ATOM 7496 O O . SER A 1 901 ? -23.246 -0.071 43.923 1.00 86.62 901 SER A O 1
ATOM 7498 N N . LYS A 1 902 ? -21.926 0.293 42.120 1.00 88.06 902 LYS A N 1
ATOM 7499 C CA . LYS A 1 902 ? -20.773 0.902 42.797 1.00 88.06 902 LYS A CA 1
ATOM 7500 C C . LYS A 1 902 ? -20.121 -0.028 43.835 1.00 88.06 902 LYS A C 1
ATOM 7502 O O . LYS A 1 902 ? -19.660 0.430 44.881 1.00 88.06 902 LYS A O 1
ATOM 7507 N N . LYS A 1 903 ? -20.102 -1.343 43.571 1.00 88.38 903 LYS A N 1
ATOM 7508 C CA . LYS A 1 903 ? -19.557 -2.386 44.465 1.00 88.38 903 LYS A CA 1
ATOM 7509 C C . LYS A 1 903 ? -18.666 -3.377 43.709 1.00 88.38 903 LYS A C 1
ATOM 7511 O O . LYS A 1 903 ? -18.866 -3.617 42.520 1.00 88.38 903 LYS A O 1
ATOM 7516 N N . ILE A 1 904 ? -17.719 -3.991 44.425 1.00 89.19 904 ILE A N 1
ATOM 7517 C CA . ILE A 1 904 ? -16.946 -5.139 43.925 1.00 89.19 904 ILE A CA 1
ATOM 7518 C C . ILE A 1 904 ? -17.884 -6.347 43.842 1.00 89.19 904 ILE A C 1
ATOM 7520 O O . ILE A 1 904 ? -18.476 -6.743 44.844 1.00 89.19 904 ILE A O 1
ATOM 7524 N N . GLN A 1 905 ? -18.038 -6.909 42.645 1.00 86.31 905 GLN A N 1
ATOM 7525 C CA . GLN A 1 905 ? -18.865 -8.093 42.390 1.00 86.31 905 GLN A CA 1
ATOM 7526 C C . GLN A 1 905 ? -18.063 -9.393 42.426 1.00 86.31 905 GLN A C 1
ATOM 7528 O O . GLN A 1 905 ? -18.612 -10.446 42.732 1.00 86.31 905 GLN A O 1
ATOM 7533 N N . PHE A 1 906 ? -16.772 -9.325 42.111 1.00 84.44 906 PHE A N 1
ATOM 7534 C CA . PHE A 1 906 ? -15.904 -10.489 41.993 1.00 84.44 906 PHE A CA 1
ATOM 7535 C C . PHE A 1 906 ? -14.497 -10.144 42.468 1.00 84.44 906 PHE A C 1
ATOM 7537 O O . PHE A 1 906 ? -14.003 -9.065 42.155 1.00 84.44 906 PHE A O 1
ATOM 7544 N N . GLU A 1 907 ? -13.858 -11.063 43.193 1.00 90.38 907 GLU A N 1
ATOM 7545 C CA . GLU A 1 907 ? -12.454 -10.986 43.601 1.00 90.38 907 GLU A CA 1
ATOM 7546 C C . GLU A 1 907 ? -11.870 -12.402 43.696 1.00 90.38 907 GLU A C 1
ATOM 7548 O O . GLU A 1 907 ? -12.430 -13.267 44.379 1.00 90.38 907 GLU A O 1
ATOM 7553 N N . LYS A 1 908 ? -10.760 -12.653 42.992 1.00 87.94 908 LYS A N 1
ATOM 7554 C CA . LYS A 1 908 ? -10.061 -13.945 43.002 1.00 87.94 908 LYS A CA 1
ATOM 7555 C C . LYS A 1 908 ? -8.554 -13.801 42.912 1.00 87.94 908 LYS A C 1
ATOM 7557 O O . LYS A 1 908 ? -8.054 -12.931 42.209 1.00 87.94 908 LYS A O 1
ATOM 7562 N N . GLN A 1 909 ? -7.864 -14.729 43.566 1.00 86.38 909 GLN A N 1
ATOM 7563 C CA . GLN A 1 909 ? -6.428 -14.938 43.423 1.00 86.38 909 GLN A CA 1
ATOM 7564 C C . GLN A 1 909 ? -6.148 -15.629 42.078 1.00 86.38 909 GLN A C 1
ATOM 7566 O O . GLN A 1 909 ? -6.708 -16.694 41.808 1.00 86.38 909 GLN A O 1
ATOM 7571 N N . THR A 1 910 ? -5.358 -15.003 41.207 1.00 85.25 910 THR A N 1
ATOM 7572 C CA . THR A 1 910 ? -4.999 -15.523 39.884 1.00 85.25 910 THR A CA 1
ATOM 7573 C C . THR A 1 910 ? -3.818 -14.777 39.259 1.00 85.25 910 THR A C 1
ATOM 7575 O O . THR A 1 910 ? -3.689 -13.566 39.414 1.00 85.25 910 THR A O 1
ATOM 7578 N N . ASN A 1 911 ? -3.023 -15.489 38.452 1.00 80.44 911 ASN A N 1
ATOM 7579 C CA . ASN A 1 911 ? -1.928 -14.905 37.666 1.00 80.44 911 ASN A CA 1
ATOM 7580 C C . ASN A 1 911 ? -2.347 -14.624 36.210 1.00 80.44 911 ASN A C 1
ATOM 7582 O O . ASN A 1 911 ? -1.653 -13.913 35.484 1.00 80.44 911 ASN A O 1
ATOM 7586 N N . ARG A 1 912 ? -3.469 -15.198 35.751 1.00 81.25 912 ARG A N 1
ATOM 7587 C CA . ARG A 1 912 ? -4.067 -14.926 34.434 1.00 81.25 912 ARG A CA 1
ATOM 7588 C C . ARG A 1 912 ? -5.563 -14.675 34.579 1.00 81.25 912 ARG A C 1
ATOM 7590 O O . ARG A 1 912 ? -6.268 -15.466 35.200 1.00 81.25 912 ARG A O 1
ATOM 7597 N N . PHE A 1 913 ? -6.038 -13.583 33.992 1.00 84.81 913 PHE A N 1
ATOM 7598 C CA . PHE A 1 913 ? -7.447 -13.189 33.981 1.00 84.81 913 PHE A CA 1
ATOM 7599 C C . PHE A 1 913 ? -7.831 -12.709 32.583 1.00 84.81 913 PHE A C 1
ATOM 7601 O O . PHE A 1 913 ? -7.216 -11.763 32.068 1.00 84.81 913 PHE A O 1
ATOM 7608 N N . GLU A 1 914 ? -8.866 -13.324 32.026 1.00 81.75 914 GLU A N 1
ATOM 7609 C CA . GLU A 1 914 ? -9.448 -13.042 30.719 1.00 81.75 914 GLU A CA 1
ATOM 7610 C C . GLU A 1 914 ? -10.949 -12.756 30.863 1.00 81.75 914 GLU A C 1
ATOM 7612 O O . GLU A 1 914 ? -11.646 -13.390 31.656 1.00 81.75 914 GLU A O 1
ATOM 7617 N N . GLU A 1 915 ? -11.427 -11.762 30.117 1.00 75.50 915 GLU A N 1
ATOM 7618 C CA . GLU A 1 915 ? -12.845 -11.417 30.044 1.00 75.50 915 GLU A CA 1
ATOM 7619 C C . GLU A 1 915 ? -13.492 -12.188 28.886 1.00 75.50 915 GLU A C 1
ATOM 7621 O O . GLU A 1 915 ? -13.032 -12.099 27.747 1.00 75.50 915 GLU A O 1
ATOM 7626 N N . ASP A 1 916 ? -14.556 -12.936 29.168 1.00 71.31 916 ASP A N 1
ATOM 7627 C CA . ASP A 1 916 ? -15.262 -13.734 28.167 1.00 71.31 916 ASP A CA 1
ATOM 7628 C C . ASP A 1 916 ? -16.282 -12.866 27.394 1.00 71.31 916 ASP A C 1
ATOM 7630 O O . ASP A 1 916 ? -16.890 -11.947 27.950 1.00 71.31 916 ASP A O 1
ATOM 7634 N N . LYS A 1 917 ? -16.539 -13.182 26.113 1.00 66.12 917 LYS A N 1
ATOM 7635 C CA . LYS A 1 917 ? -17.464 -12.418 25.235 1.00 66.12 917 LYS A CA 1
ATOM 7636 C C . LYS A 1 917 ? -18.896 -12.298 25.761 1.00 66.12 917 LYS A C 1
ATOM 7638 O O . LYS A 1 917 ? -19.644 -11.407 25.368 1.00 66.12 917 LYS A O 1
ATOM 7643 N N . ASP A 1 918 ? -19.302 -13.213 26.624 1.00 62.88 918 ASP A N 1
ATOM 7644 C CA . ASP A 1 918 ? -20.621 -13.262 27.245 1.00 62.88 918 ASP A CA 1
ATOM 7645 C C . ASP A 1 918 ? -20.658 -12.596 28.633 1.00 62.88 918 ASP A C 1
ATOM 7647 O O . ASP A 1 918 ? -21.579 -12.835 29.424 1.00 62.88 918 ASP A O 1
ATOM 7651 N N . SER A 1 919 ? -19.687 -11.709 28.881 1.00 71.38 919 SER A N 1
ATOM 7652 C CA . SER A 1 919 ? -19.494 -10.919 30.098 1.00 71.38 919 SER A CA 1
ATOM 7653 C C . SER A 1 919 ? -19.011 -11.721 31.315 1.00 71.38 919 SER A C 1
ATOM 7655 O O . SER A 1 919 ? -18.979 -11.155 32.408 1.00 71.38 919 SER A O 1
ATOM 7657 N N . GLY A 1 920 ? -18.689 -13.012 31.156 1.00 78.31 920 GLY A N 1
ATOM 7658 C CA . GLY A 1 920 ? -18.072 -13.859 32.184 1.00 78.31 920 GLY A CA 1
ATOM 7659 C C . GLY A 1 920 ? -16.564 -13.640 32.327 1.00 78.31 920 GLY A C 1
ATOM 7660 O O . GLY A 1 920 ? -15.980 -12.779 31.667 1.00 78.31 920 GLY A O 1
ATOM 7661 N N . TYR A 1 921 ? -15.928 -14.419 33.204 1.00 83.38 921 TYR A N 1
ATOM 7662 C CA . TYR A 1 921 ? -14.496 -14.306 33.480 1.00 83.38 921 TYR A CA 1
ATOM 7663 C C . TYR A 1 921 ? -13.819 -15.675 33.521 1.00 83.38 921 TYR A C 1
ATOM 7665 O O . TYR A 1 921 ? -14.235 -16.562 34.273 1.00 83.38 921 TYR A O 1
ATOM 7673 N N . THR A 1 922 ? -12.708 -15.811 32.803 1.00 80.75 922 THR A N 1
ATOM 7674 C CA . THR A 1 922 ? -11.830 -16.981 32.865 1.00 80.75 922 THR A CA 1
ATOM 7675 C C . THR A 1 922 ? -10.554 -16.625 33.621 1.00 80.75 922 THR A C 1
ATOM 7677 O O . THR A 1 922 ? -9.884 -15.636 33.323 1.00 80.75 922 THR A O 1
ATOM 7680 N N . ILE A 1 923 ? -10.190 -17.444 34.606 1.00 84.31 923 ILE A N 1
ATOM 7681 C CA . ILE A 1 923 ? -8.929 -17.320 35.336 1.00 84.31 923 ILE A CA 1
ATOM 7682 C C . ILE A 1 923 ? -8.091 -18.584 35.184 1.00 84.31 923 ILE A C 1
ATOM 7684 O O . ILE A 1 923 ? -8.627 -19.687 35.071 1.00 84.31 923 ILE A O 1
ATOM 7688 N N . ALA A 1 924 ? -6.771 -18.431 35.216 1.00 80.31 924 ALA A N 1
ATOM 7689 C CA . ALA A 1 924 ? -5.854 -19.561 35.224 1.00 80.31 924 ALA A CA 1
ATOM 7690 C C . ALA A 1 924 ? -4.717 -19.343 36.222 1.00 80.31 924 ALA A C 1
ATOM 7692 O O . ALA A 1 924 ? -4.071 -18.292 36.240 1.00 80.31 924 ALA A O 1
ATOM 7693 N N . TYR A 1 925 ? -4.454 -20.365 37.030 1.00 81.25 925 TYR A N 1
ATOM 7694 C CA . TYR A 1 925 ? -3.383 -20.370 38.019 1.00 81.25 925 TYR A CA 1
ATOM 7695 C C . TYR A 1 925 ? -2.776 -21.769 38.155 1.00 81.25 925 TYR A C 1
ATOM 7697 O O . TYR A 1 925 ? -3.361 -22.768 37.737 1.00 81.25 925 TYR A O 1
ATOM 7705 N N . MET A 1 926 ? -1.565 -21.848 38.703 1.00 77.62 926 MET A N 1
ATOM 7706 C CA . MET A 1 926 ? -0.899 -23.127 38.932 1.00 77.62 926 MET A CA 1
ATOM 7707 C C . MET A 1 926 ? -1.497 -23.797 40.168 1.00 77.62 926 MET A C 1
ATOM 7709 O O . MET A 1 926 ? -1.486 -23.222 41.256 1.00 77.62 926 MET A O 1
ATOM 7713 N N . ASP A 1 927 ? -2.027 -25.005 40.004 1.00 78.12 927 ASP A N 1
ATOM 7714 C CA . ASP A 1 927 ? -2.519 -25.785 41.130 1.00 78.12 927 ASP A CA 1
ATOM 7715 C C . ASP A 1 927 ? -1.332 -26.382 41.893 1.00 78.12 927 ASP A C 1
ATOM 7717 O O . ASP A 1 927 ? -0.566 -27.187 41.361 1.00 78.12 927 ASP A O 1
ATOM 7721 N N . GLN A 1 928 ? -1.176 -25.977 43.155 1.00 77.38 928 GLN A N 1
ATOM 7722 C CA . GLN A 1 928 ? -0.023 -26.356 43.977 1.00 77.38 928 GLN A CA 1
ATOM 7723 C C . GLN A 1 928 ? 0.057 -27.864 44.258 1.00 77.38 928 GLN A C 1
ATOM 7725 O O . GLN A 1 928 ? 1.135 -28.363 44.564 1.00 77.38 928 GLN A O 1
ATOM 7730 N N . LYS A 1 929 ? -1.058 -28.602 44.159 1.00 78.25 929 LYS A N 1
ATOM 7731 C CA . LYS A 1 929 ? -1.093 -30.045 44.443 1.00 78.25 929 LYS A CA 1
ATOM 7732 C C . LYS A 1 929 ? -0.710 -30.885 43.232 1.00 78.25 929 LYS A C 1
ATOM 7734 O O . LYS A 1 929 ? -0.068 -31.916 43.383 1.00 78.25 929 LYS A O 1
ATOM 7739 N N . THR A 1 930 ? -1.134 -30.468 42.044 1.00 77.06 930 THR A N 1
ATOM 7740 C CA . THR A 1 930 ? -0.953 -31.240 40.806 1.00 77.06 930 THR A CA 1
ATOM 7741 C C . THR A 1 930 ? 0.185 -30.730 39.926 1.00 77.06 930 THR A C 1
ATOM 7743 O O . THR A 1 930 ? 0.533 -31.405 38.961 1.00 77.06 930 THR A O 1
ATOM 7746 N N . ALA A 1 931 ? 0.753 -29.553 40.228 1.00 76.75 931 ALA A N 1
ATOM 7747 C CA . ALA A 1 931 ? 1.721 -28.836 39.389 1.00 76.75 931 ALA A CA 1
ATOM 7748 C C . ALA A 1 931 ? 1.228 -28.584 37.946 1.00 76.75 931 ALA A C 1
ATOM 7750 O O . ALA A 1 931 ? 2.017 -28.324 37.037 1.00 76.75 931 ALA A O 1
ATOM 7751 N N . LYS A 1 932 ? -0.091 -28.648 37.727 1.00 70.88 932 LYS A N 1
ATOM 7752 C CA . LYS A 1 932 ? -0.750 -28.392 36.443 1.00 70.88 932 LYS A CA 1
ATOM 7753 C C . LYS A 1 932 ? -1.466 -27.046 36.472 1.00 70.88 932 LYS A C 1
ATOM 7755 O O . LYS A 1 932 ? -1.804 -26.521 37.534 1.00 70.88 932 LYS A O 1
ATOM 7760 N N . VAL A 1 933 ? -1.708 -26.475 35.293 1.00 67.69 933 VAL A N 1
ATOM 7761 C CA . VAL A 1 933 ? -2.492 -25.241 35.182 1.00 67.69 933 VAL A CA 1
ATOM 7762 C C . VAL A 1 933 ? -3.962 -25.582 35.402 1.00 67.69 933 VAL A C 1
ATOM 7764 O O . VAL A 1 933 ? -4.545 -26.402 34.686 1.00 67.69 933 VAL A O 1
ATOM 7767 N N . LYS A 1 934 ? -4.562 -24.945 36.405 1.00 76.69 934 LYS A N 1
ATOM 7768 C CA . LYS A 1 934 ? -5.986 -25.022 36.690 1.00 76.69 934 LYS A CA 1
ATOM 7769 C C . LYS A 1 934 ? -6.666 -23.794 36.116 1.00 76.69 934 LYS A C 1
ATOM 7771 O O . LYS A 1 934 ? -6.318 -22.660 36.442 1.00 76.69 934 LYS A O 1
ATOM 7776 N N . TYR A 1 935 ? -7.644 -24.050 35.265 1.00 77.50 935 TYR A N 1
ATOM 7777 C CA . TYR A 1 935 ? -8.531 -23.040 34.722 1.00 77.50 935 TYR A CA 1
ATOM 7778 C C . TYR A 1 935 ? -9.810 -23.040 35.543 1.00 77.50 935 TYR A C 1
ATOM 7780 O O . TYR A 1 935 ? -10.399 -24.097 35.776 1.00 77.50 935 TYR A O 1
ATOM 7788 N N . GLU A 1 936 ? -10.243 -21.868 35.982 1.00 79.94 936 GLU A N 1
ATOM 7789 C CA . GLU A 1 936 ? -11.547 -21.674 36.597 1.00 79.94 936 GLU A CA 1
ATOM 7790 C C . GLU A 1 936 ? -12.319 -20.631 35.822 1.00 79.94 936 GLU A C 1
ATOM 7792 O O . GLU A 1 936 ? -11.761 -19.650 35.336 1.00 79.94 936 GLU A O 1
ATOM 7797 N N . LYS A 1 937 ? -13.621 -20.842 35.725 1.00 74.94 937 LYS A N 1
ATOM 7798 C CA . LYS A 1 937 ? -14.484 -19.949 34.987 1.00 74.94 937 LYS A CA 1
ATOM 7799 C C . LYS A 1 937 ? -15.650 -19.488 35.831 1.00 74.94 937 LYS A C 1
ATOM 7801 O O . LYS A 1 937 ? -16.223 -20.265 36.598 1.00 74.94 937 LYS A O 1
ATOM 7806 N N . TYR A 1 938 ? -15.986 -18.222 35.668 1.00 79.56 938 TYR A N 1
ATOM 7807 C CA . TYR A 1 938 ? -16.944 -17.488 36.466 1.00 79.56 938 TYR A CA 1
ATOM 7808 C C . TYR A 1 938 ? -17.951 -16.775 35.573 1.00 79.56 938 TYR A C 1
ATOM 7810 O O . TYR A 1 938 ? -17.636 -16.383 34.451 1.00 79.56 938 TYR A O 1
ATOM 7818 N N . ASP A 1 939 ? -19.181 -16.634 36.059 1.00 76.75 939 ASP A N 1
ATOM 7819 C CA . ASP A 1 939 ? -20.195 -15.872 35.335 1.00 76.75 939 ASP A CA 1
ATOM 7820 C C . ASP A 1 939 ? -19.973 -14.370 35.532 1.00 76.75 939 ASP A C 1
ATOM 7822 O O . ASP A 1 939 ? -19.138 -13.945 36.332 1.00 76.75 939 ASP A O 1
ATOM 7826 N N . TYR A 1 940 ? -20.752 -13.547 34.830 1.00 75.50 940 TYR A N 1
ATOM 7827 C CA . TYR A 1 940 ? -20.662 -12.088 34.938 1.00 75.50 940 TYR A CA 1
ATOM 7828 C C . TYR A 1 940 ? -20.904 -11.544 36.359 1.00 75.50 940 TYR A C 1
ATOM 7830 O O . TYR A 1 940 ? -20.535 -10.406 36.638 1.00 75.50 940 TYR A O 1
ATOM 7838 N N . LYS A 1 941 ? -21.508 -12.342 37.256 1.00 76.31 941 LYS A N 1
ATOM 7839 C CA . LYS A 1 941 ? -21.723 -12.024 38.678 1.00 76.31 941 LYS A CA 1
ATOM 7840 C C . LYS A 1 941 ? -20.657 -12.632 39.598 1.00 76.31 941 LYS A C 1
ATOM 7842 O O . LYS A 1 941 ? -20.794 -12.539 40.814 1.00 76.31 941 LYS A O 1
ATOM 7847 N N . GLY A 1 942 ? -19.635 -13.287 39.051 1.00 76.56 942 GLY A N 1
ATOM 7848 C CA . GLY A 1 942 ? -18.559 -13.898 39.821 1.00 76.56 942 GLY A CA 1
ATOM 7849 C C . GLY A 1 942 ? -18.873 -15.272 40.420 1.00 76.56 942 GLY A C 1
ATOM 7850 O O . GLY A 1 942 ? -18.135 -15.740 41.289 1.00 76.56 942 GLY A O 1
ATOM 7851 N N . LYS A 1 943 ? -19.941 -15.952 39.986 1.00 81.06 943 LYS A N 1
ATOM 7852 C CA . LYS A 1 943 ? -20.262 -17.315 40.437 1.00 81.06 943 LYS A CA 1
ATOM 7853 C C . LYS A 1 943 ? -19.407 -18.336 39.688 1.00 81.06 943 LYS A C 1
ATOM 7855 O O . LYS A 1 943 ? -19.381 -18.318 38.462 1.00 81.06 943 LYS A O 1
ATOM 7860 N N . LEU A 1 944 ? -18.746 -19.246 40.414 1.00 80.75 944 LEU A N 1
ATOM 7861 C CA . LEU A 1 944 ? -17.961 -20.332 39.812 1.00 80.75 944 LEU A CA 1
ATOM 7862 C C . LEU A 1 944 ? -18.871 -21.262 39.001 1.00 80.75 944 LEU A C 1
ATOM 7864 O O . LEU A 1 944 ? -19.905 -21.727 39.482 1.00 80.75 944 LEU A O 1
ATOM 7868 N N . ILE A 1 945 ? -18.441 -21.543 37.781 1.00 70.75 945 ILE A N 1
ATOM 7869 C CA . ILE A 1 945 ? -19.146 -22.364 36.796 1.00 70.75 945 ILE A CA 1
ATOM 7870 C C . ILE A 1 945 ? -18.475 -23.712 36.651 1.00 70.75 945 ILE A C 1
ATOM 7872 O O . ILE A 1 945 ? -19.128 -24.752 36.667 1.00 70.75 945 ILE A O 1
ATOM 7876 N N . SER A 1 946 ? -17.162 -23.673 36.463 1.00 67.94 946 SER A N 1
ATOM 7877 C CA . SER A 1 946 ? -16.355 -24.845 36.201 1.00 67.94 946 SER A CA 1
ATOM 7878 C C . SER A 1 946 ? -14.931 -24.596 36.608 1.00 67.94 946 SER A C 1
ATOM 7880 O O . SER A 1 946 ? -14.424 -23.478 36.517 1.00 67.94 946 SER A O 1
ATOM 7882 N N . ASN A 1 947 ? -14.267 -25.678 36.968 1.00 73.44 947 ASN A N 1
ATOM 7883 C CA . ASN A 1 947 ? -12.829 -25.732 37.047 1.00 73.44 947 ASN A CA 1
ATOM 7884 C C . ASN A 1 947 ? -12.344 -26.955 36.262 1.00 73.44 947 ASN A C 1
ATOM 7886 O O . ASN A 1 947 ? -13.031 -27.972 36.172 1.00 73.44 947 ASN A O 1
ATOM 7890 N N . THR A 1 948 ? -11.203 -26.846 35.598 1.00 65.12 948 THR A N 1
ATOM 7891 C CA . THR A 1 948 ? -10.612 -27.955 34.845 1.00 65.12 948 THR A CA 1
ATOM 7892 C C . THR A 1 948 ? -9.099 -27.861 34.944 1.00 65.12 948 THR A C 1
ATOM 7894 O O . THR A 1 948 ? -8.527 -26.774 34.869 1.00 65.12 948 THR A O 1
ATOM 7897 N N . ILE A 1 949 ? -8.454 -29.007 35.144 1.00 57.31 949 ILE A N 1
ATOM 7898 C CA . ILE A 1 949 ? -6.998 -29.138 35.167 1.00 57.31 949 ILE A CA 1
ATOM 7899 C C . ILE A 1 949 ? -6.587 -29.702 33.807 1.00 57.31 949 ILE A C 1
ATOM 7901 O O . ILE A 1 949 ? -7.056 -30.776 33.432 1.00 57.31 949 ILE A O 1
ATOM 7905 N N . VAL A 1 950 ? -5.756 -28.976 33.056 1.00 55.94 950 VAL A N 1
ATOM 7906 C CA . VAL A 1 950 ? -5.368 -29.349 31.683 1.00 55.94 950 VAL A CA 1
ATOM 7907 C C . VAL A 1 950 ? -3.851 -29.529 31.600 1.00 55.94 950 VAL A C 1
ATOM 7909 O O . VAL A 1 950 ? -3.097 -28.827 32.275 1.00 55.94 950 VAL A O 1
ATOM 7912 N N . ASP A 1 951 ? -3.399 -30.483 30.782 1.00 44.91 951 ASP A N 1
ATOM 7913 C CA . ASP A 1 951 ? -1.984 -30.658 30.441 1.00 44.91 951 ASP A CA 1
ATOM 7914 C C . ASP A 1 951 ? -1.555 -29.628 29.382 1.00 44.91 951 ASP A C 1
ATOM 7916 O O . ASP A 1 951 ? -2.284 -29.375 28.423 1.00 44.91 951 ASP A O 1
ATOM 7920 N N . ASN A 1 952 ? -0.359 -29.046 29.517 1.00 40.00 952 ASN A N 1
ATOM 7921 C CA . ASN A 1 952 ? 0.112 -27.879 28.741 1.00 40.00 952 ASN A CA 1
ATOM 7922 C C . ASN A 1 952 ? 0.124 -28.046 27.198 1.00 40.00 952 ASN A C 1
ATOM 7924 O O . ASN A 1 952 ? 0.392 -27.079 26.489 1.00 40.00 952 ASN A O 1
ATOM 7928 N N . LYS A 1 953 ? -0.147 -29.242 26.654 1.00 39.41 953 LYS A N 1
ATOM 7929 C CA . LYS A 1 953 ? -0.070 -29.554 25.213 1.00 39.41 953 LYS A CA 1
ATOM 7930 C C . LYS A 1 953 ? -1.384 -29.395 24.428 1.00 39.41 953 LYS A C 1
ATOM 7932 O O . LYS A 1 953 ? -1.340 -29.472 23.206 1.00 39.41 953 LYS A O 1
ATOM 7937 N N . THR A 1 954 ? -2.530 -29.166 25.076 1.00 39.91 954 THR A N 1
ATOM 7938 C CA . THR A 1 954 ? -3.861 -29.137 24.417 1.00 39.91 954 THR A CA 1
ATOM 7939 C C . THR A 1 954 ? -4.577 -27.782 24.489 1.00 39.91 954 THR A C 1
ATOM 7941 O O . THR A 1 954 ? -5.799 -27.724 24.368 1.00 39.91 954 THR A O 1
ATOM 7944 N N . ALA A 1 955 ? -3.858 -26.682 24.726 1.00 36.62 955 ALA A N 1
ATOM 7945 C CA . ALA A 1 955 ? -4.471 -25.364 24.895 1.00 36.62 955 ALA A CA 1
ATOM 7946 C C . ALA A 1 955 ? -5.142 -24.867 23.595 1.00 36.62 955 ALA A C 1
ATOM 7948 O O . ALA A 1 955 ? -4.479 -24.607 22.591 1.00 36.62 955 ALA A O 1
ATOM 7949 N N . TYR A 1 956 ? -6.469 -24.737 23.630 1.00 40.91 956 TYR A N 1
ATOM 7950 C CA . TYR A 1 956 ? -7.292 -24.150 22.575 1.00 40.91 956 TYR A CA 1
ATOM 7951 C C . TYR A 1 956 ? -7.165 -22.617 22.596 1.00 40.91 956 TYR A C 1
ATOM 7953 O O . TYR A 1 956 ? -7.508 -21.986 23.592 1.00 40.91 956 TYR A O 1
ATOM 7961 N N . ASN A 1 957 ? -6.700 -22.026 21.491 1.00 40.44 957 ASN A N 1
ATOM 7962 C CA . ASN A 1 957 ? -6.689 -20.580 21.240 1.00 40.44 957 ASN A CA 1
ATOM 7963 C C . ASN A 1 957 ? -7.762 -20.249 20.187 1.00 40.44 957 ASN A C 1
ATOM 7965 O O . ASN A 1 957 ? -7.452 -20.121 19.004 1.00 40.44 957 ASN A O 1
ATOM 7969 N N . GLY A 1 958 ? -9.030 -20.149 20.593 1.00 39.34 958 GLY A N 1
ATOM 7970 C CA . GLY A 1 958 ? -10.127 -19.737 19.712 1.00 39.34 958 GLY A CA 1
ATOM 7971 C C . GLY A 1 958 ? -10.747 -18.420 20.171 1.00 39.34 958 GLY A C 1
ATOM 7972 O O . GLY A 1 958 ? -11.252 -18.327 21.281 1.00 39.34 958 GLY A O 1
ATOM 7973 N N . LYS A 1 959 ? -10.759 -17.405 19.298 1.00 38.84 959 LYS A N 1
ATOM 7974 C CA . LYS A 1 959 ? -11.302 -16.046 19.527 1.00 38.84 959 LYS A CA 1
ATOM 7975 C C . LYS A 1 959 ? -12.826 -15.979 19.800 1.00 38.84 959 LYS A C 1
ATOM 7977 O O . LYS A 1 959 ? -13.396 -14.887 19.816 1.00 38.84 959 LYS A O 1
ATOM 7982 N N . THR A 1 960 ? -13.538 -17.093 19.969 1.00 43.22 960 THR A N 1
ATOM 7983 C CA . THR A 1 960 ? -15.016 -17.157 20.030 1.00 43.22 960 THR A CA 1
ATOM 7984 C C . THR A 1 960 ? -15.503 -18.098 21.143 1.00 43.22 960 THR A C 1
ATOM 7986 O O . THR A 1 960 ? -16.141 -19.117 20.902 1.00 43.22 960 THR A O 1
ATOM 7989 N N . ASN A 1 961 ? -15.195 -17.757 22.395 1.00 49.28 961 ASN A N 1
ATOM 7990 C CA . ASN A 1 961 ? -15.551 -18.535 23.587 1.00 49.28 961 ASN A CA 1
ATOM 7991 C C . ASN A 1 961 ? -17.031 -18.375 24.017 1.00 49.28 961 ASN A C 1
ATOM 7993 O O . ASN A 1 961 ? -17.306 -17.794 25.062 1.00 49.28 961 ASN A O 1
ATOM 7997 N N . GLU A 1 962 ? -18.000 -18.889 23.251 1.00 52.69 962 GLU A N 1
ATOM 7998 C CA . GLU A 1 962 ? -19.403 -18.958 23.726 1.00 52.69 962 GLU A CA 1
ATOM 7999 C C . GLU A 1 962 ? -19.737 -20.288 24.435 1.00 52.69 962 GLU A C 1
ATOM 8001 O O . GLU A 1 962 ? -20.575 -20.314 25.338 1.00 52.69 962 GLU A O 1
ATOM 8006 N N . ASN A 1 963 ? -19.038 -21.386 24.109 1.00 60.00 963 ASN A N 1
ATOM 8007 C CA . ASN A 1 963 ? -19.240 -22.714 24.704 1.00 60.00 963 ASN A CA 1
ATOM 8008 C C . ASN A 1 963 ? -17.905 -23.435 24.948 1.00 60.00 963 ASN A C 1
ATOM 8010 O O . ASN A 1 963 ? -17.036 -23.461 24.082 1.00 60.00 963 ASN A O 1
ATOM 8014 N N . TYR A 1 964 ? -17.754 -24.037 26.128 1.00 64.06 964 TYR A N 1
ATOM 8015 C CA . TYR A 1 964 ? -16.485 -24.573 26.628 1.00 64.06 964 TYR A CA 1
ATOM 8016 C C . TYR A 1 964 ? -16.567 -26.088 26.658 1.00 64.06 964 TYR A C 1
ATOM 8018 O O . TYR A 1 964 ? -17.423 -26.613 27.365 1.00 64.06 964 TYR A O 1
ATOM 8026 N N . ILE A 1 965 ? -15.691 -26.777 25.922 1.00 74.00 965 ILE A N 1
ATOM 8027 C CA . ILE A 1 965 ? -15.640 -28.243 25.900 1.00 74.00 965 ILE A CA 1
ATOM 8028 C C . ILE A 1 965 ? -15.006 -28.734 27.204 1.00 74.00 965 ILE A C 1
ATOM 8030 O O . ILE A 1 965 ? -13.850 -28.435 27.496 1.00 74.00 965 ILE A O 1
ATOM 8034 N N . VAL A 1 966 ? -15.766 -29.486 27.996 1.00 72.00 966 VAL A N 1
ATOM 8035 C CA . VAL A 1 966 ? -15.348 -30.000 29.307 1.00 72.00 966 VAL A CA 1
ATOM 8036 C C . VAL A 1 966 ? -15.565 -31.510 29.344 1.00 72.00 966 VAL A C 1
ATOM 8038 O O . VAL A 1 966 ? -16.487 -32.024 28.711 1.00 72.00 966 VAL A O 1
ATOM 8041 N N . LYS A 1 967 ? -14.734 -32.223 30.111 1.00 76.81 967 LYS A N 1
ATOM 8042 C CA . LYS A 1 967 ? -14.889 -33.655 30.386 1.00 76.81 967 LYS A CA 1
ATOM 8043 C C . LYS A 1 967 ? -15.448 -33.861 31.801 1.00 76.81 967 LYS A C 1
ATOM 8045 O O . LYS A 1 967 ? -14.859 -33.377 32.765 1.00 76.81 967 LYS A O 1
ATOM 8050 N N . ARG A 1 968 ? -16.568 -34.575 31.939 1.00 75.19 968 ARG A N 1
ATOM 8051 C CA . ARG A 1 968 ? -17.196 -34.968 33.215 1.00 75.19 968 ARG A CA 1
ATOM 8052 C C . ARG A 1 968 ? -17.578 -36.449 33.138 1.00 75.19 968 ARG A C 1
ATOM 8054 O O . ARG A 1 968 ? -18.196 -36.854 32.163 1.00 75.19 968 ARG A O 1
ATOM 8061 N N . ASN A 1 969 ? -17.223 -37.243 34.154 1.00 78.94 969 ASN A N 1
ATOM 8062 C CA . ASN A 1 969 ? -17.514 -38.688 34.225 1.00 78.94 969 ASN A CA 1
ATOM 8063 C C . ASN A 1 969 ? -17.141 -39.449 32.936 1.00 78.94 969 ASN A C 1
ATOM 8065 O O . ASN A 1 969 ? -17.953 -40.158 32.355 1.00 78.94 969 ASN A O 1
ATOM 8069 N N . ASP A 1 970 ? -15.921 -39.224 32.452 1.00 80.00 970 ASP A N 1
ATOM 8070 C CA . ASP A 1 970 ? -15.383 -39.787 31.208 1.00 80.00 970 ASP A CA 1
ATOM 8071 C C . ASP A 1 970 ? -16.055 -39.413 29.882 1.00 80.00 970 ASP A C 1
ATOM 8073 O O . ASP A 1 970 ? -15.600 -39.846 28.826 1.00 80.00 970 ASP A O 1
ATOM 8077 N N . LYS A 1 971 ? -17.029 -38.503 29.907 1.00 87.06 971 LYS A N 1
ATOM 8078 C CA . LYS A 1 971 ? -17.696 -37.987 28.712 1.00 87.06 971 LYS A CA 1
ATOM 8079 C C . LYS A 1 971 ? -17.451 -36.493 28.519 1.00 87.06 971 LYS A C 1
ATOM 8081 O O . LYS A 1 971 ? -17.273 -35.742 29.477 1.00 87.06 971 LYS A O 1
ATOM 8086 N N . TYR A 1 972 ? -17.446 -36.055 27.270 1.00 86.62 972 TYR A N 1
ATOM 8087 C CA . TYR A 1 972 ? -17.300 -34.673 26.840 1.00 86.62 972 TYR A CA 1
ATOM 8088 C C . TYR A 1 972 ? -18.671 -34.033 26.604 1.00 86.62 972 TYR A C 1
ATOM 8090 O O . TYR A 1 972 ? -19.598 -34.677 26.110 1.00 86.62 972 TYR A O 1
ATOM 8098 N N . GLY A 1 973 ? -18.776 -32.756 26.955 1.00 84.81 973 GLY A N 1
ATOM 8099 C CA . GLY A 1 973 ? -19.925 -31.886 26.716 1.00 84.81 973 GLY A CA 1
ATOM 8100 C C . GLY A 1 973 ? -19.476 -30.427 26.685 1.00 84.81 973 GLY A C 1
ATOM 8101 O O . GLY A 1 973 ? -18.275 -30.149 26.735 1.00 84.81 973 GLY A O 1
ATOM 8102 N N . THR A 1 974 ? -20.418 -29.488 26.624 1.00 79.00 974 THR A N 1
ATOM 8103 C CA . THR A 1 974 ? -20.128 -28.061 26.740 1.00 79.00 974 THR A CA 1
ATOM 8104 C C . THR A 1 974 ? -20.911 -27.375 27.840 1.00 79.00 974 THR A C 1
ATOM 8106 O O . THR A 1 974 ? -22.039 -27.729 28.180 1.00 79.00 974 THR A O 1
ATOM 8109 N N . ILE A 1 975 ? -20.301 -26.333 28.383 1.00 68.19 975 ILE A N 1
ATOM 8110 C CA . ILE A 1 975 ? -20.925 -25.406 29.322 1.00 68.19 975 ILE A CA 1
ATOM 8111 C C . ILE A 1 975 ? -20.699 -23.981 28.829 1.00 68.19 975 ILE A C 1
ATOM 8113 O O . ILE A 1 975 ? -19.645 -23.671 28.276 1.00 68.19 975 ILE A O 1
ATOM 8117 N N . ASN A 1 976 ? -21.667 -23.095 29.039 1.00 60.03 976 ASN A N 1
ATOM 8118 C CA . ASN A 1 976 ? -21.486 -21.664 28.777 1.00 60.03 976 ASN A CA 1
ATOM 8119 C C . ASN A 1 976 ? -20.888 -20.932 29.993 1.00 60.03 976 ASN A C 1
ATOM 8121 O O . ASN A 1 976 ? -20.644 -21.525 31.046 1.00 60.03 976 ASN A O 1
ATOM 8125 N N . SER A 1 977 ? -20.666 -19.616 29.901 1.00 49.19 977 SER A N 1
ATOM 8126 C CA . SER A 1 977 ? -20.281 -18.776 31.058 1.00 49.19 977 SER A CA 1
ATOM 8127 C C . SER A 1 977 ? -21.348 -18.608 32.138 1.00 49.19 977 SER A C 1
ATOM 8129 O O . SER A 1 977 ? -21.234 -17.736 32.984 1.00 49.19 977 SER A O 1
ATOM 8131 N N . LYS A 1 978 ? -22.417 -19.395 32.153 1.00 48.44 978 LYS A N 1
ATOM 8132 C CA . LYS A 1 978 ? -23.353 -19.435 33.285 1.00 48.44 978 LYS A CA 1
ATOM 8133 C C . LYS A 1 978 ? -23.355 -20.803 33.950 1.00 48.44 978 LYS A C 1
ATOM 8135 O O . LYS A 1 978 ? -24.201 -21.068 34.797 1.00 48.44 978 LYS A O 1
ATOM 8140 N N . GLY A 1 979 ? -22.441 -21.685 33.531 1.00 52.25 979 GLY A N 1
ATOM 8141 C CA . GLY A 1 979 ? -22.369 -23.078 33.968 1.00 52.25 979 GLY A CA 1
ATOM 8142 C C . GLY A 1 979 ? -23.584 -23.887 33.588 1.00 52.25 979 GLY A C 1
ATOM 8143 O O . GLY A 1 979 ? -23.781 -24.992 34.085 1.00 52.25 979 GLY A O 1
ATOM 8144 N N . LYS A 1 980 ? -24.391 -23.334 32.683 1.00 63.72 980 LYS A N 1
ATOM 8145 C CA . LYS A 1 980 ? -25.478 -24.060 32.082 1.00 63.72 980 LYS A CA 1
ATOM 8146 C C . LYS A 1 980 ? -24.885 -24.930 30.987 1.00 63.72 980 LYS A C 1
ATOM 8148 O O . LYS A 1 980 ? -24.172 -24.435 30.113 1.00 63.72 980 LYS A O 1
ATOM 8153 N N . GLU A 1 981 ? -25.198 -26.212 31.076 1.00 71.56 981 GLU A N 1
ATOM 8154 C CA . GLU A 1 981 ? -24.878 -27.196 30.053 1.00 71.56 981 GLU A CA 1
ATOM 8155 C C . GLU A 1 981 ? -25.510 -26.758 28.726 1.00 71.56 981 GLU A C 1
ATOM 8157 O O . GLU A 1 981 ? -26.695 -26.407 28.678 1.00 71.56 981 GLU A O 1
ATOM 8162 N N . GLY A 1 982 ? -24.677 -26.686 27.689 1.00 77.06 982 GLY A N 1
ATOM 8163 C CA . GLY A 1 982 ? -25.103 -26.539 26.302 1.00 77.06 982 GLY A CA 1
ATOM 8164 C C . GLY A 1 982 ? -25.219 -27.928 25.694 1.00 77.06 982 GLY A C 1
ATOM 8165 O O . GLY A 1 982 ? -26.307 -28.492 25.617 1.00 77.06 982 GLY A O 1
ATOM 8166 N N . ILE A 1 983 ? -24.066 -28.511 25.365 1.00 84.25 983 ILE A N 1
ATOM 8167 C CA . ILE A 1 983 ? -23.934 -29.895 24.915 1.00 84.25 983 ILE A CA 1
ATOM 8168 C C . ILE A 1 983 ? -23.813 -30.808 26.151 1.00 84.25 983 ILE A C 1
ATOM 8170 O O . ILE A 1 983 ? -22.924 -30.595 26.976 1.00 84.25 983 ILE A O 1
ATOM 8174 N N . PRO A 1 984 ? -24.679 -31.820 26.326 1.00 87.38 984 PRO A N 1
ATOM 8175 C CA . PRO A 1 984 ? -24.628 -32.715 27.476 1.00 87.38 984 PRO A CA 1
ATOM 8176 C C . PRO A 1 984 ? -23.345 -33.559 27.476 1.00 87.38 984 PRO A C 1
ATOM 8178 O O . PRO A 1 984 ? -22.781 -33.868 26.426 1.00 87.38 984 PRO A O 1
ATOM 8181 N N . PHE A 1 985 ? -22.895 -33.961 28.666 1.00 87.31 985 PHE A N 1
ATOM 8182 C CA . PHE A 1 985 ? -21.693 -34.781 28.865 1.00 87.31 985 PHE A CA 1
ATOM 8183 C C . PHE A 1 985 ? -21.944 -36.253 28.510 1.00 87.31 985 PHE A C 1
ATOM 8185 O O . PHE A 1 985 ? -22.016 -37.109 29.389 1.00 87.31 985 PHE A O 1
ATOM 8192 N N . VAL A 1 986 ? -22.118 -36.547 27.222 1.00 90.69 986 VAL A N 1
ATOM 8193 C CA . VAL A 1 986 ? -22.457 -37.896 26.718 1.00 90.69 986 VAL A CA 1
ATOM 8194 C C . VAL A 1 986 ? -21.528 -38.393 25.605 1.00 90.69 986 VAL A C 1
ATOM 8196 O O . VAL A 1 986 ? -21.624 -39.554 25.202 1.00 90.69 986 VAL A O 1
ATOM 8199 N N . TYR A 1 987 ? -20.607 -37.555 25.123 1.00 89.75 987 TYR A N 1
ATOM 8200 C CA . TYR A 1 987 ? -19.731 -37.876 23.993 1.00 89.75 987 TYR A CA 1
ATOM 8201 C C . TYR A 1 987 ? -18.384 -38.452 24.440 1.00 89.75 987 TYR A C 1
ATOM 8203 O O . TYR A 1 987 ? -17.828 -38.034 25.446 1.00 89.75 987 TYR A O 1
ATOM 8211 N N . ASP A 1 988 ? -17.831 -39.402 23.693 1.00 88.69 988 ASP A N 1
ATOM 8212 C CA . ASP A 1 988 ? -16.485 -39.950 23.921 1.00 88.69 988 ASP A CA 1
ATOM 8213 C C . ASP A 1 988 ? -15.385 -38.958 23.511 1.00 88.69 988 ASP A C 1
ATOM 8215 O O . ASP A 1 988 ? -14.316 -38.927 24.117 1.00 88.69 988 ASP A O 1
ATOM 8219 N N . SER A 1 989 ? -15.650 -38.117 22.506 1.00 88.69 989 SER A N 1
ATOM 8220 C CA . SER A 1 989 ? -14.808 -36.970 22.150 1.00 88.69 989 SER A CA 1
ATOM 8221 C C . SER A 1 989 ? -15.629 -35.845 21.524 1.00 88.69 989 SER A C 1
ATOM 8223 O O . SER A 1 989 ? -16.657 -36.095 20.893 1.00 88.69 989 SER A O 1
ATOM 8225 N N . LEU A 1 990 ? -15.156 -34.606 21.672 1.00 87.88 990 LEU A N 1
ATOM 8226 C CA . LEU A 1 990 ? -15.794 -33.411 21.122 1.00 87.88 990 LEU A CA 1
ATOM 8227 C C . LEU A 1 990 ? -14.721 -32.389 20.699 1.00 87.88 990 LEU A C 1
ATOM 8229 O O . LEU A 1 990 ? -13.862 -32.051 21.512 1.00 87.88 990 LEU A O 1
ATOM 8233 N N . GLU A 1 991 ? -14.761 -31.896 19.458 1.00 86.31 991 GLU A N 1
ATOM 8234 C CA . GLU A 1 991 ? -13.806 -30.909 18.911 1.00 86.31 991 GLU A CA 1
ATOM 8235 C C . GLU A 1 991 ? -14.518 -29.821 18.081 1.00 86.31 991 GLU A C 1
ATOM 8237 O O . GLU A 1 991 ? -15.508 -30.105 17.419 1.00 86.31 991 GLU A O 1
ATOM 8242 N N . SER A 1 992 ? -14.005 -28.581 18.061 1.00 81.44 992 SER A N 1
ATOM 8243 C CA . SER A 1 992 ? -14.468 -27.510 17.158 1.00 81.44 992 SER A CA 1
ATOM 8244 C C . SER A 1 992 ? -13.304 -26.662 16.620 1.00 81.44 992 SER A C 1
ATOM 8246 O O . SER A 1 992 ? -12.303 -26.478 17.311 1.00 81.44 992 SER A O 1
ATOM 8248 N N . LYS A 1 993 ? -13.440 -26.129 15.392 1.00 72.75 993 LYS A N 1
ATOM 8249 C CA . LYS A 1 993 ? -12.481 -25.190 14.762 1.00 72.75 993 LYS A CA 1
ATOM 8250 C C . LYS A 1 993 ? -12.999 -23.754 14.636 1.00 72.75 993 LYS A C 1
ATOM 8252 O O . LYS A 1 993 ? -12.202 -22.826 14.676 1.00 72.75 993 LYS A O 1
ATOM 8257 N N . ASN A 1 994 ? -14.311 -23.564 14.488 1.00 63.72 994 ASN A N 1
ATOM 8258 C CA . ASN A 1 994 ? -14.941 -22.251 14.292 1.00 63.72 994 ASN A CA 1
ATOM 8259 C C . ASN A 1 994 ? -15.836 -21.820 15.472 1.00 63.72 994 ASN A C 1
ATOM 8261 O O . ASN A 1 994 ? -16.354 -20.705 15.467 1.00 63.72 994 ASN A O 1
ATOM 8265 N N . GLY A 1 995 ? -16.027 -22.683 16.479 1.00 65.12 995 GLY A N 1
ATOM 8266 C CA . GLY A 1 995 ? -16.913 -22.443 17.626 1.00 65.12 995 GLY A CA 1
ATOM 8267 C C . GLY A 1 995 ? -18.411 -22.575 17.319 1.00 65.12 995 GLY A C 1
ATOM 8268 O O . GLY A 1 995 ? -19.226 -22.385 18.217 1.00 65.12 995 GLY A O 1
ATOM 8269 N N . ILE A 1 996 ? -18.774 -22.902 16.073 1.00 73.69 996 ILE A N 1
ATOM 8270 C CA . ILE A 1 996 ? -20.161 -23.017 15.595 1.00 73.69 996 ILE A CA 1
ATOM 8271 C C . ILE A 1 996 ? -20.559 -24.492 15.467 1.00 73.69 996 ILE A C 1
ATOM 8273 O O . ILE A 1 996 ? -21.626 -24.887 15.935 1.00 73.69 996 ILE A O 1
ATOM 8277 N N . PHE A 1 997 ? -19.687 -25.309 14.869 1.00 85.69 997 PHE A N 1
ATOM 8278 C CA . PHE A 1 997 ? -19.914 -26.740 14.665 1.00 85.69 997 PHE A CA 1
ATOM 8279 C C . PHE A 1 997 ? -18.936 -27.574 15.481 1.00 85.69 997 PHE A C 1
ATOM 8281 O O . PHE A 1 997 ? -17.756 -27.225 15.605 1.00 85.69 997 PHE A O 1
ATOM 8288 N N . PHE A 1 998 ? -19.427 -28.691 16.009 1.00 88.19 998 PHE A N 1
ATOM 8289 C CA . PHE A 1 998 ? -18.664 -29.595 16.854 1.00 88.19 998 PHE A CA 1
ATOM 8290 C C . PHE A 1 998 ? -18.633 -30.989 16.236 1.00 88.19 998 PHE A C 1
ATOM 8292 O O . PHE A 1 998 ? -19.676 -31.593 15.995 1.00 88.19 998 PHE A O 1
ATOM 8299 N N . ILE A 1 999 ? -17.430 -31.510 16.005 1.00 91.19 999 ILE A N 1
ATOM 8300 C CA . ILE A 1 999 ? -17.207 -32.909 15.646 1.00 91.19 999 ILE A CA 1
ATOM 8301 C C . ILE A 1 999 ? -17.386 -33.721 16.927 1.00 91.19 999 ILE A C 1
ATOM 8303 O O . ILE A 1 999 ? -16.611 -33.582 17.874 1.00 91.19 999 ILE A O 1
ATOM 8307 N N . SER A 1 1000 ? -18.427 -34.544 16.963 1.00 93.38 1000 SER A N 1
ATOM 8308 C CA . SER A 1 1000 ? -18.808 -35.345 18.124 1.00 93.38 1000 SER A CA 1
ATOM 8309 C C . SER A 1 1000 ? -18.580 -36.826 17.850 1.00 93.38 1000 SER A C 1
ATOM 8311 O O . SER A 1 1000 ? -18.975 -37.310 16.789 1.00 93.38 1000 SER A O 1
ATOM 8313 N N . LYS A 1 1001 ? -18.010 -37.556 18.811 1.00 93.50 1001 LYS A N 1
ATOM 8314 C CA . LYS A 1 1001 ? -17.855 -39.015 18.752 1.00 93.50 1001 LYS A CA 1
ATOM 8315 C C . LYS A 1 1001 ? -18.618 -39.671 19.892 1.00 93.50 1001 LYS A C 1
ATOM 8317 O O . LYS A 1 1001 ? -18.422 -39.284 21.040 1.00 93.50 1001 LYS A O 1
ATOM 8322 N N . SER A 1 1002 ? -19.410 -40.692 19.588 1.00 88.31 1002 SER A N 1
ATOM 8323 C CA . SER A 1 1002 ? -19.961 -41.625 20.581 1.00 88.31 1002 SER A CA 1
ATOM 8324 C C . SER A 1 1002 ? -20.062 -43.017 19.967 1.00 88.31 1002 SER A C 1
ATOM 8326 O O . SER A 1 1002 ? -20.395 -43.139 18.790 1.00 88.31 1002 SER A O 1
ATOM 8328 N N . ASP A 1 1003 ? -19.830 -44.068 20.748 1.00 85.44 1003 ASP A N 1
ATOM 8329 C CA . ASP A 1 1003 ? -19.932 -45.464 20.282 1.00 85.44 1003 ASP A CA 1
ATOM 8330 C C . ASP A 1 1003 ? -19.026 -45.742 19.065 1.00 85.44 1003 ASP A C 1
ATOM 8332 O O . ASP A 1 1003 ? -19.402 -46.430 18.120 1.00 85.44 1003 ASP A O 1
ATOM 8336 N N . ASN A 1 1004 ? -17.825 -45.153 19.068 1.00 85.50 1004 ASN A N 1
ATOM 8337 C CA . ASN A 1 1004 ? -16.833 -45.215 17.986 1.00 85.50 1004 ASN A CA 1
ATOM 8338 C C . ASN A 1 1004 ? -17.219 -44.594 16.634 1.00 85.50 1004 ASN A C 1
ATOM 8340 O O . ASN A 1 1004 ? -16.410 -44.659 15.712 1.00 85.50 1004 ASN A O 1
ATOM 8344 N N . LEU A 1 1005 ? -18.367 -43.925 16.529 1.00 92.81 1005 LEU A N 1
ATOM 8345 C CA . LEU A 1 1005 ? -18.789 -43.230 15.313 1.00 92.81 1005 LEU A CA 1
ATOM 8346 C C . LEU A 1 1005 ? -18.811 -41.715 15.517 1.00 92.81 1005 LEU A C 1
ATOM 8348 O O . LEU A 1 1005 ? -19.115 -41.216 16.604 1.00 92.81 1005 LEU A O 1
ATOM 8352 N N . PHE A 1 1006 ? -18.497 -40.993 14.448 1.00 95.12 1006 PHE A N 1
ATOM 8353 C CA . PHE A 1 1006 ? -18.445 -39.543 14.375 1.00 95.12 1006 PHE A CA 1
ATOM 8354 C C . PHE A 1 1006 ? -19.702 -38.975 13.708 1.00 95.12 1006 PHE A C 1
ATOM 8356 O O . PHE A 1 1006 ? -20.293 -39.579 12.808 1.00 95.12 1006 PHE A O 1
ATOM 8363 N N . GLY A 1 1007 ? -20.083 -37.783 14.152 1.00 93.94 1007 GLY A N 1
ATOM 8364 C CA . GLY A 1 1007 ? -21.113 -36.923 13.574 1.00 93.94 1007 GLY A CA 1
ATOM 8365 C C . GLY A 1 1007 ? -20.775 -35.455 13.838 1.00 93.94 1007 GLY A C 1
ATOM 8366 O O . GLY A 1 1007 ? -19.755 -35.154 14.466 1.00 93.94 1007 GLY A O 1
ATOM 8367 N N . ILE A 1 1008 ? -21.623 -34.542 13.369 1.00 93.69 1008 ILE A N 1
ATOM 8368 C CA . ILE A 1 1008 ? -21.464 -33.103 13.614 1.00 93.69 1008 ILE A CA 1
ATOM 8369 C C . ILE A 1 1008 ? -22.728 -32.573 14.275 1.00 93.69 1008 ILE A C 1
ATOM 8371 O O . ILE A 1 1008 ? -23.841 -32.783 13.789 1.00 93.69 1008 ILE A O 1
ATOM 8375 N N . ILE A 1 1009 ? -22.538 -31.866 15.380 1.00 91.50 1009 ILE A N 1
ATOM 8376 C CA . ILE A 1 1009 ? -23.605 -31.221 16.140 1.00 91.50 1009 ILE A CA 1
ATOM 8377 C C . ILE A 1 1009 ? -23.381 -29.712 16.196 1.00 91.50 1009 ILE A C 1
ATOM 8379 O O . ILE A 1 1009 ? -22.256 -29.225 16.032 1.00 91.50 1009 ILE A O 1
ATOM 8383 N N . ASP A 1 1010 ? -24.456 -28.967 16.420 1.00 84.81 1010 ASP A N 1
ATOM 8384 C CA . ASP A 1 1010 ? -24.371 -27.543 16.732 1.00 84.81 1010 ASP A CA 1
ATOM 8385 C C . ASP A 1 1010 ? -24.138 -27.288 18.230 1.00 84.81 1010 ASP A C 1
ATOM 8387 O O . ASP A 1 1010 ? -24.091 -28.198 19.064 1.00 84.81 1010 ASP A O 1
ATOM 8391 N N . ALA A 1 1011 ? -23.999 -26.010 18.575 1.00 76.31 1011 ALA A N 1
ATOM 8392 C CA . ALA A 1 1011 ? -23.866 -25.538 19.949 1.00 76.31 1011 ALA A CA 1
ATOM 8393 C C . ALA A 1 1011 ? -25.070 -25.860 20.864 1.00 76.31 1011 ALA A C 1
ATOM 8395 O O . ALA A 1 1011 ? -24.908 -25.875 22.085 1.00 76.31 1011 ALA A O 1
ATOM 8396 N N . ASP A 1 1012 ? -26.256 -26.109 20.298 1.00 78.25 1012 ASP A N 1
ATOM 8397 C CA . ASP A 1 1012 ? -27.486 -26.488 21.006 1.00 78.25 1012 ASP A CA 1
ATOM 8398 C C . ASP A 1 1012 ? -27.649 -28.026 21.094 1.00 78.25 1012 ASP A C 1
ATOM 8400 O O . ASP A 1 1012 ? -28.707 -28.516 21.497 1.00 78.25 1012 ASP A O 1
ATOM 8404 N N . ASN A 1 1013 ? -26.603 -28.795 20.754 1.00 85.19 1013 ASN A N 1
ATOM 8405 C CA . ASN A 1 1013 ? -26.595 -30.260 20.698 1.00 85.19 1013 ASN A CA 1
ATOM 8406 C C . ASN A 1 1013 ? -27.584 -30.856 19.681 1.00 85.19 1013 ASN A C 1
ATOM 8408 O O . ASN A 1 1013 ? -27.991 -32.013 19.807 1.00 85.19 1013 ASN A O 1
ATOM 8412 N N . GLN A 1 1014 ? -27.993 -30.085 18.676 1.00 85.69 1014 GLN A N 1
ATOM 8413 C CA . GLN A 1 1014 ? -28.777 -30.620 17.574 1.00 85.69 1014 GLN A CA 1
ATOM 8414 C C . GLN A 1 1014 ? -27.845 -31.326 16.600 1.00 85.69 1014 GLN A C 1
ATOM 8416 O O . GLN A 1 1014 ? -26.806 -30.796 16.200 1.00 85.69 1014 GLN A O 1
ATOM 8421 N N . THR A 1 1015 ? -28.226 -32.537 16.208 1.00 88.88 1015 THR A N 1
ATOM 8422 C CA . THR A 1 1015 ? -27.528 -33.285 15.169 1.00 88.88 1015 THR A CA 1
ATOM 8423 C C . THR A 1 1015 ? -27.715 -32.584 13.830 1.00 88.88 1015 THR A C 1
ATOM 8425 O O . THR A 1 1015 ? -28.826 -32.517 13.310 1.00 88.88 1015 THR A O 1
ATOM 8428 N N . LEU A 1 1016 ? -26.622 -32.050 13.285 1.00 91.38 1016 LEU A N 1
ATOM 8429 C CA . LEU A 1 1016 ? -26.582 -31.471 11.941 1.00 91.38 1016 LEU A CA 1
ATOM 8430 C C . LEU A 1 1016 ? -26.136 -32.512 10.911 1.00 91.38 1016 LEU A C 1
ATOM 8432 O O . LEU A 1 1016 ? -26.606 -32.513 9.777 1.00 91.38 1016 LEU A O 1
ATOM 8436 N N . VAL A 1 1017 ? -25.230 -33.401 11.322 1.00 90.50 1017 VAL A N 1
ATOM 8437 C CA . VAL A 1 1017 ? -24.744 -34.539 10.545 1.00 90.50 1017 VAL A CA 1
ATOM 8438 C C . VAL A 1 1017 ? -24.811 -35.778 11.428 1.00 90.50 1017 VAL A C 1
ATOM 8440 O O . VAL A 1 1017 ? -24.170 -35.827 12.482 1.00 90.50 1017 VAL A O 1
ATOM 8443 N N . ASP A 1 1018 ? -25.584 -36.769 10.986 1.00 89.56 1018 ASP A N 1
ATOM 8444 C CA . ASP A 1 1018 ? -25.841 -37.995 11.739 1.00 89.56 1018 ASP A CA 1
ATOM 8445 C C . ASP A 1 1018 ? -24.557 -38.728 12.140 1.00 89.56 1018 ASP A C 1
ATOM 8447 O O . ASP A 1 1018 ? -23.572 -38.793 11.398 1.00 89.56 1018 ASP A O 1
ATOM 8451 N N . LYS A 1 1019 ? -24.601 -39.334 13.327 1.00 88.50 1019 LYS A N 1
ATOM 8452 C CA . LYS A 1 1019 ? -23.511 -40.124 13.899 1.00 88.50 1019 LYS A CA 1
ATOM 8453 C C . LYS A 1 1019 ? -23.405 -41.491 13.212 1.00 88.50 1019 LYS A C 1
ATOM 8455 O O . LYS A 1 1019 ? -23.909 -42.488 13.727 1.00 88.50 1019 LYS A O 1
ATOM 8460 N N . LYS A 1 1020 ? -22.768 -41.530 12.043 1.00 93.06 1020 LYS A N 1
ATOM 8461 C CA . LYS A 1 1020 ? -22.596 -42.754 11.234 1.00 93.06 1020 LYS A CA 1
ATOM 8462 C C . LYS A 1 1020 ? -21.223 -42.899 10.572 1.00 93.06 1020 LYS A C 1
ATOM 8464 O O . LYS A 1 1020 ? -20.984 -43.889 9.886 1.00 93.06 1020 LYS A O 1
ATOM 8469 N N . TYR A 1 1021 ? -20.334 -41.926 10.756 1.00 93.56 1021 TYR A N 1
ATOM 8470 C CA . TYR A 1 1021 ? -19.042 -41.886 10.075 1.00 93.56 1021 TYR A CA 1
ATOM 8471 C C . TYR A 1 1021 ? -17.951 -42.545 10.927 1.00 93.56 1021 TYR A C 1
ATOM 8473 O O . TYR A 1 1021 ? -17.928 -42.404 12.144 1.00 93.56 1021 TYR A O 1
ATOM 8481 N N . GLU A 1 1022 ? -17.031 -43.258 10.288 1.00 94.00 1022 GLU A N 1
ATOM 8482 C CA . GLU A 1 1022 ? -15.843 -43.848 10.917 1.00 94.00 1022 GLU A CA 1
ATOM 8483 C C . GLU A 1 1022 ? -14.808 -42.778 11.292 1.00 94.00 1022 GLU A C 1
ATOM 8485 O O . GLU A 1 1022 ? -14.039 -42.972 12.231 1.00 94.00 1022 GLU A O 1
ATOM 8490 N N . ASP A 1 1023 ? -14.784 -41.663 10.555 1.00 93.81 1023 ASP A N 1
ATOM 8491 C CA . ASP A 1 1023 ? -13.862 -40.542 10.758 1.00 93.81 1023 ASP A CA 1
ATOM 8492 C C . ASP A 1 1023 ? -14.437 -39.235 10.180 1.00 93.81 1023 ASP A C 1
ATOM 8494 O O . ASP A 1 1023 ? -15.135 -39.254 9.161 1.00 93.81 1023 ASP A O 1
ATOM 8498 N N . ILE A 1 1024 ? -14.131 -38.102 10.817 1.00 94.75 1024 ILE A N 1
ATOM 8499 C CA . ILE A 1 1024 ? -14.425 -36.745 10.335 1.00 94.75 1024 ILE A CA 1
ATOM 8500 C C . ILE A 1 1024 ? -13.235 -35.839 10.674 1.00 94.75 1024 ILE A C 1
ATOM 8502 O O . ILE A 1 1024 ? -12.862 -35.709 11.837 1.00 94.75 1024 ILE A O 1
ATOM 8506 N N . SER A 1 1025 ? -12.681 -35.151 9.671 1.00 90.56 1025 SER A N 1
ATOM 8507 C CA . SER A 1 1025 ? -11.533 -34.244 9.826 1.00 90.56 1025 SER A CA 1
ATOM 8508 C C . SER A 1 1025 ? -11.731 -32.902 9.112 1.00 90.56 1025 SER A C 1
ATOM 8510 O O . SER A 1 1025 ? -12.395 -32.818 8.080 1.00 90.56 1025 SER A O 1
ATOM 8512 N N . TRP A 1 1026 ? -11.147 -31.833 9.664 1.00 88.69 1026 TRP A N 1
ATOM 8513 C CA . TRP A 1 1026 ? -11.145 -30.490 9.064 1.00 88.69 1026 TRP A CA 1
ATOM 8514 C C . TRP A 1 1026 ? -9.994 -30.319 8.065 1.00 88.69 1026 TRP A C 1
ATOM 8516 O O . TRP A 1 1026 ? -8.869 -30.739 8.344 1.00 88.69 1026 TRP A O 1
ATOM 8526 N N . ILE A 1 1027 ? -10.256 -29.658 6.934 1.00 87.50 1027 ILE A N 1
ATOM 8527 C CA . ILE A 1 1027 ? -9.267 -29.359 5.885 1.00 87.50 1027 ILE A CA 1
ATOM 8528 C C . ILE A 1 1027 ? -9.294 -27.866 5.546 1.00 87.50 1027 ILE A C 1
ATOM 8530 O O . ILE A 1 1027 ? -10.364 -27.266 5.483 1.00 87.50 1027 ILE A O 1
ATOM 8534 N N . GLU A 1 1028 ? -8.117 -27.289 5.277 1.00 85.44 1028 GLU A N 1
ATOM 8535 C CA . GLU A 1 1028 ? -7.931 -25.884 4.897 1.00 85.44 1028 GLU A CA 1
ATOM 8536 C C . GLU A 1 1028 ? -6.825 -25.722 3.831 1.00 85.44 1028 GLU A C 1
ATOM 8538 O O . GLU A 1 1028 ? -5.780 -26.369 3.921 1.00 85.44 1028 GLU A O 1
ATOM 8543 N N . ILE A 1 1029 ? -7.036 -24.855 2.831 1.00 79.19 1029 ILE A N 1
ATOM 8544 C CA . ILE A 1 1029 ? -6.065 -24.491 1.778 1.00 79.19 1029 ILE A CA 1
ATOM 8545 C C . ILE A 1 1029 ? -5.805 -22.983 1.826 1.00 79.19 1029 ILE A C 1
ATOM 8547 O O . ILE A 1 1029 ? -6.757 -22.211 1.858 1.00 79.19 1029 ILE A O 1
ATOM 8551 N N . LYS A 1 1030 ? -4.536 -22.554 1.762 1.00 75.19 1030 LYS A N 1
ATOM 8552 C CA . LYS A 1 1030 ? -4.120 -21.135 1.743 1.00 75.19 1030 LYS A CA 1
ATOM 8553 C C . LYS A 1 1030 ? -3.841 -20.597 0.333 1.00 75.19 1030 LYS A C 1
ATOM 8555 O O . LYS A 1 1030 ? -3.518 -21.366 -0.572 1.00 75.19 1030 LYS A O 1
ATOM 8560 N N . GLU A 1 1031 ? -3.922 -19.280 0.150 1.00 70.19 1031 GLU A N 1
ATOM 8561 C CA . GLU A 1 1031 ? -3.594 -18.603 -1.118 1.00 70.19 1031 GLU A CA 1
ATOM 8562 C C . GLU A 1 1031 ? -2.079 -18.562 -1.418 1.00 70.19 1031 GLU A C 1
ATOM 8564 O O . GLU A 1 1031 ? -1.248 -18.424 -0.524 1.00 70.19 1031 GLU A O 1
ATOM 8569 N N . ARG A 1 1032 ? -1.696 -18.615 -2.707 1.00 51.72 1032 ARG A N 1
ATOM 8570 C CA . ARG A 1 1032 ? -0.293 -18.755 -3.168 1.00 51.72 1032 ARG A CA 1
ATOM 8571 C C . ARG A 1 1032 ? 0.637 -17.591 -2.777 1.00 51.72 1032 ARG A C 1
ATOM 8573 O O . ARG A 1 1032 ? 1.846 -17.792 -2.755 1.00 51.72 1032 ARG A O 1
ATOM 8580 N N . GLN A 1 1033 ? 0.102 -16.401 -2.487 1.00 53.44 1033 GLN A N 1
ATOM 8581 C CA . GLN A 1 1033 ? 0.887 -15.206 -2.126 1.00 53.44 1033 GLN A CA 1
ATOM 8582 C C . GLN A 1 1033 ? 0.661 -14.711 -0.685 1.00 53.44 1033 GLN A C 1
ATOM 8584 O O . GLN A 1 1033 ? 1.182 -13.663 -0.317 1.00 53.44 1033 GLN A O 1
ATOM 8589 N N . SER A 1 1034 ? -0.092 -15.443 0.147 1.00 43.28 1034 SER A N 1
ATOM 8590 C CA . SER A 1 1034 ? -0.405 -15.018 1.518 1.00 43.28 1034 SER A CA 1
ATOM 8591 C C . SER A 1 1034 ? -0.353 -16.188 2.498 1.00 43.28 1034 SER A C 1
ATOM 8593 O O . SER A 1 1034 ? -0.982 -17.222 2.295 1.00 43.28 1034 SER A O 1
ATOM 8595 N N . SER A 1 1035 ? 0.356 -16.013 3.616 1.00 46.62 1035 SER A N 1
ATOM 8596 C CA . SER A 1 1035 ? 0.358 -16.973 4.728 1.00 46.62 1035 SER A CA 1
ATOM 8597 C C . SER A 1 1035 ? -0.904 -16.891 5.604 1.00 46.62 1035 SER A C 1
ATOM 8599 O O . SER A 1 1035 ? -1.087 -17.758 6.470 1.00 46.62 1035 SER A O 1
ATOM 8601 N N . TYR A 1 1036 ? -1.776 -15.901 5.366 1.00 47.25 1036 TYR A N 1
ATOM 8602 C CA . TYR A 1 1036 ? -2.942 -15.584 6.200 1.00 47.25 1036 TYR A CA 1
ATOM 8603 C C . TYR A 1 1036 ? -4.300 -15.850 5.526 1.00 47.25 1036 TYR A C 1
ATOM 8605 O O . TYR A 1 1036 ? -5.267 -16.107 6.238 1.00 47.25 1036 TYR A O 1
ATOM 8613 N N . ASN A 1 1037 ? -4.392 -15.836 4.191 1.00 59.16 1037 ASN A N 1
ATOM 8614 C CA . ASN A 1 1037 ? -5.672 -15.996 3.485 1.00 59.16 1037 ASN A CA 1
ATOM 8615 C C . ASN A 1 1037 ? -5.982 -17.462 3.149 1.00 59.16 1037 ASN A C 1
ATOM 8617 O O . ASN A 1 1037 ? -5.123 -18.182 2.633 1.00 59.16 1037 ASN A O 1
ATOM 8621 N N . VAL A 1 1038 ? -7.229 -17.878 3.395 1.00 70.81 1038 VAL A N 1
ATOM 8622 C CA . VAL A 1 1038 ? -7.746 -19.236 3.155 1.00 70.81 1038 VAL A CA 1
ATOM 8623 C C . VAL A 1 1038 ? -8.557 -19.276 1.858 1.00 70.81 1038 VAL A C 1
ATOM 8625 O O . VAL A 1 1038 ? -9.599 -18.634 1.758 1.00 70.81 1038 VAL A O 1
ATOM 8628 N N . ALA A 1 1039 ? -8.104 -20.068 0.886 1.00 72.06 1039 ALA A N 1
ATOM 8629 C CA . ALA A 1 1039 ? -8.774 -20.305 -0.391 1.00 72.06 1039 ALA A CA 1
ATOM 8630 C C . ALA A 1 1039 ? -9.963 -21.282 -0.273 1.00 72.06 1039 ALA A C 1
ATOM 8632 O O . ALA A 1 1039 ? -10.974 -21.107 -0.951 1.00 72.06 1039 ALA A O 1
ATOM 8633 N N . PHE A 1 1040 ? -9.866 -22.298 0.592 1.00 85.50 1040 PHE A N 1
ATOM 8634 C CA . PHE A 1 1040 ? -10.932 -23.283 0.821 1.00 85.50 1040 PHE A CA 1
ATOM 8635 C C . PHE A 1 1040 ? -10.859 -23.878 2.231 1.00 85.50 1040 PHE A C 1
ATOM 8637 O O . PHE A 1 1040 ? -9.762 -24.112 2.739 1.00 85.50 1040 PHE A O 1
ATOM 8644 N N . SER A 1 1041 ? -12.012 -24.179 2.835 1.00 88.62 1041 SER A N 1
ATOM 8645 C CA . SER A 1 1041 ? -12.104 -24.957 4.074 1.00 88.62 1041 SER A CA 1
ATOM 8646 C C . SER A 1 1041 ? -13.384 -25.799 4.156 1.00 88.62 1041 SER A C 1
ATOM 8648 O O . SER A 1 1041 ? -14.424 -25.414 3.615 1.00 88.62 1041 SER A O 1
ATOM 8650 N N . GLY A 1 1042 ? -13.315 -26.956 4.823 1.00 90.94 1042 GLY A N 1
ATOM 8651 C CA . GLY A 1 1042 ? -14.442 -27.891 4.932 1.00 90.94 1042 GLY A CA 1
ATOM 8652 C C . GLY A 1 1042 ? -14.155 -29.139 5.776 1.00 90.94 1042 GLY A C 1
ATOM 8653 O O . GLY A 1 1042 ? -13.085 -29.267 6.376 1.00 90.94 1042 GLY A O 1
ATOM 8654 N N . TYR A 1 1043 ? -15.115 -30.071 5.807 1.00 93.44 1043 TYR A N 1
ATOM 8655 C CA . TYR A 1 1043 ? -15.064 -31.306 6.602 1.00 93.44 1043 TYR A CA 1
ATOM 8656 C C . TYR A 1 1043 ? -15.020 -32.545 5.709 1.00 93.44 1043 TYR A C 1
ATOM 8658 O O . TYR A 1 1043 ? -15.954 -32.817 4.956 1.00 93.44 1043 TYR A O 1
ATOM 8666 N N . LYS A 1 1044 ? -13.955 -33.336 5.819 1.00 94.31 1044 LYS A N 1
ATOM 8667 C CA . LYS A 1 1044 ? -13.800 -34.612 5.119 1.00 94.31 1044 LYS A CA 1
ATOM 8668 C C . LYS A 1 1044 ? -14.286 -35.752 6.007 1.00 94.31 1044 LYS A C 1
ATOM 8670 O O . LYS A 1 1044 ? -13.830 -35.881 7.139 1.00 94.31 1044 LYS A O 1
ATOM 8675 N N . MET A 1 1045 ? -15.198 -36.571 5.491 1.00 95.38 1045 MET A N 1
ATOM 8676 C CA . MET A 1 1045 ? -15.902 -37.612 6.253 1.00 95.38 1045 MET A CA 1
ATOM 8677 C C . MET A 1 1045 ? -15.656 -38.995 5.655 1.00 95.38 1045 MET A C 1
ATOM 8679 O O . MET A 1 1045 ? -15.575 -39.113 4.433 1.00 95.38 1045 MET A O 1
ATOM 8683 N N . LYS A 1 1046 ? -15.585 -40.035 6.489 1.00 95.25 1046 LYS A N 1
ATOM 8684 C CA . LYS A 1 1046 ? -15.379 -41.428 6.070 1.00 95.25 1046 LYS A CA 1
ATOM 8685 C C . LYS A 1 1046 ? -16.529 -42.326 6.520 1.00 95.25 1046 LYS A C 1
ATOM 8687 O O . LYS A 1 1046 ? -16.861 -42.346 7.698 1.00 95.25 1046 LYS A O 1
ATOM 8692 N N . GLU A 1 1047 ? -17.114 -43.100 5.615 1.00 93.75 1047 GLU A N 1
ATOM 8693 C CA . GLU A 1 1047 ? -18.179 -44.075 5.891 1.00 93.75 1047 GLU A CA 1
ATOM 8694 C C . GLU A 1 1047 ? -17.938 -45.332 5.046 1.00 93.75 1047 GLU A C 1
ATOM 8696 O O . GLU A 1 1047 ? -17.755 -45.227 3.835 1.00 93.75 1047 GLU A O 1
ATOM 8701 N N . LYS A 1 1048 ? -17.920 -46.525 5.660 1.00 90.56 1048 LYS A N 1
ATOM 8702 C CA . LYS A 1 1048 ? -17.703 -47.813 4.969 1.00 90.56 1048 LYS A CA 1
ATOM 8703 C C . LYS A 1 1048 ? -16.449 -47.814 4.087 1.00 90.56 1048 LYS A C 1
ATOM 8705 O O . LYS A 1 1048 ? -16.487 -48.243 2.935 1.00 90.56 1048 LYS A O 1
ATOM 8710 N N . ASN A 1 1049 ? -15.335 -47.302 4.610 1.00 88.75 1049 ASN A N 1
ATOM 8711 C CA . ASN A 1 1049 ? -14.084 -47.104 3.865 1.00 88.75 1049 ASN A CA 1
ATOM 8712 C C . ASN A 1 1049 ? -14.125 -46.164 2.641 1.00 88.75 1049 ASN A C 1
ATOM 8714 O O . ASN A 1 1049 ? -13.113 -46.051 1.950 1.00 88.75 1049 ASN A O 1
ATOM 8718 N N . LYS A 1 1050 ? -15.217 -45.430 2.410 1.00 95.00 1050 LYS A N 1
ATOM 8719 C CA . LYS A 1 1050 ? -15.323 -44.400 1.368 1.00 95.00 1050 LYS A CA 1
ATOM 8720 C C . LYS A 1 1050 ? -15.359 -42.999 1.986 1.00 95.00 1050 LYS A C 1
ATOM 8722 O O . LYS A 1 1050 ? -15.817 -42.809 3.109 1.00 95.00 1050 LYS A O 1
ATOM 8727 N N . TRP A 1 1051 ? -14.858 -42.012 1.258 1.00 95.62 1051 TRP A N 1
ATOM 8728 C CA . TRP A 1 1051 ? -14.728 -40.615 1.651 1.00 95.62 1051 TRP A CA 1
ATOM 8729 C C . TRP A 1 1051 ? -15.784 -39.735 0.984 1.00 95.62 1051 TRP A C 1
ATOM 8731 O O . TRP A 1 1051 ? -16.171 -39.968 -0.158 1.00 95.62 1051 TRP A O 1
ATOM 8741 N N . GLY A 1 1052 ? -16.191 -38.693 1.703 1.00 95.44 1052 GLY A N 1
ATOM 8742 C CA . GLY A 1 1052 ? -17.046 -37.595 1.257 1.00 95.44 1052 GLY A CA 1
ATOM 8743 C C . GLY A 1 1052 ? -16.528 -36.259 1.796 1.00 95.44 1052 GLY A C 1
ATOM 8744 O O . GLY A 1 1052 ? -15.580 -36.221 2.591 1.00 95.44 1052 GLY A O 1
ATOM 8745 N N . LEU A 1 1053 ? -17.136 -35.157 1.362 1.00 95.00 1053 LEU A N 1
ATOM 8746 C CA . LEU A 1 1053 ? -16.714 -33.802 1.714 1.00 95.00 1053 LEU A CA 1
ATOM 8747 C C . LEU A 1 1053 ? -17.921 -32.880 1.919 1.00 95.00 1053 LEU A C 1
ATOM 8749 O O . LEU A 1 1053 ? -18.809 -32.800 1.069 1.00 95.00 1053 LEU A O 1
ATOM 8753 N N . LEU A 1 1054 ? -17.916 -32.151 3.030 1.00 93.50 1054 LEU A N 1
ATOM 8754 C CA . LEU A 1 1054 ? -18.813 -31.031 3.296 1.00 93.50 1054 LEU A CA 1
ATOM 8755 C C . LEU A 1 1054 ? -18.042 -29.711 3.211 1.00 93.50 1054 LEU A C 1
ATOM 8757 O O . LEU A 1 1054 ? -16.857 -29.662 3.550 1.00 93.50 1054 LEU A O 1
ATOM 8761 N N . ASP A 1 1055 ? -18.720 -28.636 2.818 1.00 88.25 1055 ASP A N 1
ATOM 8762 C CA . ASP A 1 1055 ? -18.180 -27.285 2.959 1.00 88.25 1055 ASP A CA 1
ATOM 8763 C C . ASP A 1 1055 ? -18.157 -26.837 4.435 1.00 88.25 1055 ASP A C 1
ATOM 8765 O O . ASP A 1 1055 ? -18.622 -27.533 5.345 1.00 88.25 1055 ASP A O 1
ATOM 8769 N N . SER A 1 1056 ? -17.612 -25.648 4.691 1.00 88.06 1056 SER A N 1
ATOM 8770 C CA . SER A 1 1056 ? -17.556 -25.061 6.034 1.00 88.06 1056 SER A CA 1
ATOM 8771 C C . SER A 1 1056 ? -18.924 -24.715 6.638 1.00 88.06 1056 SER A C 1
ATOM 8773 O O . SER A 1 1056 ? -18.980 -24.449 7.836 1.00 88.06 1056 SER A O 1
ATOM 8775 N N . ASN A 1 1057 ? -20.009 -24.764 5.855 1.00 87.81 1057 ASN A N 1
ATOM 8776 C CA . ASN A 1 1057 ? -21.406 -24.591 6.267 1.00 87.81 1057 ASN A CA 1
ATOM 8777 C C . ASN A 1 1057 ? -22.181 -25.923 6.329 1.00 87.81 1057 ASN A C 1
ATOM 8779 O O . ASN A 1 1057 ? -23.407 -25.909 6.455 1.00 87.81 1057 ASN A O 1
ATOM 8783 N N . LEU A 1 1058 ? -21.483 -27.063 6.253 1.00 88.94 1058 LEU A N 1
ATOM 8784 C CA . LEU A 1 1058 ? -22.039 -28.421 6.245 1.00 88.94 1058 LEU A CA 1
ATOM 8785 C C . LEU A 1 1058 ? -22.886 -28.773 5.011 1.00 88.94 1058 LEU A C 1
ATOM 8787 O O . LEU A 1 1058 ? -23.583 -29.790 5.011 1.00 88.94 1058 LEU A O 1
ATOM 8791 N N . LYS A 1 1059 ? -22.818 -27.987 3.933 1.00 88.75 1059 LYS A N 1
ATOM 8792 C CA . LYS A 1 1059 ? -23.395 -28.375 2.644 1.00 88.75 1059 LYS A CA 1
ATOM 8793 C C . LYS A 1 1059 ? -22.575 -29.527 2.077 1.00 88.75 1059 LYS A C 1
ATOM 8795 O O . LYS A 1 1059 ? -21.353 -29.434 1.969 1.00 88.75 1059 LYS A O 1
ATOM 8800 N N . THR A 1 1060 ? -23.240 -30.608 1.681 1.00 90.31 1060 THR A N 1
ATOM 8801 C CA . THR A 1 1060 ? -22.572 -31.713 0.988 1.00 90.31 1060 THR A CA 1
ATOM 8802 C C . THR A 1 1060 ? -22.038 -31.240 -0.354 1.00 90.31 1060 THR A C 1
ATOM 8804 O O . THR A 1 1060 ? -22.814 -30.856 -1.227 1.00 90.31 1060 THR A O 1
ATOM 8807 N N . LEU A 1 1061 ? -20.713 -31.273 -0.494 1.00 91.44 1061 LEU A N 1
ATOM 8808 C CA . LEU A 1 1061 ? -20.028 -31.070 -1.765 1.00 91.44 1061 LEU A CA 1
ATOM 8809 C C . LEU A 1 1061 ? -19.865 -32.409 -2.479 1.00 91.44 1061 LEU A C 1
ATOM 8811 O O . LEU A 1 1061 ? -20.191 -32.515 -3.652 1.00 91.44 1061 LEU A O 1
ATOM 8815 N N . LEU A 1 1062 ? -19.414 -33.439 -1.753 1.00 93.75 1062 LEU A N 1
ATOM 8816 C CA . LEU A 1 1062 ? -19.200 -34.785 -2.283 1.00 93.75 1062 LEU A CA 1
ATOM 8817 C C . LEU A 1 1062 ? -19.810 -35.843 -1.344 1.00 93.75 1062 LEU A C 1
ATOM 8819 O O . LEU A 1 1062 ? -19.480 -35.840 -0.152 1.00 93.75 1062 LEU A O 1
ATOM 8823 N N . PRO A 1 1063 ? -20.672 -36.755 -1.837 1.00 92.94 1063 PRO A N 1
ATOM 8824 C CA . PRO A 1 1063 ? -21.203 -37.862 -1.036 1.00 92.94 1063 PRO A CA 1
ATOM 8825 C C . PRO A 1 1063 ? -20.112 -38.868 -0.622 1.00 92.94 1063 PRO A C 1
ATOM 8827 O O . PRO A 1 1063 ? -19.052 -38.938 -1.240 1.00 92.94 1063 PRO A O 1
ATOM 8830 N N . THR A 1 1064 ? -20.360 -39.665 0.425 1.00 93.88 1064 THR A N 1
ATOM 8831 C CA . THR A 1 1064 ? -19.436 -40.695 0.944 1.00 93.88 1064 THR A CA 1
ATOM 8832 C C . THR A 1 1064 ? -19.386 -41.954 0.074 1.00 93.88 1064 THR A C 1
ATOM 8834 O O . THR A 1 1064 ? -19.818 -43.034 0.469 1.00 93.88 1064 THR A O 1
ATOM 8837 N N . GLU A 1 1065 ? -18.836 -41.828 -1.129 1.00 94.62 1065 GLU A N 1
ATOM 8838 C CA . GLU A 1 1065 ? -18.731 -42.937 -2.090 1.00 94.62 1065 GLU A CA 1
ATOM 8839 C C . GLU A 1 1065 ? -17.375 -43.033 -2.805 1.00 94.62 1065 GLU A C 1
ATOM 8841 O O . GLU A 1 1065 ? -17.164 -43.947 -3.603 1.00 94.62 1065 GLU A O 1
ATOM 8846 N N . PHE A 1 1066 ? -16.434 -42.138 -2.494 1.00 94.44 1066 PHE A N 1
ATOM 8847 C CA . PHE A 1 1066 ? -15.132 -42.063 -3.158 1.00 94.44 1066 PHE A CA 1
ATOM 8848 C C . PHE A 1 1066 ? -14.048 -42.827 -2.387 1.00 94.44 1066 PHE A C 1
ATOM 8850 O O . PHE A 1 1066 ? -13.948 -42.730 -1.173 1.00 94.44 1066 PHE A O 1
ATOM 8857 N N . ASP A 1 1067 ? -13.169 -43.551 -3.068 1.00 92.94 1067 ASP A N 1
ATOM 8858 C CA . ASP A 1 1067 ? -11.999 -44.205 -2.465 1.00 92.94 1067 ASP A CA 1
ATOM 8859 C C . ASP A 1 1067 ? -10.998 -43.203 -1.893 1.00 92.94 1067 ASP A C 1
ATOM 8861 O O . ASP A 1 1067 ? -10.380 -43.441 -0.857 1.00 92.94 1067 ASP A O 1
ATOM 8865 N N . THR A 1 1068 ? -10.833 -42.059 -2.561 1.00 91.62 1068 THR A N 1
ATOM 8866 C CA . THR A 1 1068 ? -9.967 -40.975 -2.087 1.00 91.62 1068 THR A CA 1
ATOM 8867 C C . THR A 1 1068 ? -10.511 -39.622 -2.516 1.00 91.62 1068 THR A C 1
ATOM 8869 O O . THR A 1 1068 ? -11.023 -39.495 -3.622 1.00 91.62 1068 THR A O 1
ATOM 8872 N N . ILE A 1 1069 ? -10.326 -38.605 -1.674 1.00 93.19 1069 ILE A N 1
ATOM 8873 C CA . ILE A 1 1069 ? -10.546 -37.192 -2.013 1.00 93.19 1069 ILE A CA 1
ATOM 8874 C C . ILE A 1 1069 ? -9.256 -36.426 -1.711 1.00 93.19 1069 ILE A C 1
ATOM 8876 O O . ILE A 1 1069 ? -8.728 -36.535 -0.594 1.00 93.19 1069 ILE A O 1
ATOM 8880 N N . LYS A 1 1070 ? -8.753 -35.666 -2.686 1.00 89.31 1070 LYS A N 1
ATOM 8881 C CA . LYS A 1 1070 ? -7.598 -34.769 -2.575 1.00 89.31 1070 LYS A CA 1
ATOM 8882 C C . LYS A 1 1070 ? -8.030 -33.337 -2.890 1.00 89.31 1070 LYS A C 1
ATOM 8884 O O . LYS A 1 1070 ? -8.792 -33.105 -3.821 1.00 89.31 1070 LYS A O 1
ATOM 8889 N N . CYS A 1 1071 ? -7.498 -32.375 -2.145 1.00 85.00 1071 CYS A N 1
ATOM 8890 C CA . CYS A 1 1071 ? -7.754 -30.954 -2.364 1.00 85.00 1071 CYS A CA 1
ATOM 8891 C C . CYS A 1 1071 ? -6.430 -30.283 -2.769 1.00 85.00 1071 CYS A C 1
ATOM 8893 O O . CYS A 1 1071 ? -5.439 -30.426 -2.051 1.00 85.00 1071 CYS A O 1
ATOM 8895 N N . GLN A 1 1072 ? -6.380 -29.602 -3.919 1.00 76.00 1072 GLN A N 1
ATOM 8896 C CA . GLN A 1 1072 ? -5.145 -29.034 -4.479 1.00 76.00 1072 GLN A CA 1
ATOM 8897 C C . GLN A 1 1072 ? -5.399 -27.652 -5.093 1.00 76.00 1072 GLN A C 1
ATOM 8899 O O . GLN A 1 1072 ? -6.243 -27.527 -5.974 1.00 76.00 1072 GLN A O 1
ATOM 8904 N N . LYS A 1 1073 ? -4.604 -26.638 -4.716 1.00 74.00 1073 LYS A N 1
ATOM 8905 C CA . LYS A 1 1073 ? -4.633 -25.271 -5.284 1.00 74.00 1073 LYS A CA 1
ATOM 8906 C C . LYS A 1 1073 ? -6.053 -24.683 -5.375 1.00 74.00 1073 LYS A C 1
ATOM 8908 O O . LYS A 1 1073 ? -6.507 -24.092 -4.404 1.00 74.00 1073 LYS A O 1
ATOM 8913 N N . SER A 1 1074 ? -6.715 -24.836 -6.526 1.00 76.75 1074 SER A N 1
ATOM 8914 C CA . SER A 1 1074 ? -8.032 -24.289 -6.869 1.00 76.75 1074 SER A CA 1
ATOM 8915 C C . SER A 1 1074 ? -9.084 -25.349 -7.245 1.00 76.75 1074 SER A C 1
ATOM 8917 O O . SER A 1 1074 ? -10.136 -24.976 -7.752 1.00 76.75 1074 SER A O 1
ATOM 8919 N N . ILE A 1 1075 ? -8.812 -26.649 -7.054 1.00 85.88 1075 ILE A N 1
ATOM 8920 C CA . ILE A 1 1075 ? -9.741 -27.749 -7.384 1.00 85.88 1075 ILE A CA 1
ATOM 8921 C C . ILE A 1 1075 ? -9.779 -28.837 -6.301 1.00 85.88 1075 ILE A C 1
ATOM 8923 O O . ILE A 1 1075 ? -8.897 -28.942 -5.437 1.00 85.88 1075 ILE A O 1
ATOM 8927 N N . LEU A 1 1076 ? -10.777 -29.710 -6.413 1.00 89.81 1076 LEU A N 1
ATOM 8928 C CA . LEU A 1 1076 ? -10.911 -30.963 -5.677 1.00 89.81 1076 LEU A CA 1
ATOM 8929 C C . LEU A 1 1076 ? -10.833 -32.136 -6.664 1.00 89.81 1076 LEU A C 1
ATOM 8931 O O . LEU A 1 1076 ? -11.418 -32.078 -7.742 1.00 89.81 1076 LEU A O 1
ATOM 8935 N N . THR A 1 1077 ? -10.147 -33.219 -6.305 1.00 91.88 1077 THR A N 1
ATOM 8936 C CA . THR A 1 1077 ? -10.162 -34.470 -7.078 1.00 91.88 1077 THR A CA 1
ATOM 8937 C C . THR A 1 1077 ? -10.663 -35.619 -6.214 1.00 91.88 1077 THR A C 1
ATOM 8939 O O . THR A 1 1077 ? -10.219 -35.798 -5.078 1.00 91.88 1077 THR A O 1
ATOM 8942 N N . ALA A 1 1078 ? -11.607 -36.401 -6.734 1.00 93.44 1078 ALA A N 1
ATOM 8943 C CA . ALA A 1 1078 ? -12.190 -37.541 -6.040 1.00 93.44 1078 ALA A CA 1
ATOM 8944 C C . ALA A 1 1078 ? -12.106 -38.792 -6.915 1.00 93.44 1078 ALA A C 1
ATOM 8946 O O . ALA A 1 1078 ? -12.507 -38.778 -8.073 1.00 93.44 1078 ALA A O 1
ATOM 8947 N N . LYS A 1 1079 ? -11.565 -39.880 -6.368 1.00 93.31 1079 LYS A N 1
ATOM 8948 C CA . LYS A 1 1079 ? -11.432 -41.164 -7.063 1.00 93.31 1079 LYS A CA 1
ATOM 8949 C C . LYS A 1 1079 ? -12.538 -42.105 -6.619 1.00 93.31 1079 LYS A C 1
ATOM 8951 O O . LYS A 1 1079 ? -12.678 -42.310 -5.417 1.00 93.31 1079 LYS A O 1
ATOM 8956 N N . LYS A 1 1080 ? -13.271 -42.688 -7.562 1.00 92.31 1080 LYS A N 1
ATOM 8957 C CA . LYS A 1 1080 ? -14.251 -43.756 -7.342 1.00 92.31 1080 LYS A CA 1
ATOM 8958 C C . LYS A 1 1080 ? -13.928 -44.900 -8.296 1.00 92.31 1080 LYS A C 1
ATOM 8960 O O . LYS A 1 1080 ? -13.987 -44.745 -9.515 1.00 92.31 1080 LYS A O 1
ATOM 8965 N N . ASP A 1 1081 ? -13.522 -46.027 -7.730 1.00 86.75 1081 ASP A N 1
ATOM 8966 C CA . ASP A 1 1081 ? -13.048 -47.208 -8.440 1.00 86.75 1081 ASP A CA 1
ATOM 8967 C C . ASP A 1 1081 ? -11.867 -46.870 -9.381 1.00 86.75 1081 ASP A C 1
ATOM 8969 O O . ASP A 1 1081 ? -10.785 -46.484 -8.928 1.00 86.75 1081 ASP A O 1
ATOM 8973 N N . SER A 1 1082 ? -12.061 -46.994 -10.699 1.00 84.88 1082 SER A N 1
ATOM 8974 C CA . SER A 1 1082 ? -11.048 -46.683 -11.726 1.00 84.88 1082 SER A CA 1
ATOM 8975 C C . SER A 1 1082 ? -11.180 -45.274 -12.321 1.00 84.88 1082 SER A C 1
ATOM 8977 O O . SER A 1 1082 ? -10.457 -44.937 -13.259 1.00 84.88 1082 SER A O 1
ATOM 8979 N N . LEU A 1 1083 ? -12.117 -44.465 -11.820 1.00 91.44 1083 LEU A N 1
ATOM 8980 C CA . LEU A 1 1083 ? -12.410 -43.127 -12.325 1.00 91.44 1083 LEU A CA 1
ATOM 8981 C C . LEU A 1 1083 ? -11.948 -42.061 -11.329 1.00 91.44 1083 LEU A C 1
ATOM 8983 O O . LEU A 1 1083 ? -12.130 -42.197 -10.121 1.00 91.44 1083 LEU A O 1
ATOM 8987 N N . VAL A 1 1084 ? -11.370 -40.980 -11.844 1.00 92.88 1084 VAL A N 1
ATOM 8988 C CA . VAL A 1 1084 ? -11.021 -39.773 -11.093 1.00 92.88 1084 VAL A CA 1
ATOM 8989 C C . VAL A 1 1084 ? -11.855 -38.622 -11.636 1.00 92.88 1084 VAL A C 1
ATOM 8991 O O . VAL A 1 1084 ? -11.744 -38.261 -12.807 1.00 92.88 1084 VAL A O 1
ATOM 8994 N N . SER A 1 1085 ? -12.682 -38.056 -10.769 1.00 92.38 1085 SER A N 1
ATOM 8995 C CA . SER A 1 1085 ? -13.531 -36.896 -11.017 1.00 92.38 1085 SER A CA 1
ATOM 8996 C C . SER A 1 1085 ? -12.867 -35.634 -10.473 1.00 92.38 1085 SER A C 1
ATOM 8998 O O . SER A 1 1085 ? -12.233 -35.661 -9.414 1.00 92.38 1085 SER A O 1
ATOM 9000 N N . VAL A 1 1086 ? -13.008 -34.525 -11.192 1.00 90.75 1086 VAL A N 1
ATOM 9001 C CA . VAL A 1 1086 ? -12.512 -33.200 -10.815 1.00 90.75 1086 VAL A CA 1
ATOM 9002 C C . VAL A 1 1086 ? -13.695 -32.293 -10.531 1.00 90.75 1086 VAL A C 1
ATOM 9004 O O . VAL A 1 1086 ? -14.612 -32.219 -11.343 1.00 90.75 1086 VAL A O 1
ATOM 9007 N N . TYR A 1 1087 ? -13.636 -31.569 -9.420 1.00 90.19 1087 TYR A N 1
ATOM 9008 C CA . TYR A 1 1087 ? -14.669 -30.635 -8.990 1.00 90.19 1087 TYR A CA 1
ATOM 9009 C C . TYR A 1 1087 ? -14.069 -29.262 -8.692 1.00 90.19 1087 TYR A C 1
ATOM 9011 O O . TYR A 1 1087 ? -12.899 -29.151 -8.303 1.00 90.19 1087 TYR A O 1
ATOM 9019 N N . ASP A 1 1088 ? -14.878 -28.218 -8.836 1.00 86.19 1088 ASP A N 1
ATOM 9020 C CA . ASP A 1 1088 ? -14.563 -26.905 -8.277 1.00 86.19 1088 ASP A CA 1
ATOM 9021 C C . ASP A 1 1088 ? -14.787 -26.875 -6.743 1.00 86.19 1088 ASP A C 1
ATOM 9023 O O . ASP A 1 1088 ? -15.208 -27.859 -6.130 1.00 86.19 1088 ASP A O 1
ATOM 9027 N N . PHE A 1 1089 ? -14.513 -25.741 -6.085 1.00 84.06 1089 PHE A N 1
ATOM 9028 C CA . PHE A 1 1089 ? -14.753 -25.588 -4.639 1.00 84.06 1089 PHE A CA 1
ATOM 9029 C C . PHE A 1 1089 ? -16.229 -25.427 -4.244 1.00 84.06 1089 PHE A C 1
ATOM 9031 O O . PHE A 1 1089 ? -16.536 -25.444 -3.051 1.00 84.06 1089 PHE A O 1
ATOM 9038 N N . ASN A 1 1090 ? -17.138 -25.307 -5.213 1.00 82.31 1090 ASN A N 1
ATOM 9039 C CA . ASN A 1 1090 ? -18.581 -25.330 -4.986 1.00 82.31 1090 ASN A CA 1
ATOM 9040 C C . ASN A 1 1090 ? -19.165 -26.750 -5.084 1.00 82.31 1090 ASN A C 1
ATOM 9042 O O . ASN A 1 1090 ? -20.351 -26.933 -4.789 1.00 82.31 1090 ASN A O 1
ATOM 9046 N N . GLY A 1 1091 ? -18.337 -27.741 -5.440 1.00 79.94 1091 GLY A N 1
ATOM 9047 C CA . GLY A 1 1091 ? -18.732 -29.135 -5.627 1.00 79.94 1091 GLY A CA 1
ATOM 9048 C C . GLY A 1 1091 ? -19.327 -29.422 -7.008 1.00 79.94 1091 GLY A C 1
ATOM 9049 O O . GLY A 1 1091 ? -19.953 -30.463 -7.182 1.00 79.94 1091 GLY A O 1
ATOM 9050 N N . GLU A 1 1092 ? -19.167 -28.522 -7.981 1.00 84.81 1092 GLU A N 1
ATOM 9051 C CA . GLU A 1 1092 ? -19.587 -28.753 -9.362 1.00 84.81 1092 GLU A CA 1
ATOM 9052 C C . GLU A 1 1092 ? -18.568 -29.654 -10.069 1.00 84.81 1092 GLU A C 1
ATOM 9054 O O . GLU A 1 1092 ? -17.374 -29.343 -10.100 1.00 84.81 1092 GLU A O 1
ATOM 9059 N N . GLU A 1 1093 ? -19.023 -30.794 -10.606 1.00 89.06 1093 GLU A N 1
ATOM 9060 C CA . GLU A 1 1093 ? -18.160 -31.700 -11.369 1.00 89.06 1093 GLU A CA 1
ATOM 9061 C C . GLU A 1 1093 ? -17.757 -31.031 -12.683 1.00 89.06 1093 GLU A C 1
ATOM 9063 O O . GLU A 1 1093 ? -18.585 -30.767 -13.551 1.00 89.06 1093 GLU A O 1
ATOM 9068 N N . LEU A 1 1094 ? -16.460 -30.791 -12.839 1.00 85.31 1094 LEU A N 1
ATOM 9069 C CA . LEU A 1 1094 ? -15.887 -30.221 -14.050 1.00 85.31 1094 LEU A CA 1
ATOM 9070 C C . LEU A 1 1094 ? -15.721 -31.302 -15.123 1.00 85.31 1094 LEU A C 1
ATOM 9072 O O . LEU A 1 1094 ? -16.048 -31.073 -16.287 1.00 85.31 1094 LEU A O 1
ATOM 9076 N N . PHE A 1 1095 ? -15.182 -32.468 -14.744 1.00 86.69 1095 PHE A N 1
ATOM 9077 C CA . PHE A 1 1095 ? -15.129 -33.670 -15.585 1.00 86.69 1095 PHE A CA 1
ATOM 9078 C C . PHE A 1 1095 ? -14.663 -34.912 -14.813 1.00 86.69 1095 PHE A C 1
ATOM 9080 O O . PHE A 1 1095 ? -13.996 -34.807 -13.784 1.00 86.69 1095 PHE A O 1
ATOM 9087 N N . THR A 1 1096 ? -14.908 -36.092 -15.390 1.00 88.81 1096 THR A N 1
ATOM 9088 C CA . THR A 1 1096 ? -14.439 -37.392 -14.888 1.00 88.81 1096 THR A CA 1
ATOM 9089 C C . THR A 1 1096 ? -13.595 -38.135 -15.926 1.00 88.81 1096 THR A C 1
ATOM 9091 O O . THR A 1 1096 ? -13.843 -38.042 -17.127 1.00 88.81 1096 THR A O 1
ATOM 9094 N N . ALA A 1 1097 ? -12.579 -38.873 -15.470 1.00 86.12 1097 ALA A N 1
ATOM 9095 C CA . ALA A 1 1097 ? -11.598 -39.546 -16.317 1.00 86.12 1097 ALA A CA 1
ATOM 9096 C C . ALA A 1 1097 ? -11.173 -40.925 -15.780 1.00 86.12 1097 ALA A C 1
ATOM 9098 O O . ALA A 1 1097 ? -10.908 -41.080 -14.592 1.00 86.12 1097 ALA A O 1
ATOM 9099 N N . ALA A 1 1098 ? -11.016 -41.921 -16.662 1.00 89.19 1098 ALA A N 1
ATOM 9100 C CA . ALA A 1 1098 ? -10.492 -43.251 -16.318 1.00 89.19 1098 ALA A CA 1
ATOM 9101 C C . ALA A 1 1098 ? -8.953 -43.271 -16.281 1.00 89.19 1098 ALA A C 1
ATOM 9103 O O . ALA A 1 1098 ? -8.307 -43.783 -17.206 1.00 89.19 1098 ALA A O 1
ATOM 9104 N N . VAL A 1 1099 ? -8.384 -42.664 -15.238 1.00 88.75 1099 VAL A N 1
ATOM 9105 C CA . VAL A 1 1099 ? -6.950 -42.377 -15.061 1.00 88.75 1099 VAL A CA 1
ATOM 9106 C C . VAL A 1 1099 ? -6.502 -42.670 -13.623 1.00 88.75 1099 VAL A C 1
ATOM 9108 O O . VAL A 1 1099 ? -7.329 -42.804 -12.724 1.00 88.75 1099 VAL A O 1
ATOM 9111 N N . ASP A 1 1100 ? -5.195 -42.768 -13.386 1.00 86.81 1100 ASP A N 1
ATOM 9112 C CA . ASP A 1 1100 ? -4.642 -43.052 -12.056 1.00 86.81 1100 ASP A CA 1
ATOM 9113 C C . ASP A 1 1100 ? -4.679 -41.821 -11.145 1.00 86.81 1100 ASP A C 1
ATOM 9115 O O . ASP A 1 1100 ? -5.004 -41.933 -9.957 1.00 86.81 1100 ASP A O 1
ATOM 9119 N N . SER A 1 1101 ? -4.357 -40.650 -11.706 1.00 87.12 1101 SER A N 1
ATOM 9120 C CA . SER A 1 1101 ? -4.389 -39.354 -11.026 1.00 87.12 1101 SER A CA 1
ATOM 9121 C C . SER A 1 1101 ? -4.581 -38.187 -11.999 1.00 87.12 1101 SER A C 1
ATOM 9123 O O . SER A 1 1101 ? -4.345 -38.297 -13.205 1.00 87.12 1101 SER A O 1
ATOM 9125 N N . ILE A 1 1102 ? -5.007 -37.050 -11.446 1.00 88.50 1102 ILE A N 1
ATOM 9126 C CA . ILE A 1 1102 ? -5.107 -35.760 -12.133 1.00 88.50 1102 ILE A CA 1
ATOM 9127 C C . ILE A 1 1102 ? -4.467 -34.711 -11.228 1.00 88.50 1102 ILE A C 1
ATOM 9129 O O . ILE A 1 1102 ? -4.821 -34.635 -10.051 1.00 88.50 1102 ILE A O 1
ATOM 9133 N N . ASP A 1 1103 ? -3.563 -33.911 -11.790 1.00 82.44 1103 ASP A N 1
ATOM 9134 C CA . ASP A 1 1103 ? -2.882 -32.810 -11.104 1.00 82.44 1103 ASP A CA 1
ATOM 9135 C C . ASP A 1 1103 ? -2.981 -31.504 -11.916 1.00 82.44 1103 ASP A C 1
ATOM 9137 O O . ASP A 1 1103 ? -3.190 -31.524 -13.131 1.00 82.44 1103 ASP A O 1
ATOM 9141 N N . LEU A 1 1104 ? -2.798 -30.359 -11.249 1.00 75.94 1104 LEU A N 1
ATOM 9142 C CA . LEU A 1 1104 ? -2.724 -29.030 -11.880 1.00 75.94 1104 LEU A CA 1
ATOM 9143 C C . LEU A 1 1104 ? -1.281 -28.536 -12.029 1.00 75.94 1104 LEU A C 1
ATOM 9145 O O . LEU A 1 1104 ? -0.547 -28.438 -11.036 1.00 75.94 1104 LEU A O 1
ATOM 9149 N N . ASP A 1 1105 ? -0.908 -28.100 -13.234 1.00 67.06 1105 ASP A N 1
ATOM 9150 C CA . ASP A 1 1105 ? 0.402 -27.493 -13.506 1.00 67.06 1105 ASP A CA 1
ATOM 9151 C C . ASP A 1 1105 ? 0.510 -26.010 -13.065 1.00 67.06 1105 ASP A C 1
ATOM 9153 O O . ASP A 1 1105 ? -0.316 -25.498 -12.299 1.00 67.06 1105 ASP A O 1
ATOM 9157 N N . SER A 1 1106 ? 1.599 -25.325 -13.441 1.00 56.66 1106 SER A N 1
ATOM 9158 C CA . SER A 1 1106 ? 1.842 -23.912 -13.099 1.00 56.66 1106 SER A CA 1
ATOM 9159 C C . SER A 1 1106 ? 0.900 -22.932 -13.802 1.00 56.66 1106 SER A C 1
ATOM 9161 O O . SER A 1 1106 ? 0.749 -21.816 -13.303 1.00 56.66 1106 SER A O 1
ATOM 9163 N N . ASN A 1 1107 ? 0.268 -23.354 -14.902 1.00 57.25 1107 ASN A N 1
ATOM 9164 C CA . ASN A 1 1107 ? -0.608 -22.556 -15.762 1.00 57.25 1107 ASN A CA 1
ATOM 9165 C C . ASN A 1 1107 ? -2.093 -22.921 -15.565 1.00 57.25 1107 ASN A C 1
ATOM 9167 O O . ASN A 1 1107 ? -2.926 -22.571 -16.396 1.00 57.25 1107 ASN A O 1
ATOM 9171 N N . ASN A 1 1108 ? -2.430 -23.632 -14.481 1.00 64.12 1108 ASN A N 1
ATOM 9172 C CA . ASN A 1 1108 ? -3.774 -24.135 -14.168 1.00 64.12 1108 ASN A CA 1
ATOM 9173 C C . ASN A 1 1108 ? -4.365 -25.093 -15.223 1.00 64.12 1108 ASN A C 1
ATOM 9175 O O . ASN A 1 1108 ? -5.583 -25.227 -15.314 1.00 64.12 1108 ASN A O 1
ATOM 9179 N N . SER A 1 1109 ? -3.525 -25.790 -15.995 1.00 67.44 1109 SER A N 1
ATOM 9180 C CA . SER A 1 1109 ? -3.982 -26.829 -16.924 1.00 67.44 1109 SER A CA 1
ATOM 9181 C C . SER A 1 1109 ? -3.992 -28.212 -16.263 1.00 67.44 1109 SER A C 1
ATOM 9183 O O . SER A 1 1109 ? -3.106 -28.551 -15.468 1.00 67.44 1109 SER A O 1
ATOM 9185 N N . TYR A 1 1110 ? -4.997 -29.030 -16.598 1.00 79.81 1110 TYR A N 1
ATOM 9186 C CA . TYR A 1 1110 ? -5.128 -30.401 -16.097 1.00 79.81 1110 TYR A CA 1
ATOM 9187 C C . TYR A 1 1110 ? -4.084 -31.317 -16.738 1.00 79.81 1110 TYR A C 1
ATOM 9189 O O . TYR A 1 1110 ? -4.040 -31.478 -17.957 1.00 79.81 1110 TYR A O 1
ATOM 9197 N N . SER A 1 1111 ? -3.270 -31.964 -15.912 1.00 79.31 1111 SER A N 1
ATOM 9198 C CA . SER A 1 1111 ? -2.379 -33.046 -16.323 1.00 79.31 1111 SER A CA 1
ATOM 9199 C C . SER A 1 1111 ? -2.960 -34.374 -15.844 1.00 79.31 1111 SER A C 1
ATOM 9201 O O . SER A 1 1111 ? -3.034 -34.618 -14.640 1.00 79.31 1111 SER A O 1
ATOM 9203 N N . LEU A 1 1112 ? -3.399 -35.215 -16.785 1.00 87.56 1112 LEU A N 1
ATOM 9204 C CA . LEU A 1 1112 ? -3.980 -36.528 -16.508 1.00 87.56 1112 LEU A CA 1
ATOM 9205 C C . LEU A 1 1112 ? -2.899 -37.609 -16.634 1.00 87.56 1112 LEU A C 1
ATOM 9207 O O . LEU A 1 1112 ? -2.118 -37.570 -17.584 1.00 87.56 1112 LEU A O 1
ATOM 9211 N N . TYR A 1 1113 ? -2.870 -38.589 -15.728 1.00 85.62 1113 TYR A N 1
ATOM 9212 C CA . TYR A 1 1113 ? -1.866 -39.660 -15.736 1.00 85.62 1113 TYR A CA 1
ATOM 9213 C C . TYR A 1 1113 ? -2.501 -41.047 -15.731 1.00 85.62 1113 TYR A C 1
ATOM 9215 O O . TYR A 1 1113 ? -3.326 -41.345 -14.871 1.00 85.62 1113 TYR A O 1
ATOM 9223 N N . LYS A 1 1114 ? -2.088 -41.916 -16.660 1.00 85.00 1114 LYS A N 1
ATOM 9224 C CA . LYS A 1 1114 ? -2.511 -43.324 -16.726 1.00 85.00 1114 LYS A CA 1
ATOM 9225 C C . LYS A 1 1114 ? -1.319 -44.223 -17.044 1.00 85.00 1114 LYS A C 1
ATOM 9227 O O . LYS A 1 1114 ? -0.611 -43.978 -18.018 1.00 85.00 1114 LYS A O 1
ATOM 9232 N N . ASN A 1 1115 ? -1.084 -45.251 -16.232 1.00 83.50 1115 ASN A N 1
ATOM 9233 C CA . ASN A 1 1115 ? 0.057 -46.167 -16.313 1.00 83.50 1115 ASN A CA 1
ATOM 9234 C C . ASN A 1 1115 ? 1.414 -45.434 -16.414 1.00 83.50 1115 ASN A C 1
ATOM 9236 O O . ASN A 1 1115 ? 2.289 -45.827 -17.183 1.00 83.50 1115 ASN A O 1
ATOM 9240 N N . GLY A 1 1116 ? 1.569 -44.317 -15.694 1.00 76.62 1116 GLY A N 1
ATOM 9241 C CA . GLY A 1 1116 ? 2.781 -43.485 -15.722 1.00 76.62 1116 GLY A CA 1
ATOM 9242 C C . GLY A 1 1116 ? 2.960 -42.598 -16.967 1.00 76.62 1116 GLY A C 1
ATOM 9243 O O . GLY A 1 1116 ? 3.941 -41.862 -17.038 1.00 76.62 1116 GLY A O 1
ATOM 9244 N N . LYS A 1 1117 ? 2.027 -42.613 -17.931 1.00 78.69 1117 LYS A N 1
ATOM 9245 C CA . LYS A 1 1117 ? 2.025 -41.722 -19.106 1.00 78.69 1117 LYS A CA 1
ATOM 9246 C C . LYS A 1 1117 ? 1.077 -40.537 -18.914 1.00 78.69 1117 LYS A C 1
ATOM 9248 O O . LYS A 1 1117 ? 0.008 -40.687 -18.322 1.00 78.69 1117 LYS A O 1
ATOM 9253 N N . LYS A 1 1118 ? 1.454 -39.372 -19.453 1.00 80.94 1118 LYS A N 1
ATOM 9254 C CA . LYS A 1 1118 ? 0.628 -38.154 -19.464 1.00 80.94 1118 LYS A CA 1
ATOM 9255 C C . LYS A 1 1118 ? -0.384 -38.195 -20.619 1.00 80.94 1118 LYS A C 1
ATOM 9257 O O . LYS A 1 1118 ? -0.003 -38.482 -21.749 1.00 80.94 1118 LYS A O 1
ATOM 9262 N N . LEU A 1 1119 ? -1.643 -37.880 -20.329 1.00 79.62 1119 LEU A N 1
ATOM 9263 C CA . LEU A 1 1119 ? -2.765 -37.788 -21.269 1.00 79.62 1119 LEU A CA 1
ATOM 9264 C C . LEU A 1 1119 ? -3.332 -36.360 -21.290 1.00 79.62 1119 LEU A C 1
ATOM 9266 O O . LEU A 1 1119 ? -3.155 -35.600 -20.333 1.00 79.62 1119 LEU A O 1
ATOM 9270 N N . PHE A 1 1120 ? -4.045 -36.011 -22.362 1.00 69.94 1120 PHE A N 1
ATOM 9271 C CA . PHE A 1 1120 ? -4.663 -34.697 -22.555 1.00 69.94 1120 PHE A CA 1
ATOM 9272 C C . PHE A 1 1120 ? -6.177 -34.821 -22.736 1.00 69.94 1120 PHE A C 1
ATOM 9274 O O . PHE A 1 1120 ? -6.670 -35.814 -23.269 1.00 69.94 1120 PHE A O 1
ATOM 9281 N N . ARG A 1 1121 ? -6.919 -33.798 -22.301 1.00 66.75 1121 ARG A N 1
ATOM 9282 C CA . ARG A 1 1121 ? -8.374 -33.707 -22.471 1.00 66.75 1121 ARG A CA 1
ATOM 9283 C C . ARG A 1 1121 ? -8.716 -32.758 -23.621 1.00 66.75 1121 ARG A C 1
ATOM 9285 O O . ARG A 1 1121 ? -8.235 -31.631 -23.647 1.00 66.75 1121 ARG A O 1
ATOM 9292 N N . ALA A 1 1122 ? -9.539 -33.228 -24.547 1.00 57.47 1122 ALA A N 1
ATOM 9293 C CA . ALA A 1 1122 ? -10.020 -32.541 -25.738 1.00 57.47 1122 ALA A CA 1
ATOM 9294 C C . ALA A 1 1122 ? -11.066 -31.481 -25.447 1.00 57.47 1122 ALA A C 1
ATOM 9296 O O . ALA A 1 1122 ? -11.717 -31.521 -24.405 1.00 57.47 1122 ALA A O 1
ATOM 9297 N N . PHE A 1 1123 ? -11.255 -30.551 -26.391 1.00 47.22 1123 PHE A N 1
ATOM 9298 C CA . PHE A 1 1123 ? -12.319 -29.545 -26.305 1.00 47.22 1123 PHE A CA 1
ATOM 9299 C C . PHE A 1 1123 ? -13.714 -30.183 -26.218 1.00 47.22 1123 PHE A C 1
ATOM 9301 O O . PHE A 1 1123 ? -14.576 -29.664 -25.517 1.00 47.22 1123 PHE A O 1
ATOM 9308 N N . ASN A 1 1124 ? -13.920 -31.338 -26.864 1.00 54.16 1124 ASN A N 1
ATOM 9309 C CA . ASN A 1 1124 ? -15.148 -32.137 -26.747 1.00 54.16 1124 ASN A CA 1
ATOM 9310 C C . ASN A 1 1124 ? -15.209 -32.982 -25.453 1.00 54.16 1124 ASN A C 1
ATOM 9312 O O . ASN A 1 1124 ? -16.191 -33.677 -25.218 1.00 54.16 1124 ASN A O 1
ATOM 9316 N N . GLY A 1 1125 ? -14.167 -32.939 -24.618 1.00 56.34 1125 GLY A N 1
ATOM 9317 C CA . GLY A 1 1125 ? -14.053 -33.699 -23.377 1.00 56.34 1125 GLY A CA 1
ATOM 9318 C C . GLY A 1 1125 ? -13.380 -35.071 -23.493 1.00 56.34 1125 GLY A C 1
ATOM 9319 O O . GLY A 1 1125 ? -13.142 -35.680 -22.450 1.00 56.34 1125 GLY A O 1
ATOM 9320 N N . GLU A 1 1126 ? -13.027 -35.550 -24.691 1.00 69.62 1126 GLU A N 1
ATOM 9321 C CA . GLU A 1 1126 ? -12.361 -36.849 -24.884 1.00 69.62 1126 GLU A CA 1
ATOM 9322 C C . GLU A 1 1126 ? -10.923 -36.864 -24.355 1.00 69.62 1126 GLU A C 1
ATOM 9324 O O . GLU A 1 1126 ? -10.172 -35.899 -24.479 1.00 69.62 1126 GLU A O 1
ATOM 9329 N N . ILE A 1 1127 ? -10.505 -37.988 -23.776 1.00 71.81 1127 ILE A N 1
ATOM 9330 C CA . ILE A 1 1127 ? -9.141 -38.157 -23.271 1.00 71.81 1127 ILE A CA 1
ATOM 9331 C C . ILE A 1 1127 ? -8.317 -38.860 -24.333 1.00 71.81 1127 ILE A C 1
ATOM 9333 O O . ILE A 1 1127 ? -8.667 -39.942 -24.798 1.00 71.81 1127 ILE A O 1
ATOM 9337 N N . THR A 1 1128 ? -7.199 -38.251 -24.692 1.00 68.00 1128 THR A N 1
ATOM 9338 C CA . THR A 1 1128 ? -6.374 -38.677 -25.814 1.00 68.00 1128 THR A CA 1
ATOM 9339 C C . THR A 1 1128 ? -4.903 -38.699 -25.402 1.00 68.00 1128 THR A C 1
ATOM 9341 O O . THR A 1 1128 ? -4.438 -37.895 -24.591 1.00 68.00 1128 THR A O 1
ATOM 9344 N N . GLU A 1 1129 ? -4.137 -39.625 -25.982 1.00 63.44 1129 GLU A N 1
ATOM 9345 C CA . GLU A 1 1129 ? -2.666 -39.563 -25.946 1.00 63.44 1129 GLU A CA 1
ATOM 9346 C C . GLU A 1 1129 ? -2.127 -38.429 -26.840 1.00 63.44 1129 GLU A C 1
ATOM 9348 O O . GLU A 1 1129 ? -0.961 -38.050 -26.750 1.00 63.44 1129 GLU A O 1
ATOM 9353 N N . LYS A 1 1130 ? -2.983 -37.880 -27.710 1.00 54.25 1130 LYS A N 1
ATOM 9354 C CA . LYS A 1 1130 ? -2.646 -36.956 -28.790 1.00 54.25 1130 LYS A CA 1
ATOM 9355 C C . LYS A 1 1130 ? -3.287 -35.601 -28.520 1.00 54.25 1130 LYS A C 1
ATOM 9357 O O . LYS A 1 1130 ? -4.498 -35.522 -28.427 1.00 54.25 1130 LYS A O 1
ATOM 9362 N N . ASN A 1 1131 ? -2.485 -34.550 -28.402 1.00 51.38 1131 ASN A N 1
ATOM 9363 C CA . ASN A 1 1131 ? -2.941 -33.245 -27.933 1.00 51.38 1131 ASN A CA 1
ATOM 9364 C C . ASN A 1 1131 ? -4.188 -32.718 -28.701 1.00 51.38 1131 ASN A C 1
ATOM 9366 O O . ASN A 1 1131 ? -4.086 -32.474 -29.900 1.00 51.38 1131 ASN A O 1
ATOM 9370 N N . PRO A 1 1132 ? -5.343 -32.545 -28.040 1.00 43.97 1132 PRO A N 1
ATOM 9371 C CA . PRO A 1 1132 ? -6.630 -32.297 -28.691 1.00 43.97 1132 PRO A CA 1
ATOM 9372 C C . PRO A 1 1132 ? -7.053 -30.823 -28.766 1.00 43.97 1132 PRO A C 1
ATOM 9374 O O . PRO A 1 1132 ? -8.210 -30.510 -29.062 1.00 43.97 1132 PRO A O 1
ATOM 9377 N N . TYR A 1 1133 ? -6.127 -29.901 -28.519 1.00 49.62 1133 TYR A N 1
ATOM 9378 C CA . TYR A 1 1133 ? -6.284 -28.564 -29.067 1.00 49.62 1133 TYR A CA 1
ATOM 9379 C C . TYR A 1 1133 ? -6.248 -28.711 -30.591 1.00 49.62 1133 TYR A C 1
ATOM 9381 O O . TYR A 1 1133 ? -5.205 -29.078 -31.133 1.00 49.62 1133 TYR A O 1
ATOM 9389 N N . VAL A 1 1134 ? -7.390 -28.496 -31.266 1.00 50.31 1134 VAL A N 1
ATOM 9390 C CA . VAL A 1 1134 ? -7.427 -28.329 -32.727 1.00 50.31 1134 VAL A CA 1
ATOM 9391 C C . VAL A 1 1134 ? -6.359 -27.290 -33.015 1.00 50.31 1134 VAL A C 1
ATOM 9393 O O . VAL A 1 1134 ? -6.437 -26.183 -32.474 1.00 50.31 1134 VAL A O 1
ATOM 9396 N N . SER A 1 1135 ? -5.311 -27.668 -33.747 1.00 52.84 1135 SER A N 1
ATOM 9397 C CA . SER A 1 1135 ? -4.306 -26.683 -34.121 1.00 52.84 1135 SER A CA 1
ATOM 9398 C C . SER A 1 1135 ? -5.048 -25.548 -34.825 1.00 52.84 1135 SER A C 1
ATOM 9400 O O . SER A 1 1135 ? -6.049 -25.789 -35.504 1.00 52.84 1135 SER A O 1
ATOM 9402 N N . SER A 1 1136 ? -4.604 -24.306 -34.649 1.00 57.97 1136 SER A N 1
ATOM 9403 C CA . SER A 1 1136 ? -5.178 -23.155 -35.362 1.00 57.97 1136 SER A CA 1
ATOM 9404 C C . SER A 1 1136 ? -5.409 -23.461 -36.854 1.00 57.97 1136 SER A C 1
ATOM 9406 O O . SER A 1 1136 ? -6.436 -23.110 -37.423 1.00 57.97 1136 SER A O 1
ATOM 9408 N N . GLU A 1 1137 ? -4.518 -24.251 -37.451 1.00 63.53 1137 GLU A N 1
ATOM 9409 C CA . GLU A 1 1137 ? -4.589 -24.770 -38.819 1.00 63.53 1137 GLU A CA 1
ATOM 9410 C C . GLU A 1 1137 ? -5.841 -25.613 -39.159 1.00 63.53 1137 GLU A C 1
ATOM 9412 O O . GLU A 1 1137 ? -6.429 -25.425 -40.226 1.00 63.53 1137 GLU A O 1
ATOM 9417 N N . ASP A 1 1138 ? -6.309 -26.507 -38.286 1.00 67.00 1138 ASP A N 1
ATOM 9418 C CA . ASP A 1 1138 ? -7.490 -27.343 -38.572 1.00 67.00 1138 ASP A CA 1
ATOM 9419 C C . ASP A 1 1138 ? -8.816 -26.553 -38.445 1.00 67.00 1138 ASP A C 1
ATOM 9421 O O . ASP A 1 1138 ? -9.791 -26.832 -39.154 1.00 67.00 1138 ASP A O 1
ATOM 9425 N N . GLN A 1 1139 ? -8.845 -25.499 -37.618 1.00 69.75 1139 GLN A N 1
ATOM 9426 C CA . GLN A 1 1139 ? -9.973 -24.555 -37.564 1.00 69.75 1139 GLN A CA 1
ATOM 9427 C C . GLN A 1 1139 ? -10.065 -23.731 -38.856 1.00 69.75 1139 GLN A C 1
ATOM 9429 O O . GLN A 1 1139 ? -11.145 -23.588 -39.433 1.00 69.75 1139 GLN A O 1
ATOM 9434 N N . LEU A 1 1140 ? -8.923 -23.255 -39.359 1.00 76.62 1140 LEU A N 1
ATOM 9435 C CA . LEU A 1 1140 ? -8.836 -22.491 -40.605 1.00 76.62 1140 LEU A CA 1
ATOM 9436 C C . LEU A 1 1140 ? -9.256 -23.314 -41.829 1.00 76.62 1140 LEU A C 1
ATOM 9438 O O . LEU A 1 1140 ? -9.978 -22.808 -42.690 1.00 76.62 1140 LEU A O 1
ATOM 9442 N N . LYS A 1 1141 ? -8.888 -24.601 -41.889 1.00 77.06 1141 LYS A N 1
ATOM 9443 C CA . LYS A 1 1141 ? -9.373 -25.522 -42.934 1.00 77.06 1141 LYS A CA 1
ATOM 9444 C C . LYS A 1 1141 ? -10.892 -25.623 -42.950 1.00 77.06 1141 LYS A C 1
ATOM 9446 O O . LYS A 1 1141 ? -11.488 -25.563 -44.021 1.00 77.06 1141 LYS A O 1
ATOM 9451 N N . THR A 1 1142 ? -11.518 -25.729 -41.782 1.00 77.19 1142 THR A N 1
ATOM 9452 C CA . THR A 1 1142 ? -12.981 -25.824 -41.677 1.00 77.19 1142 THR A CA 1
ATOM 9453 C C . THR A 1 1142 ? -13.671 -24.533 -42.132 1.00 77.19 1142 THR A C 1
ATOM 9455 O O . THR A 1 1142 ? -14.720 -24.593 -42.764 1.00 77.19 1142 THR A O 1
ATOM 9458 N N . MET A 1 1143 ? -13.078 -23.368 -41.853 1.00 78.94 1143 MET A N 1
ATOM 9459 C CA . MET A 1 1143 ? -13.655 -22.065 -42.212 1.00 78.94 1143 MET A CA 1
ATOM 9460 C C . MET A 1 1143 ? -13.498 -21.696 -43.692 1.00 78.94 1143 MET A C 1
ATOM 9462 O O . MET A 1 1143 ? -14.377 -21.043 -44.253 1.00 78.94 1143 MET A O 1
ATOM 9466 N N . HIS A 1 1144 ? -12.390 -22.084 -44.328 1.00 86.56 1144 HIS A N 1
ATOM 9467 C CA . HIS A 1 1144 ? -12.017 -21.572 -45.651 1.00 86.56 1144 HIS A CA 1
ATOM 9468 C C . HIS A 1 1144 ? -12.082 -22.611 -46.778 1.00 86.56 1144 HIS A C 1
ATOM 9470 O O . HIS A 1 1144 ? -11.767 -22.291 -47.924 1.00 86.56 1144 HIS A O 1
ATOM 9476 N N . THR A 1 1145 ? -12.490 -23.854 -46.504 1.00 86.19 1145 THR A N 1
ATOM 9477 C CA . THR A 1 1145 ? -12.517 -24.911 -47.526 1.00 86.19 1145 THR A CA 1
ATOM 9478 C C . THR A 1 1145 ? -13.850 -25.642 -47.613 1.00 86.19 1145 THR A C 1
ATOM 9480 O O . THR A 1 1145 ? -14.588 -25.758 -46.639 1.00 86.19 1145 THR A O 1
ATOM 9483 N N . LYS A 1 1146 ? -14.138 -26.180 -48.799 1.00 88.12 1146 LYS A N 1
ATOM 9484 C CA . LYS A 1 1146 ? -15.250 -27.083 -49.083 1.00 88.12 1146 LYS A CA 1
ATOM 9485 C C . LYS A 1 1146 ? -14.709 -28.480 -49.319 1.00 88.12 1146 LYS A C 1
ATOM 9487 O O . LYS A 1 1146 ? -13.835 -28.681 -50.162 1.00 88.12 1146 LYS A O 1
ATOM 9492 N N . GLN A 1 1147 ? -15.247 -29.456 -48.600 1.00 87.00 1147 GLN A N 1
ATOM 9493 C CA . GLN A 1 1147 ? -14.850 -30.846 -48.773 1.00 87.00 1147 GLN A CA 1
ATOM 9494 C C . GLN A 1 1147 ? -15.638 -31.493 -49.921 1.00 87.00 1147 GLN A C 1
ATOM 9496 O O . GLN A 1 1147 ? -16.867 -31.488 -49.918 1.00 87.00 1147 GLN A O 1
ATOM 9501 N N . ILE A 1 1148 ? -14.937 -32.068 -50.899 1.00 86.69 1148 ILE A N 1
ATOM 9502 C CA . ILE A 1 1148 ? -15.522 -32.821 -52.018 1.00 86.69 1148 ILE A CA 1
ATOM 9503 C C . ILE A 1 1148 ? -14.705 -34.099 -52.205 1.00 86.69 1148 ILE A C 1
ATOM 9505 O O . ILE A 1 1148 ? -13.488 -34.048 -52.363 1.00 86.69 1148 ILE A O 1
ATOM 9509 N N . GLY A 1 1149 ? -15.359 -35.265 -52.151 1.00 82.12 1149 GLY A N 1
ATOM 9510 C CA . GLY A 1 1149 ? -14.690 -36.557 -52.361 1.00 82.12 1149 GLY A CA 1
ATOM 9511 C C . GLY A 1 1149 ? -13.555 -36.852 -51.370 1.00 82.12 1149 GLY A C 1
ATOM 9512 O O . GLY A 1 1149 ? -12.561 -37.466 -51.744 1.00 82.12 1149 GLY A O 1
ATOM 9513 N N . GLY A 1 1150 ? -13.663 -36.371 -50.125 1.00 81.12 1150 GLY A N 1
ATOM 9514 C CA . GLY A 1 1150 ? -12.639 -36.554 -49.089 1.00 81.12 1150 GLY A CA 1
ATOM 9515 C C . GLY A 1 1150 ? -11.453 -35.585 -49.165 1.00 81.12 1150 GLY A C 1
ATOM 9516 O O . GLY A 1 1150 ? -10.608 -35.611 -48.276 1.00 81.12 1150 GLY A O 1
ATOM 9517 N N . LYS A 1 1151 ? -11.406 -34.702 -50.169 1.00 86.31 1151 LYS A N 1
ATOM 9518 C CA . LYS A 1 1151 ? -10.386 -33.657 -50.318 1.00 86.31 1151 LYS A CA 1
ATOM 9519 C C . LYS A 1 1151 ? -10.963 -32.273 -50.015 1.00 86.31 1151 LYS A C 1
ATOM 9521 O O . LYS A 1 1151 ? -12.156 -32.048 -50.211 1.00 86.31 1151 LYS A O 1
ATOM 9526 N N . TYR A 1 1152 ? -10.128 -31.351 -49.547 1.00 89.75 1152 TYR A N 1
ATOM 9527 C CA . TYR A 1 1152 ? -10.525 -29.988 -49.183 1.00 89.75 1152 TYR A CA 1
ATOM 9528 C C . TYR A 1 1152 ? -10.161 -29.016 -50.300 1.00 89.75 1152 TYR A C 1
ATOM 9530 O O . TYR A 1 1152 ? -9.025 -29.026 -50.750 1.00 89.75 1152 TYR A O 1
ATOM 9538 N N . TYR A 1 1153 ? -11.087 -28.170 -50.736 1.00 91.62 1153 TYR A N 1
ATOM 9539 C CA . TYR A 1 1153 ? -10.870 -27.175 -51.790 1.00 91.62 1153 TYR A CA 1
ATOM 9540 C C . TYR A 1 1153 ? -11.084 -25.775 -51.229 1.00 91.62 1153 TYR A C 1
ATOM 9542 O O . TYR A 1 1153 ? -12.084 -25.549 -50.555 1.00 91.62 1153 TYR A O 1
ATOM 9550 N N . LEU A 1 1154 ? -10.192 -24.824 -51.515 1.00 91.81 1154 LEU A N 1
ATOM 9551 C CA . LEU A 1 1154 ? -10.363 -23.433 -51.079 1.00 91.81 1154 LEU A CA 1
ATOM 9552 C C . LEU A 1 1154 ? -11.675 -22.859 -51.637 1.00 91.81 1154 LEU A C 1
ATOM 9554 O O . LEU A 1 1154 ? -11.893 -22.900 -52.852 1.00 91.81 1154 LEU A O 1
ATOM 9558 N N . SER A 1 1155 ? -12.545 -22.321 -50.780 1.00 88.75 1155 SER A N 1
ATOM 9559 C CA . SER A 1 1155 ? -13.878 -21.855 -51.185 1.00 88.75 1155 SER A CA 1
ATOM 9560 C C . SER A 1 1155 ? -14.368 -20.652 -50.384 1.00 88.75 1155 SER A C 1
ATOM 9562 O O . SER A 1 1155 ? -14.124 -20.574 -49.184 1.00 88.75 1155 SER A O 1
ATOM 9564 N N . LYS A 1 1156 ? -15.148 -19.772 -51.021 1.00 86.75 1156 LYS A N 1
ATOM 9565 C CA . LYS A 1 1156 ? -15.880 -18.669 -50.371 1.00 86.75 1156 LYS A CA 1
ATOM 9566 C C . LYS A 1 1156 ? -17.343 -18.730 -50.800 1.00 86.75 1156 LYS A C 1
ATOM 9568 O O . LYS A 1 1156 ? -17.614 -18.780 -51.998 1.00 86.75 1156 LYS A O 1
ATOM 9573 N N . ASN A 1 1157 ? -18.276 -18.732 -49.844 1.00 80.94 1157 ASN A N 1
ATOM 9574 C CA . ASN A 1 1157 ? -19.723 -18.837 -50.098 1.00 80.94 1157 ASN A CA 1
ATOM 9575 C C . ASN A 1 1157 ? -20.069 -19.985 -51.068 1.00 80.94 1157 ASN A C 1
ATOM 9577 O O . ASN A 1 1157 ? -20.677 -19.764 -52.114 1.00 80.94 1157 ASN A O 1
ATOM 9581 N N . ASP A 1 1158 ? -19.590 -21.195 -50.765 1.00 75.69 1158 ASP A N 1
ATOM 9582 C CA . ASP A 1 1158 ? -19.777 -22.419 -51.564 1.00 75.69 1158 ASP A CA 1
ATOM 9583 C C . ASP A 1 1158 ? -19.161 -22.452 -52.974 1.00 75.69 1158 ASP A C 1
ATOM 9585 O O . ASP A 1 1158 ? -19.182 -23.508 -53.619 1.00 75.69 1158 ASP A O 1
ATOM 9589 N N . SER A 1 1159 ? -18.556 -21.354 -53.430 1.00 84.88 1159 SER A N 1
ATOM 9590 C CA . SER A 1 1159 ? -17.852 -21.266 -54.711 1.00 84.88 1159 SER A CA 1
ATOM 9591 C C . SER A 1 1159 ? -16.385 -21.664 -54.547 1.00 84.88 1159 SER A C 1
ATOM 9593 O O . SER A 1 1159 ? -15.683 -21.114 -53.697 1.00 84.88 1159 SER A O 1
ATOM 9595 N N . ILE A 1 1160 ? -15.909 -22.613 -55.361 1.00 90.06 1160 ILE A N 1
ATOM 9596 C CA . ILE A 1 1160 ? -14.502 -23.044 -55.352 1.00 90.06 1160 ILE A CA 1
ATOM 9597 C C . ILE A 1 1160 ? -13.621 -21.948 -55.955 1.00 90.06 1160 ILE A C 1
ATOM 9599 O O . ILE A 1 1160 ? -13.789 -21.581 -57.117 1.00 90.06 1160 ILE A O 1
ATOM 9603 N N . LEU A 1 1161 ? -12.662 -21.470 -55.163 1.00 86.56 1161 LEU A N 1
ATOM 9604 C CA . LEU A 1 1161 ? -11.672 -20.465 -55.552 1.00 86.56 1161 LEU A CA 1
ATOM 9605 C C . LEU A 1 1161 ? -10.403 -21.102 -56.131 1.00 86.56 1161 LEU A C 1
ATOM 9607 O O . LEU A 1 1161 ? -9.828 -20.564 -57.072 1.00 86.56 1161 LEU A O 1
ATOM 9611 N N . HIS A 1 1162 ? -9.992 -22.267 -55.613 1.00 91.75 1162 HIS A N 1
ATOM 9612 C CA . HIS A 1 1162 ? -8.851 -23.037 -56.124 1.00 91.75 1162 HIS A CA 1
ATOM 9613 C C . HIS A 1 1162 ? -9.281 -24.463 -56.457 1.00 91.75 1162 HIS A C 1
ATOM 9615 O O . HIS A 1 1162 ? -9.777 -25.189 -55.597 1.00 91.75 1162 HIS A O 1
ATOM 9621 N N . LYS A 1 1163 ? -9.116 -24.865 -57.722 1.00 88.75 1163 LYS A N 1
ATOM 9622 C CA . LYS A 1 1163 ? -9.559 -26.181 -58.224 1.00 88.75 1163 LYS A CA 1
ATOM 9623 C C . LYS A 1 1163 ? -8.673 -27.335 -57.760 1.00 88.75 1163 LYS A C 1
ATOM 9625 O O . LYS A 1 1163 ? -9.064 -28.486 -57.930 1.00 88.75 1163 LYS A O 1
ATOM 9630 N N . THR A 1 1164 ? -7.505 -27.037 -57.204 1.00 91.56 1164 THR A N 1
ATOM 9631 C CA . THR A 1 1164 ? -6.601 -28.029 -56.631 1.00 91.56 1164 THR A CA 1
ATOM 9632 C C . THR A 1 1164 ? -6.874 -28.143 -55.128 1.00 91.56 1164 THR A C 1
ATOM 9634 O O . THR A 1 1164 ? -6.999 -27.119 -54.450 1.00 91.56 1164 THR A O 1
ATOM 9637 N N . PRO A 1 1165 ? -6.979 -29.364 -54.589 1.00 91.94 1165 PRO A N 1
ATOM 9638 C CA . PRO A 1 1165 ? -7.088 -29.607 -53.161 1.00 91.94 1165 PRO A CA 1
ATOM 9639 C C . PRO A 1 1165 ? -5.999 -28.924 -52.333 1.00 91.94 1165 PRO A C 1
ATOM 9641 O O . PRO A 1 1165 ? -4.833 -28.917 -52.721 1.00 91.94 1165 PRO A O 1
ATOM 9644 N N . VAL A 1 1166 ? -6.368 -28.405 -51.165 1.00 91.38 1166 VAL A N 1
ATOM 9645 C CA . VAL A 1 1166 ? -5.455 -27.799 -50.194 1.00 91.38 1166 VAL A CA 1
ATOM 9646 C C . VAL A 1 1166 ? -5.088 -28.785 -49.084 1.00 91.38 1166 VAL A C 1
ATOM 9648 O O . VAL A 1 1166 ? -5.938 -29.504 -48.558 1.00 91.38 1166 VAL A O 1
ATOM 9651 N N . ILE A 1 1167 ? -3.805 -28.823 -48.729 1.00 87.06 1167 ILE A N 1
ATOM 9652 C CA . ILE A 1 1167 ? -3.231 -29.676 -47.680 1.00 87.06 1167 ILE A CA 1
ATOM 9653 C C . ILE A 1 1167 ? -3.221 -28.948 -46.329 1.00 87.06 1167 ILE A C 1
ATOM 9655 O O . ILE A 1 1167 ? -3.436 -29.566 -45.283 1.00 87.06 1167 ILE A O 1
ATOM 9659 N N . SER A 1 1168 ? -2.937 -27.644 -46.325 1.00 86.12 1168 SER A N 1
ATOM 9660 C CA . SER A 1 1168 ? -2.584 -26.893 -45.116 1.00 86.12 1168 SER A CA 1
ATOM 9661 C C . SER A 1 1168 ? -2.993 -25.418 -45.233 1.00 86.12 1168 SER A C 1
ATOM 9663 O O . SER A 1 1168 ? -2.960 -24.855 -46.327 1.00 86.12 1168 SER A O 1
ATOM 9665 N N . ILE A 1 1169 ? -3.437 -24.821 -44.120 1.00 87.62 1169 ILE A N 1
ATOM 9666 C CA . ILE A 1 1169 ? -3.822 -23.402 -44.011 1.00 87.62 1169 ILE A CA 1
ATOM 9667 C C . ILE A 1 1169 ? -3.296 -22.875 -42.685 1.00 87.62 1169 ILE A C 1
ATOM 9669 O O . ILE A 1 1169 ? -3.586 -23.451 -41.640 1.00 87.62 1169 ILE A O 1
ATOM 9673 N N . LYS A 1 1170 ? -2.546 -21.777 -42.707 1.00 86.62 1170 LYS A N 1
ATOM 9674 C CA . LYS A 1 1170 ? -1.984 -21.166 -41.500 1.00 86.62 1170 LYS A CA 1
ATOM 9675 C C . LYS A 1 1170 ? -2.247 -19.670 -41.492 1.00 86.62 1170 LYS A C 1
ATOM 9677 O O . LYS A 1 1170 ? -2.124 -19.021 -42.528 1.00 86.62 1170 LYS A O 1
ATOM 9682 N N . GLU A 1 1171 ? -2.577 -19.138 -40.321 1.00 79.56 1171 GLU A N 1
ATOM 9683 C CA . GLU A 1 1171 ? -2.538 -17.698 -40.081 1.00 79.56 1171 GLU A CA 1
ATOM 9684 C C . GLU A 1 1171 ? -1.076 -17.262 -40.002 1.00 79.56 1171 GLU A C 1
ATOM 9686 O O . GLU A 1 1171 ? -0.270 -17.842 -39.269 1.00 79.56 1171 GLU A O 1
ATOM 9691 N N . ALA A 1 1172 ? -0.738 -16.255 -40.792 1.00 70.62 1172 ALA A N 1
ATOM 9692 C CA . ALA A 1 1172 ? 0.493 -15.515 -40.643 1.00 70.62 1172 ALA A CA 1
ATOM 9693 C C . ALA A 1 1172 ? 0.157 -14.214 -39.917 1.00 70.62 1172 ALA A C 1
ATOM 9695 O O . ALA A 1 1172 ? -0.437 -13.306 -40.501 1.00 70.62 1172 ALA A O 1
ATOM 9696 N N . GLU A 1 1173 ? 0.488 -14.158 -38.627 1.00 55.62 1173 GLU A N 1
ATOM 9697 C CA . GLU A 1 1173 ? 0.387 -12.929 -37.846 1.00 55.62 1173 GLU A CA 1
ATOM 9698 C C . GLU A 1 1173 ? 1.473 -11.960 -38.317 1.00 55.62 1173 GLU A C 1
ATOM 9700 O O . GLU A 1 1173 ? 2.668 -12.257 -38.242 1.00 55.62 1173 GLU A O 1
ATOM 9705 N N . VAL A 1 1174 ? 1.046 -10.796 -38.799 1.00 52.12 1174 VAL A N 1
ATOM 9706 C CA . VAL A 1 1174 ? 1.926 -9.655 -39.021 1.00 52.12 1174 VAL A CA 1
ATOM 9707 C C . VAL A 1 1174 ? 1.371 -8.516 -38.174 1.00 52.12 1174 VAL A C 1
ATOM 9709 O O . VAL A 1 1174 ? 0.249 -8.064 -38.404 1.00 52.12 1174 VAL A O 1
ATOM 9712 N N . ASP A 1 1175 ? 2.124 -8.080 -37.163 1.00 43.41 1175 ASP A N 1
ATOM 9713 C CA . ASP A 1 1175 ? 1.870 -6.780 -36.537 1.00 43.41 1175 ASP A CA 1
ATOM 9714 C C . ASP A 1 1175 ? 2.072 -5.730 -37.627 1.00 43.41 1175 ASP A C 1
ATOM 9716 O O . ASP A 1 1175 ? 3.172 -5.640 -38.164 1.00 43.41 1175 ASP A O 1
ATOM 9720 N N . ILE A 1 1176 ? 1.021 -4.991 -37.987 1.00 40.28 1176 ILE A N 1
ATOM 9721 C CA . ILE A 1 1176 ? 1.111 -3.865 -38.917 1.00 40.28 1176 ILE A CA 1
ATOM 9722 C C . ILE A 1 1176 ? 0.314 -2.694 -38.321 1.00 40.28 1176 ILE A C 1
ATOM 9724 O O . ILE A 1 1176 ? -0.905 -2.741 -38.219 1.00 40.28 1176 ILE A O 1
ATOM 9728 N N . ASP A 1 1177 ? 1.053 -1.652 -37.950 1.00 36.00 1177 ASP A N 1
ATOM 9729 C CA . ASP A 1 1177 ? 0.682 -0.236 -37.840 1.00 36.00 1177 ASP A CA 1
ATOM 9730 C C . ASP A 1 1177 ? -0.275 0.357 -36.774 1.00 36.00 1177 ASP A C 1
ATOM 9732 O O . ASP A 1 1177 ? -1.275 -0.192 -36.310 1.00 36.00 1177 ASP A O 1
ATOM 9736 N N . PHE A 1 1178 ? 0.134 1.597 -36.451 1.00 38.19 1178 PHE A N 1
ATOM 9737 C CA . PHE A 1 1178 ? -0.348 2.792 -35.725 1.00 38.19 1178 PHE A CA 1
ATOM 9738 C C . PHE A 1 1178 ? -1.738 2.885 -35.065 1.00 38.19 1178 PHE A C 1
ATOM 9740 O O . PHE A 1 1178 ? -1.980 3.842 -34.326 1.00 38.19 1178 PHE A O 1
ATOM 9747 N N . VAL A 1 1179 ? -2.654 1.949 -35.299 1.00 34.81 1179 VAL A N 1
ATOM 9748 C CA . VAL A 1 1179 ? -4.016 1.957 -34.727 1.00 34.81 1179 VAL A CA 1
ATOM 9749 C C . VAL A 1 1179 ? -4.318 0.672 -33.944 1.00 34.81 1179 VAL A C 1
ATOM 9751 O O . VAL A 1 1179 ? -5.314 0.609 -33.228 1.00 34.81 1179 VAL A O 1
ATOM 9754 N N . GLY A 1 1180 ? -3.435 -0.333 -34.004 1.00 36.38 1180 GLY A N 1
ATOM 9755 C CA . GLY A 1 1180 ? -3.607 -1.594 -33.280 1.00 36.38 1180 GLY A CA 1
ATOM 9756 C C . GLY A 1 1180 ? -4.583 -2.572 -33.941 1.00 36.38 1180 GLY A C 1
ATOM 9757 O O . GLY A 1 1180 ? -5.067 -3.481 -33.265 1.00 36.38 1180 GLY A O 1
ATOM 9758 N N . GLU A 1 1181 ? -4.874 -2.423 -35.237 1.00 38.22 1181 GLU A N 1
ATOM 9759 C CA . GLU A 1 1181 ? -5.600 -3.452 -35.988 1.00 38.22 1181 GLU A CA 1
ATOM 9760 C C . GLU A 1 1181 ? -4.628 -4.506 -36.534 1.00 38.22 1181 GLU A C 1
ATOM 9762 O O . GLU A 1 1181 ? -3.681 -4.200 -37.251 1.00 38.22 1181 GLU A O 1
ATOM 9767 N N . ARG A 1 1182 ? -4.870 -5.775 -36.193 1.00 44.75 1182 ARG A N 1
ATOM 9768 C CA . ARG A 1 1182 ? -4.096 -6.918 -36.692 1.00 44.75 1182 ARG A CA 1
ATOM 9769 C C . ARG A 1 1182 ? -4.473 -7.209 -38.144 1.00 44.75 1182 ARG A C 1
ATOM 9771 O O . ARG A 1 1182 ? -5.628 -7.534 -38.422 1.00 44.75 1182 ARG A O 1
ATOM 9778 N N . LEU A 1 1183 ? -3.505 -7.175 -39.059 1.00 49.53 1183 LEU A N 1
ATOM 9779 C CA . LEU A 1 1183 ? -3.696 -7.702 -40.411 1.00 49.53 1183 LEU A CA 1
ATOM 9780 C C . LEU A 1 1183 ? -3.451 -9.216 -40.406 1.00 49.53 1183 LEU A C 1
ATOM 9782 O O . LEU A 1 1183 ? -2.320 -9.694 -40.426 1.00 49.53 1183 LEU A O 1
ATOM 9786 N N . GLU A 1 1184 ? -4.538 -9.984 -40.379 1.00 63.53 1184 GLU A N 1
ATOM 9787 C CA . GLU A 1 1184 ? -4.501 -11.449 -40.386 1.00 63.53 1184 GLU A CA 1
ATOM 9788 C C . GLU A 1 1184 ? -4.475 -11.980 -41.837 1.00 63.53 1184 GLU A C 1
ATOM 9790 O O . GLU A 1 1184 ? -5.460 -11.877 -42.581 1.00 63.53 1184 GLU A O 1
ATOM 9795 N N . GLN A 1 1185 ? -3.333 -12.538 -42.263 1.00 84.38 1185 GLN A N 1
ATOM 9796 C CA . GLN A 1 1185 ? -3.150 -13.164 -43.582 1.00 84.38 1185 GLN A CA 1
ATOM 9797 C C . GLN A 1 1185 ? -3.201 -14.698 -43.487 1.00 84.38 1185 GLN A C 1
ATOM 9799 O O . GLN A 1 1185 ? -2.846 -15.285 -42.467 1.00 84.38 1185 GLN A O 1
ATOM 9804 N N . LEU A 1 1186 ? -3.611 -15.363 -44.569 1.00 86.75 1186 LEU A N 1
ATOM 9805 C CA . LEU A 1 1186 ? -3.716 -16.817 -44.688 1.00 86.75 1186 LEU A CA 1
ATOM 9806 C C . LEU A 1 1186 ? -2.705 -17.353 -45.704 1.00 86.75 1186 LEU A C 1
ATOM 9808 O O . LEU A 1 1186 ? -2.816 -17.094 -46.906 1.00 86.75 1186 LEU A O 1
ATOM 9812 N N . LEU A 1 1187 ? -1.753 -18.153 -45.224 1.00 90.25 1187 LEU A N 1
ATOM 9813 C CA . LEU A 1 1187 ? -0.823 -18.917 -46.050 1.00 90.25 1187 LEU A CA 1
ATOM 9814 C C . LEU A 1 1187 ? -1.403 -20.313 -46.309 1.00 90.25 1187 LEU A C 1
ATOM 9816 O O . LEU A 1 1187 ? -1.655 -21.072 -45.371 1.00 90.25 1187 LEU A O 1
ATOM 9820 N N . ILE A 1 1188 ? -1.624 -20.652 -47.578 1.00 91.94 1188 ILE A N 1
ATOM 9821 C CA . ILE A 1 1188 ? -2.360 -21.855 -47.988 1.00 91.94 1188 ILE A CA 1
ATOM 9822 C C . ILE A 1 1188 ? -1.475 -22.721 -48.877 1.00 91.94 1188 ILE A C 1
ATOM 9824 O O . ILE A 1 1188 ? -0.887 -22.212 -49.823 1.00 91.94 1188 ILE A O 1
ATOM 9828 N N . HIS A 1 1189 ? -1.419 -24.023 -48.605 1.00 93.12 1189 HIS A N 1
ATOM 9829 C CA . HIS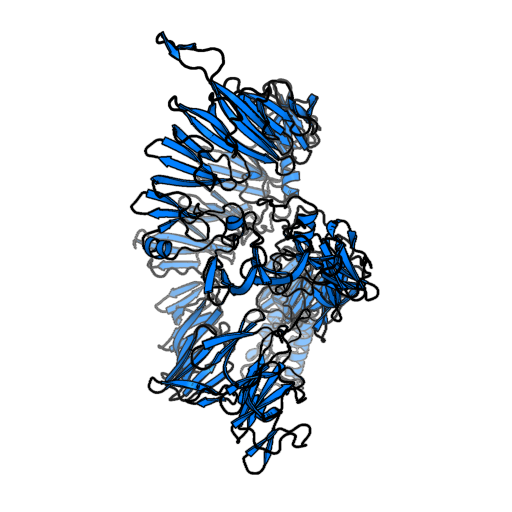 A 1 1189 ? -0.597 -25.012 -49.309 1.00 93.12 1189 HIS A CA 1
ATOM 9830 C C . HIS A 1 1189 ? -1.472 -26.034 -50.048 1.00 93.12 1189 HIS A C 1
ATOM 9832 O O . HIS A 1 1189 ? -2.388 -26.589 -49.437 1.00 93.12 1189 HIS A O 1
ATOM 9838 N N . ASP A 1 1190 ? -1.203 -26.301 -51.329 1.00 93.31 1190 ASP A N 1
ATOM 9839 C CA . ASP A 1 1190 ? -1.976 -27.213 -52.186 1.00 93.31 1190 ASP A CA 1
ATOM 9840 C C . ASP A 1 1190 ? -1.336 -28.595 -52.415 1.00 93.31 1190 ASP A C 1
ATOM 9842 O O . ASP A 1 1190 ? -0.187 -28.839 -52.052 1.00 93.31 1190 ASP A O 1
ATOM 9846 N N . GLU A 1 1191 ? -2.096 -29.535 -52.992 1.00 90.94 1191 GLU A N 1
ATOM 9847 C CA . GLU A 1 1191 ? -1.634 -30.917 -53.210 1.00 90.94 1191 GLU A CA 1
ATOM 9848 C C . GLU A 1 1191 ? -0.529 -31.074 -54.257 1.00 90.94 1191 GLU A C 1
ATOM 9850 O O . GLU A 1 1191 ? 0.129 -32.113 -54.300 1.00 90.94 1191 GLU A O 1
ATOM 9855 N N . ASN A 1 1192 ? -0.281 -30.035 -55.054 1.00 91.31 1192 ASN A N 1
ATOM 9856 C CA . ASN A 1 1192 ? 0.840 -29.986 -55.986 1.00 91.31 1192 ASN A CA 1
ATOM 9857 C C . ASN A 1 1192 ? 2.110 -29.410 -55.333 1.00 91.31 1192 ASN A C 1
ATOM 9859 O O . ASN A 1 1192 ? 3.108 -29.203 -56.022 1.00 91.31 1192 ASN A O 1
ATOM 9863 N N . ASN A 1 1193 ? 2.092 -29.195 -54.014 1.00 88.62 1193 ASN A N 1
ATOM 9864 C CA . ASN A 1 1193 ? 3.134 -28.553 -53.217 1.00 88.62 1193 ASN A CA 1
ATOM 9865 C C . ASN A 1 1193 ? 3.393 -27.077 -53.568 1.00 88.62 1193 ASN A C 1
ATOM 9867 O O . ASN A 1 1193 ? 4.525 -26.599 -53.452 1.00 88.62 1193 ASN A O 1
ATOM 9871 N N . PHE A 1 1194 ? 2.358 -26.344 -53.989 1.00 93.88 1194 PHE A N 1
ATOM 9872 C CA . PHE A 1 1194 ? 2.434 -24.896 -54.168 1.00 93.88 1194 PHE A CA 1
ATOM 9873 C C . PHE A 1 1194 ? 1.685 -24.151 -53.062 1.00 93.88 1194 PHE A C 1
ATOM 9875 O O . PHE A 1 1194 ? 0.645 -24.580 -52.567 1.00 93.88 1194 PHE A O 1
ATOM 9882 N N . TYR A 1 1195 ? 2.213 -22.994 -52.694 1.00 94.25 1195 TYR A N 1
ATOM 9883 C CA . TYR A 1 1195 ? 1.675 -22.067 -51.720 1.00 94.25 1195 TYR A CA 1
ATOM 9884 C C . TYR A 1 1195 ? 1.045 -20.868 -52.424 1.00 94.25 1195 TYR A C 1
ATOM 9886 O O . TYR A 1 1195 ? 1.576 -20.366 -53.419 1.00 94.25 1195 TYR A O 1
ATOM 9894 N N . GLY A 1 1196 ? -0.070 -20.400 -51.871 1.00 93.00 1196 GLY A N 1
ATOM 9895 C CA . GLY A 1 1196 ? -0.706 -19.123 -52.172 1.00 93.00 1196 GLY A CA 1
ATOM 9896 C C . GLY A 1 1196 ? -0.916 -18.315 -50.891 1.00 93.00 1196 GLY A C 1
ATOM 9897 O O . GLY A 1 1196 ? -0.946 -18.870 -49.791 1.00 93.00 1196 GLY A O 1
ATOM 9898 N N . LEU A 1 1197 ? -1.067 -17.001 -51.040 1.00 91.62 1197 LEU A N 1
ATOM 9899 C CA . LEU A 1 1197 ? -1.270 -16.074 -49.928 1.00 91.62 1197 LEU A CA 1
ATOM 9900 C C . LEU A 1 1197 ? -2.560 -15.285 -50.138 1.00 91.62 1197 LEU A C 1
ATOM 9902 O O . LEU A 1 1197 ? -2.778 -14.727 -51.215 1.00 91.62 1197 LEU A O 1
ATOM 9906 N N . TYR A 1 1198 ? -3.411 -15.246 -49.119 1.00 90.12 1198 TYR A N 1
ATOM 9907 C CA . TYR A 1 1198 ? -4.733 -14.625 -49.163 1.00 90.12 1198 TYR A CA 1
ATOM 9908 C C . TYR A 1 1198 ? -4.970 -13.788 -47.905 1.00 90.12 1198 TYR A C 1
ATOM 9910 O O . TYR A 1 1198 ? -4.370 -14.031 -46.864 1.00 90.12 1198 TYR A O 1
ATOM 9918 N N . THR A 1 1199 ? -5.870 -12.817 -47.973 1.00 84.31 1199 THR A N 1
ATOM 9919 C CA . THR A 1 1199 ? -6.429 -12.176 -46.772 1.00 84.31 1199 THR A CA 1
ATOM 9920 C C . THR A 1 1199 ? -7.408 -13.120 -46.055 1.00 84.31 1199 THR A C 1
ATOM 9922 O O . THR A 1 1199 ? -7.882 -14.094 -46.651 1.00 84.31 1199 THR A O 1
ATOM 9925 N N . LYS A 1 1200 ? -7.781 -12.826 -44.798 1.00 80.81 1200 LYS A N 1
ATOM 9926 C CA . LYS A 1 1200 ? -8.792 -13.612 -44.056 1.00 80.81 1200 LYS A CA 1
ATOM 9927 C C . LYS A 1 1200 ? -10.164 -13.667 -44.742 1.00 80.81 1200 LYS A C 1
ATOM 9929 O O . LYS A 1 1200 ? -10.870 -14.668 -44.643 1.00 80.81 1200 LYS A O 1
ATOM 9934 N N . ASP A 1 1201 ? -10.529 -12.637 -45.506 1.00 82.75 1201 ASP A N 1
ATOM 9935 C CA . ASP A 1 1201 ? -11.733 -12.628 -46.345 1.00 82.75 1201 ASP A CA 1
ATOM 9936 C C . ASP A 1 1201 ? -11.538 -13.323 -47.712 1.00 82.75 1201 ASP A C 1
ATOM 9938 O O . ASP A 1 1201 ? -12.412 -13.238 -48.577 1.00 82.75 1201 ASP A O 1
ATOM 9942 N N . LEU A 1 1202 ? -10.437 -14.057 -47.908 1.00 86.69 1202 LEU A N 1
ATOM 9943 C CA . LEU A 1 1202 ? -10.102 -14.835 -49.107 1.00 86.69 1202 LEU A CA 1
ATOM 9944 C C . LEU A 1 1202 ? -9.909 -14.003 -50.385 1.00 86.69 1202 LEU A C 1
ATOM 9946 O O . LEU A 1 1202 ? -10.181 -14.476 -51.491 1.00 86.69 1202 LEU A O 1
ATOM 9950 N N . LYS A 1 1203 ? -9.395 -12.774 -50.266 1.00 86.19 1203 LYS A N 1
ATOM 9951 C CA . LYS A 1 1203 ? -8.872 -12.019 -51.411 1.00 86.19 1203 LYS A CA 1
ATOM 9952 C C . LYS A 1 1203 ? -7.450 -12.495 -51.710 1.00 86.19 1203 LYS A C 1
ATOM 9954 O O . LYS A 1 1203 ? -6.605 -12.525 -50.819 1.00 86.19 1203 LYS A O 1
ATOM 9959 N N . GLN A 1 1204 ? -7.185 -12.875 -52.958 1.00 89.75 1204 GLN A N 1
ATOM 9960 C CA . GLN A 1 1204 ? -5.862 -13.355 -53.364 1.00 89.75 1204 GLN A CA 1
ATOM 9961 C C . GLN A 1 1204 ? -4.830 -12.222 -53.305 1.00 89.75 1204 GLN A C 1
ATOM 9963 O O . GLN A 1 1204 ? -5.032 -11.175 -53.921 1.00 89.75 1204 GLN A O 1
ATOM 9968 N N . ILE A 1 1205 ? -3.721 -12.473 -52.611 1.00 89.38 1205 ILE A N 1
ATOM 9969 C CA . ILE A 1 1205 ? -2.512 -11.642 -52.607 1.00 89.38 1205 ILE A CA 1
ATOM 9970 C C . ILE A 1 1205 ? -1.496 -12.281 -53.560 1.00 89.38 1205 ILE A C 1
ATOM 9972 O O . ILE A 1 1205 ? -1.151 -11.702 -54.585 1.00 89.38 1205 ILE A O 1
ATOM 9976 N N . LEU A 1 1206 ? -1.106 -13.536 -53.301 1.00 91.94 1206 LEU A N 1
ATOM 9977 C CA . LEU A 1 1206 ? -0.220 -14.313 -54.172 1.00 91.94 1206 LEU A CA 1
ATOM 9978 C C . LEU A 1 1206 ? -0.896 -15.606 -54.655 1.00 91.94 1206 LEU A C 1
ATOM 9980 O O . LEU A 1 1206 ? -1.517 -16.311 -53.856 1.00 91.94 1206 LEU A O 1
ATOM 9984 N N . PRO A 1 1207 ? -0.778 -15.949 -55.951 1.00 92.50 1207 PRO A N 1
ATOM 9985 C CA . PRO A 1 1207 ? -1.343 -17.180 -56.504 1.00 92.50 1207 PRO A CA 1
ATOM 9986 C C . PRO A 1 1207 ? -0.557 -18.430 -56.069 1.00 92.50 1207 PRO A C 1
ATOM 9988 O O . PRO A 1 1207 ? 0.603 -18.331 -55.674 1.00 92.50 1207 PRO A O 1
ATOM 9991 N N . PHE A 1 1208 ? -1.162 -19.614 -56.240 1.00 92.31 1208 PHE A N 1
ATOM 9992 C CA . PHE A 1 1208 ? -0.544 -20.935 -56.027 1.00 92.31 1208 PHE A CA 1
ATOM 9993 C C . PHE A 1 1208 ? 0.537 -21.255 -57.078 1.00 92.31 1208 PHE A C 1
ATOM 9995 O O . PHE A 1 1208 ? 0.344 -22.090 -57.959 1.00 92.31 1208 PHE A O 1
ATOM 10002 N N . LEU A 1 1209 ? 1.662 -20.539 -57.032 1.00 91.12 1209 LEU A N 1
ATOM 10003 C CA . LEU A 1 1209 ? 2.773 -20.659 -57.991 1.00 91.12 1209 LEU A CA 1
ATOM 10004 C C . LEU A 1 1209 ? 4.128 -20.937 -57.332 1.00 91.12 1209 LEU A C 1
ATOM 10006 O O . LEU A 1 1209 ? 5.125 -21.102 -58.042 1.00 91.12 1209 LEU A O 1
ATOM 10010 N N . PHE A 1 1210 ? 4.188 -20.934 -56.001 1.00 93.62 1210 PHE A N 1
ATOM 10011 C CA . PHE A 1 1210 ? 5.441 -20.902 -55.255 1.00 93.62 1210 PHE A CA 1
ATOM 10012 C C . PHE A 1 1210 ? 5.586 -22.138 -54.379 1.00 93.62 1210 PHE A C 1
ATOM 10014 O O . PHE A 1 1210 ? 4.666 -22.496 -53.671 1.00 93.62 1210 PHE A O 1
ATOM 10021 N N . GLU A 1 1211 ? 6.739 -22.788 -54.396 1.00 94.12 1211 GLU A N 1
ATOM 10022 C CA . GLU A 1 1211 ? 7.051 -23.930 -53.522 1.00 94.12 1211 GLU A CA 1
ATOM 10023 C C . GLU A 1 1211 ? 7.162 -23.514 -52.045 1.00 94.12 1211 GLU A C 1
ATOM 10025 O O . GLU A 1 1211 ? 7.108 -24.356 -51.156 1.00 94.12 1211 GLU A O 1
ATOM 10030 N N . GLU A 1 1212 ? 7.350 -22.217 -51.780 1.00 92.94 1212 GLU A N 1
ATOM 10031 C CA . GLU A 1 1212 ? 7.443 -21.629 -50.443 1.00 92.94 1212 GLU A CA 1
ATOM 10032 C C . GLU A 1 1212 ? 7.158 -20.122 -50.526 1.00 92.94 1212 GLU A C 1
ATOM 10034 O O . GLU A 1 1212 ? 7.568 -19.476 -51.497 1.00 92.94 1212 GLU A O 1
ATOM 10039 N N . ILE A 1 1213 ? 6.488 -19.563 -49.515 1.00 93.25 1213 ILE A N 1
ATOM 10040 C CA . ILE A 1 1213 ? 6.286 -18.118 -49.342 1.00 93.25 1213 ILE A CA 1
ATOM 10041 C C . ILE A 1 1213 ? 6.662 -17.760 -47.903 1.00 93.25 1213 ILE A C 1
ATOM 10043 O O . ILE A 1 1213 ? 6.134 -18.344 -46.958 1.00 93.25 1213 ILE A O 1
ATOM 10047 N N . VAL A 1 1214 ? 7.546 -16.782 -47.744 1.00 89.88 1214 VAL A N 1
ATOM 10048 C CA . VAL A 1 1214 ? 7.937 -16.197 -46.460 1.00 89.88 1214 VAL A CA 1
ATOM 10049 C C . VAL A 1 1214 ? 7.522 -14.729 -46.462 1.00 89.88 1214 VAL A C 1
ATOM 10051 O O . VAL A 1 1214 ? 7.897 -13.965 -47.356 1.00 89.88 1214 VAL A O 1
ATOM 10054 N N . ILE A 1 1215 ? 6.722 -14.353 -45.466 1.00 84.75 1215 ILE A N 1
ATOM 10055 C CA . ILE A 1 1215 ? 6.172 -13.004 -45.312 1.00 84.75 1215 ILE A CA 1
ATOM 10056 C C . ILE A 1 1215 ? 7.184 -12.135 -44.572 1.00 84.75 1215 ILE A C 1
ATOM 10058 O O . ILE A 1 1215 ? 7.775 -12.563 -43.579 1.00 84.75 1215 ILE A O 1
ATOM 10062 N N . VAL A 1 1216 ? 7.382 -10.919 -45.071 1.00 79.06 1216 VAL A N 1
ATOM 10063 C CA . VAL A 1 1216 ? 8.244 -9.920 -44.447 1.00 79.06 1216 VAL A CA 1
ATOM 10064 C C . VAL A 1 1216 ? 7.373 -8.952 -43.630 1.00 79.06 1216 VAL A C 1
ATOM 10066 O O . VAL A 1 1216 ? 6.470 -8.353 -44.206 1.00 79.06 1216 VAL A O 1
ATOM 10069 N N . PRO A 1 1217 ? 7.597 -8.790 -42.309 1.00 61.16 1217 PRO A N 1
ATOM 10070 C CA . PRO A 1 1217 ? 6.820 -7.850 -41.497 1.00 61.16 1217 PRO A CA 1
ATOM 10071 C C . PRO A 1 1217 ? 7.037 -6.385 -41.901 1.00 61.16 1217 PRO A C 1
ATOM 10073 O O . PRO A 1 1217 ? 8.168 -6.012 -42.212 1.00 61.16 1217 PRO A O 1
ATOM 10076 N N . ASN A 1 1218 ? 5.979 -5.568 -41.820 1.00 60.09 1218 ASN A N 1
ATOM 10077 C CA . ASN A 1 1218 ? 5.973 -4.114 -42.077 1.00 60.09 1218 ASN A CA 1
ATOM 10078 C C . ASN A 1 1218 ? 6.406 -3.668 -43.490 1.00 60.09 1218 ASN A C 1
ATOM 10080 O O . ASN A 1 1218 ? 6.783 -2.517 -43.676 1.00 60.09 1218 ASN A O 1
ATOM 10084 N N . GLU A 1 1219 ? 6.368 -4.553 -44.491 1.00 68.44 1219 GLU A N 1
ATOM 10085 C CA . GLU A 1 1219 ? 6.834 -4.262 -45.855 1.00 68.44 1219 GLU A CA 1
ATOM 10086 C C . GLU A 1 1219 ? 5.949 -4.956 -46.910 1.00 68.44 1219 GLU A C 1
ATOM 10088 O O . GLU A 1 1219 ? 5.472 -6.069 -46.690 1.00 68.44 1219 GLU A O 1
ATOM 10093 N N . ASP A 1 1220 ? 5.782 -4.368 -48.103 1.00 80.56 1220 ASP A N 1
ATOM 10094 C CA . ASP A 1 1220 ? 5.067 -5.007 -49.232 1.00 80.56 1220 ASP A CA 1
ATOM 10095 C C . ASP A 1 1220 ? 5.973 -5.962 -50.044 1.00 80.56 1220 ASP A C 1
ATOM 10097 O O . ASP A 1 1220 ? 6.056 -5.896 -51.275 1.00 80.56 1220 ASP A O 1
ATOM 10101 N N . PHE A 1 1221 ? 6.692 -6.855 -49.355 1.00 85.75 1221 PHE A N 1
ATOM 10102 C CA . PHE A 1 1221 ? 7.576 -7.840 -49.980 1.00 85.75 1221 PHE A CA 1
ATOM 10103 C C . PHE A 1 1221 ? 7.357 -9.258 -49.447 1.00 85.75 1221 PHE A C 1
ATOM 10105 O O . PHE A 1 1221 ? 7.232 -9.500 -48.250 1.00 85.75 1221 PHE A O 1
ATOM 10112 N N . TYR A 1 1222 ? 7.415 -10.229 -50.355 1.00 90.50 1222 TYR A N 1
ATOM 10113 C CA . TYR A 1 1222 ? 7.262 -11.648 -50.059 1.00 90.50 1222 TYR A CA 1
ATOM 10114 C C . TYR A 1 1222 ? 8.425 -12.411 -50.679 1.00 90.50 1222 TYR A C 1
ATOM 10116 O O . TYR A 1 1222 ? 8.654 -12.355 -51.892 1.00 90.50 1222 TYR A O 1
ATOM 10124 N N . ILE A 1 1223 ? 9.174 -13.134 -49.851 1.00 93.00 1223 ILE A N 1
ATOM 10125 C CA . ILE A 1 1223 ? 10.239 -14.011 -50.330 1.00 93.00 1223 ILE A CA 1
ATOM 10126 C C . ILE A 1 1223 ? 9.581 -15.301 -50.807 1.00 93.00 1223 ILE A C 1
ATOM 10128 O O . ILE A 1 1223 ? 8.844 -15.942 -50.064 1.00 93.00 1223 ILE A O 1
ATOM 10132 N N . VAL A 1 1224 ? 9.842 -15.690 -52.049 1.00 94.81 1224 VAL A N 1
ATOM 10133 C CA . VAL A 1 1224 ? 9.157 -16.811 -52.694 1.00 94.81 1224 VAL A CA 1
ATOM 10134 C C . VAL A 1 1224 ? 10.135 -17.788 -53.319 1.00 94.81 1224 VAL A C 1
ATOM 10136 O O . VAL A 1 1224 ? 11.133 -17.389 -53.923 1.00 94.81 1224 VAL A O 1
ATOM 10139 N N . LYS A 1 1225 ? 9.832 -19.083 -53.233 1.00 95.75 1225 LYS A N 1
ATOM 10140 C CA . LYS A 1 1225 ? 10.587 -20.141 -53.906 1.00 95.75 1225 LYS A CA 1
ATOM 10141 C C . LYS A 1 1225 ? 9.846 -20.620 -55.146 1.00 95.75 1225 LYS A C 1
ATOM 10143 O O . LYS A 1 1225 ? 8.672 -20.958 -55.079 1.00 95.75 1225 LYS A O 1
ATOM 10148 N N . LYS A 1 1226 ? 10.523 -20.656 -56.291 1.00 93.19 1226 LYS A N 1
ATOM 10149 C CA . LYS A 1 1226 ? 9.975 -21.119 -57.570 1.00 93.19 1226 LYS A CA 1
ATOM 10150 C C . LYS A 1 1226 ? 11.042 -21.896 -58.334 1.00 93.19 1226 LYS A C 1
ATOM 10152 O O . LYS A 1 1226 ? 12.155 -21.395 -58.493 1.00 93.19 1226 LYS A O 1
ATOM 10157 N N . ALA A 1 1227 ? 10.707 -23.094 -58.813 1.00 89.75 1227 ALA A N 1
ATOM 10158 C CA . ALA A 1 1227 ? 11.635 -24.005 -59.489 1.00 89.75 1227 ALA A CA 1
ATOM 10159 C C . ALA A 1 1227 ? 12.899 -24.296 -58.651 1.00 89.75 1227 ALA A C 1
ATOM 10161 O O . ALA A 1 1227 ? 14.029 -24.239 -59.143 1.00 89.75 1227 ALA A O 1
ATOM 10162 N N . GLY A 1 1228 ? 12.717 -24.541 -57.352 1.00 90.12 1228 GLY A N 1
ATOM 10163 C CA . GLY A 1 1228 ? 13.792 -24.837 -56.407 1.00 90.12 1228 GLY A CA 1
ATOM 10164 C C . GLY A 1 1228 ? 14.674 -23.649 -56.007 1.00 90.12 1228 GLY A C 1
ATOM 10165 O O . GLY A 1 1228 ? 15.628 -23.848 -55.253 1.00 90.12 1228 GLY A O 1
ATOM 10166 N N . LYS A 1 1229 ? 14.395 -22.428 -56.486 1.00 95.06 1229 LYS A N 1
ATOM 10167 C CA . LYS A 1 1229 ? 15.194 -21.222 -56.212 1.00 95.06 1229 LYS A CA 1
ATOM 10168 C C . LYS A 1 1229 ? 14.359 -20.108 -55.582 1.00 95.06 1229 LYS A C 1
ATOM 10170 O O . LYS A 1 1229 ? 13.213 -19.897 -55.957 1.00 95.06 1229 LYS A O 1
ATOM 10175 N N . TYR A 1 1230 ? 14.954 -19.361 -54.662 1.00 95.81 1230 TYR A N 1
ATOM 10176 C CA . TYR A 1 1230 ? 14.339 -18.226 -53.979 1.00 95.81 1230 TYR A CA 1
ATOM 10177 C C . TYR A 1 1230 ? 14.497 -16.921 -54.772 1.00 95.81 1230 TYR A C 1
ATOM 10179 O O . TYR A 1 1230 ? 15.507 -16.706 -55.455 1.00 95.81 1230 TYR A O 1
ATOM 10187 N N . GLY A 1 1231 ? 13.480 -16.069 -54.675 1.00 94.38 1231 GLY A N 1
ATOM 10188 C CA . GLY A 1 1231 ? 13.364 -14.711 -55.209 1.00 94.38 1231 GLY A CA 1
ATOM 10189 C C . GLY A 1 1231 ? 12.406 -13.885 -54.341 1.00 94.38 1231 GLY A C 1
ATOM 10190 O O . GLY A 1 1231 ? 12.028 -14.327 -53.259 1.00 94.38 1231 GLY A O 1
ATOM 10191 N N . VAL A 1 1232 ? 12.016 -12.696 -54.796 1.00 93.06 1232 VAL A N 1
ATOM 10192 C CA . VAL A 1 1232 ? 11.128 -11.777 -54.062 1.00 93.06 1232 VAL A CA 1
ATOM 10193 C C . VAL A 1 1232 ? 10.083 -11.196 -55.004 1.00 93.06 1232 VAL A C 1
ATOM 10195 O O . VAL A 1 1232 ? 10.418 -10.777 -56.116 1.00 93.06 1232 VAL A O 1
ATOM 10198 N N . VAL A 1 1233 ? 8.834 -11.143 -54.550 1.00 92.00 1233 VAL A N 1
ATOM 10199 C CA . VAL A 1 1233 ? 7.703 -10.499 -55.233 1.00 92.00 1233 VAL A CA 1
ATOM 10200 C C . VAL A 1 1233 ? 6.999 -9.515 -54.293 1.00 92.00 1233 VAL A C 1
ATOM 10202 O O . VAL A 1 1233 ? 7.169 -9.610 -53.082 1.00 92.00 1233 VAL A O 1
ATOM 10205 N N . ASN A 1 1234 ? 6.219 -8.578 -54.828 1.00 87.44 1234 ASN A N 1
ATOM 10206 C CA . ASN A 1 1234 ? 5.308 -7.732 -54.038 1.00 87.44 1234 ASN A CA 1
ATOM 10207 C C . ASN A 1 1234 ? 3.872 -8.292 -54.027 1.00 87.44 1234 ASN A C 1
ATOM 10209 O O . ASN A 1 1234 ? 3.603 -9.318 -54.662 1.00 87.44 1234 ASN A O 1
ATOM 10213 N N . SER A 1 1235 ? 2.935 -7.621 -53.347 1.00 84.44 1235 SER A N 1
ATOM 10214 C CA . SER A 1 1235 ? 1.526 -8.053 -53.269 1.00 84.44 1235 SER A CA 1
ATOM 10215 C C . SER A 1 1235 ? 0.792 -8.059 -54.614 1.00 84.44 1235 SER A C 1
ATOM 10217 O O . SER A 1 1235 ? -0.235 -8.720 -54.740 1.00 84.44 1235 SER A O 1
ATOM 10219 N N . GLN A 1 1236 ? 1.313 -7.384 -55.646 1.00 85.19 1236 GLN A N 1
ATOM 10220 C CA . GLN A 1 1236 ? 0.799 -7.468 -57.021 1.00 85.19 1236 GLN A CA 1
ATOM 10221 C C . GLN A 1 1236 ? 1.454 -8.598 -57.835 1.00 85.19 1236 GLN A C 1
ATOM 10223 O O . GLN A 1 1236 ? 1.273 -8.667 -59.053 1.00 85.19 1236 GLN A O 1
ATOM 10228 N N . ASN A 1 1237 ? 2.213 -9.490 -57.186 1.00 86.38 1237 ASN A N 1
ATOM 10229 C CA . ASN A 1 1237 ? 2.952 -10.592 -57.803 1.00 86.38 1237 ASN A CA 1
ATOM 10230 C C . ASN A 1 1237 ? 3.987 -10.129 -58.854 1.00 86.38 1237 ASN A C 1
ATOM 10232 O O . ASN A 1 1237 ? 4.366 -10.877 -59.761 1.00 86.38 1237 ASN A O 1
ATOM 10236 N N . GLN A 1 1238 ? 4.459 -8.883 -58.757 1.00 88.62 1238 GLN A N 1
ATOM 10237 C CA . GLN A 1 1238 ? 5.536 -8.372 -59.599 1.00 88.62 1238 GLN A CA 1
ATOM 10238 C C . GLN A 1 1238 ? 6.871 -8.868 -59.048 1.00 88.62 1238 GLN A C 1
ATOM 10240 O O . GLN A 1 1238 ? 7.123 -8.810 -57.848 1.00 88.62 1238 GLN A O 1
ATOM 10245 N N . THR A 1 1239 ? 7.743 -9.362 -59.927 1.00 90.00 1239 THR A N 1
ATOM 10246 C CA . THR A 1 1239 ? 9.076 -9.828 -59.525 1.00 90.00 1239 THR A CA 1
ATOM 10247 C C . THR A 1 1239 ? 9.964 -8.644 -59.161 1.00 90.00 1239 THR A C 1
ATOM 10249 O O . THR A 1 1239 ? 10.318 -7.851 -60.030 1.00 90.00 1239 THR A O 1
ATOM 10252 N N . ILE A 1 1240 ? 10.358 -8.573 -57.891 1.00 88.88 1240 ILE A N 1
ATOM 10253 C CA . ILE A 1 1240 ? 11.343 -7.619 -57.371 1.00 88.88 1240 ILE A CA 1
ATOM 10254 C C . ILE A 1 1240 ? 12.745 -8.221 -57.496 1.00 88.88 1240 ILE A C 1
ATOM 10256 O O . ILE A 1 1240 ? 13.652 -7.597 -58.041 1.00 88.88 1240 ILE A O 1
ATOM 10260 N N . ILE A 1 1241 ? 12.911 -9.480 -57.073 1.00 89.56 1241 ILE A N 1
ATOM 10261 C CA . ILE A 1 1241 ? 14.157 -10.245 -57.211 1.00 89.56 1241 ILE A CA 1
ATOM 10262 C C . ILE A 1 1241 ? 13.839 -11.577 -57.906 1.00 89.56 1241 ILE A C 1
ATOM 10264 O O . ILE A 1 1241 ? 13.011 -12.340 -57.410 1.00 89.56 1241 ILE A O 1
ATOM 10268 N N . PRO A 1 1242 ? 14.484 -11.912 -59.039 1.00 90.44 1242 PRO A N 1
ATOM 10269 C CA . PRO A 1 1242 ? 14.185 -13.144 -59.762 1.00 90.44 1242 PRO A CA 1
ATOM 10270 C C . PRO A 1 1242 ? 14.547 -14.392 -58.946 1.00 90.44 1242 PRO A C 1
ATOM 10272 O O . PRO A 1 1242 ? 15.604 -14.437 -58.313 1.00 90.44 1242 PRO A O 1
ATOM 10275 N N . SER A 1 1243 ? 13.710 -15.431 -59.033 1.00 92.56 1243 SER A N 1
ATOM 10276 C CA . SER A 1 1243 ? 13.891 -16.732 -58.372 1.00 92.56 1243 SER A CA 1
ATOM 10277 C C . SER A 1 1243 ? 15.081 -17.520 -58.938 1.00 92.56 1243 SER A C 1
ATOM 10279 O O . SER A 1 1243 ? 14.920 -18.434 -59.741 1.00 92.56 1243 SER A O 1
ATOM 10281 N N . LYS A 1 1244 ? 16.307 -17.135 -58.568 1.00 93.88 1244 LYS A N 1
ATOM 10282 C CA . LYS A 1 1244 ? 17.565 -17.741 -59.056 1.00 93.88 1244 LYS A CA 1
ATOM 10283 C C . LYS A 1 1244 ? 18.590 -18.025 -57.954 1.00 93.88 1244 LYS A C 1
ATOM 10285 O O . LYS A 1 1244 ? 19.726 -18.391 -58.274 1.00 93.88 1244 LYS A O 1
ATOM 10290 N N . TYR A 1 1245 ? 18.210 -17.822 -56.695 1.00 92.75 1245 TYR A N 1
ATOM 10291 C CA . TYR A 1 1245 ? 19.076 -17.933 -55.522 1.00 92.75 1245 TYR A CA 1
ATOM 10292 C C . TYR A 1 1245 ? 18.780 -19.219 -54.738 1.00 92.75 1245 TYR A C 1
ATOM 10294 O O . TYR A 1 1245 ? 17.668 -19.731 -54.760 1.00 92.75 1245 TYR A O 1
ATOM 10302 N N . ASP A 1 1246 ? 19.783 -19.775 -54.071 1.00 91.25 1246 ASP A N 1
ATOM 10303 C CA . ASP A 1 1246 ? 19.667 -20.953 -53.205 1.00 91.25 1246 ASP A CA 1
ATOM 10304 C C . ASP A 1 1246 ? 18.987 -20.630 -51.865 1.00 91.25 1246 ASP A C 1
ATOM 10306 O O . ASP A 1 1246 ? 18.391 -21.516 -51.263 1.00 91.25 1246 ASP A O 1
ATOM 10310 N N . ASN A 1 1247 ? 19.068 -19.377 -51.402 1.00 91.62 1247 ASN A N 1
ATOM 10311 C CA . ASN A 1 1247 ? 18.411 -18.873 -50.191 1.00 91.62 1247 ASN A CA 1
ATOM 10312 C C . ASN A 1 1247 ? 18.205 -17.351 -50.310 1.00 91.62 1247 ASN A C 1
ATOM 10314 O O . ASN A 1 1247 ? 19.054 -16.679 -50.897 1.00 91.62 1247 ASN A O 1
ATOM 10318 N N . VAL A 1 1248 ? 17.119 -16.810 -49.759 1.00 91.56 1248 VAL A N 1
ATOM 10319 C CA . VAL A 1 1248 ? 16.885 -15.369 -49.597 1.00 91.56 1248 VAL A CA 1
ATOM 10320 C C . VAL A 1 1248 ? 16.348 -15.118 -48.186 1.00 91.56 1248 VAL A C 1
ATOM 10322 O O . VAL A 1 1248 ? 15.390 -15.765 -47.778 1.00 91.56 1248 VAL A O 1
ATOM 10325 N N . SER A 1 1249 ? 16.928 -14.167 -47.452 1.00 85.75 1249 SER A N 1
ATOM 10326 C CA . SER A 1 1249 ? 16.385 -13.672 -46.177 1.00 85.75 1249 SER A CA 1
ATOM 10327 C C . SER A 1 1249 ? 16.280 -12.147 -46.177 1.00 85.75 1249 SER A C 1
ATOM 10329 O O . SER A 1 1249 ? 16.986 -11.485 -46.934 1.00 85.75 1249 SER A O 1
ATOM 10331 N N . PHE A 1 1250 ? 15.399 -11.582 -45.347 1.00 75.94 1250 PHE A N 1
ATOM 10332 C CA . PHE A 1 1250 ? 15.219 -10.134 -45.215 1.00 75.94 1250 PHE A CA 1
ATOM 10333 C C . PHE A 1 1250 ? 15.559 -9.667 -43.803 1.00 75.94 1250 PHE A C 1
ATOM 10335 O O . PHE A 1 1250 ? 15.139 -10.281 -42.823 1.00 75.94 1250 PHE A O 1
ATOM 10342 N N . ASN A 1 1251 ? 16.325 -8.584 -43.695 1.00 63.34 1251 ASN A N 1
ATOM 10343 C CA . ASN A 1 1251 ? 16.638 -7.948 -42.419 1.00 63.34 1251 ASN A CA 1
ATOM 10344 C C . ASN A 1 1251 ? 16.871 -6.445 -42.646 1.00 63.34 1251 ASN A C 1
ATOM 10346 O O . ASN A 1 1251 ? 17.694 -6.076 -43.483 1.00 63.34 1251 ASN A O 1
ATOM 10350 N N . ARG A 1 1252 ? 16.141 -5.594 -41.907 1.00 61.88 1252 ARG A N 1
ATOM 10351 C CA . ARG A 1 1252 ? 16.291 -4.120 -41.873 1.00 61.88 1252 ARG A CA 1
ATOM 10352 C C . ARG A 1 1252 ? 16.296 -3.442 -43.252 1.00 61.88 1252 ARG A C 1
ATOM 10354 O O . ARG A 1 1252 ? 17.118 -2.569 -43.511 1.00 61.88 1252 ARG A O 1
ATOM 10361 N N . GLY A 1 1253 ? 15.393 -3.849 -44.146 1.00 62.69 1253 GLY A N 1
ATOM 10362 C CA . GLY A 1 1253 ? 15.250 -3.235 -45.474 1.00 62.69 1253 GLY A CA 1
ATOM 10363 C C . GLY A 1 1253 ? 16.106 -3.859 -46.583 1.00 62.69 1253 GLY A C 1
ATOM 10364 O O . GLY A 1 1253 ? 16.130 -3.326 -47.694 1.00 62.69 1253 GLY A O 1
ATOM 10365 N N . ILE A 1 1254 ? 16.833 -4.955 -46.314 1.00 69.75 1254 ILE A N 1
ATOM 10366 C CA . ILE A 1 1254 ? 17.762 -5.580 -47.273 1.00 69.75 1254 ILE A CA 1
ATOM 10367 C C . ILE A 1 1254 ? 17.504 -7.081 -47.439 1.00 69.75 1254 ILE A C 1
ATOM 10369 O O . ILE A 1 1254 ? 17.332 -7.806 -46.458 1.00 69.75 1254 ILE A O 1
ATOM 10373 N N . PHE A 1 1255 ? 17.567 -7.555 -48.691 1.00 80.62 1255 PHE A N 1
ATOM 10374 C CA . PHE A 1 1255 ? 17.509 -8.971 -49.055 1.00 80.62 1255 PHE A CA 1
ATOM 10375 C C . PHE A 1 1255 ? 18.901 -9.592 -49.204 1.00 80.62 1255 PHE A C 1
ATOM 10377 O O . PHE A 1 1255 ? 19.694 -9.205 -50.065 1.00 80.62 1255 PHE A O 1
ATOM 10384 N N . TYR A 1 1256 ? 19.171 -10.631 -48.424 1.00 81.56 1256 TYR A N 1
ATOM 10385 C CA . TYR A 1 1256 ? 20.384 -11.436 -48.467 1.00 81.56 1256 TYR A CA 1
ATOM 10386 C C . TYR A 1 1256 ? 20.156 -12.673 -49.332 1.00 81.56 1256 TYR A C 1
ATOM 10388 O O . TYR A 1 1256 ? 19.625 -13.684 -48.882 1.00 81.56 1256 TYR A O 1
ATOM 10396 N N . CYS A 1 1257 ? 20.565 -12.600 -50.593 1.00 86.12 1257 CYS A N 1
ATOM 10397 C CA . CYS A 1 1257 ? 20.298 -13.611 -51.606 1.00 86.12 1257 CYS A CA 1
ATOM 10398 C C . CYS A 1 1257 ? 21.548 -14.470 -51.848 1.00 86.12 1257 CYS A C 1
ATOM 10400 O O . CYS A 1 1257 ? 22.510 -14.000 -52.440 1.00 86.12 1257 CYS A O 1
ATOM 10402 N N . THR A 1 1258 ? 21.577 -15.732 -51.431 1.00 87.06 1258 THR A N 1
ATOM 10403 C CA . THR A 1 1258 ? 22.738 -16.626 -51.606 1.00 87.06 1258 THR A CA 1
ATOM 10404 C C . THR A 1 1258 ? 22.629 -17.448 -52.883 1.00 87.06 1258 THR A C 1
ATOM 10406 O O . THR A 1 1258 ? 21.606 -18.076 -53.106 1.00 87.06 1258 THR A O 1
ATOM 10409 N N . LYS A 1 1259 ? 23.671 -17.496 -53.719 1.00 89.00 1259 LYS A N 1
ATOM 10410 C CA . LYS A 1 1259 ? 23.790 -18.397 -54.879 1.00 89.00 1259 LYS A CA 1
ATOM 10411 C C . LYS A 1 1259 ? 25.205 -18.973 -54.952 1.00 89.00 1259 LYS A C 1
ATOM 10413 O O . LYS A 1 1259 ? 26.168 -18.213 -54.933 1.00 89.00 1259 LYS A O 1
ATOM 10418 N N . ASN A 1 1260 ? 25.351 -20.294 -55.052 1.00 83.62 1260 ASN A N 1
ATOM 10419 C CA . ASN A 1 1260 ? 26.641 -20.999 -55.104 1.00 83.62 1260 ASN A CA 1
ATOM 10420 C C . ASN A 1 1260 ? 27.587 -20.617 -53.947 1.00 83.62 1260 ASN A C 1
ATOM 10422 O O . ASN A 1 1260 ? 28.771 -20.368 -54.164 1.00 83.62 1260 ASN A O 1
ATOM 10426 N N . LYS A 1 1261 ? 27.059 -20.543 -52.715 1.00 75.44 1261 LYS A N 1
ATOM 10427 C CA . LYS A 1 1261 ? 27.778 -20.093 -51.500 1.00 75.44 1261 LYS A CA 1
ATOM 10428 C C . LYS A 1 1261 ? 28.245 -18.625 -51.516 1.00 75.44 1261 LYS A C 1
ATOM 10430 O O . LYS A 1 1261 ? 29.005 -18.226 -50.639 1.00 75.44 1261 LYS A O 1
ATOM 10435 N N . ILE A 1 1262 ? 27.789 -17.817 -52.474 1.00 71.38 1262 ILE A N 1
ATOM 10436 C CA . ILE A 1 1262 ? 28.024 -16.368 -52.522 1.00 71.38 1262 ILE A CA 1
ATOM 10437 C C . ILE A 1 1262 ? 26.725 -15.655 -52.149 1.00 71.38 1262 ILE A C 1
ATOM 10439 O O . ILE A 1 1262 ? 25.716 -15.837 -52.826 1.00 71.38 1262 ILE A O 1
ATOM 10443 N N . THR A 1 1263 ? 26.744 -14.830 -51.104 1.00 77.25 1263 THR A N 1
ATOM 10444 C CA . THR A 1 1263 ? 25.593 -14.012 -50.692 1.00 77.25 1263 THR A CA 1
ATOM 10445 C C . THR A 1 1263 ? 25.661 -12.625 -51.333 1.00 77.25 1263 THR A C 1
ATOM 10447 O O . THR A 1 1263 ? 26.675 -11.936 -51.258 1.00 77.25 1263 THR A O 1
ATOM 10450 N N . TYR A 1 1264 ? 24.582 -12.238 -52.007 1.00 76.19 1264 TYR A N 1
ATOM 10451 C CA . TYR A 1 1264 ? 24.355 -10.939 -52.635 1.00 76.19 1264 TYR A CA 1
ATOM 10452 C C . TYR A 1 1264 ? 23.411 -10.134 -51.742 1.00 76.19 1264 TYR A C 1
ATOM 10454 O O . TYR A 1 1264 ? 22.394 -10.666 -51.311 1.00 76.19 1264 TYR A O 1
ATOM 10462 N N . HIS A 1 1265 ? 23.728 -8.873 -51.463 1.00 75.56 1265 HIS A N 1
ATOM 10463 C CA . HIS A 1 1265 ? 22.867 -7.990 -50.670 1.00 75.56 1265 HIS A CA 1
ATOM 10464 C C . HIS A 1 1265 ? 22.145 -7.052 -51.638 1.00 75.56 1265 HIS A C 1
ATOM 10466 O O . HIS A 1 1265 ? 22.805 -6.322 -52.378 1.00 75.56 1265 HIS A O 1
ATOM 10472 N N . ILE A 1 1266 ? 20.817 -7.133 -51.695 1.00 74.44 1266 ILE A N 1
ATOM 10473 C CA . ILE A 1 1266 ? 19.987 -6.440 -52.687 1.00 74.44 1266 ILE A CA 1
ATOM 10474 C C . ILE A 1 1266 ? 18.961 -5.590 -51.940 1.00 74.44 1266 ILE A C 1
ATOM 10476 O O . ILE A 1 1266 ? 18.249 -6.107 -51.079 1.00 74.44 1266 ILE A O 1
ATOM 10480 N N . THR A 1 1267 ? 18.877 -4.297 -52.256 1.00 63.72 1267 THR A N 1
ATOM 10481 C CA . THR A 1 1267 ? 17.799 -3.427 -51.766 1.00 63.72 1267 THR A CA 1
ATOM 10482 C C . THR A 1 1267 ? 16.743 -3.241 -52.860 1.00 63.72 1267 THR A C 1
ATOM 10484 O O . THR A 1 1267 ? 17.086 -3.311 -54.043 1.00 63.72 1267 THR A O 1
ATOM 10487 N N . PRO A 1 1268 ? 15.469 -2.981 -52.510 1.00 56.72 1268 PRO A N 1
ATOM 10488 C CA . PRO A 1 1268 ? 14.399 -2.762 -53.493 1.00 56.72 1268 PRO A CA 1
ATOM 10489 C C . PRO A 1 1268 ? 14.674 -1.624 -54.494 1.00 56.72 1268 PRO A C 1
ATOM 10491 O O . PRO A 1 1268 ? 14.124 -1.612 -55.592 1.00 56.72 1268 PRO A O 1
ATOM 10494 N N . GLU A 1 1269 ? 15.527 -0.665 -54.121 1.00 53.31 1269 GLU A N 1
ATOM 10495 C CA . GLU A 1 1269 ? 15.791 0.566 -54.878 1.00 53.31 1269 GLU A CA 1
ATOM 10496 C C . GLU A 1 1269 ? 17.011 0.485 -55.809 1.00 53.31 1269 GLU A C 1
ATOM 10498 O O . GLU A 1 1269 ? 17.176 1.332 -56.688 1.00 53.31 1269 GLU A O 1
ATOM 10503 N N . THR A 1 1270 ? 17.878 -0.518 -55.648 1.00 42.22 1270 THR A N 1
ATOM 10504 C CA . THR A 1 1270 ? 18.980 -0.765 -56.586 1.00 42.22 1270 THR A CA 1
ATOM 10505 C C . THR A 1 1270 ? 18.507 -1.743 -57.658 1.00 42.22 1270 THR A C 1
ATOM 10507 O O . THR A 1 1270 ? 18.538 -2.953 -57.437 1.00 42.22 1270 THR A O 1
ATOM 10510 N N . LYS A 1 1271 ? 18.035 -1.215 -58.794 1.00 32.78 1271 LYS A N 1
ATOM 10511 C CA . LYS A 1 1271 ? 17.789 -2.009 -60.010 1.00 32.78 1271 LYS A CA 1
ATOM 10512 C C . LYS A 1 1271 ? 19.073 -2.620 -60.561 1.00 32.78 1271 LYS A C 1
ATOM 10514 O O . LYS A 1 1271 ? 20.087 -1.885 -60.617 1.00 32.78 1271 LYS A O 1
#

Foldseek 3Di:
DDDDDDPPFDDDDDDDDDPQLVVLQVVLVVCVLVLVLVSSLVSLVVPPPPVPVVRGCSVQSNVQSVCQVVVVFPDWADLDPFKIWTWGDTPPDIFIFIAGNVVRDTLGRRQFPDWDDDDPPSQWTWTHHPCWIWIARRVNNHTLGDTGNWDWDDQQQKIKIWHDDDDPDRAQAIFIWITGPNSPGLGGGFGGWDDDPARFWTWTADPVCFIWIAGNVVSDTPGDRFNDWQHLPPDDPPDDDQQFFAWTWTHHPNFIAIWGDHSPDTHRPPPADGWDDQDDDRDDDDAQQLVLLCLQVVPDDPPPVPDPDPGDSQKTWGAHPQFIFMAGSVVRGTPGDRPANDAHSQQWGCDPNFIARPSQRFTFPDDPDDDDQWTWGADPCFIFIGGSNRHTPGDRQFNDWFDADPQKIWTHDPQFIWIWGSAPQADTGDTDANDKHWDDDDFIKIWTHHPNDTWIDGNSGHTDDPVLVVVQVAKDWDDLDDDDDDDDDPPVVVPNWAQWTWIAGPQFIFTAGSVRHTLGDRQFNDWHDATRQKIWTHHPQFIFIAHVNRHTQGDRQFRDKDHQDDLAQWMWTHHPVQFTFIAGNNSDGQGDRFFNDKHWDDADPVQRKTKMKTKGFDPPQFDQPPVRDTDTDIWIWIWIDGPSHTDTQPATAPDKDAPDPQWIWHAHPVVQFIWIAGPPPRDTLDAGWGVDKDQPVVQQWIFTHNPQFRQWIQHSVRDIDGQPFTFRDDALQKTWGDDPLWIWIAGVVSDTAPDTANDKAQLDGHQVPPPDRADPVLSVLSRQKIWGDRDPDLWATWIAGSNGRTQGHIRDANHKHFDTQDADPPDQGSPDAPLCVVCHSFWMWGWDDDDFKIWTFIAGSNGDTQAIDMAGPQKDWDQDSAHQWIWIDDCFKIWIAHRVVNGTQAIDGANDWDQANQLWIKGWDQDPVPRFIKIWIAANSHHTQDIDTDDPPDDDDAPHQQWDWDADPQFTFIAGSVNDTQGDRQFNDWDDDHLAKIFTHDPQFTFIAGSNRHGPGDRAFNDKDKDWDAAPPDPPHTPAIWIWTEHPCFIFIAGPVRHGLGDRQFNDWDDDHFWIWTHHDQKIWIAGRSSHTPDMDRAPDWDADPVRAIWTHHPRQTWEAAPVGDIGSDHRPPPPWNVLQVVQWDDDPNFTAGDDPPHGPGPFGWDTKDWDWADEDDPRDTFTKIWTAGPVQFIFIAGSNRHGQGDRAFNDWDDDHHDQKIWTAHPQFIFIAGSVRHGQGDRQANDWDDDSQWIFGHHPNDTDIDGSPPD

Radius of gyration: 42.89 Å; chains: 1; bounding box: 114×89×112 Å

Organism: NCBI:txid29533

Sequence (1271 aa):
MIKKLFFVFILLPLFVFSQDTQALRERAEAYYQKGDFLQSYQTLNKIKDKKTLENTNVNLYKSHLENIMQHHFFKKVRLNDSLYKVYIKSNVLKSQGIYNEKSKKYTLPPVYDSIPYREHYFKYLPVYKNKQEAFVNIETGKVIIPLGNKSSIFYGDYILSGTMNKYNDFSFDDLVSVFDLNGNLLFKDLDTFNTMYYPNFIRTKKKNKKYQIFDIRTKKIILDDFDYTLDPTGSIIENDISYDNVWLPFHKNDQNYLYKLTSNEIIDTHKFDTYIPLYSNFRNFGNAITILINLKDNAPFALDTVRRIYYGSEYTIVKKDNKFGIFNISKDKYYKEPVYDSINKFGNTFYNGKWINLIYDEEICEPDNDKPEGIIFKRNNLFGLMDLSGKIIAEADYNDIRFLWNGVFTLRKGQKWGFIGVQKEDKLVSPQFDYIEYLSGDFGNVACYKNKKAIKYFRNGSKIDLITLENQKYKKYKSSDEPNPYSNINDLEKIDEFDRVVFEKKGKYGLDDFYNKEVVEGKYSNLRYGIKNTFIASLGSFVGLIDHNGKEIIPVKYANMERGGYNSDLFFVAFDNGLQSIFNSKGKMLYPPKIKEATIYDYNSKTRTSFVFVTELSQDETKIDNSEKKVKNYKGGVIKIKDDKAERLNLEGNSFSFANSNFMISKNENRGTVVFYNLKNDKVIDGEFNYYFIDDYKNHRIFAKRGYYYDTVIDSLGNVSTLEHPFDEVKNDNYFFKEGANTGVMNKELQAADFRYPVLKNLVEEYRFMSFYPSKEYCEKASSYFKFNPKNSTEKNGVIKFDGTIIFENGIYDDIQFLNFGKTNNDNSFVENEFLKQYKNDLFICTNNKKEYKTIQLVTSKKEIVAKFEMDIKGSWNFSSYNNSIIIKSADSAKVYDLKSKKIQFEKQTNRFEEDKDSGYTIAYMDQKTAKVKYEKYDYKGKLISNTIVDNKTAYNGKTNENYIVKRNDKYGTINSKGKEGIPFVYDSLESKNGIFFISKSDNLFGIIDADNQTLVDKKYEDISWIEIKERQSSYNVAFSGYKMKEKNKWGLLDSNLKTLLPTEFDTIKCQKSILTAKKDSLVSVYDFNGEELFTAAVDSIDLDSNNSYSLYKNGKKLFRAFNGEITEKNPYVSSEDQLKTMHTKQIGGKYYLSKNDSILHKTPVISIKEAEVDIDFVGERLEQLLIHDENNFYGLYTKDLKQILPFLFEEIVIVPNEDFYIVKKAGKYGVVNSQNQTIIPSKYDNVSFNRGIFYCTKNKITYHITPETK

Secondary structure (DSSP, 8-state):
-------SS--SS-----HHHHHHHHHHHHHHHTT-HHHHHHHHHT---HHHHHHSTHHHHHHHHHHHHTT--SEEEE-SSSEEEEEEE-SS-EEEEEEETTTTEEEEEEEESB----STTTTEEEEEETTEEEEEETTT--EEEEEES-EEEEETTEEEEE---SSSS--TT-EEEEEETT--EEEEEEEEEEE-SSTTEEEEE-TTS-EEEEETTTTEEEEEEESEE----S---TTS-----EEEEEEETTEEEEEEE-SS-EEE--S-SEEE---SSTT----HHHHHHHHHTTPPP---TT-------SEEEEEETTEEEEEETTTTEEEEEEEES---TTSEEEETTEEEETTTTEEEPPPS-SS-SSEEEEETTEEEEE-TTS-EEEEEEESEEEEEETTEEEEEETTEEEEEE-STTPPPEEEEESEEEEE-STT-EEEEEETTEEEEE-TTSPBPPTHHHHGGGG-EEPP-----S--SSGGGTTTTT-SEEEEEETTEEEEEETTS-EEEEEEESEEEE-STTEEEEEETTEEEEEETTS-EEEEEEESEEEE--TT--EEEEE-TTS-EEEEETT--EEEEEEEEEEEEEEEETTTTEEEEEEEEE-SS--EE-TTS-EE--EEEEEEEEETTEEEEEEEEESEEEE-SSSEEEEEETTTTEEEEEETTT--EEEEEEES--EEEGGGTEEEEESSSSEEEEEETT--EEEEEEEEEEEETTEEEEEETTEEEEE-TT-PBPS--BSEEEESS--GGGSSS---HHHHHHHTTEEEEESSSSSPPPEEEETTS-EEE-TTS-SEEEEPP----SSS------HHHHTTTT--EEEEEE-SSEEEEEEE-TT--EEEEEEEETT-EEEE-SSSSEEEEE-SSEEEEEETTTTEEEEEEE-SEEEE-TTS-EEEEEE-TTTSSEEEEEE-TT--EEEEEEE-TT-----S--SSEEEEETTEEEEE-TTS-BSS-S-BSEEE-SSSSEEEEEETTEEEEEETT--EEEEEEESEEEEEEEE-TT-SS-EEEEEEEEEETTEEEEEETT--EEEEEEESEEEEETTEEEEEETTEEEEE-TT--EEEEESSSEEEE-TTS-EEEEETTEEEEE-TTS-EESS--S--HHHHHHHHHEEEETTEEEEEETTEEEEEEEEEEEEEEEE---TTT--EEEEEEEETTS-EEEEETT--EEEEEEESEEEEPTTSS-EEEEETTEEEEE-TT--EEEEEEESEEEEETTEEEEEETTEEEEE-TT--

pLDDT: mean 77.44, std 15.93, range [28.03, 96.25]